Protein AF-0000000077883200 (afdb_homodimer)

Organism: Lupinus albus (NCBI:txid3870)

Secondary structure (DSSP, 8-state):
------TT---TTS-SS--S--SS-HHHHHHHHHHHHH-----TTPSSEEEEEEEETTEEEEEEEEETTTEEEEEE--EEHHHHHHHHHHTT-PPP-GGGEEEEEEETTTTEEEEEEE-TT-TTHHHHHHHTT-EE--HHHHHHHS-TT-HHHHHHHHHHHHHHHHHHHHHH-SB-TTT--BEEEEGGGTEEEES-TTT--EE----EEEEEEEEEETTTTEEEEEE-TTSPTTB-B-EEEE--TT--HHHHHHHHHHHHH---EEEEEEEEEEEETTS-TTSS-EEEEEEEEEES-------TTT-SEEEEEEHHHHHHHHHHS-GGGGGHHHHHHHHHHTT-------TT-----SS---S-B---TTSHHHHHHHHHH-SSS-TTS---------------/------TT---TTS-SS--S--SS-HHHHHHHHHHHHH-----TTPSSEEEEEEEETTEEEEEEEEETTTEEEEEE--EEHHHHHHHHHHTT-PPP-GGGEEEEEEETTTTEEEEEEE-TT-TTHHHHHHHTT-EE--HHHHHHHS-TT-HHHHHHHHHHHHHHHHHHHHHH-SB-TTT-PBEEEEGGGTEEEES-TTT--EE----EEEEEEEEEETTTTEEEEEE-TTSPTTB-B-EEEE--TT--HHHHHHHHHHHHH---EEEEEEEEEEEETTS-TTSS-EEEEEEEEEES-------TTT-SEEEEEEHHHHHHHHHHT-GGGGGHHHHHHHHHHTT-------TT-----SS---S-B---TTSHHHHHHHHHH-SSS-TTS---------------

Solvent-accessible surface area (backbone atoms only — not comparable to full-atom values): 43746 Å² total; per-residue (Å²): 122,78,77,77,71,39,45,25,18,69,32,71,47,54,60,78,63,58,68,83,74,58,86,68,49,49,71,58,48,45,52,52,48,43,50,53,69,68,41,84,66,73,64,84,79,47,85,61,35,48,35,30,36,46,22,43,85,67,10,39,31,24,28,51,43,77,43,88,90,77,46,66,42,64,44,71,41,69,33,44,54,55,57,48,52,54,52,34,47,71,43,77,50,65,78,84,54,69,82,53,36,28,65,60,35,62,37,77,91,75,39,32,35,35,32,30,32,72,48,61,86,54,57,63,50,65,64,57,36,35,77,69,41,26,29,71,40,53,56,64,57,53,51,58,25,45,56,87,82,38,60,68,49,40,26,47,42,6,46,51,32,32,45,33,21,53,54,43,35,50,56,48,46,39,12,24,19,57,79,33,40,51,38,40,71,34,72,41,46,67,28,32,28,30,66,43,85,87,67,53,46,72,43,66,79,68,46,44,56,25,38,32,32,42,37,27,38,71,90,77,48,26,36,44,35,26,26,42,76,87,44,56,88,56,42,34,37,49,49,66,41,71,60,57,81,33,41,21,64,67,54,36,49,38,44,42,41,19,60,48,27,50,28,44,56,63,60,72,41,84,70,52,51,28,18,36,47,76,51,59,82,88,39,29,19,31,34,38,38,33,30,44,30,34,46,74,46,81,66,76,45,67,29,69,89,72,31,69,45,69,46,79,38,44,44,67,58,51,43,50,22,65,63,64,48,57,54,71,60,50,50,58,34,26,54,50,50,37,37,51,14,69,62,53,75,67,78,84,68,55,91,66,67,73,68,74,71,88,63,90,69,67,85,44,35,58,58,56,78,67,36,70,53,26,54,55,52,46,48,66,56,37,69,81,48,46,65,86,75,55,79,72,83,82,63,86,73,87,61,83,76,73,81,124,122,78,78,77,72,38,46,25,19,69,30,71,48,56,58,78,65,57,67,83,72,58,87,67,50,49,71,57,49,46,52,51,49,44,49,54,67,67,41,83,67,73,63,84,79,47,84,62,36,50,35,30,36,46,21,44,85,68,11,41,31,24,30,52,45,79,45,89,89,75,46,67,43,64,43,72,40,69,33,42,55,54,59,48,50,53,51,33,47,72,43,77,50,64,77,84,54,69,81,51,39,29,66,60,34,60,38,77,90,74,40,33,36,36,33,29,32,72,47,61,86,54,57,64,51,66,65,57,35,35,77,69,41,27,30,70,40,53,56,66,56,51,52,57,24,46,55,86,86,37,61,68,49,39,25,47,42,5,46,50,32,30,45,35,20,52,55,43,34,49,55,47,46,40,12,25,18,58,80,31,38,50,39,41,72,34,73,39,45,67,29,32,28,29,66,43,87,87,68,53,45,73,45,65,79,68,47,45,55,26,39,31,32,44,37,27,38,72,90,75,47,26,36,43,33,27,25,42,77,87,43,55,88,57,42,34,36,48,49,69,42,69,60,57,80,32,42,22,64,66,53,36,48,38,43,43,41,20,60,47,27,50,28,45,54,64,60,70,40,83,71,50,49,28,17,34,48,78,51,59,82,88,41,28,21,31,33,40,38,33,30,43,30,32,46,75,47,81,65,77,45,66,28,69,89,73,31,70,44,70,45,78,37,42,44,66,56,51,44,49,23,64,62,62,49,53,54,73,61,52,50,58,34,25,54,48,51,37,37,51,15,69,61,51,76,69,78,85,69,54,92,66,66,73,67,73,70,88,61,91,68,69,86,45,33,59,58,54,78,66,37,69,54,26,52,55,53,45,49,66,57,34,68,80,48,51,65,84,73,58,80,73,83,80,66,87,73,88,61,83,72,73,81,124

Foldseek 3Di:
DPPLAFFLPDQVQVDPDPPVPPVCQLVNVLVVVVVVLPDPDLPCPDFQWEKEWEAAPLFTKKAWDQDVPPGIDMAGDIDTPSRVQVLLCVQPRDRDDLQQKAWQHDDPVNRYTYIYGYCNVGPPVQVVVLVVLMHGHQLVLLLLLDDSPPVNSSNRSNSSLVRQLLNLQCVVQQADPVPGAGWGADSSSQWIFGPDPVPRDIGGRDEWEKEWEWEAAPVQQWTKWFAAPPDQPQATFTFMDTDDPPDDSVVVVQVSCCQAWVWGWDDKAWDDKHKDCNDDSVGRIYIYTYIYTYTPDDHTDGDVVGTVDMDIDHLVLLVVQLVVVPSVVSNCSSVVSSCVSNVVPDDCPDVNPPVPPDDPPRSHHYDDSSDVRSVNSCCSSCVPPPVVPDDPDPDDPPPDPDDD/DPPLQFFLPDQVQVDPDPPVPPVCQLVNVLVVVVVVLPDPDLPCPDFQWEKEWEAAPLFTKKAWDQDVPPGIDMAGDIDTPSRVQVLLCVQPRDRDDLQQKAWQHDDPVNRYTYIYGYCNVGPPNQVVVLVVLMHGHQLVLLLLLDDSVPVNSSNRSNSSLVRSLLNLQCVVQQADPVPGAGWGADSSSQWIFGPDPVPRDIGGRDEWEKEWEWEAAPVQQWTKWFAAPPDQPQATFTFMDTDDPPDDSVVVVQVRCCQAWVWGWDDKAWDDKHKDCNDDSVGRIYIYTYIYTYTPDDHTDGDVVGTVDMDIDHLVLLVVQLVVVPSVVSNCSSVVSSCVSNVVPDDCPDVNPPVPPPDPPRSHHYDDSNDVRSVNSCCSSCVPPPVVVDDPDPDDPPPPPDDD

Structure (mmCIF, N/CA/C/O backbone):
data_AF-0000000077883200-model_v1
#
loop_
_entity.id
_entity.type
_entity.pdbx_description
1 polymer 'NAD(+) diphosphatase'
#
loop_
_atom_site.group_PDB
_atom_site.id
_atom_site.type_symbol
_atom_site.label_atom_id
_atom_site.label_alt_id
_atom_site.label_comp_id
_atom_site.label_asym_id
_atom_site.label_entity_id
_atom_site.label_seq_id
_atom_site.pdbx_PDB_ins_code
_atom_site.Cartn_x
_atom_site.Cartn_y
_atom_site.Cartn_z
_atom_site.occupancy
_atom_site.B_iso_or_equiv
_atom_site.auth_seq_id
_atom_site.auth_comp_id
_atom_site.auth_asym_id
_atom_site.auth_atom_id
_atom_site.pdbx_PDB_model_num
ATOM 1 N N . MET A 1 1 ? 18.984 16.438 -5.445 1 31.3 1 MET A N 1
ATOM 2 C CA . MET A 1 1 ? 17.766 17.219 -5.242 1 31.3 1 MET A CA 1
ATOM 3 C C . MET A 1 1 ? 17.328 17.172 -3.785 1 31.3 1 MET A C 1
ATOM 5 O O . MET A 1 1 ? 17.438 16.125 -3.133 1 31.3 1 MET A O 1
ATOM 9 N N . PRO A 1 2 ? 17.328 18.156 -3.064 1 36.97 2 PRO A N 1
ATOM 10 C CA . PRO A 1 2 ? 16.641 17.96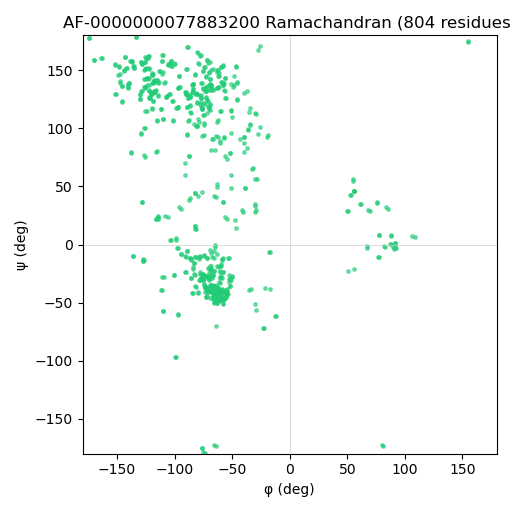9 -1.782 1 36.97 2 PRO A CA 1
ATOM 11 C C . PRO A 1 2 ? 15.422 17.062 -1.885 1 36.97 2 PRO A C 1
ATOM 13 O O . PRO A 1 2 ? 14.766 17.016 -2.93 1 36.97 2 PRO A O 1
ATOM 16 N N . ILE A 1 3 ? 15.352 16.047 -1.381 1 46.44 3 ILE A N 1
ATOM 17 C CA . ILE A 1 3 ? 14.18 15.188 -1.285 1 46.44 3 ILE A CA 1
ATOM 18 C C . ILE A 1 3 ? 12.914 16.047 -1.228 1 46.44 3 ILE A C 1
ATOM 20 O O . ILE A 1 3 ? 12.742 16.844 -0.302 1 46.44 3 ILE A O 1
ATOM 24 N N . ASN A 1 4 ? 12.539 16.828 -2.318 1 54.06 4 ASN A N 1
ATOM 25 C CA . ASN A 1 4 ? 11.281 17.547 -2.432 1 54.06 4 ASN A CA 1
ATOM 26 C C . ASN A 1 4 ? 10.227 17 -1.469 1 54.06 4 ASN A C 1
ATOM 28 O O . ASN A 1 4 ? 9.844 15.828 -1.567 1 54.06 4 ASN A O 1
ATOM 32 N N . LEU A 1 5 ? 10.172 17.625 -0.347 1 71.5 5 LEU A N 1
ATOM 33 C CA . LEU A 1 5 ? 9.289 17.141 0.709 1 71.5 5 LEU A CA 1
ATOM 34 C C . LEU A 1 5 ? 7.824 17.281 0.301 1 71.5 5 LEU A C 1
ATOM 36 O O . LEU A 1 5 ? 7.363 18.391 0.024 1 71.5 5 LEU A O 1
ATOM 40 N N . HIS A 1 6 ? 7.293 16.312 -0.279 1 91.88 6 HIS A N 1
ATOM 41 C CA . HIS A 1 6 ? 5.855 16.219 -0.518 1 91.88 6 HIS A CA 1
ATOM 42 C C . HIS A 1 6 ? 5.066 16.516 0.752 1 91.88 6 HIS A C 1
ATOM 44 O O . HIS A 1 6 ? 5.52 16.219 1.856 1 91.88 6 HIS A O 1
ATOM 50 N N . THR A 1 7 ? 4.02 17.281 0.519 1 94.06 7 THR A N 1
ATOM 51 C CA . THR A 1 7 ? 3.098 17.484 1.629 1 94.06 7 THR A CA 1
ATOM 52 C C . THR A 1 7 ? 2.783 16.172 2.33 1 94.06 7 THR A C 1
ATOM 54 O O . THR A 1 7 ? 2.625 15.141 1.678 1 94.06 7 THR A O 1
ATOM 57 N N . PHE A 1 8 ? 2.719 16.234 3.752 1 96.25 8 PHE A N 1
ATOM 58 C CA . PHE A 1 8 ? 2.402 15.133 4.656 1 96.25 8 PHE A CA 1
ATOM 59 C C . PHE A 1 8 ? 3.6 14.203 4.816 1 96.25 8 PHE A C 1
ATOM 61 O O . PHE A 1 8 ? 3.564 13.273 5.621 1 96.25 8 PHE A O 1
ATOM 68 N N . ALA A 1 9 ? 4.664 14.312 4.023 1 94.56 9 ALA A N 1
ATOM 69 C CA . ALA A 1 9 ? 5.922 13.609 4.25 1 94.56 9 ALA A CA 1
ATOM 70 C C . ALA A 1 9 ? 6.852 14.414 5.152 1 94.56 9 ALA A C 1
ATOM 72 O O . ALA A 1 9 ? 6.531 15.539 5.535 1 94.56 9 ALA A O 1
ATOM 73 N N . GLY A 1 10 ? 7.891 13.812 5.578 1 92.25 10 GLY A N 1
ATOM 74 C CA . GLY A 1 10 ? 8.891 14.523 6.363 1 92.25 10 GLY A CA 1
ATOM 75 C C . GLY A 1 10 ? 8.461 14.766 7.797 1 92.25 10 GLY A C 1
ATOM 76 O O . GLY A 1 10 ? 8.641 15.867 8.328 1 92.25 10 GLY A O 1
ATOM 77 N N . ASN A 1 11 ? 7.754 13.836 8.414 1 93.81 11 ASN A N 1
ATOM 78 C CA . ASN A 1 11 ? 7.289 13.945 9.789 1 93.81 11 ASN A CA 1
ATOM 79 C C . ASN A 1 11 ? 8.461 14.086 10.766 1 93.81 11 ASN A C 1
ATOM 81 O O . ASN A 1 11 ? 9.258 13.156 10.922 1 93.81 11 ASN A O 1
ATOM 85 N N . PRO A 1 12 ? 8.539 15.219 11.414 1 91.69 12 PRO A N 1
ATOM 86 C CA . PRO A 1 12 ? 9.695 15.461 12.273 1 91.69 12 PRO A CA 1
ATOM 87 C C . PRO A 1 12 ? 9.711 14.57 13.508 1 91.69 12 PRO A C 1
ATOM 89 O O . PRO A 1 12 ? 10.734 14.461 14.188 1 91.69 12 PRO A O 1
ATOM 92 N N . LEU A 1 13 ? 8.562 14.039 13.875 1 89.75 13 LEU A N 1
ATOM 93 C CA . LEU A 1 13 ? 8.508 13.18 15.055 1 89.75 13 LEU A CA 1
ATOM 94 C C . LEU A 1 13 ? 9.031 11.781 14.734 1 89.75 13 LEU A C 1
ATOM 96 O O . LEU A 1 13 ? 9.266 10.984 15.648 1 89.75 13 LEU A O 1
ATOM 100 N N . ARG A 1 14 ? 8.977 11.445 13.523 1 78.56 14 ARG A N 1
ATOM 101 C CA . ARG A 1 14 ? 9.414 10.109 13.133 1 78.56 14 ARG A CA 1
ATOM 102 C C . ARG A 1 14 ? 10.891 10.102 12.766 1 78.56 14 ARG A C 1
ATOM 104 O O . ARG A 1 14 ? 11.367 11 12.07 1 78.56 14 ARG A O 1
ATOM 111 N N . SER A 1 15 ? 11.695 10.281 13.906 1 55.09 15 SER A N 1
ATOM 112 C CA . SER A 1 15 ? 13.148 10.43 13.898 1 55.09 15 SER A CA 1
ATOM 113 C C . SER A 1 15 ? 13.766 9.727 12.695 1 55.09 15 SER A C 1
ATOM 115 O O . SER A 1 15 ? 13.453 8.57 12.414 1 55.09 15 SER A O 1
ATOM 117 N N . ASN A 1 16 ? 14.023 10.398 11.602 1 48.72 16 ASN A N 1
ATOM 118 C CA . ASN A 1 16 ? 15.102 9.891 10.758 1 48.72 16 ASN A CA 1
ATOM 119 C C . ASN A 1 16 ? 16.234 9.297 11.586 1 48.72 16 ASN A C 1
ATOM 121 O O . ASN A 1 16 ? 17.188 8.734 11.031 1 48.72 16 ASN A O 1
ATOM 125 N N . SER A 1 17 ? 16.547 9.914 12.688 1 41.44 17 SER A N 1
ATOM 126 C CA . SER A 1 17 ? 17.797 9.594 13.359 1 41.44 17 SER A CA 1
ATOM 127 C C . SER A 1 17 ? 17.656 8.359 14.25 1 41.44 17 SER A C 1
ATOM 129 O O . SER A 1 17 ? 16.719 8.266 15.031 1 41.44 17 SER A O 1
ATOM 131 N N . PRO A 1 18 ? 18.156 7.285 13.789 1 41.88 18 PRO A N 1
ATOM 132 C CA . PRO A 1 18 ? 18.359 5.98 14.422 1 41.88 18 PRO A CA 1
ATOM 133 C C . PRO A 1 18 ? 18.594 6.09 15.93 1 41.88 18 PRO A C 1
ATOM 135 O O . PRO A 1 18 ? 19.156 5.172 16.531 1 41.88 18 PRO A O 1
ATOM 138 N N . ASN A 1 19 ? 18.219 6.965 16.828 1 41.12 19 ASN A N 1
ATOM 139 C CA . ASN A 1 19 ? 18.938 6.672 18.062 1 41.12 19 ASN A CA 1
ATOM 140 C C . ASN A 1 19 ? 18.609 5.273 18.578 1 41.12 19 ASN A C 1
ATOM 142 O O . ASN A 1 19 ? 17.453 4.973 18.891 1 41.12 19 ASN A O 1
ATOM 146 N N . PRO A 1 20 ? 19.344 4.254 18.156 1 43.44 20 PRO A N 1
ATOM 147 C CA . PRO A 1 20 ? 19.281 2.908 18.734 1 43.44 20 PRO A CA 1
ATOM 148 C C . PRO A 1 20 ? 18.516 2.871 20.062 1 43.44 20 PRO A C 1
ATOM 150 O O . PRO A 1 20 ? 17.844 1.888 20.359 1 43.44 20 PRO A O 1
ATOM 153 N N . SER A 1 21 ? 18.953 3.553 21.062 1 43.69 21 SER A N 1
ATOM 154 C CA . SER A 1 21 ? 18.562 3.436 22.453 1 43.69 21 SER A CA 1
ATOM 155 C C . SER A 1 21 ? 17.281 4.199 22.734 1 43.69 21 SER A C 1
ATOM 157 O O . SER A 1 21 ? 17.312 5.402 23.016 1 43.69 21 SER A O 1
ATOM 159 N N . ASN A 1 22 ? 16.344 4.059 21.891 1 52.28 22 ASN A N 1
ATOM 160 C CA . ASN A 1 22 ? 15.109 4.738 22.297 1 52.28 22 ASN A CA 1
ATOM 161 C C . ASN A 1 22 ? 14.852 4.594 23.797 1 52.28 22 ASN A C 1
ATOM 163 O O . ASN A 1 22 ? 14.586 3.49 24.281 1 52.28 22 ASN A O 1
ATOM 167 N N . PRO A 1 23 ? 15.305 5.504 24.5 1 53.69 23 PRO A N 1
ATOM 168 C CA . PRO A 1 23 ? 15.164 5.449 25.969 1 53.69 23 PRO A CA 1
ATOM 169 C C . PRO A 1 23 ? 13.719 5.227 26.406 1 53.69 23 PRO A C 1
ATOM 171 O O . PRO A 1 23 ? 13.461 4.945 27.578 1 53.69 23 PRO A O 1
ATOM 174 N N . PHE A 1 24 ? 12.797 5.371 25.375 1 60.03 24 PHE A N 1
ATOM 175 C CA . PHE A 1 24 ? 11.406 5.23 25.781 1 60.03 24 PHE A CA 1
ATOM 176 C C . PHE A 1 24 ? 10.758 4.023 25.109 1 60.03 24 PHE A C 1
ATOM 178 O O . PHE A 1 24 ? 10.062 4.168 24.109 1 60.03 24 PHE A O 1
ATOM 185 N N . PRO A 1 25 ? 11.055 2.881 25.672 1 65.31 25 PRO A N 1
ATOM 186 C CA . PRO A 1 25 ? 10.344 1.745 25.078 1 65.31 25 PRO A CA 1
ATOM 187 C C . PRO A 1 25 ? 8.828 1.913 25.109 1 65.31 25 PRO A C 1
ATOM 189 O O . PRO A 1 25 ? 8.297 2.488 26.062 1 65.31 25 PRO A O 1
ATOM 192 N N . GLN A 1 26 ? 8.156 1.669 24.047 1 68.06 26 GLN A N 1
ATOM 193 C CA . GLN A 1 26 ? 6.727 1.889 23.875 1 68.06 26 GLN A CA 1
ATOM 194 C C . GLN A 1 26 ? 5.93 1.227 25 1 68.06 26 GLN A C 1
ATOM 196 O O . GLN A 1 26 ? 4.93 1.775 25.453 1 68.06 26 GLN A O 1
ATOM 201 N N . THR A 1 27 ? 6.398 0.135 25.406 1 68.88 27 THR A N 1
ATOM 202 C CA . THR A 1 27 ? 5.703 -0.549 26.484 1 68.88 27 THR A CA 1
ATOM 203 C C . THR A 1 27 ? 5.734 0.286 27.766 1 68.88 27 THR A C 1
ATOM 205 O O . THR A 1 27 ? 4.738 0.367 28.484 1 68.88 27 THR A O 1
ATOM 208 N N . SER A 1 28 ? 6.773 0.896 27.922 1 79.88 28 SER A N 1
ATOM 209 C CA . SER A 1 28 ? 6.914 1.724 29.109 1 79.88 28 SER A CA 1
ATOM 210 C C . SER A 1 28 ? 6.102 3.008 29 1 79.88 28 SER A C 1
ATOM 212 O O . SER A 1 28 ? 5.516 3.471 29.984 1 79.88 28 SER A O 1
ATOM 214 N N . LEU A 1 29 ? 5.922 3.371 27.781 1 83.31 29 LEU A N 1
ATOM 215 C CA . LEU A 1 29 ? 5.215 4.629 27.578 1 83.31 29 LEU A CA 1
ATOM 216 C C . LEU A 1 29 ? 3.725 4.469 27.844 1 83.31 29 LEU A C 1
ATOM 218 O O . LEU A 1 29 ? 3.098 5.359 28.422 1 83.31 29 LEU A O 1
ATOM 222 N N . ILE A 1 30 ? 3.219 3.344 27.531 1 86.38 30 ILE A N 1
ATOM 223 C CA . ILE A 1 30 ? 1.791 3.111 27.719 1 86.38 30 ILE A CA 1
ATOM 224 C C . ILE A 1 30 ? 1.48 2.969 29.203 1 86.38 30 ILE A C 1
ATOM 226 O O . ILE A 1 30 ? 0.438 3.432 29.672 1 86.38 30 ILE A O 1
ATOM 230 N N . GLU A 1 31 ? 2.361 2.365 29.891 1 88 31 GLU A N 1
ATOM 231 C CA . GLU A 1 31 ? 2.168 2.217 31.328 1 88 31 GLU A CA 1
ATOM 232 C C . GLU A 1 31 ? 2.24 3.566 32.031 1 88 31 GLU A C 1
ATOM 234 O O . GLU A 1 31 ? 1.471 3.828 32.969 1 88 31 GLU A O 1
ATOM 239 N N . THR A 1 32 ? 3.174 4.285 31.578 1 88.75 32 THR A N 1
ATOM 240 C CA . THR A 1 32 ? 3.277 5.629 32.125 1 88.75 32 THR A CA 1
ATOM 241 C C . THR A 1 32 ? 2.02 6.438 31.844 1 88.75 32 THR A C 1
ATOM 243 O O . THR A 1 32 ? 1.524 7.168 32.688 1 88.75 32 THR A O 1
ATOM 246 N N . LEU A 1 33 ? 1.529 6.305 30.641 1 91.19 33 LEU A N 1
ATOM 247 C CA . LEU A 1 33 ? 0.303 6.992 30.25 1 91.19 33 LEU A CA 1
ATOM 248 C C . LEU A 1 33 ? -0.867 6.555 31.125 1 91.19 33 LEU A C 1
ATOM 250 O O . LEU A 1 33 ? -1.619 7.395 31.625 1 91.19 33 LEU A O 1
ATOM 254 N N . LYS A 1 34 ? -1.002 5.301 31.375 1 89.31 34 LYS A N 1
ATOM 255 C CA . LYS A 1 34 ? -2.07 4.754 32.219 1 89.31 34 LYS A CA 1
ATOM 256 C C . LYS A 1 34 ? -1.992 5.301 33.625 1 89.31 34 LYS A C 1
ATOM 258 O O . LYS A 1 34 ? -3.008 5.703 34.219 1 89.31 34 LYS A O 1
ATOM 263 N N . SER A 1 35 ? -0.838 5.305 34.094 1 89.12 35 SER A N 1
ATOM 264 C CA . SER A 1 35 ? -0.622 5.797 35.438 1 89.12 35 SER A CA 1
ATOM 265 C C . SER A 1 35 ? -0.99 7.273 35.562 1 89.12 35 SER A C 1
ATOM 267 O O . SER A 1 35 ? -1.615 7.688 36.531 1 89.12 35 SER A O 1
ATOM 269 N N . ARG A 1 36 ? -0.668 7.977 34.594 1 89.19 36 ARG A N 1
ATOM 270 C CA . ARG A 1 36 ? -0.917 9.414 34.625 1 89.19 36 ARG A CA 1
ATOM 271 C C . ARG A 1 36 ? -2.4 9.719 34.438 1 89.19 36 ARG A C 1
ATOM 273 O O . ARG A 1 36 ? -2.91 10.695 35 1 89.19 36 ARG A O 1
ATOM 280 N N . ILE A 1 37 ? -2.998 8.953 33.625 1 88.38 37 ILE A N 1
ATOM 281 C CA . ILE A 1 37 ? -4.434 9.125 33.438 1 88.38 37 ILE A CA 1
ATOM 282 C C . ILE A 1 37 ? -5.172 8.844 34.75 1 88.38 37 ILE A C 1
ATOM 284 O O . ILE A 1 37 ? -6.125 9.547 35.094 1 88.38 37 ILE A O 1
ATOM 288 N N . SER A 1 38 ? -4.691 7.836 35.469 1 85.56 38 SER A N 1
ATOM 289 C CA . SER A 1 38 ? -5.352 7.418 36.688 1 85.56 38 SER A CA 1
ATOM 290 C C . SER A 1 38 ? -5.008 8.359 37.844 1 85.56 38 SER A C 1
ATOM 292 O O . SER A 1 38 ? -5.754 8.453 38.812 1 85.56 38 SER A O 1
ATOM 294 N N . ASP A 1 39 ? -3.824 8.883 37.719 1 78.75 39 ASP A N 1
ATOM 295 C CA . ASP A 1 39 ? -3.359 9.75 38.812 1 78.75 39 ASP A CA 1
ATOM 296 C C . ASP A 1 39 ? -4.141 11.062 38.844 1 78.75 39 ASP A C 1
ATOM 298 O O . ASP A 1 39 ? -4.363 11.68 37.781 1 78.75 39 ASP A O 1
ATOM 302 N N . ASN A 1 40 ? -4.801 11.273 39.812 1 63.66 40 ASN A N 1
ATOM 303 C CA . ASN A 1 40 ? -5.613 12.469 40.031 1 63.66 40 ASN A CA 1
ATOM 304 C C . ASN A 1 40 ? -4.746 13.703 40.219 1 63.66 40 ASN A C 1
ATOM 306 O O . ASN A 1 40 ? -5.262 14.82 40.344 1 63.66 40 ASN A O 1
ATOM 310 N N . THR A 1 41 ? -3.393 13.484 40.312 1 58.62 41 THR A N 1
ATOM 311 C CA . THR A 1 41 ? -2.572 14.656 40.594 1 58.62 41 THR A CA 1
ATOM 312 C C . THR A 1 41 ? -2.186 15.375 39.312 1 58.62 41 THR A C 1
ATOM 314 O O . THR A 1 41 ? -1.759 14.75 38.344 1 58.62 41 THR A O 1
ATOM 317 N N . THR A 1 42 ? -2.734 16.469 39.031 1 55.5 42 THR A N 1
ATOM 318 C CA . THR A 1 42 ? -2.436 17.359 37.906 1 55.5 42 THR A CA 1
ATOM 319 C C . THR A 1 42 ? -0.975 17.797 37.938 1 55.5 42 THR A C 1
ATOM 321 O O . THR A 1 42 ? -0.66 18.891 38.406 1 55.5 42 THR A O 1
ATOM 324 N N . ASN A 1 43 ? -0.068 16.875 38.344 1 55.41 43 ASN A N 1
ATOM 325 C CA . ASN A 1 43 ? 1.303 17.375 38.406 1 55.41 43 ASN A CA 1
ATOM 326 C C . ASN A 1 43 ? 1.902 17.516 37 1 55.41 43 ASN A C 1
ATOM 328 O O . ASN A 1 43 ? 2.033 16.516 36.281 1 55.41 43 ASN A O 1
ATOM 332 N N . HIS A 1 44 ? 2.018 18.734 36.469 1 59.25 44 HIS A N 1
ATOM 333 C CA . HIS A 1 44 ? 2.525 19.172 35.156 1 59.25 44 HIS A CA 1
ATOM 334 C C . HIS A 1 44 ? 4.012 18.875 35.031 1 59.25 44 HIS A C 1
ATOM 336 O O . HIS A 1 44 ? 4.57 18.969 33.938 1 59.25 44 HIS A O 1
ATOM 342 N N . SER A 1 45 ? 4.633 18.391 36.125 1 62.59 45 SER A N 1
ATOM 343 C CA . SER A 1 45 ? 6.09 18.391 36.062 1 62.59 45 SER A CA 1
ATOM 344 C C . SER A 1 45 ? 6.637 16.984 35.906 1 62.59 45 SER A C 1
ATOM 346 O O . SER A 1 45 ? 7.809 16.719 36.188 1 62.59 45 SER A O 1
ATOM 348 N N . LEU A 1 46 ? 5.762 16.234 35.375 1 72.06 46 LEU A N 1
ATOM 349 C CA . LEU A 1 46 ? 6.242 14.852 35.281 1 72.06 46 LEU A CA 1
ATOM 350 C C . LEU A 1 46 ? 7.043 14.633 34 1 72.06 46 LEU A C 1
ATOM 352 O O . LEU A 1 46 ? 6.723 15.211 32.969 1 72.06 46 LEU A O 1
ATOM 356 N N . SER A 1 47 ? 8.242 14.109 34.188 1 81.56 47 SER A N 1
ATOM 357 C CA . SER A 1 47 ? 9.07 13.672 33.062 1 81.56 47 SER A CA 1
ATOM 358 C C . SER A 1 47 ? 8.719 12.242 32.625 1 81.56 47 SER A C 1
ATOM 360 O O . SER A 1 47 ? 8.547 11.367 33.5 1 81.56 47 SER A O 1
ATOM 362 N N . PRO A 1 48 ? 8.508 12.016 31.312 1 87.75 48 PRO A N 1
ATOM 363 C CA . PRO A 1 48 ? 8.508 12.969 30.203 1 87.75 48 PRO A CA 1
ATOM 364 C C . PRO A 1 48 ? 7.199 13.75 30.094 1 87.75 48 PRO A C 1
ATOM 366 O O . PRO A 1 48 ? 6.176 13.32 30.641 1 87.75 48 PRO A O 1
ATOM 369 N N . ASN A 1 49 ? 7.293 14.922 29.469 1 91.19 49 ASN A N 1
ATOM 370 C CA . ASN A 1 49 ? 6.105 15.727 29.219 1 91.19 49 ASN A CA 1
ATOM 371 C C . ASN A 1 49 ? 5.242 15.125 28.109 1 91.19 49 ASN A C 1
ATOM 373 O O . ASN A 1 49 ? 5.746 14.797 27.031 1 91.19 49 ASN A O 1
ATOM 377 N N . PHE A 1 50 ? 4.027 14.953 28.422 1 93.62 50 PHE A N 1
ATOM 378 C CA . PHE A 1 50 ? 3.117 14.375 27.453 1 93.62 50 PHE A CA 1
ATOM 379 C C . PHE A 1 50 ? 2.336 15.469 26.734 1 93.62 50 PHE A C 1
ATOM 381 O O . PHE A 1 50 ? 1.636 16.266 27.359 1 93.62 50 PHE A O 1
ATOM 388 N N . LYS A 1 51 ? 2.512 15.555 25.453 1 95.88 51 LYS A N 1
ATOM 389 C CA . LYS A 1 51 ? 1.762 16.453 24.578 1 95.88 51 LYS A CA 1
ATOM 390 C C . LYS A 1 51 ? 0.719 15.68 23.781 1 95.88 51 LYS A C 1
ATOM 392 O O . LYS A 1 51 ? 1.036 14.664 23.141 1 95.88 51 LYS A O 1
ATOM 397 N N . VAL A 1 52 ? -0.5 16.172 23.828 1 97.44 52 VAL A N 1
ATOM 398 C CA . VAL A 1 52 ? -1.6 15.43 23.203 1 97.44 52 VAL A CA 1
ATOM 399 C C . VAL A 1 52 ? -2.254 16.281 22.125 1 97.44 52 VAL A C 1
ATOM 401 O O . VAL A 1 52 ? -2.561 17.453 22.359 1 97.44 52 VAL A O 1
ATOM 404 N N . LEU A 1 53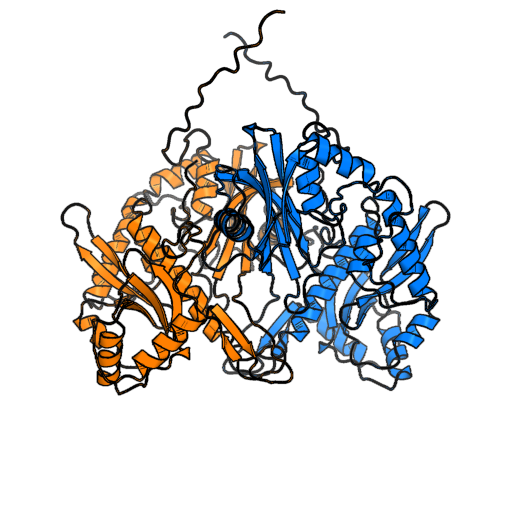 ? -2.406 15.727 20.969 1 98.5 53 LEU A N 1
ATOM 405 C CA . LEU A 1 53 ? -3.133 16.375 19.875 1 98.5 53 LEU A CA 1
ATOM 406 C C . LEU A 1 53 ? -4.543 15.805 19.75 1 98.5 53 LEU A C 1
ATOM 408 O O . LEU A 1 53 ? -4.727 14.68 19.266 1 98.5 53 LEU A O 1
ATOM 412 N N . PRO A 1 54 ? -5.543 16.547 20.141 1 97.75 54 PRO A N 1
ATOM 413 C CA . PRO A 1 54 ? -6.922 16.078 19.969 1 97.75 54 PRO A CA 1
ATOM 414 C C . PRO A 1 54 ? -7.395 16.188 18.516 1 97.75 54 PRO A C 1
ATOM 416 O O . PRO A 1 54 ? -7.086 17.172 17.828 1 97.75 54 PRO A O 1
ATOM 419 N N . LEU A 1 55 ? -7.988 15.195 18.062 1 97.19 55 LEU A N 1
ATOM 420 C CA . LEU A 1 55 ? -8.703 15.227 16.781 1 97.19 55 LEU A CA 1
ATOM 421 C C . LEU A 1 55 ? -10.188 14.945 16.984 1 97.19 55 LEU A C 1
ATOM 423 O O . LEU A 1 55 ? -10.562 14.117 17.828 1 97.19 55 LEU A O 1
ATOM 427 N N . ARG A 1 56 ? -11.016 15.656 16.25 1 95.56 56 ARG A N 1
ATOM 428 C CA . ARG A 1 56 ? -12.461 15.445 16.234 1 95.56 56 ARG A CA 1
ATOM 429 C C . ARG A 1 56 ? -12.977 15.188 14.828 1 95.56 56 ARG A C 1
ATOM 431 O O . ARG A 1 56 ? -12.883 16.062 13.961 1 95.56 56 ARG A O 1
ATOM 438 N N . ASN A 1 57 ? -13.5 13.984 14.57 1 93.12 57 ASN A N 1
ATOM 439 C CA . ASN A 1 57 ? -13.961 13.578 13.25 1 93.12 57 ASN A CA 1
ATOM 440 C C . ASN A 1 57 ? -12.891 13.797 12.188 1 93.12 57 ASN A C 1
ATOM 442 O O . ASN A 1 57 ? -13.156 14.391 11.141 1 93.12 57 ASN A O 1
ATOM 446 N N . GLY A 1 58 ? -11.688 13.422 12.594 1 94.12 58 GLY A N 1
ATOM 447 C CA . GLY A 1 58 ? -10.578 13.477 11.656 1 94.12 58 GLY A CA 1
ATOM 448 C C . GLY A 1 58 ? -9.961 14.859 11.547 1 94.12 58 GLY A C 1
ATOM 449 O O . GLY A 1 58 ? -8.992 15.047 10.805 1 94.12 58 GLY A O 1
ATOM 450 N N . LYS A 1 59 ? -10.492 15.891 12.266 1 96.31 59 LYS A N 1
ATOM 451 C CA . LYS A 1 59 ? -9.992 17.266 12.211 1 96.31 59 LYS A CA 1
ATOM 452 C C . LYS A 1 59 ? -9.062 17.547 13.383 1 96.31 59 LYS A C 1
ATOM 454 O O . LYS A 1 59 ? -9.477 17.5 14.539 1 96.31 59 LYS A O 1
ATOM 459 N N . PRO A 1 60 ? -7.848 17.844 13.117 1 97.94 60 PRO A N 1
ATOM 460 C CA . PRO A 1 60 ? -6.922 18.156 14.211 1 97.94 60 PRO A CA 1
ATOM 461 C C . PRO A 1 60 ? -7.172 19.516 14.836 1 97.94 60 PRO A C 1
ATOM 463 O O . PRO A 1 60 ? -7.668 20.422 14.164 1 97.94 60 PRO A O 1
ATOM 466 N N . LEU A 1 61 ? -6.812 19.609 16.078 1 97.5 61 LEU A N 1
ATOM 467 C CA . LEU A 1 61 ? -6.848 20.891 16.781 1 97.5 61 LEU A CA 1
ATOM 468 C C . LEU A 1 61 ? -5.715 21.797 16.297 1 97.5 61 LEU A C 1
ATOM 470 O O . LEU A 1 61 ? -4.578 21.344 16.141 1 97.5 61 LEU A O 1
ATOM 474 N N . ALA A 1 62 ? -6.051 23.047 15.992 1 96 62 ALA A N 1
ATOM 475 C CA . ALA A 1 62 ? -5.07 23.984 15.461 1 96 62 ALA A CA 1
ATOM 476 C C . ALA A 1 62 ? -5.309 25.391 16.016 1 96 62 ALA A C 1
ATOM 478 O O . ALA A 1 62 ? -6.348 25.656 16.625 1 96 62 ALA A O 1
ATOM 479 N N . SER A 1 63 ? -4.312 26.188 15.914 1 92.38 63 SER A N 1
ATOM 480 C CA . SER A 1 63 ? -4.383 27.609 16.25 1 92.38 63 SER A CA 1
ATOM 481 C C . SER A 1 63 ? -3.668 28.453 15.203 1 92.38 63 SER A C 1
ATOM 483 O O . SER A 1 63 ? -2.943 27.922 14.359 1 92.38 63 SER A O 1
ATOM 485 N N . SER A 1 64 ? -4.039 29.672 15.141 1 87.06 64 SER A N 1
ATOM 486 C CA . SER A 1 64 ? -3.385 30.609 14.234 1 87.06 64 SER A CA 1
ATOM 487 C C . SER A 1 64 ? -2.715 31.75 14.992 1 87.06 64 SER A C 1
ATOM 489 O O . SER A 1 64 ? -3.238 32.219 16 1 87.06 64 SER A O 1
ATOM 491 N N . THR A 1 65 ? -1.49 32.031 14.664 1 77.75 65 THR A N 1
ATOM 492 C CA . THR A 1 65 ? -0.779 33.125 15.266 1 77.75 65 THR A CA 1
ATOM 493 C C . THR A 1 65 ? -0.34 34.125 14.195 1 77.75 65 THR A C 1
ATOM 495 O O . THR A 1 65 ? -0.07 33.75 13.055 1 77.75 65 THR A O 1
ATOM 498 N N . MET A 1 66 ? -0.599 35.344 14.422 1 71.06 66 MET A N 1
ATOM 499 C CA . MET A 1 66 ? -0.075 36.375 13.547 1 71.06 66 MET A CA 1
ATOM 500 C C . MET A 1 66 ? 1.412 36.625 13.805 1 71.06 66 MET A C 1
ATOM 502 O O . MET A 1 66 ? 1.82 36.875 14.938 1 71.06 66 MET A O 1
ATOM 506 N N . ASP A 1 67 ? 2.209 35.938 13.031 1 58.75 67 ASP A N 1
ATOM 507 C CA . ASP A 1 67 ? 3.617 36.312 13.18 1 58.75 67 ASP A CA 1
ATOM 508 C C . ASP A 1 67 ? 3.926 37.625 12.484 1 58.75 67 ASP A C 1
ATOM 510 O O . ASP A 1 67 ? 3.318 37.969 11.469 1 58.75 67 ASP A O 1
ATOM 514 N N . GLY A 1 68 ? 4.332 38.656 13.234 1 51.47 68 GLY A N 1
ATOM 515 C CA . GLY A 1 68 ? 4.656 40 12.789 1 51.47 68 GLY A CA 1
ATOM 516 C C . GLY A 1 68 ? 5.012 40.062 11.32 1 51.47 68 GLY A C 1
ATOM 517 O O . GLY A 1 68 ? 4.398 40.844 10.562 1 51.47 68 GLY A O 1
ATOM 518 N N . ASN A 1 69 ? 6.117 39.594 10.867 1 50.88 69 ASN A N 1
ATOM 519 C CA . ASN A 1 69 ? 6.719 39.906 9.57 1 50.88 69 ASN A CA 1
ATOM 520 C C . ASN A 1 69 ? 6.25 38.906 8.5 1 50.88 69 ASN A C 1
ATOM 522 O O . ASN A 1 69 ? 6.453 39.125 7.309 1 50.88 69 ASN A O 1
ATOM 526 N N . SER A 1 70 ? 5.848 37.75 8.969 1 55.09 70 SER A N 1
ATOM 527 C CA . SER A 1 70 ? 5.75 36.719 7.93 1 55.09 70 SER A CA 1
ATOM 528 C C . SER A 1 70 ? 4.309 36.25 7.75 1 55.09 70 SER A C 1
ATOM 530 O O . SER A 1 70 ? 4.055 35.25 7.098 1 55.09 70 SER A O 1
ATOM 532 N N . GLY A 1 71 ? 3.287 37.031 8.141 1 63.94 71 GLY A N 1
ATOM 533 C CA . GLY A 1 71 ? 1.899 36.719 7.848 1 63.94 71 GLY A CA 1
ATOM 534 C C . GLY A 1 71 ? 1.308 35.688 8.797 1 63.94 71 GLY A C 1
ATOM 535 O O . GLY A 1 71 ? 1.895 35.375 9.836 1 63.94 71 GLY A O 1
ATOM 536 N N . LEU A 1 72 ? 0.078 35.219 8.5 1 71.62 72 LEU A N 1
ATOM 537 C CA . LEU A 1 72 ? -0.693 34.281 9.312 1 71.62 72 LEU A CA 1
ATOM 538 C C . LEU A 1 72 ? -0.166 32.875 9.164 1 71.62 72 LEU A C 1
ATOM 540 O O . LEU A 1 72 ? 0.097 32.406 8.055 1 71.62 72 LEU A O 1
ATOM 544 N N . SER A 1 73 ? 0.349 32.312 10.367 1 82 73 SER A N 1
ATOM 545 C CA . SER A 1 73 ? 0.772 30.906 10.375 1 82 73 SER A CA 1
ATOM 546 C C . SER A 1 73 ? -0.065 30.078 11.352 1 82 73 SER A C 1
ATOM 548 O O . SER A 1 73 ? -0.542 30.594 12.359 1 82 73 SER A O 1
ATOM 550 N N . TRP A 1 74 ? -0.361 28.891 10.898 1 89 74 TRP A N 1
ATOM 551 C CA . TRP A 1 74 ? -1.094 28.016 11.805 1 89 74 TRP A CA 1
ATOM 552 C C . TRP A 1 74 ? -0.156 27.016 12.477 1 89 74 TRP A C 1
ATOM 554 O O . TRP A 1 74 ? 0.946 26.766 11.984 1 89 74 TRP A O 1
ATOM 564 N N . HIS A 1 75 ? -0.593 26.531 13.664 1 92.31 75 HIS A N 1
ATOM 565 C CA . HIS A 1 75 ? 0.137 25.531 14.414 1 92.31 75 HIS A CA 1
ATOM 566 C C . HIS A 1 75 ? -0.812 24.484 15.008 1 92.31 75 HIS A C 1
ATOM 568 O O . HIS A 1 75 ? -2.014 24.734 15.125 1 92.31 75 HIS A O 1
ATOM 574 N N . LEU A 1 76 ? -0.211 23.391 15.273 1 96.75 76 LEU A N 1
ATOM 575 C CA . LEU A 1 76 ? -1.008 22.344 15.922 1 96.75 76 LEU A CA 1
ATOM 576 C C . LEU A 1 76 ? -1.354 22.734 17.344 1 96.75 76 LEU A C 1
ATOM 578 O O . LEU A 1 76 ? -0.53 23.328 18.047 1 96.75 76 LEU A O 1
ATOM 582 N N . GLY A 1 77 ? -2.578 22.375 17.719 1 96.62 77 GLY A N 1
ATOM 583 C CA . GLY A 1 77 ? -3.039 22.672 19.062 1 96.62 77 GLY A CA 1
ATOM 584 C C . GLY A 1 77 ? -2.668 21.594 20.062 1 96.62 77 GLY A C 1
ATOM 585 O O . GLY A 1 77 ? -3.541 20.891 20.578 1 96.62 77 GLY A O 1
ATOM 586 N N . TRP A 1 78 ? -1.419 21.562 20.469 1 97.06 78 TRP A N 1
ATOM 587 C CA . TRP A 1 78 ? -0.954 20.609 21.484 1 97.06 78 TRP A CA 1
ATOM 588 C C . TRP A 1 78 ? -1.483 20.984 22.859 1 97.06 78 TRP A C 1
ATOM 590 O O . TRP A 1 78 ? -1.444 22.141 23.2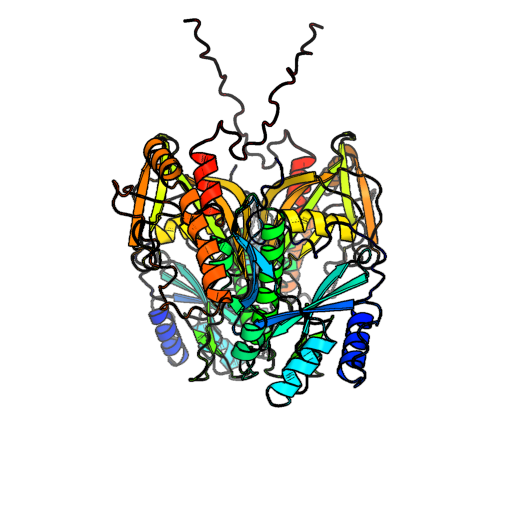5 1 97.06 78 TRP A O 1
ATOM 600 N N . ILE A 1 79 ? -1.945 19.922 23.562 1 95.94 79 ILE A N 1
ATOM 601 C CA . ILE A 1 79 ? -2.447 20.125 24.922 1 95.94 79 ILE A CA 1
ATOM 602 C C . ILE A 1 79 ? -1.717 19.188 25.875 1 95.94 79 ILE A C 1
ATOM 604 O O . ILE A 1 79 ? -1.514 18.016 25.578 1 95.94 79 ILE A O 1
ATOM 608 N N . GLY A 1 80 ? -1.321 19.719 26.984 1 94.06 80 GLY A N 1
ATOM 609 C CA . GLY A 1 80 ? -0.784 18.844 28 1 94.06 80 GLY A CA 1
ATOM 610 C C . GLY A 1 80 ? -1.799 17.828 28.516 1 94.06 80 GLY A C 1
ATOM 611 O O . GLY A 1 80 ? -2.994 18.125 28.578 1 94.06 80 GLY A O 1
ATOM 612 N N . LEU A 1 81 ? -1.288 16.703 28.922 1 93.31 81 LEU A N 1
ATOM 613 C CA . LEU A 1 81 ? -2.186 15.641 29.375 1 93.31 81 LEU A CA 1
ATOM 614 C C . LEU A 1 81 ? -3.018 16.109 30.562 1 93.31 81 LEU A C 1
ATOM 616 O O . LEU A 1 81 ? -4.223 15.852 30.625 1 93.31 81 LEU A O 1
ATOM 620 N N . GLY A 1 82 ? -2.4 16.766 31.531 1 89.44 82 GLY A N 1
ATOM 621 C CA . GLY A 1 82 ? -3.125 17.297 32.656 1 89.44 82 GLY A CA 1
ATOM 622 C C . GLY A 1 82 ? -4.211 18.281 32.281 1 89.44 82 GLY A C 1
ATOM 623 O O . GLY A 1 82 ? -5.328 18.219 32.812 1 89.44 82 GLY A O 1
ATOM 624 N N . ASP A 1 83 ? -3.889 19.172 31.391 1 90.88 83 ASP A N 1
ATOM 625 C CA . ASP A 1 83 ? -4.852 20.156 30.922 1 90.88 83 ASP A CA 1
ATOM 626 C C . ASP A 1 83 ? -6.023 19.484 30.203 1 90.88 83 ASP A C 1
ATOM 628 O O . ASP A 1 83 ? -7.176 19.906 30.359 1 90.88 83 ASP A O 1
ATOM 632 N N . LEU A 1 84 ? -5.688 18.5 29.438 1 92.38 84 LEU A N 1
ATOM 633 C CA . LEU A 1 84 ? -6.738 17.781 28.719 1 92.38 84 LEU A CA 1
ATOM 634 C C . LEU A 1 84 ? -7.699 17.109 29.703 1 92.38 84 LEU A C 1
ATOM 636 O O . LEU A 1 84 ? -8.914 17.156 29.516 1 92.38 84 LEU A O 1
ATOM 640 N N . LYS A 1 85 ? -7.164 16.562 30.719 1 89.62 85 LYS A N 1
ATOM 641 C CA . LYS A 1 85 ? -7.988 15.945 31.75 1 89.62 85 LYS A CA 1
ATOM 642 C C . LYS A 1 85 ? -8.938 16.969 32.375 1 89.62 85 LYS A C 1
ATOM 644 O O . LYS A 1 85 ? -10.125 16.688 32.562 1 89.62 85 LYS A O 1
ATOM 649 N N . GLY A 1 86 ? -8.375 18.062 32.688 1 87.19 86 GLY A N 1
ATOM 650 C CA . GLY A 1 86 ? -9.188 19.125 33.281 1 87.19 86 GLY A CA 1
ATOM 651 C C . GLY A 1 86 ? -10.305 19.578 32.344 1 87.19 86 GLY A C 1
ATOM 652 O O . GLY A 1 86 ? -11.438 19.766 32.781 1 87.19 86 GLY A O 1
ATOM 653 N N . ILE A 1 87 ? -10.016 19.703 31.109 1 89.69 87 ILE A N 1
ATOM 654 C CA . ILE A 1 87 ? -10.984 20.156 30.125 1 89.69 87 ILE A CA 1
ATOM 655 C C . ILE A 1 87 ? -12.102 19.125 29.984 1 89.69 87 ILE A C 1
ATOM 657 O O . ILE A 1 87 ? -13.281 19.5 29.906 1 89.69 87 ILE A O 1
ATOM 661 N N . LEU A 1 88 ? -11.734 17.891 29.969 1 87.44 88 LEU A N 1
ATOM 662 C CA . LEU A 1 88 ? -12.727 16.828 29.797 1 87.44 88 LEU A CA 1
ATOM 663 C C . LEU A 1 88 ? -13.648 16.75 31.016 1 87.44 88 LEU A C 1
ATOM 665 O O . LEU A 1 88 ? -14.844 16.484 30.875 1 87.44 88 LEU A O 1
ATOM 669 N N . VAL A 1 89 ? -13.117 16.969 32.188 1 83.56 89 VAL A N 1
ATOM 670 C CA . VAL A 1 89 ? -13.93 16.984 33.375 1 83.56 89 VAL A CA 1
ATOM 671 C C . VAL A 1 89 ? -14.953 18.109 33.312 1 83.56 89 VAL A C 1
ATOM 673 O O . VAL A 1 89 ? -16.125 17.922 33.656 1 83.56 89 VAL A O 1
ATOM 676 N N . ASN A 1 90 ? -14.484 19.125 32.781 1 84.38 90 ASN A N 1
ATOM 677 C CA . ASN A 1 90 ? -15.359 20.297 32.688 1 84.38 90 ASN A CA 1
ATOM 678 C C . ASN A 1 90 ? -16.469 20.047 31.672 1 84.38 90 ASN A C 1
ATOM 680 O O . ASN A 1 90 ? -17.547 20.656 31.766 1 84.38 90 ASN A O 1
ATOM 684 N N . CYS A 1 91 ? -16.234 19.219 30.688 1 83.62 91 CYS A N 1
ATOM 685 C CA . CYS A 1 91 ? -17.203 18.984 29.609 1 83.62 91 CYS A CA 1
ATOM 686 C C . CYS A 1 91 ? -18.031 17.734 29.906 1 83.62 91 CYS A C 1
ATOM 688 O O . CYS A 1 91 ? -18.484 17.062 28.984 1 83.62 91 CYS A O 1
ATOM 690 N N . GLY A 1 92 ? -18.344 17.344 31.062 1 74 92 GLY A N 1
ATOM 691 C CA . GLY A 1 92 ? -19.312 16.312 31.375 1 74 92 GLY A CA 1
ATOM 692 C C . GLY A 1 92 ? -18.656 15.031 31.891 1 74 92 GLY A C 1
ATOM 693 O O . GLY A 1 92 ? -19.344 14.055 32.188 1 74 92 GLY A O 1
ATOM 694 N N . GLY A 1 93 ? -17.344 15.023 32.125 1 64.88 93 GLY A N 1
ATOM 695 C CA . GLY A 1 93 ? -16.719 14.008 32.938 1 64.88 93 GLY A CA 1
ATOM 696 C C . GLY A 1 93 ? -16.359 12.75 32.188 1 64.88 93 GLY A C 1
ATOM 697 O O . GLY A 1 93 ? -16.547 11.641 32.688 1 64.88 93 GLY A O 1
ATOM 698 N N . ALA A 1 94 ? -16.047 12.891 30.922 1 67.06 94 ALA A N 1
ATOM 699 C CA . ALA A 1 94 ? -15.641 11.641 30.281 1 67.06 94 ALA A CA 1
ATOM 700 C C . ALA A 1 94 ? -14.297 11.156 30.812 1 67.06 94 ALA A C 1
ATOM 702 O O . ALA A 1 94 ? -13.383 11.961 31.031 1 67.06 94 ALA A O 1
ATOM 703 N N . GLN A 1 95 ? -14.289 9.945 31.391 1 78 95 GLN A N 1
ATOM 704 C CA . GLN A 1 95 ? -13.039 9.344 31.859 1 78 95 GLN A CA 1
ATOM 705 C C . GLN A 1 95 ? -12.156 8.938 30.672 1 78 95 GLN A C 1
ATOM 707 O O . GLN A 1 95 ? -12.609 8.219 29.781 1 78 95 GLN A O 1
ATOM 712 N N . LEU A 1 96 ? -11.008 9.578 30.672 1 85.88 96 LEU A N 1
ATOM 713 C CA . LEU A 1 96 ? -10.039 9.242 29.641 1 85.88 96 LEU A CA 1
ATOM 714 C C . LEU A 1 96 ? -9.609 7.785 29.75 1 85.88 96 LEU A C 1
ATOM 716 O O . LEU A 1 96 ? -9.422 7.27 30.859 1 85.88 96 LEU A O 1
ATOM 720 N N . ARG A 1 97 ? -9.562 7.188 28.656 1 87 97 ARG A N 1
ATOM 721 C CA . ARG A 1 97 ? -9.023 5.836 28.578 1 87 97 ARG A CA 1
ATOM 722 C C . ARG A 1 97 ? -7.742 5.805 27.75 1 87 97 ARG A C 1
ATOM 724 O O . ARG A 1 97 ? -7.633 6.488 26.734 1 87 97 ARG A O 1
ATOM 731 N N . SER A 1 98 ? -6.777 5.012 28.25 1 89.31 98 SER A N 1
ATOM 732 C CA . SER A 1 98 ? -5.488 4.934 27.562 1 89.31 98 SER A CA 1
ATOM 733 C C . SER A 1 98 ? -5.645 4.406 26.141 1 89.31 98 SER A C 1
ATOM 735 O O . SER A 1 98 ? -4.863 4.758 25.25 1 89.31 98 SER A O 1
ATOM 737 N N . GLU A 1 99 ? -6.73 3.689 25.875 1 88.5 99 GLU A N 1
ATOM 738 C CA . GLU A 1 99 ? -6.945 3.033 24.594 1 88.5 99 GLU A CA 1
ATOM 739 C C . GLU A 1 99 ? -7.328 4.043 23.516 1 88.5 99 GLU A C 1
ATOM 741 O O . GLU A 1 99 ? -7.293 3.732 22.312 1 88.5 99 GLU A O 1
ATOM 746 N N . TRP A 1 100 ? -7.582 5.223 23.969 1 90.69 100 TRP A N 1
ATOM 747 C CA . TRP A 1 100 ? -7.98 6.258 23.016 1 90.69 100 TRP A CA 1
ATOM 748 C C . TRP A 1 100 ? -6.762 6.934 22.406 1 90.69 100 TRP A C 1
ATOM 750 O O . TRP A 1 100 ? -6.879 7.648 21.406 1 90.69 100 TRP A O 1
ATOM 760 N N . PHE A 1 101 ? -5.637 6.672 23 1 94.25 101 PHE A N 1
ATOM 761 C CA . PHE A 1 101 ? -4.434 7.395 22.625 1 94.25 101 PHE A CA 1
ATOM 762 C C . PHE A 1 101 ? -3.617 6.59 21.609 1 94.25 101 PHE A C 1
ATOM 764 O O . PHE A 1 101 ? -3.586 5.359 21.672 1 94.25 101 PHE A O 1
ATOM 771 N N . VAL A 1 102 ? -2.992 7.262 20.719 1 95.81 102 VAL A N 1
ATOM 772 C CA . VAL A 1 102 ? -2.025 6.645 19.828 1 95.81 102 VAL A CA 1
ATOM 773 C C . VAL A 1 102 ? -0.698 7.395 19.891 1 95.81 102 VAL A C 1
ATOM 775 O O . VAL A 1 102 ? -0.675 8.625 19.922 1 95.81 102 VAL A O 1
ATOM 778 N N . TYR A 1 103 ? 0.344 6.703 19.969 1 95.31 103 TYR A N 1
ATOM 779 C CA . TYR A 1 103 ? 1.688 7.266 20.047 1 95.31 103 TYR A CA 1
ATOM 780 C C . TYR A 1 103 ? 2.119 7.848 18.703 1 95.31 103 TYR A C 1
ATOM 782 O O . TYR A 1 103 ? 2.014 7.184 17.672 1 95.31 103 TYR A O 1
ATOM 790 N N . LEU A 1 104 ? 2.678 9.062 18.703 1 95.19 104 LEU A N 1
ATOM 791 C CA . LEU A 1 104 ? 3.102 9.711 17.469 1 95.19 104 LEU A CA 1
ATOM 792 C C . LEU A 1 104 ? 4.625 9.805 17.406 1 95.19 104 LEU A C 1
ATOM 794 O O . LEU A 1 104 ? 5.191 9.961 16.312 1 95.19 104 LEU A O 1
ATOM 798 N N . GLY A 1 105 ? 5.242 9.867 18.5 1 91.56 105 GLY A N 1
ATOM 799 C CA . GLY A 1 105 ? 6.688 10.016 18.547 1 91.56 105 GLY A CA 1
ATOM 800 C C . GLY A 1 105 ? 7.172 10.664 19.844 1 91.56 105 GLY A C 1
ATOM 801 O O . GLY A 1 105 ? 6.367 10.992 20.719 1 91.56 105 GLY A O 1
ATOM 802 N N . SER A 1 106 ? 8.5 10.727 19.984 1 90.25 106 SER A N 1
ATOM 803 C CA . SER A 1 106 ? 9.094 11.336 21.172 1 90.25 106 SER A CA 1
ATOM 804 C C . SER A 1 106 ? 10.352 12.117 20.812 1 90.25 106 SER A C 1
ATOM 806 O O . SER A 1 106 ? 10.938 11.914 19.75 1 90.25 106 SER A O 1
ATOM 808 N N . SER A 1 107 ? 10.578 13.078 21.594 1 86.12 107 SER A N 1
ATOM 809 C CA . SER A 1 107 ? 11.82 13.844 21.516 1 86.12 107 SER A CA 1
ATOM 810 C C . SER A 1 107 ? 12.609 13.75 22.828 1 86.12 107 SER A C 1
ATOM 812 O O . SER A 1 107 ? 12.164 14.234 23.859 1 86.12 107 SER A O 1
ATOM 814 N N . VAL A 1 108 ? 13.727 13.219 22.719 1 80.31 108 VAL A N 1
ATOM 815 C CA . VAL A 1 108 ? 14.578 13.078 23.891 1 80.31 108 VAL A CA 1
ATOM 816 C C . VAL A 1 108 ? 15.117 14.445 24.312 1 80.31 108 VAL A C 1
ATOM 818 O O . VAL A 1 108 ? 15.172 14.766 25.5 1 80.31 108 VAL A O 1
ATOM 821 N N . VAL A 1 109 ? 15.461 15.188 23.359 1 83.81 109 VAL A N 1
ATOM 822 C CA . VAL A 1 109 ? 16.047 16.5 23.609 1 83.81 109 VAL A CA 1
ATOM 823 C C . VAL A 1 109 ? 15.055 17.391 24.344 1 83.81 109 VAL A C 1
ATOM 825 O O . VAL A 1 109 ? 15.422 18.078 25.297 1 83.81 109 VAL A O 1
ATOM 828 N N . GLU A 1 110 ? 13.836 17.266 23.984 1 85.62 110 GLU A N 1
ATOM 829 C CA . GLU A 1 110 ? 12.812 18.109 24.594 1 85.62 110 GLU A CA 1
ATOM 830 C C . GLU A 1 110 ? 12.148 17.406 25.766 1 85.62 110 GLU A C 1
ATOM 832 O O . GLU A 1 110 ? 11.359 18 26.5 1 85.62 110 GLU A O 1
ATOM 837 N N . ASP A 1 111 ? 12.453 16.109 25.969 1 88.56 111 ASP A N 1
ATOM 838 C CA . ASP A 1 111 ? 11.828 15.281 27 1 88.56 111 ASP A CA 1
ATOM 839 C C . ASP A 1 111 ? 10.312 15.281 26.859 1 88.56 111 ASP A C 1
ATOM 841 O O . ASP A 1 111 ? 9.586 15.547 27.812 1 88.56 111 ASP A O 1
ATOM 845 N N . GLU A 1 112 ? 9.891 15.102 25.656 1 92 112 GLU A N 1
ATOM 846 C CA . GLU A 1 112 ? 8.461 15.141 25.344 1 92 112 GLU A CA 1
ATOM 847 C C . GLU A 1 112 ? 8.031 13.875 24.609 1 92 112 GLU A C 1
ATOM 849 O O . GLU A 1 112 ? 8.797 13.312 23.828 1 92 112 GLU A O 1
ATOM 854 N N . VAL A 1 113 ? 6.855 13.414 24.922 1 92.88 113 VAL A N 1
ATOM 855 C CA . VAL A 1 113 ? 6.184 12.336 24.203 1 92.88 113 VAL A CA 1
ATOM 856 C C . VAL A 1 113 ? 4.891 12.859 23.578 1 92.88 113 VAL A C 1
ATOM 858 O O . VAL A 1 113 ? 4.109 13.547 24.234 1 92.88 113 VAL A O 1
ATOM 861 N N . TYR A 1 114 ? 4.719 12.562 22.344 1 96 114 TYR A N 1
ATOM 862 C CA . TYR A 1 114 ? 3.602 13.1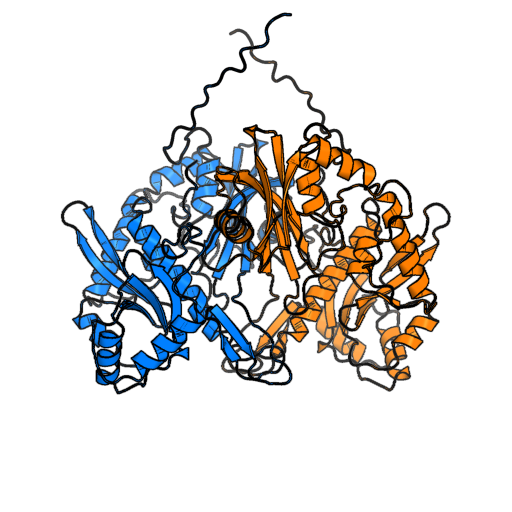09 21.578 1 96 114 TYR A CA 1
ATOM 863 C C . TYR A 1 114 ? 2.541 12.047 21.328 1 96 114 TYR A C 1
ATOM 865 O O . TYR A 1 114 ? 2.852 10.945 20.859 1 96 114 TYR A O 1
ATOM 873 N N . TRP A 1 115 ? 1.284 12.367 21.672 1 96.44 115 TRP A N 1
ATOM 874 C CA . TRP A 1 115 ? 0.141 11.477 21.516 1 96.44 115 TRP A CA 1
ATOM 875 C C . TRP A 1 115 ? -0.961 12.141 20.703 1 96.44 115 TRP A C 1
ATOM 877 O O . TRP A 1 115 ? -1.051 13.367 20.656 1 96.44 115 TRP A O 1
ATOM 887 N N . ALA A 1 116 ? -1.74 11.359 20.016 1 98.06 116 ALA A N 1
ATOM 888 C CA . ALA A 1 116 ? -3.006 11.805 19.438 1 98.06 116 ALA A CA 1
ATOM 889 C C . ALA A 1 116 ? -4.188 11.117 20.109 1 98.06 116 ALA A C 1
ATOM 891 O O . ALA A 1 116 ? -4.066 9.992 20.594 1 98.06 116 ALA A O 1
ATOM 892 N N . ILE A 1 117 ? -5.277 11.797 20.156 1 96.75 117 ILE A N 1
ATOM 893 C CA . ILE A 1 117 ? -6.484 11.242 20.766 1 96.75 117 ILE A CA 1
ATOM 894 C C . ILE A 1 117 ? -7.703 11.648 19.938 1 96.75 117 ILE A C 1
ATOM 896 O O . ILE A 1 117 ? -7.773 12.773 19.438 1 96.75 117 ILE A O 1
ATOM 900 N N . ASP A 1 118 ? -8.602 10.742 19.734 1 95.5 118 ASP A N 1
ATOM 901 C CA . ASP A 1 118 ? -9.883 11.039 19.094 1 95.5 118 ASP A CA 1
ATOM 902 C C . ASP A 1 118 ? -10.93 11.453 20.141 1 95.5 118 ASP A C 1
ATOM 904 O O . ASP A 1 118 ? -11.336 10.648 20.969 1 95.5 118 ASP A O 1
ATOM 908 N N . VAL A 1 119 ? -11.445 12.68 20.031 1 93.56 119 VAL A N 1
ATOM 909 C CA . VAL A 1 119 ? -12.383 13.195 21.031 1 93.56 119 VAL A CA 1
ATOM 910 C C . VAL A 1 119 ? -13.75 13.398 20.391 1 93.56 119 VAL A C 1
ATOM 912 O O . VAL A 1 119 ? -14.531 14.25 20.828 1 93.56 119 VAL A O 1
ATOM 915 N N . SER A 1 120 ? -14.031 12.695 19.312 1 91.81 120 SER A N 1
ATOM 916 C CA . SER A 1 120 ? -15.266 12.859 18.547 1 91.81 120 SER A CA 1
ATOM 917 C C . SER A 1 120 ? -16.484 12.602 19.406 1 91.81 120 SER A C 1
ATOM 919 O O . SER A 1 120 ? -17.547 13.195 19.203 1 91.81 120 SER A O 1
ATOM 921 N N . VAL A 1 121 ? -16.391 11.789 20.406 1 87.25 121 VAL A N 1
ATOM 922 C CA . VAL A 1 121 ? -17.547 11.359 21.172 1 87.25 121 VAL A CA 1
ATOM 923 C C . VAL A 1 121 ? -17.766 12.32 22.344 1 87.25 121 VAL A C 1
ATOM 925 O O . VAL A 1 121 ? -18.797 12.258 23.016 1 87.25 121 VAL A O 1
ATOM 928 N N . VAL A 1 122 ? -16.828 13.195 22.578 1 87.12 122 VAL A N 1
ATOM 929 C CA . VAL A 1 122 ? -16.938 14.109 23.703 1 87.12 122 VAL A CA 1
ATOM 930 C C . VAL A 1 122 ? -17.688 15.367 23.281 1 87.12 122 VAL A C 1
ATOM 932 O O . VAL A 1 122 ? -17.281 16.047 22.328 1 87.12 122 VAL A O 1
ATOM 935 N N . ASN A 1 123 ? -18.641 15.625 23.984 1 86.12 123 ASN A N 1
ATOM 936 C CA . ASN A 1 123 ? -19.438 16.812 23.688 1 86.12 123 ASN A CA 1
ATOM 937 C C . ASN A 1 123 ? -18.906 18.047 24.422 1 86.12 123 ASN A C 1
ATOM 939 O O . ASN A 1 123 ? -18.234 17.922 25.453 1 86.12 123 ASN A O 1
ATOM 943 N N . GLY A 1 124 ? -19.078 19.188 23.906 1 86.81 124 GLY A N 1
ATOM 944 C CA . GLY A 1 124 ? -18.781 20.438 24.578 1 86.81 124 GLY A CA 1
ATOM 945 C C . GLY A 1 124 ? -17.344 20.891 24.406 1 86.81 124 GLY A C 1
ATOM 946 O O . GLY A 1 124 ? -16.953 21.953 24.906 1 86.81 124 GLY A O 1
ATOM 947 N N . LEU A 1 125 ? -16.594 20.172 23.719 1 88.81 125 LEU A N 1
ATOM 948 C CA . LEU A 1 125 ? -15.164 20.484 23.594 1 88.81 125 LEU A CA 1
ATOM 949 C C . LEU A 1 125 ? -14.945 21.641 22.625 1 88.81 125 LEU A C 1
ATOM 951 O O . LEU A 1 125 ? -13.984 22.406 22.781 1 88.81 125 LEU A O 1
ATOM 955 N N . VAL A 1 126 ? -15.797 21.812 21.672 1 89.94 126 VAL A N 1
ATOM 956 C CA . VAL A 1 126 ? -15.625 22.812 20.625 1 89.94 126 VAL A CA 1
ATOM 957 C C . VAL A 1 126 ? -15.672 24.219 21.234 1 89.94 126 VAL A C 1
ATOM 959 O O . VAL A 1 126 ? -14.742 25 21.062 1 89.94 126 VAL A O 1
ATOM 962 N N . PRO A 1 127 ? -16.672 24.469 22.062 1 89.25 127 PRO A N 1
ATOM 963 C CA . PRO A 1 127 ? -16.688 25.781 22.688 1 89.25 127 PRO A CA 1
ATOM 964 C C . PRO A 1 127 ? -15.539 25.984 23.672 1 89.25 127 PRO A C 1
ATOM 966 O O . PRO A 1 127 ? -15.016 27.094 23.797 1 89.25 127 PRO A O 1
ATOM 969 N N . GLU A 1 128 ? -15.188 24.953 24.359 1 90 128 GLU A N 1
ATOM 970 C CA . GLU A 1 128 ? -14.109 25.047 25.344 1 90 128 GLU A CA 1
ATOM 971 C C . GLU A 1 128 ? -12.781 25.406 24.672 1 90 128 GLU A C 1
ATOM 973 O O . GLU A 1 128 ? -12.086 26.312 25.109 1 90 128 GLU A O 1
ATOM 978 N N . PHE A 1 129 ? -12.477 24.734 23.641 1 91.5 129 PHE A N 1
ATOM 979 C CA . PHE A 1 129 ? -11.242 25.016 22.906 1 91.5 129 PHE A CA 1
ATOM 980 C C . PHE A 1 129 ? -11.328 26.359 22.203 1 91.5 129 PHE A C 1
ATOM 982 O O . PHE A 1 129 ? -10.32 27.047 22.047 1 91.5 129 PHE A O 1
ATOM 989 N N . GLY A 1 130 ? -12.461 26.703 21.75 1 89.31 130 GLY A N 1
ATOM 990 C CA . GLY A 1 130 ? -12.672 28 21.141 1 89.31 130 GLY A CA 1
ATOM 991 C C . GLY A 1 130 ? -12.273 29.156 22.047 1 89.31 130 GLY A C 1
ATOM 992 O O . GLY A 1 130 ? -11.664 30.125 21.594 1 89.31 130 GLY A O 1
ATOM 993 N N . SER A 1 131 ? -12.633 29.031 23.281 1 88.19 131 SER A N 1
ATOM 994 C CA . SER A 1 131 ? -12.297 30.062 24.266 1 88.19 131 SER A CA 1
ATOM 995 C C . SER A 1 131 ? -10.789 30.203 24.422 1 88.19 131 SER A C 1
ATOM 997 O O . SER A 1 131 ? -10.297 31.234 24.875 1 88.19 131 SER A O 1
ATOM 999 N N . MET A 1 132 ? -10.109 29.188 24 1 89 132 MET A N 1
ATOM 1000 C CA . MET A 1 132 ? -8.648 29.188 24.062 1 89 132 MET A CA 1
ATOM 1001 C C . MET A 1 132 ? -8.047 29.562 22.719 1 89 132 MET A C 1
ATOM 1003 O O . MET A 1 132 ? -6.84 29.406 22.516 1 89 132 MET A O 1
ATOM 1007 N N . LYS A 1 133 ? -8.867 29.938 21.719 1 89.5 133 LYS A N 1
ATOM 1008 C CA . LYS A 1 133 ? -8.469 30.312 20.375 1 89.5 133 LYS A CA 1
ATOM 1009 C C . LYS A 1 133 ? -7.922 29.109 19.609 1 89.5 133 LYS A C 1
ATOM 1011 O O . LYS A 1 133 ? -6.965 29.25 18.844 1 89.5 133 LYS A O 1
ATOM 1016 N N . LEU A 1 134 ? -8.469 28 20.016 1 93.56 134 LEU A N 1
ATOM 1017 C CA . LEU A 1 134 ? -8.18 26.75 19.312 1 93.56 134 LEU A CA 1
ATOM 1018 C C . LEU A 1 134 ? -9.406 26.25 18.562 1 93.56 134 LEU A C 1
ATOM 1020 O O . LEU A 1 134 ? -10.539 26.469 19 1 93.56 134 LEU A O 1
ATOM 1024 N N . CYS A 1 135 ? -9.18 25.625 17.438 1 93.31 135 CYS A N 1
ATOM 1025 C CA . CYS A 1 135 ? -10.297 25.109 16.656 1 93.31 135 CYS A CA 1
ATOM 1026 C C . CYS A 1 135 ? -9.906 23.828 15.922 1 93.31 135 CYS A C 1
ATOM 1028 O O . CYS A 1 135 ? -8.75 23.656 15.539 1 93.31 135 CYS A O 1
ATOM 1030 N N . PHE A 1 136 ? -10.891 22.969 15.797 1 95.88 136 PHE A N 1
ATOM 1031 C CA . PHE A 1 136 ? -10.711 21.781 14.961 1 95.88 136 PHE A CA 1
ATOM 1032 C C . PHE A 1 136 ? -10.844 22.141 13.484 1 95.88 136 PHE A C 1
ATOM 1034 O O . PHE A 1 136 ? -11.883 22.641 13.047 1 95.88 136 PHE A O 1
ATOM 1041 N N . VAL A 1 137 ? -9.789 21.875 12.703 1 94.69 137 VAL A N 1
ATOM 1042 C CA . VAL A 1 137 ? -9.758 22.312 11.305 1 94.69 137 VAL A CA 1
ATOM 1043 C C . VAL A 1 137 ? -9.562 21.094 10.398 1 94.69 137 VAL A C 1
ATOM 1045 O O . VAL A 1 137 ? -8.758 20.219 10.695 1 94.69 137 VAL A O 1
ATOM 1048 N N . ASP A 1 138 ? -10.312 21.094 9.328 1 94.25 138 ASP A N 1
ATOM 1049 C CA . ASP A 1 138 ? -10.164 20.031 8.336 1 94.25 138 ASP A CA 1
ATOM 1050 C C . ASP A 1 138 ? -8.742 19.969 7.801 1 94.25 138 ASP A C 1
ATOM 1052 O O . ASP A 1 138 ? -8.133 21.016 7.516 1 94.25 138 ASP A O 1
ATOM 1056 N N . LEU A 1 139 ? -8.234 18.797 7.668 1 94.5 139 LEU A N 1
ATOM 1057 C CA . LEU A 1 139 ? -6.855 18.609 7.242 1 94.5 139 LEU A CA 1
ATOM 1058 C C . LEU A 1 139 ? -6.637 19.156 5.84 1 94.5 139 LEU A C 1
ATOM 1060 O O . LEU A 1 139 ? -5.566 19.688 5.535 1 94.5 139 LEU A O 1
ATOM 1064 N N . ARG A 1 140 ? -7.59 19.016 4.961 1 91.25 140 ARG A N 1
ATOM 1065 C CA . ARG A 1 140 ? -7.484 19.562 3.615 1 91.25 140 ARG A CA 1
ATOM 1066 C C . ARG A 1 140 ? -7.348 21.094 3.66 1 91.25 140 ARG A C 1
ATOM 1068 O O . ARG A 1 140 ? -6.609 21.672 2.865 1 91.25 140 ARG A O 1
ATOM 1075 N N . THR A 1 141 ? -8.102 21.672 4.555 1 90.19 141 THR A N 1
ATOM 1076 C CA . THR A 1 141 ? -8.016 23.125 4.727 1 90.19 141 THR A CA 1
ATOM 1077 C C . THR A 1 141 ? -6.613 23.531 5.172 1 90.19 141 THR A C 1
ATOM 1079 O O . THR A 1 141 ? -6.035 24.484 4.633 1 90.19 141 THR A O 1
ATOM 1082 N N . LEU A 1 142 ? -6.074 22.812 6.121 1 92.06 142 LEU A N 1
ATOM 1083 C CA . LEU A 1 142 ? -4.719 23.094 6.586 1 92.06 142 LEU A CA 1
ATOM 1084 C C . LEU A 1 142 ? -3.705 22.891 5.465 1 92.06 142 LEU A C 1
ATOM 1086 O O . LEU A 1 142 ? -2.752 23.656 5.34 1 92.06 142 LEU A O 1
ATOM 1090 N N . MET A 1 143 ? -3.908 21.891 4.68 1 91.81 143 MET A N 1
ATOM 1091 C CA . MET A 1 143 ? -3.031 21.562 3.557 1 91.81 143 MET A CA 1
ATOM 1092 C C . MET A 1 143 ? -2.967 22.734 2.566 1 91.81 143 MET A C 1
ATOM 1094 O O . MET A 1 143 ? -1.878 23.156 2.174 1 91.81 143 MET A O 1
ATOM 1098 N N . VAL A 1 144 ? -4.121 23.234 2.234 1 85.56 144 VAL A N 1
ATOM 1099 C CA . VAL A 1 144 ? -4.203 24.312 1.249 1 85.56 144 VAL A CA 1
ATOM 1100 C C . VAL A 1 144 ? -3.682 25.609 1.858 1 85.56 144 VAL A C 1
ATOM 1102 O O . VAL A 1 144 ? -3.08 26.422 1.163 1 85.56 144 VAL A O 1
ATOM 1105 N N . ALA A 1 145 ? -3.771 25.75 3.162 1 84 145 ALA A N 1
ATOM 1106 C CA . ALA A 1 145 ? -3.389 26.969 3.861 1 84 145 ALA A CA 1
ATOM 1107 C C . ALA A 1 145 ? -1.884 27.016 4.113 1 84 145 ALA A C 1
ATOM 1109 O O . ALA A 1 145 ? -1.341 28.047 4.512 1 84 145 ALA A O 1
ATOM 1110 N N . THR A 1 146 ? -1.229 25.969 3.906 1 86.69 146 THR A N 1
ATOM 1111 C CA . THR A 1 146 ? 0.188 25.859 4.234 1 86.69 146 THR A CA 1
ATOM 1112 C C . THR A 1 146 ? 1.049 26.359 3.078 1 86.69 146 THR A C 1
ATOM 1114 O O . THR A 1 146 ? 0.835 25.969 1.928 1 86.69 146 THR A O 1
ATOM 1117 N N . TYR A 1 147 ? 1.929 27.234 3.473 1 80.62 147 TYR A N 1
ATOM 1118 C CA . TYR A 1 147 ? 2.953 27.641 2.514 1 80.62 147 TYR A CA 1
ATOM 1119 C C . TYR A 1 147 ? 4.031 26.562 2.393 1 80.62 147 TYR A C 1
ATOM 1121 O O . TYR A 1 147 ? 4.641 26.172 3.391 1 80.62 147 TYR A O 1
ATOM 1129 N N . TRP A 1 148 ? 4.289 26.141 1.243 1 79.56 148 TRP A N 1
ATOM 1130 C CA . TRP A 1 148 ? 5.082 24.938 1.014 1 79.56 148 TRP A CA 1
ATOM 1131 C C . TRP A 1 148 ? 6.547 25.172 1.369 1 79.56 148 TRP A C 1
ATOM 1133 O O . TRP A 1 148 ? 7.305 24.219 1.576 1 79.56 148 TRP A O 1
ATOM 1143 N N . GLU A 1 149 ? 6.957 26.391 1.405 1 80 149 GLU A N 1
ATOM 1144 C CA . GLU A 1 149 ? 8.344 26.688 1.752 1 80 149 GLU A CA 1
ATOM 1145 C C . GLU A 1 149 ? 8.523 26.797 3.264 1 80 149 GLU A C 1
ATOM 1147 O O . GLU A 1 149 ? 9.648 26.844 3.758 1 80 149 GLU A O 1
ATOM 1152 N N . ASP A 1 150 ? 7.41 26.844 3.928 1 85.69 150 ASP A N 1
ATOM 1153 C CA . ASP A 1 150 ? 7.469 26.875 5.387 1 85.69 150 ASP A CA 1
ATOM 1154 C C . ASP A 1 150 ? 7.688 25.484 5.957 1 85.69 150 ASP A C 1
ATOM 1156 O O . ASP A 1 150 ? 6.73 24.719 6.16 1 85.69 150 ASP A O 1
ATOM 1160 N N . LEU A 1 151 ? 8.852 25.156 6.359 1 87.06 151 LEU A N 1
ATOM 1161 C CA . LEU A 1 151 ? 9.219 23.812 6.789 1 87.06 151 LEU A CA 1
ATOM 1162 C C . LEU A 1 151 ? 8.516 23.453 8.094 1 87.06 151 LEU A C 1
ATOM 1164 O O . LEU A 1 151 ? 8.172 22.281 8.305 1 87.06 151 LEU A O 1
ATOM 1168 N N . LYS A 1 152 ? 8.375 24.422 8.898 1 89.19 152 LYS A N 1
ATOM 1169 C CA . LYS A 1 152 ? 7.703 24.172 10.164 1 89.19 152 LYS A CA 1
ATOM 1170 C C . LYS A 1 152 ? 6.238 23.797 9.945 1 89.19 152 LYS A C 1
ATOM 1172 O O . LYS A 1 152 ? 5.75 22.828 10.531 1 89.19 152 LYS A O 1
ATOM 1177 N N . ALA A 1 153 ? 5.57 24.547 9.117 1 90.12 153 ALA A N 1
ATOM 1178 C CA . ALA A 1 153 ? 4.172 24.266 8.805 1 90.12 153 ALA A CA 1
ATOM 1179 C C . ALA A 1 153 ? 4.035 22.922 8.094 1 90.12 153 ALA A C 1
ATOM 1181 O O . ALA A 1 153 ? 3.086 22.172 8.336 1 90.12 153 ALA A O 1
ATOM 1182 N N . MET A 1 154 ? 4.992 22.656 7.254 1 92.31 154 MET A N 1
ATOM 1183 C CA . MET A 1 154 ? 4.996 21.375 6.559 1 92.31 154 MET A CA 1
ATOM 1184 C C . MET A 1 154 ? 5.168 20.219 7.539 1 92.31 154 MET A C 1
ATOM 1186 O O . MET A 1 154 ? 4.535 19.172 7.391 1 92.31 154 MET A O 1
ATOM 1190 N N . GLY A 1 155 ? 6.023 20.406 8.484 1 93.69 155 GLY A N 1
ATOM 1191 C CA . GLY A 1 155 ? 6.18 19.406 9.531 1 93.69 155 GLY A CA 1
ATOM 1192 C C . GLY A 1 155 ? 4.91 19.172 10.328 1 93.69 155 GLY A C 1
ATOM 1193 O O . GLY A 1 155 ? 4.555 18.031 10.609 1 93.69 155 GLY A O 1
ATOM 1194 N N . ASN A 1 156 ? 4.219 20.281 10.664 1 95 156 ASN A N 1
ATOM 1195 C CA . ASN A 1 156 ? 2.943 20.172 11.367 1 95 156 ASN A CA 1
ATOM 1196 C C . ASN A 1 156 ? 1.916 19.391 10.555 1 95 156 ASN A C 1
ATOM 1198 O O . ASN A 1 156 ? 1.173 18.578 11.109 1 95 156 ASN A O 1
ATOM 1202 N N . LEU A 1 157 ? 1.94 19.641 9.305 1 95.25 157 LEU A N 1
ATOM 1203 C CA . LEU A 1 157 ? 1.02 18.938 8.422 1 95.25 157 LEU A CA 1
ATOM 1204 C C . LEU A 1 157 ? 1.315 17.438 8.422 1 95.25 157 LEU A C 1
ATOM 1206 O O . LEU A 1 157 ? 0.394 16.625 8.445 1 95.25 157 LEU A O 1
ATOM 1210 N N . ALA A 1 158 ? 2.562 17.125 8.367 1 96.19 158 ALA A N 1
ATOM 1211 C CA . ALA A 1 158 ? 2.967 15.719 8.367 1 96.19 158 ALA A CA 1
ATOM 1212 C C . ALA A 1 158 ? 2.518 15.023 9.648 1 96.19 158 ALA A C 1
ATOM 1214 O O . ALA A 1 158 ? 2.012 13.898 9.609 1 96.19 158 ALA A O 1
ATOM 1215 N N . ILE A 1 159 ? 2.658 15.695 10.742 1 96.81 159 ILE A N 1
ATOM 1216 C CA . ILE A 1 159 ? 2.254 15.141 12.031 1 96.81 159 ILE A CA 1
ATOM 1217 C C . ILE A 1 159 ? 0.739 14.938 12.047 1 96.81 159 ILE A C 1
ATOM 1219 O O . ILE A 1 159 ? 0.253 13.875 12.438 1 96.81 159 ILE A O 1
ATOM 1223 N N . ALA A 1 160 ? 0.03 15.969 11.633 1 97.75 160 ALA A N 1
ATOM 1224 C CA . ALA A 1 160 ? -1.43 15.914 11.625 1 97.75 160 ALA A CA 1
ATOM 1225 C C . ALA A 1 160 ? -1.932 14.789 10.719 1 97.75 160 ALA A C 1
ATOM 1227 O O . ALA A 1 160 ? -2.873 14.078 11.07 1 97.75 160 ALA A O 1
ATOM 1228 N N . GLY A 1 161 ? -1.271 14.711 9.57 1 97.19 161 GLY A N 1
ATOM 1229 C CA . GLY A 1 161 ? -1.648 13.648 8.648 1 97.19 161 GLY A CA 1
ATOM 1230 C C . GLY A 1 161 ? -1.423 12.266 9.219 1 97.19 161 GLY A C 1
ATOM 1231 O O . GLY A 1 161 ? -2.268 11.375 9.07 1 97.19 161 GLY A O 1
ATOM 1232 N N . TYR A 1 162 ? -0.309 12.078 9.875 1 97.19 162 TYR A N 1
ATOM 1233 C CA . TYR A 1 162 ? 0.01 10.812 10.523 1 97.19 162 TYR A CA 1
ATOM 1234 C C . TYR A 1 162 ? -0.992 10.492 11.625 1 97.19 162 TYR A C 1
ATOM 1236 O O . TYR A 1 162 ? -1.502 9.375 11.703 1 97.19 162 TYR A O 1
ATOM 1244 N N . ALA A 1 163 ? -1.338 11.422 12.422 1 97.69 163 ALA A N 1
ATOM 1245 C CA . ALA A 1 163 ? -2.305 11.258 13.508 1 97.69 163 ALA A CA 1
ATOM 1246 C C . ALA A 1 163 ? -3.674 10.859 12.969 1 97.69 163 ALA A C 1
ATOM 1248 O O . ALA A 1 163 ? -4.297 9.922 13.469 1 97.69 163 ALA A O 1
ATOM 1249 N N . ARG A 1 164 ? -4.09 11.586 11.977 1 97 164 ARG A N 1
ATOM 1250 C CA . ARG A 1 164 ? -5.395 11.289 11.391 1 97 164 ARG A CA 1
ATOM 1251 C C . ARG A 1 164 ? -5.43 9.875 10.82 1 97 164 ARG A C 1
ATOM 1253 O O . ARG A 1 164 ? -6.406 9.148 11.023 1 97 164 ARG A O 1
ATOM 1260 N N . ALA A 1 165 ? -4.387 9.547 10.117 1 96.94 165 ALA A N 1
ATOM 1261 C CA . ALA A 1 165 ? -4.324 8.227 9.508 1 96.94 165 ALA A CA 1
ATOM 1262 C C . ALA A 1 165 ? -4.461 7.129 10.562 1 96.94 165 ALA A C 1
ATOM 1264 O O . ALA A 1 165 ? -5.238 6.188 10.391 1 96.94 165 ALA A O 1
ATOM 1265 N N . LEU A 1 166 ? -3.75 7.234 11.641 1 96.44 166 LEU A N 1
ATOM 1266 C CA . LEU A 1 166 ? -3.777 6.223 12.695 1 96.44 166 LEU A CA 1
ATOM 1267 C C . LEU A 1 166 ? -5.141 6.176 13.367 1 96.44 166 LEU A C 1
ATOM 1269 O O . LEU A 1 166 ? -5.699 5.098 13.578 1 96.44 166 LEU A O 1
ATOM 1273 N N . LEU A 1 167 ? -5.672 7.312 13.688 1 96.38 167 LEU A N 1
ATOM 1274 C CA . LEU A 1 167 ? -6.93 7.359 14.422 1 96.38 167 LEU A CA 1
ATOM 1275 C C . LEU A 1 167 ? -8.086 6.879 13.547 1 96.38 167 LEU A C 1
ATOM 1277 O O . LEU A 1 167 ? -9 6.203 14.031 1 96.38 167 LEU A O 1
ATOM 1281 N N . GLU A 1 168 ? -8.039 7.285 12.266 1 95.12 168 GLU A N 1
ATOM 1282 C CA . GLU A 1 168 ? -9.07 6.789 11.367 1 95.12 168 GLU A CA 1
ATOM 1283 C C . GLU A 1 168 ? -8.977 5.273 11.195 1 95.12 168 GLU A C 1
ATOM 1285 O O . GLU A 1 168 ? -9.992 4.59 11.094 1 95.12 168 GLU A O 1
ATOM 1290 N N . TRP A 1 169 ? -7.781 4.766 11.141 1 95.94 169 TRP A N 1
ATOM 1291 C CA . TRP A 1 169 ? -7.59 3.322 11.094 1 95.94 169 TRP A CA 1
ATOM 1292 C C . TRP A 1 169 ? -8.156 2.656 12.344 1 95.94 169 TRP A C 1
ATOM 1294 O O . TRP A 1 169 ? -8.766 1.588 12.258 1 95.94 169 TRP A O 1
ATOM 1304 N N . HIS A 1 170 ? -7.938 3.227 13.5 1 96.25 170 HIS A N 1
ATOM 1305 C CA . HIS A 1 170 ? -8.5 2.695 14.734 1 96.25 170 HIS A CA 1
ATOM 1306 C C . HIS A 1 170 ? -10.016 2.545 14.633 1 96.25 170 HIS A C 1
ATOM 1308 O O . HIS A 1 170 ? -10.578 1.539 15.07 1 96.25 170 HIS A O 1
ATOM 1314 N N . LYS A 1 171 ? -10.672 3.492 13.992 1 94.19 171 LYS A N 1
ATOM 1315 C CA . LYS A 1 171 ? -12.125 3.486 13.859 1 94.19 171 LYS A CA 1
ATOM 1316 C C . LYS A 1 171 ? -12.586 2.369 12.93 1 94.19 171 LYS A C 1
ATOM 1318 O O . LYS A 1 171 ? -13.695 1.855 13.062 1 94.19 171 LYS A O 1
ATOM 1323 N N . LYS A 1 172 ? -11.688 1.988 12.078 1 94.69 172 LYS A N 1
ATOM 1324 C CA . LYS A 1 172 ? -12.031 0.982 11.078 1 94.69 172 LYS A CA 1
ATOM 1325 C C . LYS A 1 172 ? -11.586 -0.408 11.523 1 94.69 172 LYS A C 1
ATOM 1327 O O . LYS A 1 172 ? -11.836 -1.396 10.828 1 94.69 172 LYS A O 1
ATOM 1332 N N . SER A 1 173 ? -10.945 -0.526 12.641 1 95.88 173 SER A N 1
ATOM 1333 C CA . SER A 1 173 ? -10.391 -1.792 13.117 1 95.88 173 SER A CA 1
ATOM 1334 C C . SER A 1 173 ? -10.844 -2.084 14.547 1 95.88 173 SER A C 1
ATOM 1336 O O . SER A 1 173 ? -10.062 -2.59 15.359 1 95.88 173 SER A O 1
ATOM 1338 N N . ARG A 1 174 ? -12.008 -1.732 14.812 1 96.94 174 ARG A N 1
ATOM 1339 C CA . ARG A 1 174 ? -12.555 -1.968 16.141 1 96.94 174 ARG A CA 1
ATOM 1340 C C . ARG A 1 174 ? -12.836 -3.451 16.359 1 96.94 174 ARG A C 1
ATOM 1342 O O . ARG A 1 174 ? -12.805 -3.93 17.5 1 96.94 174 ARG A O 1
ATOM 1349 N N . PHE A 1 175 ? -13.102 -4.098 15.273 1 98.06 175 PHE A N 1
ATOM 1350 C CA . PHE A 1 175 ? -13.391 -5.523 15.336 1 98.06 175 PHE A CA 1
ATOM 1351 C C . PHE A 1 175 ? -12.484 -6.309 14.391 1 98.06 175 PHE A C 1
ATOM 1353 O O . PHE A 1 175 ? -12.062 -5.789 13.359 1 98.06 175 PHE A O 1
ATOM 1360 N N . CYS A 1 176 ? -12.242 -7.539 14.805 1 97.75 176 CYS A N 1
ATOM 1361 C CA . CYS A 1 176 ? -11.414 -8.43 14.008 1 97.75 176 CYS A CA 1
ATOM 1362 C C . CYS A 1 176 ? -12.148 -8.875 12.75 1 97.75 176 CYS A C 1
ATOM 1364 O O . CYS A 1 176 ? -13.234 -9.445 12.828 1 97.75 176 CYS A O 1
ATOM 1366 N N . GLY A 1 177 ? -11.594 -8.664 11.656 1 96.75 177 GLY A N 1
ATOM 1367 C CA . GLY A 1 177 ? -12.211 -9.047 10.398 1 96.75 177 GLY A CA 1
ATOM 1368 C C . GLY A 1 177 ? -12.344 -10.547 10.227 1 96.75 177 GLY A C 1
ATOM 1369 O O . GLY A 1 177 ? -13.188 -11.016 9.469 1 96.75 177 GLY A O 1
ATOM 1370 N N . HIS A 1 178 ? -11.562 -11.258 10.898 1 96 178 HIS A N 1
ATOM 1371 C CA . HIS A 1 178 ? -11.523 -12.711 10.773 1 96 178 HIS A CA 1
ATOM 1372 C C . HIS A 1 178 ? -12.586 -13.367 11.641 1 96 178 HIS A C 1
ATOM 1374 O O . HIS A 1 178 ? -13.352 -14.211 11.164 1 96 178 HIS A O 1
ATOM 1380 N N . CYS A 1 179 ? -12.789 -12.891 12.898 1 97.12 179 CYS A N 1
ATOM 1381 C CA . CYS A 1 179 ? -13.672 -13.633 13.789 1 97.12 179 CYS A CA 1
ATOM 1382 C C . CYS A 1 179 ? -14.75 -12.727 14.367 1 97.12 179 CYS A C 1
ATOM 1384 O O . CYS A 1 179 ? -15.648 -13.195 15.07 1 97.12 179 CYS A O 1
ATOM 1386 N N . GLY A 1 180 ? -14.594 -11.445 14.211 1 97.69 180 GLY A N 1
ATOM 1387 C CA . GLY A 1 180 ? -15.664 -10.531 14.602 1 97.69 180 GLY A CA 1
ATOM 1388 C C . GLY A 1 180 ? -15.531 -10.039 16.031 1 97.69 180 GLY A C 1
ATOM 1389 O O . GLY A 1 180 ? -16.328 -9.211 16.484 1 97.69 180 GLY A O 1
ATOM 1390 N N . GLU A 1 181 ? -14.523 -10.523 16.719 1 98.12 181 GLU A N 1
ATOM 1391 C CA . GLU A 1 181 ? -14.328 -10.094 18.094 1 98.12 181 GLU A CA 1
ATOM 1392 C C . GLU A 1 181 ? -13.688 -8.711 18.156 1 98.12 181 GLU A C 1
ATOM 1394 O O . GLU A 1 181 ? -13.086 -8.258 17.188 1 98.12 181 GLU A O 1
ATOM 1399 N N . LYS A 1 182 ? -13.797 -8.102 19.297 1 98.06 182 LYS A N 1
ATOM 1400 C CA . LYS A 1 182 ? -13.219 -6.773 19.469 1 98.06 182 LYS A CA 1
ATOM 1401 C C . LYS A 1 182 ? -11.695 -6.816 19.406 1 98.06 182 LYS A C 1
ATOM 1403 O O . LYS A 1 182 ? -11.086 -7.82 19.781 1 98.06 182 LYS A O 1
ATOM 1408 N N . THR A 1 183 ? -11.117 -5.715 18.969 1 97.88 183 THR A N 1
ATOM 1409 C CA . THR A 1 183 ? -9.664 -5.609 18.953 1 97.88 183 THR A CA 1
ATOM 1410 C C . THR A 1 183 ? -9.172 -4.691 20.062 1 97.88 183 THR A C 1
ATOM 1412 O O . THR A 1 183 ? -9.93 -3.855 20.562 1 97.88 183 THR A O 1
ATOM 1415 N N . VAL A 1 184 ? -7.922 -4.898 20.469 1 96.5 184 VAL A N 1
ATOM 1416 C CA . VAL A 1 184 ? -7.32 -4.07 21.5 1 96.5 184 VAL A CA 1
ATOM 1417 C C . VAL A 1 184 ? -6.027 -3.445 20.984 1 96.5 184 VAL A C 1
ATOM 1419 O O . VAL A 1 184 ? -5.285 -4.074 20.234 1 96.5 184 VAL A O 1
ATOM 1422 N N . PRO A 1 185 ? -5.797 -2.205 21.406 1 95 185 PRO A N 1
ATOM 1423 C CA . PRO A 1 185 ? -4.559 -1.562 20.953 1 95 185 PRO A CA 1
ATOM 1424 C C . PRO A 1 185 ? -3.311 -2.201 21.562 1 95 185 PRO A C 1
ATOM 1426 O O . PRO A 1 185 ? -3.33 -2.617 22.719 1 95 185 PRO A O 1
ATOM 1429 N N . LYS A 1 186 ? -2.34 -2.373 20.766 1 92.62 186 LYS A N 1
ATOM 1430 C CA . LYS A 1 186 ? -1.004 -2.818 21.156 1 92.62 186 LYS A CA 1
ATOM 1431 C C . LYS A 1 186 ? 0.064 -1.846 20.656 1 92.62 186 LYS A C 1
ATOM 1433 O O . LYS A 1 186 ? -0.198 -1.023 19.781 1 92.62 186 LYS A O 1
ATOM 1438 N N . GLU A 1 187 ? 1.223 -1.863 21.328 1 90.62 187 GLU A N 1
ATOM 1439 C CA . GLU A 1 187 ? 2.346 -1.02 20.938 1 90.62 187 GLU A CA 1
ATOM 1440 C C . GLU A 1 187 ? 1.943 0.452 20.891 1 90.62 187 GLU A C 1
ATOM 1442 O O . GLU A 1 187 ? 2.156 1.132 19.891 1 90.62 187 GLU A O 1
ATOM 1447 N N . ALA A 1 188 ? 1.283 0.854 21.859 1 92.25 188 ALA A N 1
ATOM 1448 C CA . ALA A 1 188 ? 0.875 2.242 22.062 1 92.25 188 ALA A CA 1
ATOM 1449 C C . ALA A 1 188 ? -0.029 2.717 20.922 1 92.25 188 ALA A C 1
ATOM 1451 O O . ALA A 1 188 ? 0.09 3.854 20.469 1 92.25 188 ALA A O 1
ATOM 1452 N N . GLY A 1 189 ? -0.853 1.836 20.406 1 93.12 189 GLY A N 1
ATOM 1453 C CA . GLY A 1 189 ? -1.86 2.189 19.422 1 93.12 189 GLY A CA 1
ATOM 1454 C C . GLY A 1 189 ? -1.37 2.055 17.984 1 93.12 189 GLY A C 1
ATOM 1455 O O . GLY A 1 189 ? -2.105 2.346 17.047 1 93.12 189 GLY A O 1
ATOM 1456 N N . ARG A 1 190 ? -0.178 1.637 17.781 1 92.69 190 ARG A N 1
ATOM 1457 C CA . ARG A 1 190 ? 0.377 1.521 16.438 1 92.69 190 ARG A CA 1
ATOM 1458 C C . ARG A 1 190 ? 0.082 0.15 15.844 1 92.69 190 ARG A C 1
ATOM 1460 O O . ARG A 1 190 ? 0.425 -0.116 14.688 1 92.69 190 ARG A O 1
ATOM 1467 N N . ARG A 1 191 ? -0.472 -0.698 16.578 1 94 191 ARG A N 1
ATOM 1468 C CA . ARG A 1 191 ? -0.961 -2.018 16.188 1 94 191 ARG A CA 1
ATOM 1469 C C . ARG A 1 191 ? -2.182 -2.412 17.016 1 94 191 ARG A C 1
ATOM 1471 O O . ARG A 1 191 ? -2.375 -1.91 18.125 1 94 191 ARG A O 1
ATOM 1478 N N . LYS A 1 192 ? -3 -3.246 16.453 1 96.19 192 LYS A N 1
ATOM 1479 C CA . LYS A 1 192 ? -4.109 -3.828 17.203 1 96.19 192 LYS A CA 1
ATOM 1480 C C . LYS A 1 192 ? -4.055 -5.352 17.156 1 96.19 192 LYS A C 1
ATOM 1482 O O . LYS A 1 192 ? -3.314 -5.934 16.359 1 96.19 192 LYS A O 1
ATOM 1487 N N . GLN A 1 193 ? -4.746 -5.914 18.109 1 96.88 193 GLN A N 1
ATOM 1488 C CA . GLN A 1 193 ? -4.793 -7.371 18.203 1 96.88 193 GLN A CA 1
ATOM 1489 C C . GLN A 1 193 ? -6.195 -7.855 18.562 1 96.88 193 GLN A C 1
ATOM 1491 O O . GLN A 1 193 ? -6.879 -7.238 19.375 1 96.88 193 GLN A O 1
ATOM 1496 N N . CYS A 1 194 ? -6.586 -8.914 17.906 1 97.62 194 CYS A N 1
ATOM 1497 C CA . CYS A 1 194 ? -7.867 -9.523 18.25 1 97.62 194 CYS A CA 1
ATOM 1498 C C . CYS A 1 194 ? -7.887 -9.961 19.719 1 97.62 194 CYS A C 1
ATOM 1500 O O . CYS A 1 194 ? -6.914 -10.531 20.203 1 97.62 194 CYS A O 1
ATOM 1502 N N . SER A 1 195 ? -8.961 -9.781 20.406 1 97.38 195 SER A N 1
ATOM 1503 C CA . SER A 1 195 ? -9.078 -10.094 21.812 1 97.38 195 SER A CA 1
ATOM 1504 C C . SER A 1 195 ? -9.391 -11.57 22.031 1 97.38 195 SER A C 1
ATOM 1506 O O . SER A 1 195 ? -9.281 -12.07 23.156 1 97.38 195 SER A O 1
ATOM 1508 N N . SER A 1 196 ? -9.812 -12.18 20.953 1 96.44 196 SER A N 1
ATOM 1509 C CA . SER A 1 196 ? -10.102 -13.609 21.062 1 96.44 196 SER A CA 1
ATOM 1510 C C . SER A 1 196 ? -8.836 -14.406 21.328 1 96.44 196 SER A C 1
ATOM 1512 O O . SER A 1 196 ? -7.852 -14.289 20.594 1 96.44 196 SER A O 1
ATOM 1514 N N . GLU A 1 197 ? -8.789 -15.312 22.219 1 95.38 197 GLU A N 1
ATOM 1515 C CA . GLU A 1 197 ? -7.633 -16.125 22.594 1 95.38 197 GLU A CA 1
ATOM 1516 C C . GLU A 1 197 ? -7.281 -17.125 21.5 1 95.38 197 GLU A C 1
ATOM 1518 O O . GLU A 1 197 ? -6.113 -17.469 21.328 1 95.38 197 GLU A O 1
ATOM 1523 N N . SER A 1 198 ? -8.289 -17.531 20.797 1 94.81 198 SER A N 1
ATOM 1524 C CA . SER A 1 198 ? -8.055 -18.516 19.75 1 94.81 198 SER A CA 1
ATOM 1525 C C . SER A 1 198 ? -7.57 -17.859 18.469 1 94.81 198 SER A C 1
ATOM 1527 O O . SER A 1 198 ? -6.859 -18.484 17.672 1 94.81 198 SER A O 1
ATOM 1529 N N . CYS A 1 199 ? -7.848 -16.641 18.188 1 94.25 199 CYS A N 1
ATOM 1530 C CA . CYS A 1 199 ? -7.52 -15.93 16.953 1 94.25 199 CYS A CA 1
ATOM 1531 C C . CYS A 1 199 ? -6.242 -15.109 17.109 1 94.25 199 CYS A C 1
ATOM 1533 O O . CYS A 1 199 ? -5.25 -15.359 16.422 1 94.25 199 CYS A O 1
ATOM 1535 N N . LYS A 1 200 ? -6.133 -14.195 17.969 1 93.44 200 LYS A N 1
ATOM 1536 C CA . LYS A 1 200 ? -5.004 -13.352 18.359 1 93.44 200 LYS A CA 1
ATOM 1537 C C . LYS A 1 200 ? -4.344 -12.719 17.141 1 93.44 200 LYS A C 1
ATOM 1539 O O . LYS A 1 200 ? -3.141 -12.453 17.156 1 93.44 200 LYS A O 1
ATOM 1544 N N . GLN A 1 201 ? -5.117 -12.523 16.172 1 93.12 201 GLN A N 1
ATOM 1545 C CA . GLN A 1 201 ? -4.59 -11.922 14.961 1 93.12 201 GLN A CA 1
ATOM 1546 C C . GLN A 1 201 ? -4.086 -10.508 15.219 1 93.12 201 GLN A C 1
ATOM 1548 O O . GLN A 1 201 ? -4.719 -9.742 15.945 1 93.12 201 GLN A O 1
ATOM 1553 N N . SER A 1 202 ? -2.889 -10.242 14.672 1 94.19 202 SER A N 1
ATOM 1554 C CA . SER A 1 202 ? -2.355 -8.883 14.688 1 94.19 202 SER A CA 1
ATOM 1555 C C . SER A 1 202 ? -2.9 -8.055 13.531 1 94.19 202 SER A C 1
ATOM 1557 O O . SER A 1 202 ? -2.963 -8.539 12.391 1 94.19 202 SER A O 1
ATOM 1559 N N . ILE A 1 203 ? -3.307 -6.879 13.828 1 94.38 203 ILE A N 1
ATOM 1560 C CA . ILE A 1 203 ? -3.863 -5.969 12.836 1 94.38 203 ILE A CA 1
ATOM 1561 C C . ILE A 1 203 ? -3.004 -4.711 12.75 1 94.38 203 ILE A C 1
ATOM 1563 O O . ILE A 1 203 ? -2.777 -4.039 13.766 1 94.38 203 ILE A O 1
ATOM 1567 N N . TYR A 1 204 ? -2.537 -4.418 11.586 1 93.62 204 TYR A N 1
ATOM 1568 C CA . TYR A 1 204 ? -1.646 -3.285 11.367 1 93.62 204 TYR A CA 1
ATOM 1569 C C . TYR A 1 204 ? -2.34 -2.197 10.555 1 93.62 204 TYR A C 1
ATOM 1571 O O . TYR A 1 204 ? -3.309 -2.467 9.844 1 93.62 204 TYR A O 1
ATOM 1579 N N . PRO A 1 205 ? -1.823 -0.964 10.688 1 94.56 205 PRO A N 1
ATOM 1580 C CA . PRO A 1 205 ? -2.418 0.117 9.898 1 94.56 205 PRO A CA 1
ATOM 1581 C C . PRO A 1 205 ? -2.422 -0.179 8.398 1 94.56 205 PRO A C 1
ATOM 1583 O O . PRO A 1 205 ? -1.476 -0.776 7.883 1 94.56 205 PRO A O 1
ATOM 1586 N N . ARG A 1 206 ? -3.453 0.245 7.77 1 90.88 206 ARG A N 1
ATOM 1587 C CA . ARG A 1 206 ? -3.633 -0.006 6.344 1 90.88 206 ARG A CA 1
ATOM 1588 C C . ARG A 1 206 ? -3.182 1.191 5.516 1 90.88 206 ARG A C 1
ATOM 1590 O O . ARG A 1 206 ? -3.428 2.34 5.891 1 90.88 206 ARG A O 1
ATOM 1597 N N . LEU A 1 207 ? -2.471 0.938 4.492 1 93.06 207 LEU A N 1
ATOM 1598 C CA . LEU A 1 207 ? -2.098 1.893 3.453 1 93.06 207 LEU A CA 1
ATOM 1599 C C . LEU A 1 207 ? -2.568 1.418 2.084 1 93.06 207 LEU A C 1
ATOM 1601 O O . LEU A 1 207 ? -2.406 0.245 1.739 1 93.06 207 LEU A O 1
ATOM 1605 N N . ASP A 1 208 ? -3.168 2.285 1.381 1 94.69 208 ASP A N 1
ATOM 1606 C CA . ASP A 1 208 ? -3.658 1.926 0.053 1 94.69 208 ASP A CA 1
ATOM 1607 C C . ASP A 1 208 ? -2.846 2.621 -1.038 1 94.69 208 ASP A C 1
ATOM 1609 O O . ASP A 1 208 ? -2.969 3.832 -1.234 1 94.69 208 ASP A O 1
ATOM 1613 N N . PRO A 1 209 ? -2.051 1.909 -1.726 1 96.62 209 PRO A N 1
ATOM 1614 C CA . PRO A 1 209 ? -1.287 2.527 -2.812 1 96.62 209 PRO A CA 1
ATOM 1615 C C . PRO A 1 209 ? -2.166 2.936 -3.992 1 96.62 209 PRO A C 1
ATOM 1617 O O . PRO A 1 209 ? -3.096 2.213 -4.355 1 96.62 209 PRO A O 1
ATOM 1620 N N . VAL A 1 210 ? -1.91 4.09 -4.527 1 97.25 210 VAL A N 1
ATOM 1621 C CA . VAL A 1 210 ? -2.584 4.664 -5.688 1 97.25 210 VAL A CA 1
ATOM 1622 C C . VAL A 1 210 ? -1.547 5.145 -6.699 1 97.25 210 VAL A C 1
ATOM 1624 O O . VAL A 1 210 ? -0.642 5.91 -6.355 1 97.25 210 VAL A O 1
ATOM 1627 N N . VAL A 1 211 ? -1.671 4.66 -7.91 1 98.38 211 VAL A N 1
ATOM 1628 C CA . VAL A 1 211 ? -0.787 5.199 -8.938 1 98.38 211 VAL A CA 1
ATOM 1629 C C . VAL A 1 211 ? -1.376 6.488 -9.5 1 98.38 211 VAL A C 1
ATOM 1631 O O . VAL A 1 211 ? -2.592 6.605 -9.672 1 98.38 211 VAL A O 1
ATOM 1634 N N . ILE A 1 212 ? -0.614 7.418 -9.703 1 98.5 212 ILE A N 1
ATOM 1635 C CA . ILE A 1 212 ? -0.954 8.672 -10.367 1 98.5 212 ILE A CA 1
ATOM 1636 C C . ILE A 1 212 ? 0.056 8.953 -11.477 1 98.5 212 ILE A C 1
ATOM 1638 O O . ILE A 1 212 ? 1.265 8.82 -11.273 1 98.5 212 ILE A O 1
ATOM 1642 N N . MET A 1 213 ? -0.427 9.297 -12.695 1 98.69 213 MET A N 1
ATOM 1643 C CA . MET A 1 213 ? 0.526 9.375 -13.805 1 98.69 213 MET A CA 1
ATOM 1644 C C . MET A 1 213 ? 0.217 10.562 -14.711 1 98.69 213 MET A C 1
ATOM 1646 O O . MET A 1 213 ? -0.949 10.898 -14.922 1 98.69 213 MET A O 1
ATOM 1650 N N . LEU A 1 214 ? 1.173 11.25 -15.055 1 98.69 214 LEU A N 1
ATOM 1651 C CA . LEU A 1 214 ? 1.111 12.18 -16.172 1 98.69 214 LEU A CA 1
ATOM 1652 C C . LEU A 1 214 ? 1.42 11.469 -17.484 1 98.69 214 LEU A C 1
ATOM 1654 O O . LEU A 1 214 ? 2.531 10.969 -17.688 1 98.69 214 LEU A O 1
ATOM 1658 N N . VAL A 1 215 ? 0.473 11.359 -18.359 1 98.81 215 VAL A N 1
ATOM 1659 C CA . VAL A 1 215 ? 0.64 10.68 -19.641 1 98.81 215 VAL A CA 1
ATOM 1660 C C . VAL A 1 215 ? 1.111 11.672 -20.703 1 98.81 215 VAL A C 1
ATOM 1662 O O . VAL A 1 215 ? 0.506 12.734 -20.875 1 98.81 215 VAL A O 1
ATOM 1665 N N . ILE A 1 216 ? 2.164 11.305 -21.391 1 98.62 216 ILE A N 1
ATOM 1666 C CA . ILE A 1 216 ? 2.834 12.234 -22.281 1 98.62 216 ILE A CA 1
ATOM 1667 C C . ILE A 1 216 ? 2.734 11.727 -23.719 1 98.62 216 ILE A C 1
ATOM 1669 O O . ILE A 1 216 ? 2.938 10.539 -23.984 1 98.62 216 ILE A O 1
ATOM 1673 N N . ASP A 1 217 ? 2.375 12.555 -24.609 1 98.38 217 ASP A N 1
ATOM 1674 C CA . ASP A 1 217 ? 2.605 12.406 -26.047 1 98.38 217 ASP A CA 1
ATOM 1675 C C . ASP A 1 217 ? 3.943 13.016 -26.453 1 98.38 217 ASP A C 1
ATOM 1677 O O . ASP A 1 217 ? 4.02 14.203 -26.781 1 98.38 217 ASP A O 1
ATOM 1681 N N . GLN A 1 218 ? 4.871 12.211 -26.484 1 96.25 218 GLN A N 1
ATOM 1682 C CA . GLN A 1 218 ? 6.238 12.68 -26.688 1 96.25 218 GLN A CA 1
ATOM 1683 C C . GLN A 1 218 ? 6.406 13.297 -28.078 1 96.25 218 GLN A C 1
ATOM 1685 O O . GLN A 1 218 ? 7.066 14.328 -28.234 1 96.25 218 GLN A O 1
ATOM 1690 N N . GLU A 1 219 ? 5.891 12.727 -29.016 1 96.12 219 GLU A N 1
ATOM 1691 C CA . GLU A 1 219 ? 6.055 13.156 -30.406 1 96.12 219 GLU A CA 1
ATOM 1692 C C . GLU A 1 219 ? 5.5 14.562 -30.609 1 96.12 219 GLU A C 1
ATOM 1694 O O . GLU A 1 219 ? 6.082 15.359 -31.359 1 96.12 219 GLU A O 1
ATOM 1699 N N . ASN A 1 220 ? 4.379 14.852 -30.016 1 97.38 220 ASN A N 1
ATOM 1700 C CA . ASN A 1 220 ? 3.73 16.141 -30.234 1 97.38 220 ASN A CA 1
ATOM 1701 C C . ASN A 1 220 ? 3.941 17.078 -29.047 1 97.38 220 ASN A C 1
ATOM 1703 O O . ASN A 1 220 ? 3.344 18.156 -28.984 1 97.38 220 ASN A O 1
ATOM 1707 N N . ASP A 1 221 ? 4.703 16.672 -28.078 1 97.25 221 ASP A N 1
ATOM 1708 C CA . ASP A 1 221 ? 5.047 17.453 -26.891 1 97.25 221 ASP A CA 1
ATOM 1709 C C . ASP A 1 221 ? 3.791 17.938 -26.172 1 97.25 221 ASP A C 1
ATOM 1711 O O . ASP A 1 221 ? 3.631 19.141 -25.938 1 97.25 221 ASP A O 1
ATOM 1715 N N . ARG A 1 222 ? 2.938 17 -25.844 1 98 222 ARG A N 1
ATOM 1716 C CA . ARG A 1 222 ? 1.686 17.25 -25.141 1 98 222 ARG A CA 1
ATOM 1717 C C . ARG A 1 222 ? 1.552 16.328 -23.922 1 98 222 ARG A C 1
ATOM 1719 O O . ARG A 1 222 ? 2.221 15.305 -23.844 1 98 222 ARG A O 1
ATOM 1726 N N . ALA A 1 223 ? 0.762 16.781 -23.016 1 98.25 223 ALA A N 1
ATOM 1727 C CA . ALA A 1 223 ? 0.427 15.969 -21.844 1 98.25 223 ALA A CA 1
ATOM 1728 C C . ALA A 1 223 ? -1.081 15.766 -21.734 1 98.25 223 ALA A C 1
ATOM 1730 O O . ALA A 1 223 ? -1.86 16.672 -22.047 1 98.25 223 ALA A O 1
ATOM 1731 N N . LEU A 1 224 ? -1.449 14.57 -21.297 1 98.38 224 LEU A N 1
ATOM 1732 C CA . LEU A 1 224 ? -2.854 14.242 -21.078 1 98.38 224 LEU A CA 1
ATOM 1733 C C . LEU A 1 224 ? -3.299 14.664 -19.672 1 98.38 224 LEU A C 1
ATOM 1735 O O . LEU A 1 224 ? -2.705 14.242 -18.688 1 98.38 224 LEU A O 1
ATOM 1739 N N . LEU A 1 225 ? -4.266 15.531 -19.547 1 96.69 225 LEU A N 1
ATOM 1740 C CA . LEU A 1 225 ? -4.859 15.938 -18.281 1 96.69 225 LEU A CA 1
ATOM 1741 C C . LEU A 1 225 ? -6.348 15.609 -18.25 1 96.69 225 LEU A C 1
ATOM 1743 O O . LEU A 1 225 ? -7 15.562 -19.297 1 96.69 225 LEU A O 1
ATOM 1747 N N . SER A 1 226 ? -6.742 15.281 -17.062 1 94.81 226 SER A N 1
ATOM 1748 C CA . SER A 1 226 ? -8.133 14.852 -16.938 1 94.81 226 SER A CA 1
ATOM 1749 C C . SER A 1 226 ? -8.859 15.672 -15.875 1 94.81 226 SER A C 1
ATOM 1751 O O . SER A 1 226 ? -8.219 16.328 -15.047 1 94.81 226 SER A O 1
ATOM 1753 N N . ARG A 1 227 ? -10.195 15.617 -15.992 1 90.75 227 ARG A N 1
ATOM 1754 C CA . ARG A 1 227 ? -11.078 16.297 -15.055 1 90.75 227 ARG A CA 1
ATOM 1755 C C . ARG A 1 227 ? -12.156 15.359 -14.531 1 90.75 227 ARG A C 1
ATOM 1757 O O . ARG A 1 227 ? -12.734 14.594 -15.305 1 90.75 227 ARG A O 1
ATOM 1764 N N . GLN A 1 228 ? -12.227 15.375 -13.242 1 82.19 228 GLN A N 1
ATOM 1765 C CA . GLN A 1 228 ? -13.289 14.594 -12.609 1 82.19 228 GLN A CA 1
ATOM 1766 C C . GLN A 1 228 ? -14.43 15.492 -12.133 1 82.19 228 GLN A C 1
ATOM 1768 O O . GLN A 1 228 ? -14.227 16.688 -11.922 1 82.19 228 GLN A O 1
ATOM 1773 N N . LEU A 1 229 ? -15.594 14.875 -11.984 1 69.94 229 LEU A N 1
ATOM 1774 C CA . LEU A 1 229 ? -16.781 15.633 -11.586 1 69.94 229 LEU A CA 1
ATOM 1775 C C . LEU A 1 229 ? -16.578 16.266 -10.219 1 69.94 229 LEU A C 1
ATOM 1777 O O . LEU A 1 229 ? -17.047 17.391 -9.977 1 69.94 229 LEU A O 1
ATOM 1781 N N . ARG A 1 230 ? -15.828 15.602 -9.359 1 68.56 230 ARG A N 1
ATOM 1782 C CA . ARG A 1 230 ? -15.672 16.062 -7.98 1 68.56 230 ARG A CA 1
ATOM 1783 C C . ARG A 1 230 ? -14.664 17.203 -7.895 1 68.56 230 ARG A C 1
ATOM 1785 O O . ARG A 1 230 ? -14.562 17.875 -6.867 1 68.56 230 ARG A O 1
ATOM 1792 N N . PHE A 1 231 ? -13.945 17.406 -8.961 1 69 231 PHE A N 1
ATOM 1793 C CA . PHE A 1 231 ? -12.938 18.469 -8.945 1 69 231 PHE A CA 1
ATOM 1794 C C . PHE A 1 231 ? -13.594 19.844 -9 1 69 231 PHE A C 1
ATOM 1796 O O . PHE A 1 231 ? -14.688 19.984 -9.555 1 69 231 PHE A O 1
ATOM 1803 N N . PRO A 1 232 ? -12.914 20.828 -8.242 1 65.56 232 PRO A N 1
ATOM 1804 C CA . PRO A 1 232 ? -13.352 22.188 -8.523 1 65.56 232 PRO A CA 1
ATOM 1805 C C . PRO A 1 232 ? -13.453 22.484 -10.016 1 65.56 232 PRO A C 1
ATOM 1807 O O . PRO A 1 232 ? -12.773 21.844 -10.82 1 65.56 232 PRO A O 1
ATOM 1810 N N . ARG A 1 233 ? -14.297 23.406 -10.297 1 67.62 233 ARG A N 1
ATOM 1811 C CA . ARG A 1 233 ? -14.508 23.766 -11.695 1 67.62 233 ARG A CA 1
ATOM 1812 C C . ARG A 1 233 ? -13.203 24.172 -12.367 1 67.62 233 ARG A C 1
ATOM 1814 O O . ARG A 1 233 ? -12.375 24.859 -11.773 1 67.62 233 ARG A O 1
ATOM 1821 N N . ARG A 1 234 ? -12.766 23.625 -13.477 1 74.69 234 ARG A N 1
ATOM 1822 C CA . ARG A 1 234 ? -11.688 23.984 -14.391 1 74.69 234 ARG A CA 1
ATOM 1823 C C . ARG A 1 234 ? -10.375 23.312 -13.969 1 74.69 234 ARG A C 1
ATOM 1825 O O . ARG A 1 234 ? -9.32 23.594 -14.539 1 74.69 234 ARG A O 1
ATOM 1832 N N . MET A 1 235 ? -10.445 22.578 -12.836 1 83.25 235 MET A N 1
ATOM 1833 C CA . MET A 1 235 ? -9.195 21.922 -12.445 1 83.25 235 MET A CA 1
ATOM 1834 C C . MET A 1 235 ? -8.945 20.672 -13.297 1 83.25 235 MET A C 1
ATOM 1836 O O . MET A 1 235 ? -9.859 19.875 -13.516 1 83.25 235 MET A O 1
ATOM 1840 N N . TRP A 1 236 ? -7.789 20.641 -13.852 1 90.88 236 TRP A N 1
ATOM 1841 C CA . TRP A 1 236 ? -7.312 19.5 -14.617 1 90.88 236 TRP A CA 1
ATOM 1842 C C . TRP A 1 236 ? -6.117 18.844 -13.93 1 90.88 236 TRP A C 1
ATOM 1844 O O . TRP A 1 236 ? -5.188 19.531 -13.508 1 90.88 236 TRP A O 1
ATOM 1854 N N . SER A 1 237 ? -6.18 17.625 -13.75 1 94.38 237 SER A N 1
ATOM 1855 C CA . SER A 1 237 ? -5.145 16.906 -13.008 1 94.38 237 SER A CA 1
ATOM 1856 C C . SER A 1 237 ? -4.723 15.641 -13.742 1 94.38 237 SER A C 1
ATOM 1858 O O . SER A 1 237 ? -5.172 15.383 -14.859 1 94.38 237 SER A O 1
ATOM 1860 N N . CYS A 1 238 ? -3.762 14.945 -13.156 1 97.31 238 CYS A N 1
ATOM 1861 C CA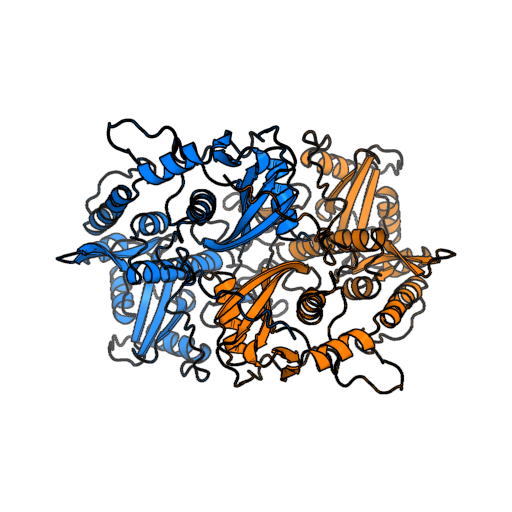 . CYS A 1 238 ? -3.268 13.68 -13.695 1 97.31 238 CYS A CA 1
ATOM 1862 C C . CYS A 1 238 ? -4.293 12.57 -13.516 1 97.31 238 CYS A C 1
ATOM 1864 O O . CYS A 1 238 ? -5.227 12.703 -12.719 1 97.31 238 CYS A O 1
ATOM 1866 N N . LEU A 1 239 ? -4.168 11.523 -14.312 1 97 239 LEU A N 1
ATOM 1867 C CA . LEU A 1 239 ? -4.953 10.312 -14.086 1 97 239 LEU A CA 1
ATOM 1868 C C . LEU A 1 239 ? -4.48 9.586 -12.836 1 97 239 LEU A C 1
ATOM 1870 O O . LEU A 1 239 ? -3.311 9.68 -12.461 1 97 239 LEU A O 1
ATOM 1874 N N . ALA A 1 240 ? -5.359 8.945 -12.18 1 96.25 240 ALA A N 1
ATOM 1875 C CA . ALA A 1 240 ? -4.996 8.18 -10.992 1 96.25 240 ALA A CA 1
ATOM 1876 C C . ALA A 1 240 ? -5.949 7.008 -10.789 1 96.25 240 ALA A C 1
ATOM 1878 O O . ALA A 1 240 ? -7.098 7.043 -11.242 1 96.25 240 ALA A O 1
ATOM 1879 N N . GLY A 1 241 ? -5.461 5.977 -10.102 1 95 241 GLY A N 1
ATOM 1880 C CA . GLY A 1 241 ? -6.289 4.824 -9.781 1 95 241 GLY A CA 1
ATOM 1881 C C . GLY A 1 241 ? -5.637 3.873 -8.797 1 95 241 GLY A C 1
ATOM 1882 O O . GLY A 1 241 ? -4.41 3.834 -8.688 1 95 241 GLY A O 1
ATOM 1883 N N . PHE A 1 242 ? -6.441 3.105 -8.18 1 94.31 242 PHE A N 1
ATOM 1884 C CA . PHE A 1 242 ? -5.961 2.17 -7.168 1 94.31 242 PHE A CA 1
ATOM 1885 C C . PHE A 1 242 ? -5.27 0.978 -7.82 1 94.31 242 PHE A C 1
ATOM 1887 O O . PHE A 1 242 ? -5.629 0.575 -8.93 1 94.31 242 PHE A O 1
ATOM 1894 N N . ILE A 1 243 ? -4.305 0.468 -7.07 1 95.25 243 ILE A N 1
ATOM 1895 C CA . ILE A 1 243 ? -3.65 -0.771 -7.477 1 95.25 243 ILE A CA 1
ATOM 1896 C C . ILE A 1 243 ? -4.488 -1.968 -7.039 1 95.25 243 ILE A C 1
ATOM 1898 O O . ILE A 1 243 ? -5.16 -1.918 -6.004 1 95.25 243 ILE A O 1
ATOM 1902 N N . GLU A 1 244 ? -4.5 -2.998 -7.797 1 93.31 244 GLU A N 1
ATOM 1903 C CA . GLU A 1 244 ? -5.176 -4.246 -7.449 1 93.31 244 GLU A CA 1
ATOM 1904 C C . GLU A 1 244 ? -4.176 -5.32 -7.039 1 93.31 244 GLU A C 1
ATOM 1906 O O . GLU A 1 244 ? -3.014 -5.281 -7.445 1 93.31 244 GLU A O 1
ATOM 1911 N N . PRO A 1 245 ? -4.629 -6.27 -6.258 1 94.38 245 PRO A N 1
ATOM 1912 C CA . PRO A 1 245 ? -3.717 -7.363 -5.902 1 94.38 245 PRO A CA 1
ATOM 1913 C C . PRO A 1 245 ? -3.172 -8.094 -7.125 1 94.38 245 PRO A C 1
ATOM 1915 O O . PRO A 1 245 ? -3.9 -8.312 -8.102 1 94.38 245 PRO A O 1
ATOM 1918 N N . GLY A 1 246 ? -1.898 -8.414 -7.051 1 93.56 246 GLY A N 1
ATOM 1919 C CA . GLY A 1 246 ? -1.313 -9.234 -8.102 1 93.56 246 GLY A CA 1
ATOM 1920 C C . GLY A 1 246 ? -0.791 -8.422 -9.273 1 93.56 246 GLY A C 1
ATOM 1921 O O . GLY A 1 246 ? -0.415 -8.977 -10.305 1 93.56 246 GLY A O 1
ATOM 1922 N N . GLU A 1 247 ? -0.781 -7.191 -9.141 1 94 247 GLU A N 1
ATOM 1923 C CA . GLU A 1 247 ? -0.227 -6.387 -10.219 1 94 247 GLU A CA 1
ATOM 1924 C C . GLU A 1 247 ? 0.917 -5.508 -9.727 1 94 247 GLU A C 1
ATOM 1926 O O . GLU A 1 247 ? 0.975 -5.164 -8.547 1 94 247 GLU A O 1
ATOM 1931 N N . SER A 1 248 ? 1.849 -5.207 -10.609 1 96.06 248 SER A N 1
ATOM 1932 C CA . SER A 1 248 ? 2.908 -4.246 -10.32 1 96.06 248 SER A CA 1
ATOM 1933 C C . SER A 1 248 ? 2.414 -2.812 -10.469 1 96.06 248 SER A C 1
ATOM 1935 O O . SER A 1 248 ? 1.332 -2.576 -11.008 1 96.06 248 SER A O 1
ATOM 1937 N N . LEU A 1 249 ? 3.152 -1.87 -9.961 1 97.81 249 LEU A N 1
ATOM 1938 C CA . LEU A 1 249 ? 2.807 -0.463 -10.117 1 97.81 249 LEU A CA 1
ATOM 1939 C C . LEU A 1 249 ? 2.742 -0.084 -11.594 1 97.81 249 LEU A C 1
ATOM 1941 O O . LEU A 1 249 ? 1.838 0.641 -12.016 1 97.81 249 LEU A O 1
ATOM 1945 N N . GLU A 1 250 ? 3.676 -0.584 -12.367 1 97.06 250 GLU A N 1
ATOM 1946 C CA . GLU A 1 250 ? 3.742 -0.295 -13.797 1 97.06 250 GLU A CA 1
ATOM 1947 C C . GLU A 1 250 ? 2.506 -0.815 -14.523 1 97.06 250 GLU A C 1
ATOM 1949 O O . GLU A 1 250 ? 1.942 -0.122 -15.375 1 97.06 250 GLU A O 1
ATOM 1954 N N . GLU A 1 251 ? 2.137 -2.01 -14.148 1 95.44 251 GLU A N 1
ATOM 1955 C CA . GLU A 1 251 ? 0.932 -2.586 -14.734 1 95.44 251 GLU A CA 1
ATOM 1956 C C . GLU A 1 251 ? -0.303 -1.766 -14.375 1 95.44 251 GLU A C 1
ATOM 1958 O O . GLU A 1 251 ? -1.197 -1.584 -15.203 1 95.44 251 GLU A O 1
ATOM 1963 N N . ALA A 1 252 ? -0.374 -1.342 -13.148 1 96.69 252 ALA A N 1
ATOM 1964 C CA . ALA A 1 252 ? -1.504 -0.526 -12.711 1 96.69 252 ALA A CA 1
ATOM 1965 C C . ALA A 1 252 ? -1.584 0.772 -13.508 1 96.69 252 ALA A C 1
ATOM 1967 O O . ALA A 1 252 ? -2.674 1.216 -13.883 1 96.69 252 ALA A O 1
ATOM 1968 N N . VAL A 1 253 ? -0.434 1.436 -13.781 1 97.81 253 VAL A N 1
ATOM 1969 C CA . VAL A 1 253 ? -0.388 2.654 -14.586 1 97.81 253 VAL A CA 1
ATOM 1970 C C . VAL A 1 253 ? -0.993 2.393 -15.961 1 97.81 253 VAL A C 1
ATOM 1972 O O . VAL A 1 253 ? -1.838 3.158 -16.438 1 97.81 253 VAL A O 1
ATOM 1975 N N . ARG A 1 254 ? -0.573 1.329 -16.516 1 96.44 254 ARG A N 1
ATOM 1976 C CA . ARG A 1 254 ? -1.057 0.988 -17.859 1 96.44 254 ARG A CA 1
ATOM 1977 C C . ARG A 1 254 ? -2.547 0.668 -17.828 1 96.44 254 ARG A C 1
ATOM 1979 O O . ARG A 1 254 ? -3.303 1.143 -18.688 1 96.44 254 ARG A O 1
ATOM 1986 N N . ARG A 1 255 ? -2.979 -0.125 -16.859 1 93.75 255 ARG A N 1
ATOM 1987 C CA . ARG A 1 255 ? -4.379 -0.526 -16.766 1 93.75 255 ARG A CA 1
ATOM 1988 C C . ARG A 1 255 ? -5.277 0.683 -16.531 1 93.75 255 ARG A C 1
ATOM 1990 O O . ARG A 1 255 ? -6.27 0.872 -17.234 1 93.75 255 ARG A O 1
ATOM 1997 N N . GLU A 1 256 ? -4.945 1.509 -15.555 1 95.12 256 GLU A N 1
ATOM 1998 C CA . GLU A 1 256 ? -5.773 2.654 -15.195 1 95.12 256 GLU A CA 1
ATOM 1999 C C . GLU A 1 256 ? -5.844 3.666 -16.344 1 95.12 256 GLU A C 1
ATOM 2001 O O . GLU A 1 256 ? -6.891 4.277 -16.562 1 95.12 256 GLU A O 1
ATOM 2006 N N . THR A 1 257 ? -4.727 3.906 -17.031 1 96.56 257 THR A N 1
ATOM 2007 C CA . THR A 1 257 ? -4.738 4.82 -18.172 1 96.56 257 THR A CA 1
ATOM 2008 C C . THR A 1 257 ? -5.68 4.312 -19.266 1 96.56 257 THR A C 1
ATOM 2010 O O . THR A 1 257 ? -6.473 5.082 -19.812 1 96.56 257 THR A O 1
ATOM 2013 N N . TRP A 1 258 ? -5.574 3.072 -19.469 1 94.25 258 TRP A N 1
ATOM 2014 C CA . TRP A 1 258 ? -6.43 2.467 -20.484 1 94.25 258 TRP A CA 1
ATOM 2015 C C . TRP A 1 258 ? -7.898 2.541 -20.062 1 94.25 258 TRP A C 1
ATOM 2017 O O . TRP A 1 258 ? -8.758 2.918 -20.859 1 94.25 258 TRP A O 1
ATOM 2027 N N . GLU A 1 259 ? -8.219 2.117 -18.844 1 90.94 259 GLU A N 1
ATOM 2028 C CA . GLU A 1 259 ? -9.594 2.09 -18.359 1 90.94 259 GLU A CA 1
ATOM 2029 C C . GLU A 1 259 ? -10.219 3.482 -18.391 1 90.94 259 GLU A C 1
ATOM 2031 O O . GLU A 1 259 ? -11.383 3.641 -18.766 1 90.94 259 GLU A O 1
ATOM 2036 N N . GLU A 1 260 ? -9.469 4.484 -18.031 1 93.38 260 GLU A N 1
ATOM 2037 C CA . GLU A 1 260 ? -10.023 5.824 -17.844 1 93.38 260 GLU A CA 1
ATOM 2038 C C . GLU A 1 260 ? -10.062 6.586 -19.172 1 93.38 260 GLU A C 1
ATOM 2040 O O . GLU A 1 260 ? -10.938 7.438 -19.375 1 93.38 260 GLU A O 1
ATOM 2045 N N . THR A 1 261 ? -9.117 6.281 -20.141 1 95.5 261 THR A N 1
ATOM 2046 C CA . THR A 1 261 ? -9.008 7.18 -21.297 1 95.5 261 THR A CA 1
ATOM 2047 C C . THR A 1 261 ? -8.891 6.387 -22.594 1 95.5 261 THR A C 1
ATOM 2049 O O . THR A 1 261 ? -8.938 6.961 -23.672 1 95.5 261 THR A O 1
ATOM 2052 N N . GLY A 1 262 ? -8.695 5.062 -22.516 1 93.88 262 GLY A N 1
ATOM 2053 C CA . GLY A 1 262 ? -8.516 4.238 -23.688 1 93.88 262 GLY A CA 1
ATOM 2054 C C . GLY A 1 262 ? -7.125 4.348 -24.281 1 93.88 262 GLY A C 1
ATOM 2055 O O . GLY A 1 262 ? -6.844 3.77 -25.344 1 93.88 262 GLY A O 1
ATOM 2056 N N . ILE A 1 263 ? -6.227 5 -23.641 1 96.5 263 ILE A N 1
ATOM 2057 C CA . ILE A 1 263 ? -4.891 5.246 -24.172 1 96.5 263 ILE A CA 1
ATOM 2058 C C . ILE A 1 263 ? -3.959 4.105 -23.766 1 96.5 263 ILE A C 1
ATOM 2060 O O . ILE A 1 263 ? -3.912 3.719 -22.594 1 96.5 263 ILE A O 1
ATOM 2064 N N . GLU A 1 264 ? -3.244 3.594 -24.75 1 96.06 264 GLU A N 1
ATOM 2065 C CA . GLU A 1 264 ? -2.195 2.613 -24.484 1 96.06 264 GLU A CA 1
ATOM 2066 C C . GLU A 1 264 ? -0.884 3.297 -24.109 1 96.06 264 GLU A C 1
ATOM 2068 O O . GLU A 1 264 ? -0.487 4.281 -24.734 1 96.06 264 GLU A O 1
ATOM 2073 N N . VAL A 1 265 ? -0.218 2.729 -23.078 1 95.94 265 VAL A N 1
ATOM 2074 C CA . VAL A 1 265 ? 1.014 3.312 -22.562 1 95.94 265 VAL A CA 1
ATOM 2075 C C . VAL A 1 265 ? 2.168 2.33 -22.734 1 95.94 265 VAL A C 1
ATOM 2077 O O . VAL A 1 265 ? 1.996 1.122 -22.562 1 95.94 265 VAL A O 1
ATOM 2080 N N . GLY A 1 266 ? 3.303 2.82 -23.109 1 94.44 266 GLY A N 1
ATOM 2081 C CA . GLY A 1 266 ? 4.527 2.041 -23.203 1 94.44 266 GLY A CA 1
ATOM 2082 C C . GLY A 1 266 ? 5.434 2.227 -22 1 94.44 266 GLY A C 1
ATOM 2083 O O . GLY A 1 266 ? 5.164 1.69 -20.922 1 94.44 266 GLY A O 1
ATOM 2084 N N . LYS A 1 267 ? 6.395 3.127 -22.172 1 95.62 267 LYS A N 1
ATOM 2085 C CA . LYS A 1 267 ? 7.379 3.387 -21.125 1 95.62 267 LYS A CA 1
ATOM 2086 C C . LYS A 1 267 ? 6.734 4.074 -19.922 1 95.62 267 LYS A C 1
ATOM 2088 O O . LYS A 1 267 ? 5.914 4.98 -20.078 1 95.62 267 LYS A O 1
ATOM 2093 N N . VAL A 1 268 ? 7.027 3.574 -18.766 1 97.12 268 VAL A N 1
ATOM 2094 C CA . VAL A 1 268 ? 6.574 4.125 -17.484 1 97.12 268 VAL A CA 1
ATOM 2095 C C . VAL A 1 268 ? 7.777 4.48 -16.625 1 97.12 268 VAL A C 1
ATOM 2097 O O . VAL A 1 268 ? 8.648 3.639 -16.375 1 97.12 268 VAL A O 1
ATOM 2100 N N . VAL A 1 269 ? 7.844 5.711 -16.156 1 97.44 269 VAL A N 1
ATOM 2101 C CA . VAL A 1 269 ? 8.984 6.191 -15.391 1 97.44 269 VAL A CA 1
ATOM 2102 C C . VAL A 1 269 ? 8.516 6.684 -14.023 1 97.44 269 VAL A C 1
ATOM 2104 O O . VAL A 1 269 ? 7.645 7.555 -13.938 1 97.44 269 VAL A O 1
ATOM 2107 N N . TYR A 1 270 ? 9.125 6.145 -13 1 98 270 TYR A N 1
ATOM 2108 C CA . TYR A 1 270 ? 8.828 6.555 -11.633 1 98 270 TYR A CA 1
ATOM 2109 C C . TYR A 1 270 ? 9.305 7.977 -11.367 1 98 270 TYR A C 1
ATOM 2111 O O . TYR A 1 270 ? 10.398 8.359 -11.789 1 98 270 TYR A O 1
ATOM 2119 N N . HIS A 1 271 ? 8.445 8.797 -10.68 1 97.12 271 HIS A N 1
ATOM 2120 C CA . HIS A 1 271 ? 8.797 10.172 -10.359 1 97.12 271 HIS A CA 1
ATOM 2121 C C . HIS A 1 271 ? 9.031 10.344 -8.859 1 97.12 271 HIS A C 1
ATOM 2123 O O . HIS A 1 271 ? 10.109 10.773 -8.438 1 97.12 271 HIS A O 1
ATOM 2129 N N . SER A 1 272 ? 8.094 10.023 -8.086 1 97.19 272 SER A N 1
ATOM 2130 C CA . SER A 1 272 ? 8.133 10.203 -6.641 1 97.19 272 SER A CA 1
ATOM 2131 C C . SER A 1 272 ? 6.91 9.594 -5.969 1 97.19 272 SER A C 1
ATOM 2133 O O . SER A 1 272 ? 6.062 9 -6.637 1 97.19 272 SER A O 1
ATOM 2135 N N . SER A 1 273 ? 6.879 9.664 -4.621 1 98.06 273 SER A N 1
ATOM 2136 C CA . SER A 1 273 ? 5.727 9.18 -3.869 1 98.06 273 SER A CA 1
ATOM 2137 C C . SER A 1 273 ? 5.332 10.164 -2.771 1 98.06 273 SER A C 1
ATOM 2139 O O . SER A 1 273 ? 6.156 10.953 -2.309 1 98.06 273 SER A O 1
ATOM 2141 N N . GLN A 1 274 ? 4.07 10.125 -2.412 1 97.38 274 GLN A N 1
ATOM 2142 C CA . GLN A 1 274 ? 3.518 11.07 -1.45 1 97.38 274 GLN A CA 1
ATOM 2143 C C . GLN A 1 274 ? 2.443 10.414 -0.588 1 97.38 274 GLN A C 1
ATOM 2145 O O . GLN A 1 274 ? 1.478 9.852 -1.111 1 97.38 274 GLN A O 1
ATOM 2150 N N . PRO A 1 275 ? 2.641 10.445 0.774 1 97 275 PRO A N 1
ATOM 2151 C CA . PRO A 1 275 ? 1.501 10.039 1.599 1 97 275 PRO A CA 1
ATOM 2152 C C . PRO A 1 275 ? 0.284 10.945 1.408 1 97 275 PRO A C 1
ATOM 2154 O O . PRO A 1 275 ? 0.432 12.156 1.206 1 97 275 PRO A O 1
ATOM 2157 N N . TRP A 1 276 ? -0.893 10.391 1.477 1 96.94 276 TRP A N 1
ATOM 2158 C CA . TRP A 1 276 ? -2.125 11.125 1.226 1 96.94 276 TRP A CA 1
ATOM 2159 C C . TRP A 1 276 ? -3.203 10.75 2.234 1 96.94 276 TRP A C 1
ATOM 2161 O O . TRP A 1 276 ? -4.121 9.992 1.917 1 96.94 276 TRP A O 1
ATOM 2171 N N . PRO A 1 277 ? -3.16 11.289 3.449 1 96.62 277 PRO A N 1
ATOM 2172 C CA . PRO A 1 277 ? -4.102 10.969 4.523 1 96.62 277 PRO A CA 1
ATOM 2173 C C . PRO A 1 277 ? -5.414 11.742 4.41 1 96.62 277 PRO A C 1
ATOM 2175 O O . PRO A 1 277 ? -6.172 11.82 5.383 1 96.62 277 PRO A O 1
ATOM 2178 N N . VAL A 1 278 ? -5.738 12.359 3.238 1 93.25 278 VAL A N 1
ATOM 2179 C CA . VAL A 1 278 ? -6.926 13.188 3.098 1 93.25 278 VAL A CA 1
ATOM 2180 C C . VAL A 1 278 ? -7.902 12.531 2.125 1 93.25 278 VAL A C 1
ATOM 2182 O O . VAL A 1 278 ? -8.727 13.219 1.505 1 93.25 278 VAL A O 1
ATOM 2185 N N . GLY A 1 279 ? -7.723 11.258 2.004 1 83.56 279 GLY A N 1
ATOM 2186 C CA . GLY A 1 279 ? -8.695 10.516 1.206 1 83.56 279 GLY A CA 1
ATOM 2187 C C . GLY A 1 279 ? -10.008 10.289 1.925 1 83.56 279 GLY A C 1
ATOM 2188 O O . GLY A 1 279 ? -10.25 10.867 2.99 1 83.56 279 GLY A O 1
ATOM 2189 N N . PRO A 1 280 ? -10.867 9.516 1.227 1 77.31 280 PRO A N 1
ATOM 2190 C CA . PRO A 1 280 ? -12.148 9.219 1.873 1 77.31 280 PRO A CA 1
ATOM 2191 C C . PRO A 1 280 ? -11.977 8.484 3.203 1 77.31 280 PRO A C 1
ATOM 2193 O O . PRO A 1 280 ? -10.961 7.824 3.422 1 77.31 280 PRO A O 1
ATOM 2196 N N . PRO A 1 281 ? -12.953 8.664 4.082 1 70.38 281 PRO A N 1
ATOM 2197 C CA . PRO A 1 281 ? -12.844 8.062 5.414 1 70.38 281 PRO A CA 1
ATOM 2198 C C . PRO A 1 281 ? -12.68 6.543 5.359 1 70.38 281 PRO A C 1
ATOM 2200 O O . PRO A 1 281 ? -12.148 5.941 6.297 1 70.38 281 PRO A O 1
ATOM 2203 N N . SER A 1 282 ? -13.133 5.984 4.281 1 76.62 282 SER A N 1
ATOM 2204 C CA . SER A 1 282 ? -13.023 4.531 4.164 1 76.62 282 SER A CA 1
ATOM 2205 C C . SER A 1 282 ? -11.57 4.105 3.934 1 76.62 282 SER A C 1
ATOM 2207 O O . SER A 1 282 ? -11.234 2.934 4.102 1 76.62 282 SER A O 1
ATOM 2209 N N . MET A 1 283 ? -10.758 5.031 3.648 1 81.62 283 MET A N 1
ATOM 2210 C CA . MET A 1 283 ? -9.344 4.773 3.414 1 81.62 283 MET A CA 1
ATOM 2211 C C . MET A 1 283 ? -8.477 5.707 4.25 1 81.62 283 MET A C 1
ATOM 2213 O O . MET A 1 283 ? -8.164 6.816 3.82 1 81.62 283 MET A O 1
ATOM 2217 N N . PRO A 1 284 ? -8.078 5.246 5.34 1 82.06 284 PRO A N 1
ATOM 2218 C CA . PRO A 1 284 ? -7.402 6.094 6.328 1 82.06 284 PRO A CA 1
ATOM 2219 C C . PRO A 1 284 ? -6.191 6.824 5.754 1 82.06 284 PRO A C 1
ATOM 2221 O O . PRO A 1 284 ? -5.934 7.977 6.113 1 82.06 284 PRO A O 1
ATOM 2224 N N . CYS A 1 285 ? -5.453 6.113 4.969 1 88.44 285 CYS A N 1
ATOM 2225 C CA . CYS A 1 285 ? -4.297 6.762 4.359 1 88.44 285 CYS A CA 1
ATOM 2226 C C . CYS A 1 285 ? -3.965 6.133 3.012 1 88.44 285 CYS A C 1
ATOM 2228 O O . CYS A 1 285 ? -3.85 4.91 2.906 1 88.44 285 CYS A O 1
ATOM 2230 N N . GLN A 1 286 ? -3.826 6.957 2.051 1 95.88 286 GLN A N 1
ATOM 2231 C CA . GLN A 1 286 ? -3.391 6.512 0.73 1 95.88 286 GLN A CA 1
ATOM 2232 C C . GLN A 1 286 ? -1.918 6.84 0.498 1 95.88 286 GLN A C 1
ATOM 2234 O O . GLN A 1 286 ? -1.344 7.672 1.203 1 95.88 286 GLN A O 1
ATOM 2239 N N . LEU A 1 287 ? -1.297 6.133 -0.293 1 97.38 287 LEU A N 1
ATOM 2240 C CA . LEU A 1 287 ? 0.053 6.383 -0.785 1 97.38 287 LEU A CA 1
ATOM 2241 C C . LEU A 1 287 ? 0.045 6.641 -2.289 1 97.38 287 LEU A C 1
ATOM 2243 O O . LEU A 1 287 ? -0.159 5.719 -3.078 1 97.38 287 LEU A O 1
ATOM 2247 N N . MET A 1 288 ? 0.244 7.906 -2.656 1 97.75 288 MET A N 1
ATOM 2248 C CA . MET A 1 288 ? 0.302 8.266 -4.07 1 97.75 288 MET A CA 1
ATOM 2249 C C . MET A 1 288 ? 1.676 7.957 -4.656 1 97.75 288 MET A C 1
ATOM 2251 O O . MET A 1 288 ? 2.695 8.406 -4.129 1 97.75 288 MET A O 1
ATOM 2255 N N . VAL A 1 289 ? 1.691 7.184 -5.641 1 98.5 289 VAL A N 1
ATOM 2256 C CA . VAL A 1 289 ? 2.938 6.875 -6.336 1 98.5 289 VAL A CA 1
ATOM 2257 C C . VAL A 1 289 ? 2.908 7.48 -7.738 1 98.5 289 VAL A C 1
ATOM 2259 O O . VAL A 1 289 ? 2.113 7.066 -8.586 1 98.5 289 VAL A O 1
ATOM 2262 N N . GLY A 1 290 ? 3.818 8.406 -7.98 1 98.62 290 GLY A N 1
ATOM 2263 C CA . GLY A 1 290 ? 3.793 9.219 -9.188 1 98.62 290 GLY A CA 1
ATOM 2264 C C . GLY A 1 290 ? 4.672 8.672 -10.289 1 98.62 290 GLY A C 1
ATOM 2265 O O . GLY A 1 290 ? 5.82 8.289 -10.047 1 98.62 290 GLY A O 1
ATOM 2266 N N . PHE A 1 291 ? 4.074 8.68 -11.516 1 98.62 291 PHE A N 1
ATOM 2267 C CA . PHE A 1 291 ? 4.789 8.195 -12.695 1 98.62 291 PHE A CA 1
ATOM 2268 C C . PHE A 1 291 ? 4.598 9.148 -13.867 1 98.62 291 PHE A C 1
ATOM 2270 O O . PHE A 1 291 ? 3.594 9.859 -13.945 1 98.62 291 PHE A O 1
ATOM 2277 N N . VAL A 1 292 ? 5.551 9.18 -14.719 1 98.44 292 VAL A N 1
ATOM 2278 C CA . VAL A 1 292 ? 5.387 9.695 -16.078 1 98.44 292 VAL A CA 1
ATOM 2279 C C . VAL A 1 292 ? 5.242 8.539 -17.047 1 98.44 292 VAL A C 1
ATOM 2281 O O . VAL A 1 292 ? 6.074 7.625 -17.078 1 98.44 292 VAL A O 1
ATOM 2284 N N . ALA A 1 293 ? 4.188 8.539 -17.766 1 98.56 293 ALA A N 1
ATOM 2285 C CA . ALA A 1 293 ? 3.904 7.465 -18.719 1 98.56 293 ALA A CA 1
ATOM 2286 C C . ALA A 1 293 ? 3.895 7.988 -20.141 1 98.56 293 ALA A C 1
ATOM 2288 O O . ALA A 1 293 ? 3.385 9.078 -20.406 1 98.56 293 ALA A O 1
ATOM 2289 N N . TYR A 1 294 ? 4.414 7.227 -21.047 1 98.44 294 TYR A N 1
ATOM 2290 C CA . TYR A 1 294 ? 4.5 7.672 -22.438 1 98.44 294 TYR A CA 1
ATOM 2291 C C . TYR A 1 294 ? 3.492 6.93 -23.312 1 98.44 294 TYR A C 1
ATOM 2293 O O . TYR A 1 294 ? 3.525 5.699 -23.406 1 98.44 294 TYR A O 1
ATOM 2301 N N . ALA A 1 295 ? 2.709 7.691 -24.016 1 98.31 295 ALA A N 1
ATOM 2302 C CA . ALA A 1 295 ? 1.585 7.156 -24.781 1 98.31 295 ALA A CA 1
ATOM 2303 C C . ALA A 1 295 ? 2.064 6.484 -26.062 1 98.31 295 ALA A C 1
ATOM 2305 O O . ALA A 1 295 ? 2.961 6.996 -26.734 1 98.31 295 ALA A O 1
ATOM 2306 N N . LYS A 1 296 ? 1.453 5.371 -26.359 1 97.25 296 LYS A N 1
ATOM 2307 C CA . LYS A 1 296 ? 1.65 4.691 -27.641 1 97.25 296 LYS A CA 1
ATOM 2308 C C . LYS A 1 296 ? 0.497 4.977 -28.594 1 97.25 296 LYS A C 1
ATOM 2310 O O . LYS A 1 296 ? 0.644 4.832 -29.812 1 97.25 296 LYS A O 1
ATOM 2315 N N . SER A 1 297 ? -0.631 5.262 -28.031 1 96.75 297 SER A N 1
ATOM 2316 C CA . SER A 1 297 ? -1.807 5.684 -28.797 1 96.75 297 SER A CA 1
ATOM 2317 C C . SER A 1 297 ? -2.307 7.047 -28.328 1 96.75 297 SER A C 1
ATOM 2319 O O . SER A 1 297 ? -1.96 7.5 -27.234 1 96.75 297 SER A O 1
ATOM 2321 N N . LEU A 1 298 ? -3.139 7.703 -29.188 1 96.38 298 LEU A N 1
ATOM 2322 C CA . LEU A 1 298 ? -3.443 9.094 -28.859 1 96.38 298 LEU A CA 1
ATOM 2323 C C . LEU A 1 298 ? -4.949 9.32 -28.828 1 96.38 298 LEU A C 1
ATOM 2325 O O . LEU A 1 298 ? -5.414 10.352 -28.328 1 96.38 298 LEU A O 1
ATOM 2329 N N . GLU A 1 299 ? -5.703 8.43 -29.328 1 95.75 299 GLU A N 1
ATOM 2330 C CA . GLU A 1 299 ? -7.152 8.609 -29.359 1 95.75 299 GLU A CA 1
ATOM 2331 C C . GLU A 1 299 ? -7.754 8.414 -27.969 1 95.75 299 GLU A C 1
ATOM 2333 O O . GLU A 1 299 ? -7.656 7.328 -27.391 1 95.75 299 GLU A O 1
ATOM 2338 N N . ILE A 1 300 ? -8.406 9.414 -27.516 1 95.62 300 ILE A N 1
ATOM 2339 C CA . ILE A 1 300 ? -8.953 9.391 -26.156 1 95.62 300 ILE A CA 1
ATOM 2340 C C . ILE A 1 300 ? -10.367 8.812 -26.188 1 95.62 300 ILE A C 1
ATOM 2342 O O . ILE A 1 300 ? -11.203 9.242 -26.984 1 95.62 300 ILE A O 1
ATOM 2346 N N . ASN A 1 301 ? -10.672 7.906 -25.391 1 93.06 301 ASN A N 1
ATOM 2347 C CA . ASN A 1 301 ? -12 7.387 -25.078 1 93.06 301 ASN A CA 1
ATOM 2348 C C . ASN A 1 301 ? -12.266 7.406 -23.578 1 93.06 301 ASN A C 1
ATOM 2350 O O . ASN A 1 301 ? -11.93 6.461 -22.875 1 93.06 301 ASN A O 1
ATOM 2354 N N . VAL A 1 302 ? -12.992 8.406 -23.141 1 89.69 302 VAL A N 1
ATOM 2355 C CA . VAL A 1 302 ? -13.141 8.672 -21.719 1 89.69 302 VAL A CA 1
ATOM 2356 C C . VAL A 1 302 ? -14.203 7.75 -21.125 1 89.69 302 VAL A C 1
ATOM 2358 O O . VAL A 1 302 ? -15.289 7.598 -21.688 1 89.69 302 VAL A O 1
ATOM 2361 N N . ASP A 1 303 ? -13.812 7.152 -20.078 1 84.44 303 ASP A N 1
ATOM 2362 C CA . ASP A 1 303 ? -14.82 6.473 -19.281 1 84.44 303 ASP A CA 1
ATOM 2363 C C . ASP A 1 303 ? -15.656 7.48 -18.484 1 84.44 303 ASP A C 1
ATOM 2365 O O . ASP A 1 303 ? -15.211 8.016 -17.469 1 84.44 303 ASP A O 1
ATOM 2369 N N . LYS A 1 304 ? -16.812 7.625 -18.797 1 78.5 304 LYS A N 1
ATOM 2370 C CA . LYS A 1 304 ? -17.656 8.688 -18.25 1 78.5 304 LYS A CA 1
ATOM 2371 C C . LYS A 1 304 ? -18.141 8.352 -16.844 1 78.5 304 LYS A C 1
ATOM 2373 O O . LYS A 1 304 ? -18.656 9.219 -16.141 1 78.5 304 LYS A O 1
ATOM 2378 N N . GLU A 1 305 ? -17.922 7.152 -16.453 1 75.62 305 GLU A N 1
ATOM 2379 C CA . GLU A 1 305 ? -18.266 6.801 -15.086 1 75.62 305 GLU A CA 1
ATOM 2380 C C . GLU A 1 305 ? -17.25 7.379 -14.102 1 75.62 305 GLU A C 1
ATOM 2382 O O . GLU A 1 305 ? -17.609 7.711 -12.969 1 75.62 305 GLU A O 1
ATOM 2387 N N . GLU A 1 306 ? -16.094 7.59 -14.539 1 75.62 306 GLU A N 1
ATOM 2388 C CA . GLU A 1 306 ? -15.016 7.98 -13.633 1 75.62 306 GLU A CA 1
ATOM 2389 C C . GLU A 1 306 ? -14.586 9.422 -13.883 1 75.62 306 GLU A C 1
ATOM 2391 O O . GLU A 1 306 ? -14.273 10.148 -12.938 1 75.62 306 GLU A O 1
ATOM 2396 N N . LEU A 1 307 ? -14.57 9.727 -15.219 1 82.81 307 LEU A N 1
ATOM 2397 C CA . LEU A 1 307 ? -14.039 11.031 -15.594 1 82.81 307 LEU A CA 1
ATOM 2398 C C . LEU A 1 307 ? -15.102 11.867 -16.297 1 82.81 307 LEU A C 1
ATOM 2400 O O . LEU A 1 307 ? -15.953 11.328 -17 1 82.81 307 LEU A O 1
ATOM 2404 N N . GLU A 1 308 ? -14.992 13.141 -16.062 1 86.69 308 GLU A N 1
ATOM 2405 C CA . GLU A 1 308 ? -15.805 14.062 -16.859 1 86.69 308 GLU A CA 1
ATOM 2406 C C . GLU A 1 308 ? -15.195 14.305 -18.234 1 86.69 308 GLU A C 1
ATOM 2408 O O . GLU A 1 308 ? -15.914 14.336 -19.234 1 86.69 308 GLU A O 1
ATOM 2413 N N . ASP A 1 309 ? -13.922 14.438 -18.188 1 90.94 309 ASP A N 1
ATOM 2414 C CA . ASP A 1 309 ? -13.258 14.711 -19.453 1 90.94 309 ASP A CA 1
ATOM 2415 C C . ASP A 1 309 ? -11.75 14.461 -19.344 1 90.94 309 ASP A C 1
ATOM 2417 O O . ASP A 1 309 ? -11.219 14.328 -18.25 1 90.94 309 ASP A O 1
ATOM 2421 N N . ALA A 1 310 ? -11.125 14.289 -20.5 1 95.19 310 ALA A N 1
ATOM 2422 C CA . ALA A 1 310 ? -9.68 14.188 -20.656 1 95.19 310 ALA A CA 1
ATOM 2423 C C . ALA A 1 310 ? -9.227 14.82 -21.969 1 95.19 310 ALA A C 1
ATOM 2425 O O . ALA A 1 310 ? -9.867 14.648 -23.016 1 95.19 310 ALA A O 1
ATOM 2426 N N . LYS A 1 311 ? -8.125 15.602 -21.906 1 95.25 311 LYS A N 1
ATOM 2427 C CA . LYS A 1 311 ? -7.664 16.328 -23.094 1 95.25 311 LYS A CA 1
ATOM 2428 C C . LYS A 1 311 ? -6.137 16.375 -23.141 1 95.25 311 LYS A C 1
ATOM 2430 O O . LYS A 1 311 ? -5.477 16.359 -22.109 1 95.25 311 LYS A O 1
ATOM 2435 N N . TRP A 1 312 ? -5.719 16.406 -24.406 1 97.62 312 TRP A N 1
ATOM 2436 C CA . TRP A 1 312 ? -4.305 16.688 -24.625 1 97.62 312 TRP A CA 1
ATOM 2437 C C . TRP A 1 312 ? -4.031 18.188 -24.531 1 97.62 312 TRP A C 1
ATOM 2439 O O . TRP A 1 312 ? -4.703 18.984 -25.188 1 97.62 312 TRP A O 1
ATOM 2449 N N . TYR A 1 313 ? -3.064 18.594 -23.75 1 96.69 313 TYR A N 1
ATOM 2450 C CA . TYR A 1 313 ? -2.641 19.984 -23.656 1 96.69 313 TYR A CA 1
ATOM 2451 C C . TYR A 1 313 ? -1.185 20.141 -24.078 1 96.69 313 TYR A C 1
ATOM 2453 O O . TYR A 1 313 ? -0.337 19.312 -23.734 1 96.69 313 TYR A O 1
ATOM 2461 N N . SER A 1 314 ? -0.932 21.188 -24.797 1 96.94 314 SER A N 1
ATOM 2462 C CA . SER A 1 314 ? 0.445 21.469 -25.188 1 96.94 314 SER A CA 1
ATOM 2463 C C . SER A 1 314 ? 1.283 21.922 -24 1 96.94 314 SER A C 1
ATOM 2465 O O . SER A 1 314 ? 0.745 22.406 -23 1 96.94 314 SER A O 1
ATOM 2467 N N . ARG A 1 315 ? 2.594 21.734 -24.125 1 96.25 315 ARG A N 1
ATOM 2468 C CA . ARG A 1 315 ? 3.506 22.188 -23.078 1 96.25 315 ARG A CA 1
ATOM 2469 C C . ARG A 1 315 ? 3.316 23.672 -22.797 1 96.25 315 ARG A C 1
ATOM 2471 O O . ARG A 1 315 ? 3.367 24.094 -21.641 1 96.25 315 ARG A O 1
ATOM 2478 N N . GLU A 1 316 ? 3.105 24.438 -23.844 1 93.94 316 GLU A N 1
ATOM 2479 C CA . GLU A 1 316 ? 2.9 25.891 -23.703 1 93.94 316 GLU A CA 1
ATOM 2480 C C . GLU A 1 316 ? 1.641 26.188 -22.891 1 93.94 316 GLU A C 1
ATOM 2482 O O . GLU A 1 316 ? 1.648 27.047 -22.016 1 93.94 316 GLU A O 1
ATOM 2487 N N . ASP A 1 317 ? 0.609 25.469 -23.203 1 92.44 317 ASP A N 1
ATOM 2488 C CA . ASP A 1 317 ? -0.641 25.656 -22.469 1 92.44 317 ASP A CA 1
ATOM 2489 C C . ASP A 1 317 ? -0.469 25.312 -20.984 1 92.44 317 ASP A C 1
ATOM 2491 O O . ASP A 1 317 ? -0.983 26.031 -20.125 1 92.44 317 ASP A O 1
ATOM 2495 N N . VAL A 1 318 ? 0.188 24.266 -20.75 1 93.31 318 VAL A N 1
ATOM 2496 C CA . VAL A 1 318 ? 0.41 23.828 -19.375 1 93.31 318 VAL A CA 1
ATOM 2497 C C . VAL A 1 318 ? 1.291 24.828 -18.641 1 93.31 318 VAL A C 1
ATOM 2499 O O . VAL A 1 318 ? 1.037 25.172 -17.484 1 93.31 318 VAL A O 1
ATOM 2502 N N . ARG A 1 319 ? 2.322 25.359 -19.344 1 91.5 319 ARG A N 1
ATOM 2503 C CA . ARG A 1 319 ? 3.184 26.375 -18.75 1 91.5 319 ARG A CA 1
ATOM 2504 C C . ARG A 1 319 ? 2.383 27.609 -18.359 1 91.5 319 ARG A C 1
ATOM 2506 O O . ARG A 1 319 ? 2.582 28.172 -17.281 1 91.5 319 ARG A O 1
ATOM 2513 N N . LYS A 1 320 ? 1.481 28 -19.172 1 88.12 320 LYS A N 1
ATOM 2514 C CA . LYS A 1 320 ? 0.63 29.156 -18.906 1 88.12 320 LYS A CA 1
ATOM 2515 C C . LYS A 1 320 ? -0.246 28.906 -17.672 1 88.12 320 LYS A C 1
ATOM 2517 O O . LYS A 1 320 ? -0.424 29.797 -16.844 1 88.12 320 LYS A O 1
ATOM 2522 N N . ALA A 1 321 ? -0.756 27.75 -17.625 1 86.88 321 ALA A N 1
ATOM 2523 C CA . ALA A 1 321 ? -1.606 27.391 -16.484 1 86.88 321 ALA A CA 1
ATOM 2524 C C . ALA A 1 321 ? -0.821 27.438 -15.18 1 86.88 321 ALA A C 1
ATOM 2526 O O . ALA A 1 321 ? -1.347 27.844 -14.148 1 86.88 321 ALA A O 1
ATOM 2527 N N . LEU A 1 322 ? 0.397 27.016 -15.273 1 86.25 322 LEU A N 1
ATOM 2528 C CA . LEU A 1 322 ? 1.241 26.922 -14.086 1 86.25 322 LEU A CA 1
ATOM 2529 C C . LEU A 1 322 ? 1.705 28.312 -13.648 1 86.25 322 LEU A C 1
ATOM 2531 O O . LEU A 1 322 ? 2.027 28.516 -12.477 1 86.25 322 LEU A O 1
ATOM 2535 N N . THR A 1 323 ? 1.859 29.203 -14.547 1 78.31 323 THR A N 1
ATOM 2536 C CA . THR A 1 323 ? 2.32 30.562 -14.234 1 78.31 323 THR A CA 1
ATOM 2537 C C . THR A 1 323 ? 1.163 31.422 -13.75 1 78.31 323 THR A C 1
ATOM 2539 O O . THR A 1 323 ? 1.367 32.375 -12.977 1 78.31 323 THR A O 1
ATOM 2542 N N . PHE A 1 324 ? 0.021 31.188 -14.32 1 62.66 324 PHE A N 1
ATOM 2543 C CA . PHE A 1 324 ? -1.153 31.938 -13.898 1 62.66 324 PHE A CA 1
ATOM 2544 C C . PHE A 1 324 ? -1.636 31.469 -12.531 1 62.66 324 PHE A C 1
ATOM 2546 O O . PHE A 1 324 ? -2.199 32.25 -11.766 1 62.66 324 PHE A O 1
ATOM 2553 N N . ALA A 1 325 ? -1.575 30.266 -12.445 1 56.53 325 ALA A N 1
ATOM 2554 C CA . ALA A 1 325 ? -2.074 29.656 -11.219 1 56.53 325 ALA A CA 1
ATOM 2555 C C . ALA A 1 325 ? -1.375 30.234 -9.992 1 56.53 325 ALA A C 1
ATOM 2557 O O . ALA A 1 325 ? -1.58 29.75 -8.875 1 56.53 325 ALA A O 1
ATOM 2558 N N . GLU A 1 326 ? -0.879 31.422 -10.203 1 51.44 326 GLU A N 1
ATOM 2559 C CA . GLU A 1 326 ? -0.179 32.062 -9.094 1 51.44 326 GLU A CA 1
ATOM 2560 C C . GLU A 1 326 ? -0.886 31.812 -7.77 1 51.44 326 GLU A C 1
ATOM 2562 O O . GLU A 1 326 ? -2.068 32.125 -7.617 1 51.44 326 GLU A O 1
ATOM 2567 N N . TYR A 1 327 ? -0.617 30.625 -7.27 1 50.09 327 TYR A N 1
ATOM 2568 C CA . TYR A 1 327 ? -0.674 29.969 -5.961 1 50.09 327 TYR A CA 1
ATOM 2569 C C . TYR A 1 327 ? -0.67 31 -4.84 1 50.09 327 TYR A C 1
ATOM 2571 O O . TYR A 1 327 ? -1.241 30.766 -3.773 1 50.09 327 TYR A O 1
ATOM 2579 N N . LYS A 1 328 ? 0.112 32.031 -5.117 1 49.41 328 LYS A N 1
ATOM 2580 C CA . LYS A 1 328 ? 0.207 33 -4.012 1 49.41 328 LYS A CA 1
ATOM 2581 C C . LYS A 1 328 ? -1.178 33.406 -3.506 1 49.41 328 LYS A C 1
ATOM 2583 O O . LYS A 1 328 ? -1.359 33.656 -2.312 1 49.41 328 LYS A O 1
ATOM 2588 N N . LYS A 1 329 ? -1.98 33.375 -4.375 1 47.66 329 LYS A N 1
ATOM 2589 C CA . LYS A 1 329 ? -3.287 33.812 -3.902 1 47.66 329 LYS A CA 1
ATOM 2590 C C . LYS A 1 329 ? -3.98 32.719 -3.088 1 47.66 329 LYS A C 1
ATOM 2592 O O . LYS A 1 329 ? -4.836 33.031 -2.252 1 47.66 329 LYS A O 1
ATOM 2597 N N . ALA A 1 330 ? -3.742 31.484 -3.316 1 47.69 330 ALA A N 1
ATOM 2598 C CA . ALA A 1 330 ? -4.297 30.438 -2.463 1 47.69 330 ALA A CA 1
ATOM 2599 C C . ALA A 1 330 ? -3.826 30.594 -1.021 1 47.69 330 ALA A C 1
ATOM 2601 O O . ALA A 1 330 ? -4.426 30.031 -0.1 1 47.69 330 ALA A O 1
ATOM 2602 N N . GLN A 1 331 ? -2.723 31.359 -0.737 1 47.34 331 GLN A N 1
ATOM 2603 C CA . GLN A 1 331 ? -2.275 31.703 0.61 1 47.34 331 GLN A CA 1
ATOM 2604 C C . GLN A 1 331 ? -3.367 32.438 1.384 1 47.34 331 GLN A C 1
ATOM 2606 O O . GLN A 1 331 ? -3.297 32.562 2.609 1 47.34 331 GLN A O 1
ATOM 2611 N N . THR A 1 332 ? -4.398 32.844 0.649 1 48.62 332 THR A N 1
ATOM 2612 C CA . THR A 1 332 ? -5.52 33.469 1.351 1 48.62 332 THR A CA 1
ATOM 2613 C C . THR A 1 332 ? -6.195 32.438 2.277 1 48.62 332 THR A C 1
ATOM 2615 O O . THR A 1 332 ? -6.93 32.812 3.188 1 48.62 332 THR A O 1
ATOM 2618 N N . SER A 1 333 ? -5.676 31.188 2.275 1 55.28 333 SER A N 1
ATOM 2619 C CA . SER A 1 333 ? -6.297 30.141 3.08 1 55.28 333 SER A CA 1
ATOM 2620 C C . SER A 1 333 ? -5.812 30.188 4.523 1 55.28 333 SER A C 1
ATOM 2622 O O . SER A 1 333 ? -6.547 29.844 5.445 1 55.28 333 SER A O 1
ATOM 2624 N N . SER A 1 334 ? -4.652 30.812 4.742 1 59.22 334 SER A N 1
ATOM 2625 C CA . SER A 1 334 ? -4.266 30.984 6.141 1 59.22 334 SER A CA 1
ATOM 2626 C C . SER A 1 334 ? -5.219 31.938 6.859 1 59.22 334 SER A C 1
ATOM 2628 O O . SER A 1 334 ? -5.445 31.797 8.062 1 59.22 334 SER A O 1
ATOM 2630 N N . ALA A 1 335 ? -5.762 32.75 6.055 1 61.91 335 ALA A N 1
ATOM 2631 C CA . ALA A 1 335 ? -6.766 33.625 6.613 1 61.91 335 ALA A CA 1
ATOM 2632 C C . ALA A 1 335 ? -8.016 32.875 7.043 1 61.91 335 ALA A C 1
ATOM 2634 O O . ALA A 1 335 ? -8.625 33.188 8.062 1 61.91 335 ALA A O 1
ATOM 2635 N N . LYS A 1 336 ? -8.164 31.812 6.352 1 65.25 336 LYS A N 1
ATOM 2636 C CA . LYS A 1 336 ? -9.336 31.016 6.68 1 65.25 336 LYS A CA 1
ATOM 2637 C C . LYS A 1 336 ? -9.148 30.281 8 1 65.25 336 LYS A C 1
ATOM 2639 O O . LYS A 1 336 ? -10.062 30.203 8.82 1 65.25 336 LYS A O 1
ATOM 2644 N N . VAL A 1 337 ? -7.98 29.844 8.203 1 69.88 337 VAL A N 1
ATOM 2645 C CA . VAL A 1 337 ? -7.699 29.156 9.453 1 69.88 337 VAL A CA 1
ATOM 2646 C C . VAL A 1 337 ? -7.816 30.125 10.625 1 69.88 337 VAL A C 1
ATOM 2648 O O . VAL A 1 337 ? -8.367 29.781 11.672 1 69.88 337 VAL A O 1
ATOM 2651 N N . GLU A 1 338 ? -7.348 31.297 10.375 1 69.94 338 GLU A N 1
ATOM 2652 C CA . GLU A 1 338 ? -7.438 32.344 11.398 1 69.94 338 GLU A CA 1
ATOM 2653 C C . GLU A 1 338 ? -8.891 32.656 11.727 1 69.94 338 GLU A C 1
ATOM 2655 O O . GLU A 1 338 ? -9.258 32.812 12.891 1 69.94 338 GLU A O 1
ATOM 2660 N N . GLN A 1 339 ? -9.633 32.75 10.695 1 69.88 339 GLN A N 1
ATOM 2661 C CA . GLN A 1 339 ? -11.039 33.062 10.898 1 69.88 339 GLN A CA 1
ATOM 2662 C C . GLN A 1 339 ? -11.758 31.938 11.648 1 69.88 339 GLN A C 1
ATOM 2664 O O . GLN A 1 339 ? -12.586 32.219 12.523 1 69.88 339 GLN A O 1
ATOM 2669 N N . MET A 1 340 ? -11.367 30.781 11.336 1 69.31 340 MET A N 1
ATOM 2670 C CA . MET A 1 340 ? -11.961 29.641 12.008 1 69.31 340 MET A CA 1
ATOM 2671 C C . MET A 1 340 ? -11.57 29.609 13.484 1 69.31 340 MET A C 1
ATOM 2673 O O . MET A 1 340 ? -12.406 29.344 14.344 1 69.31 340 MET A O 1
ATOM 2677 N N . CYS A 1 341 ? -10.367 29.938 13.703 1 71.38 341 CYS A N 1
ATOM 2678 C CA . CYS A 1 341 ? -9.859 29.859 15.062 1 71.38 341 CYS A CA 1
ATOM 2679 C C . CYS A 1 341 ? -10.398 31.016 15.914 1 71.38 341 CYS A C 1
ATOM 2681 O O . CYS A 1 341 ? -10.492 30.891 17.141 1 71.38 341 CYS A O 1
ATOM 2683 N N . LYS A 1 342 ? -10.695 32.156 15.25 1 66.56 342 LYS A N 1
ATOM 2684 C CA . LYS A 1 342 ? -11.242 33.312 15.961 1 66.56 342 LYS A CA 1
ATOM 2685 C C . LYS A 1 342 ? -12.75 33.188 16.156 1 66.56 342 LYS A C 1
ATOM 2687 O O . LYS A 1 342 ? -13.375 34 16.812 1 66.56 342 LYS A O 1
ATOM 2692 N N . GLY A 1 343 ? -13.273 31.891 15.898 1 60.72 343 GLY A N 1
ATOM 2693 C CA . GLY A 1 343 ? -14.68 31.625 16.141 1 60.72 343 GLY A CA 1
ATOM 2694 C C . GLY A 1 343 ? -15.609 32.375 15.211 1 60.72 343 GLY A C 1
ATOM 2695 O O . GLY A 1 343 ? -16.797 32.5 15.484 1 60.72 343 GLY A O 1
ATOM 2696 N N . VAL A 1 344 ? -15.055 33.188 14.328 1 51.38 344 VAL A N 1
ATOM 2697 C CA . VAL A 1 344 ? -15.914 33.969 13.43 1 51.38 344 VAL A CA 1
ATOM 2698 C C . VAL A 1 344 ? -16.688 33 12.523 1 51.38 344 VAL A C 1
ATOM 2700 O O . VAL A 1 344 ? -16.094 32.156 11.836 1 51.38 344 VAL A O 1
ATOM 2703 N N . LYS A 1 345 ? -17.844 32.656 12.938 1 47.03 345 LYS A N 1
ATOM 2704 C CA . LYS A 1 345 ? -18.797 31.812 12.242 1 47.03 345 LYS A CA 1
ATOM 2705 C C . LYS A 1 345 ? -18.844 32.156 10.75 1 47.03 345 LYS A C 1
ATOM 2707 O O . LYS A 1 345 ? -19.703 32.906 10.305 1 47.03 345 LYS A O 1
ATOM 2712 N N . LYS A 1 346 ? -17.938 32.594 10.047 1 44.53 346 LYS A N 1
ATOM 2713 C CA . LYS A 1 346 ? -18.484 32.781 8.703 1 44.53 346 LYS A CA 1
ATOM 2714 C C . LYS A 1 346 ? -18.922 31.438 8.117 1 44.53 346 LYS A C 1
ATOM 2716 O O . LYS A 1 346 ? -18.406 30.391 8.5 1 44.53 346 LYS A O 1
ATOM 2721 N N . THR A 1 347 ? -19.984 31.406 7.258 1 35.25 347 THR A N 1
ATOM 2722 C CA . THR A 1 347 ? -20.703 30.438 6.43 1 35.25 347 THR A CA 1
ATOM 2723 C C . THR A 1 347 ? -19.719 29.469 5.762 1 35.25 347 THR A C 1
ATOM 2725 O O . THR A 1 347 ? -18.594 29.859 5.422 1 35.25 347 THR A O 1
ATOM 2728 N N . HIS A 1 348 ? -20 28.156 5.879 1 35.28 348 HIS A N 1
ATOM 2729 C CA . HIS A 1 348 ? -19.469 26.922 5.293 1 35.28 348 HIS A CA 1
ATOM 2730 C C . HIS A 1 348 ? -18.922 27.172 3.891 1 35.28 348 HIS A C 1
ATOM 2732 O O . HIS A 1 348 ? -19.641 27.016 2.902 1 35.28 348 HIS A O 1
ATOM 2738 N N . SER A 1 349 ? -18.344 28.281 3.582 1 32.75 349 SER A N 1
ATOM 2739 C CA . SER A 1 349 ? -17.969 28.266 2.172 1 32.75 349 SER A CA 1
ATOM 2740 C C . SER A 1 349 ? -17.062 27.078 1.847 1 32.75 349 SER A C 1
ATOM 2742 O O . SER A 1 349 ? -16.062 26.844 2.525 1 32.75 349 SER A O 1
ATOM 2744 N N . SER A 1 350 ? -17.625 26.062 1.469 1 36.12 350 SER A N 1
ATOM 2745 C CA . SER A 1 350 ? -16.984 24.859 0.924 1 36.12 350 SER A CA 1
ATOM 2746 C C . SER A 1 350 ? -15.688 25.203 0.207 1 36.12 350 SER A C 1
ATOM 2748 O O . SER A 1 350 ? -15.594 26.234 -0.468 1 36.12 350 SER A O 1
ATOM 2750 N N . ALA A 1 351 ? -14.531 24.797 0.721 1 37.5 351 ALA A N 1
ATOM 2751 C CA . ALA A 1 351 ? -13.258 24.812 0.007 1 37.5 351 ALA A CA 1
ATOM 2752 C C . ALA A 1 351 ? -13.477 24.938 -1.498 1 37.5 351 ALA A C 1
ATOM 2754 O O . ALA A 1 351 ? -12.516 24.953 -2.271 1 37.5 351 ALA A O 1
ATOM 2755 N N . ARG A 1 352 ? -14.766 24.875 -1.924 1 37.16 352 ARG A N 1
ATOM 2756 C CA . ARG A 1 352 ? -15.062 24.891 -3.354 1 37.16 352 ARG A CA 1
ATOM 2757 C C . ARG A 1 352 ? -14.867 26.297 -3.934 1 37.16 352 ARG A C 1
ATOM 2759 O O . ARG A 1 352 ? -14.922 26.469 -5.152 1 37.16 352 ARG A O 1
ATOM 2766 N N . ASN A 1 353 ? -15.023 27.344 -3.107 1 35.09 353 ASN A N 1
ATOM 2767 C CA . ASN A 1 353 ? -15.078 28.625 -3.812 1 35.09 353 ASN A CA 1
ATOM 2768 C C . ASN A 1 353 ? -13.688 29.203 -4.035 1 35.09 353 ASN A C 1
ATOM 2770 O O . ASN A 1 353 ? -13.219 30.047 -3.258 1 35.09 353 ASN A O 1
ATOM 2774 N N . PHE A 1 354 ? -12.766 28.453 -4.344 1 37.59 354 PHE A N 1
ATOM 2775 C CA . PHE A 1 354 ? -11.633 29.094 -4.996 1 37.59 354 PHE A CA 1
ATOM 2776 C C . PHE A 1 354 ? -12.102 30.172 -5.973 1 37.59 354 PHE A C 1
ATOM 2778 O O . PHE A 1 354 ? -12.367 29.875 -7.141 1 37.59 354 PHE A O 1
ATOM 2785 N N . ASN A 1 355 ? -12.977 31.031 -5.574 1 34.56 355 ASN A N 1
ATOM 2786 C CA . ASN A 1 355 ? -13.32 32.156 -6.453 1 34.56 355 ASN A CA 1
ATOM 2787 C C . ASN A 1 355 ? -12.086 32.938 -6.871 1 34.56 355 ASN A C 1
ATOM 2789 O O . ASN A 1 355 ? -11.484 33.625 -6.051 1 34.56 355 ASN A O 1
ATOM 2793 N N . VAL A 1 356 ? -11.211 32.469 -7.754 1 37.78 356 VAL A N 1
ATOM 2794 C CA . VAL A 1 356 ? -10.336 33.375 -8.492 1 37.78 356 VAL A CA 1
ATOM 2795 C C . VAL A 1 356 ? -11.086 34.656 -8.82 1 37.78 356 VAL A C 1
ATOM 2797 O O . VAL A 1 356 ? -12.133 34.625 -9.477 1 37.78 356 VAL A O 1
ATOM 2800 N N . LYS A 1 357 ? -10.945 35.719 -8.086 1 36.19 357 LYS A N 1
ATOM 2801 C CA . LYS A 1 357 ? -11.453 37.031 -8.523 1 36.19 357 LYS A CA 1
ATOM 2802 C C . LYS A 1 357 ? -11.547 37.125 -10.039 1 36.19 357 LYS A C 1
ATOM 2804 O O . LYS A 1 357 ? -10.906 36.312 -10.75 1 36.19 357 LYS A O 1
ATOM 2809 N N . SER A 1 358 ? -12.195 38.25 -10.656 1 35.94 358 SER A N 1
ATOM 2810 C CA . SER A 1 358 ? -12.75 38.781 -11.898 1 35.94 358 SER A CA 1
ATOM 2811 C C . SER A 1 358 ? -11.734 38.688 -13.039 1 35.94 358 SER A C 1
ATOM 2813 O O . SER A 1 358 ? -12.039 39.031 -14.18 1 35.94 358 SER A O 1
ATOM 2815 N N . GLY A 1 359 ? -10.336 38.75 -12.82 1 37.78 359 GLY A N 1
ATOM 2816 C CA . GLY A 1 359 ? -9.688 38.938 -14.102 1 37.78 359 GLY A CA 1
ATOM 2817 C C . GLY A 1 359 ? -9.844 37.781 -15.047 1 37.78 359 GLY A C 1
ATOM 2818 O O . GLY A 1 359 ? -10.453 36.75 -14.68 1 37.78 359 GLY A O 1
ATOM 2819 N N . GLU A 1 360 ? -9.18 37.688 -16.281 1 44.03 360 GLU A N 1
ATOM 2820 C CA . GLU A 1 360 ? -9.219 36.719 -17.344 1 44.03 360 GLU A CA 1
ATOM 2821 C C . GLU A 1 360 ? -8.984 35.312 -16.812 1 44.03 360 GLU A C 1
ATOM 2823 O O . GLU A 1 360 ? -7.918 35 -16.266 1 44.03 360 GLU A O 1
ATOM 2828 N N . LEU A 1 361 ? -9.969 34.656 -16.219 1 49.28 361 LEU A N 1
ATOM 2829 C CA . LEU A 1 361 ? -9.969 33.312 -15.711 1 49.28 361 LEU A CA 1
ATOM 2830 C C . LEU A 1 361 ? -9.109 32.375 -16.578 1 49.28 361 LEU A C 1
ATOM 2832 O O . LEU A 1 361 ? -9.273 32.344 -17.797 1 49.28 361 LEU A O 1
ATOM 2836 N N . ALA A 1 362 ? -8.016 32.094 -16.109 1 57.81 362 ALA A N 1
ATOM 2837 C CA . ALA A 1 362 ? -7.238 31.109 -16.859 1 57.81 362 ALA A CA 1
ATOM 2838 C C . ALA A 1 362 ? -8.102 29.906 -17.266 1 57.81 362 ALA A C 1
ATOM 2840 O O . ALA A 1 362 ? -8.945 29.453 -16.5 1 57.81 362 ALA A O 1
ATOM 2841 N N . PRO A 1 363 ? -8.141 29.609 -18.531 1 64.81 363 PRO A N 1
ATOM 2842 C CA . PRO A 1 363 ? -8.945 28.531 -19.094 1 64.81 363 PRO A CA 1
ATOM 2843 C C . PRO A 1 363 ? -8.75 27.203 -18.359 1 64.81 363 PRO A C 1
ATOM 2845 O O . PRO A 1 363 ? -9.672 26.391 -18.281 1 64.81 363 PRO A O 1
ATOM 2848 N N . MET A 1 364 ? -7.5 27 -17.734 1 77.06 364 MET A N 1
ATOM 2849 C CA . MET A 1 364 ? -7.262 25.75 -17.031 1 77.06 364 MET A CA 1
ATOM 2850 C C . MET A 1 364 ? -6.336 25.953 -15.844 1 77.06 364 MET A C 1
ATOM 2852 O O . MET A 1 364 ? -5.496 26.859 -15.859 1 77.06 364 MET A O 1
ATOM 2856 N N . PHE A 1 365 ? -6.672 25.297 -14.758 1 83.69 365 PHE A N 1
ATOM 2857 C CA . PHE A 1 365 ? -5.668 25.297 -13.703 1 83.69 365 PHE A CA 1
ATOM 2858 C C . PHE A 1 365 ? -5.375 23.891 -13.227 1 83.69 365 PHE A C 1
ATOM 2860 O O . PHE A 1 365 ? -6.152 22.969 -13.492 1 83.69 365 PHE A O 1
ATOM 2867 N N . VAL A 1 366 ? -4.191 23.719 -12.68 1 89 366 VAL A N 1
ATOM 2868 C CA . VAL A 1 366 ? -3.738 22.422 -12.164 1 89 366 VAL A CA 1
ATOM 2869 C C . VAL A 1 366 ? -3.666 22.469 -10.641 1 89 366 VAL A C 1
ATOM 2871 O O . VAL A 1 366 ? -3.676 23.547 -10.047 1 89 366 VAL A O 1
ATOM 2874 N N . PRO A 1 367 ? -3.613 21.312 -9.977 1 88.88 367 PRO A N 1
ATOM 2875 C CA . PRO A 1 367 ? -3.506 21.312 -8.516 1 88.88 367 PRO A CA 1
ATOM 2876 C C . PRO A 1 367 ? -2.268 22.062 -8.016 1 88.88 367 PRO A C 1
ATOM 2878 O O . PRO A 1 367 ? -1.248 22.109 -8.711 1 88.88 367 PRO A O 1
ATOM 2881 N N . GLY A 1 368 ? -2.375 22.578 -6.777 1 86.69 368 GLY A N 1
ATOM 2882 C CA . GLY A 1 368 ? -1.251 23.266 -6.172 1 86.69 368 GLY A CA 1
ATOM 2883 C C . GLY A 1 368 ? -0.146 22.328 -5.719 1 86.69 368 GLY A C 1
ATOM 2884 O O . GLY A 1 368 ? -0.244 21.109 -5.895 1 86.69 368 GLY A O 1
ATOM 2885 N N . PRO A 1 369 ? 0.905 22.906 -5.137 1 89.44 369 PRO A N 1
ATOM 2886 C CA . PRO A 1 369 ? 2.1 22.141 -4.777 1 89.44 369 PRO A CA 1
ATOM 2887 C C . PRO A 1 369 ? 1.833 21.109 -3.674 1 89.44 369 PRO A C 1
ATOM 2889 O O . PRO A 1 369 ? 2.682 20.266 -3.396 1 89.44 369 PRO A O 1
ATOM 2892 N N . TYR A 1 370 ? 0.672 21.219 -3.061 1 90.56 370 TYR A N 1
ATOM 2893 C CA . TYR A 1 370 ? 0.332 20.266 -2.025 1 90.56 370 TYR A CA 1
ATOM 2894 C C . TYR A 1 370 ? 0.106 18.875 -2.623 1 90.56 370 TYR A C 1
ATOM 2896 O O . TYR A 1 370 ? 0.097 17.875 -1.902 1 90.56 370 TYR A O 1
ATOM 2904 N N . ALA A 1 371 ? -0.134 18.812 -3.932 1 92.94 371 ALA A N 1
ATOM 2905 C CA . ALA A 1 371 ? -0.468 17.547 -4.598 1 92.94 371 ALA A CA 1
ATOM 2906 C C . ALA A 1 371 ? 0.685 17.062 -5.473 1 92.94 371 ALA A C 1
ATOM 2908 O O . ALA A 1 371 ? 1.293 17.859 -6.199 1 92.94 371 ALA A O 1
ATOM 2909 N N . ILE A 1 372 ? 0.945 15.812 -5.473 1 96.06 372 ILE A N 1
ATOM 2910 C CA . ILE A 1 372 ? 2.018 15.227 -6.27 1 96.06 372 ILE A CA 1
ATOM 2911 C C . ILE A 1 372 ? 1.763 15.492 -7.754 1 96.06 372 ILE A C 1
ATOM 2913 O O . ILE A 1 372 ? 2.705 15.594 -8.539 1 96.06 372 ILE A O 1
ATOM 2917 N N . ALA A 1 373 ? 0.501 15.633 -8.164 1 96.19 373 ALA A N 1
ATOM 2918 C CA . ALA A 1 373 ? 0.17 15.961 -9.547 1 96.19 373 ALA A CA 1
ATOM 2919 C C . ALA A 1 373 ? 0.867 17.25 -9.992 1 96.19 373 ALA A C 1
ATOM 2921 O O . ALA A 1 373 ? 1.345 17.344 -11.125 1 96.19 373 ALA A O 1
ATOM 2922 N N . HIS A 1 374 ? 0.879 18.203 -9.078 1 93 374 HIS A N 1
ATOM 2923 C CA . HIS A 1 374 ? 1.56 19.469 -9.375 1 93 374 HIS A CA 1
ATOM 2924 C C . HIS A 1 374 ? 3.018 19.219 -9.75 1 93 374 HIS A C 1
ATOM 2926 O O . HIS A 1 374 ? 3.516 19.797 -10.719 1 93 374 HIS A O 1
ATOM 2932 N N . HIS A 1 375 ? 3.643 18.422 -9.031 1 93.81 375 HIS A N 1
ATOM 2933 C CA . HIS A 1 375 ? 5.066 18.188 -9.227 1 93.81 375 HIS A CA 1
ATOM 2934 C C . HIS A 1 375 ? 5.324 17.391 -10.5 1 93.81 375 HIS A C 1
ATOM 2936 O O . HIS A 1 375 ? 6.32 17.625 -11.188 1 93.81 375 HIS A O 1
ATOM 2942 N N . LEU A 1 376 ? 4.496 16.438 -10.773 1 96.5 376 LEU A N 1
ATOM 2943 C CA . LEU A 1 376 ? 4.586 15.711 -12.031 1 96.5 376 LEU A CA 1
ATOM 2944 C C . LEU A 1 376 ? 4.461 16.656 -13.219 1 96.5 376 LEU A C 1
ATOM 2946 O O . LEU A 1 376 ? 5.297 16.641 -14.125 1 96.5 376 LEU A O 1
ATOM 2950 N N . ILE A 1 377 ? 3.426 17.484 -13.195 1 95.38 377 ILE A N 1
ATOM 2951 C CA . ILE A 1 377 ? 3.117 18.391 -14.297 1 95.38 377 ILE A CA 1
ATOM 2952 C C . ILE A 1 377 ? 4.234 19.422 -14.438 1 95.38 377 ILE A C 1
ATOM 2954 O O . ILE A 1 377 ? 4.707 19.672 -15.547 1 95.38 377 ILE A O 1
ATOM 2958 N N . THR A 1 378 ? 4.645 19.938 -13.328 1 93.5 378 THR A N 1
ATOM 2959 C CA . THR A 1 378 ? 5.672 20.984 -13.344 1 93.5 378 THR A CA 1
ATOM 2960 C C . THR A 1 378 ? 6.992 20.422 -13.859 1 93.5 378 THR A C 1
ATOM 2962 O O . THR A 1 378 ? 7.688 21.078 -14.641 1 93.5 378 THR A O 1
ATOM 2965 N N . SER A 1 379 ? 7.379 19.266 -13.398 1 94.25 379 SER A N 1
ATOM 2966 C CA . SER A 1 379 ? 8.633 18.656 -13.836 1 94.25 379 SER A CA 1
ATOM 2967 C C . SER A 1 379 ? 8.648 18.453 -15.344 1 94.25 379 SER A C 1
ATOM 2969 O O . SER A 1 379 ? 9.695 18.594 -15.984 1 94.25 379 SER A O 1
ATOM 2971 N N . TRP A 1 380 ? 7.562 18.078 -15.93 1 95.94 380 TRP A N 1
ATOM 2972 C CA . TRP A 1 380 ? 7.465 17.906 -17.375 1 95.94 380 TRP A CA 1
ATOM 2973 C C . TRP A 1 380 ? 7.453 19.25 -18.094 1 95.94 380 TRP A C 1
ATOM 2975 O O . TRP A 1 380 ? 8.125 19.422 -19.109 1 95.94 380 TRP A O 1
ATOM 2985 N N . ALA A 1 381 ? 6.695 20.188 -17.625 1 94.88 381 ALA A N 1
ATOM 2986 C CA . ALA A 1 381 ? 6.516 21.484 -18.266 1 94.88 381 ALA A CA 1
ATOM 2987 C C . ALA A 1 381 ? 7.816 22.281 -18.25 1 94.88 381 ALA A C 1
ATOM 2989 O O . ALA A 1 381 ? 8.102 23.031 -19.203 1 94.88 381 ALA A O 1
ATOM 2990 N N . PHE A 1 382 ? 8.547 22.141 -17.203 1 92.44 382 PHE A N 1
ATOM 2991 C CA . PHE A 1 382 ? 9.789 22.891 -17.047 1 92.44 382 PHE A CA 1
ATOM 2992 C C . PHE A 1 382 ? 10.953 21.938 -16.75 1 92.44 382 PHE A C 1
ATOM 2994 O O . PHE A 1 382 ? 11.492 21.938 -15.648 1 92.44 382 PHE A O 1
ATOM 3001 N N . PRO A 1 383 ? 11.461 21.219 -17.828 1 85.75 383 PRO A N 1
ATOM 3002 C CA . PRO A 1 383 ? 12.516 20.234 -17.562 1 85.75 383 PRO A CA 1
ATOM 3003 C C . PRO A 1 383 ? 13.82 20.891 -17.109 1 85.75 383 PRO A C 1
ATOM 3005 O O . PRO A 1 383 ? 14.625 20.25 -16.422 1 85.75 383 PRO A O 1
ATOM 3008 N N . ASP A 1 384 ? 14.273 22.078 -17.719 1 73.31 384 ASP A N 1
ATOM 3009 C CA . ASP A 1 384 ? 15.523 22.766 -17.406 1 73.31 384 ASP A CA 1
ATOM 3010 C C . ASP A 1 384 ? 15.453 23.453 -16.047 1 73.31 384 ASP A C 1
ATOM 3012 O O . ASP A 1 384 ? 16.484 23.75 -15.445 1 73.31 384 ASP A O 1
ATOM 3016 N N . LYS A 1 385 ? 14.398 23.984 -15.789 1 58.69 385 LYS A N 1
ATOM 3017 C CA . LYS A 1 385 ? 14.266 24.656 -14.5 1 58.69 385 LYS A CA 1
ATOM 3018 C C . LYS A 1 385 ? 14.367 23.672 -13.344 1 58.69 385 LYS A C 1
ATOM 3020 O O . LYS A 1 385 ? 13.734 22.625 -13.367 1 58.69 385 LYS A O 1
ATOM 3025 N N . ASN A 1 386 ? 15.672 23.391 -13.062 1 47.56 386 ASN A N 1
ATOM 3026 C CA . ASN A 1 386 ? 15.711 22.734 -11.75 1 47.56 386 ASN A CA 1
ATOM 3027 C C . ASN A 1 386 ? 14.57 23.219 -10.859 1 47.56 386 ASN A C 1
ATOM 3029 O O . ASN A 1 386 ? 14.633 24.312 -10.297 1 47.56 386 ASN A O 1
ATOM 3033 N N . ILE A 1 387 ? 13.531 23.078 -11.32 1 40.91 387 ILE A N 1
ATOM 3034 C CA . ILE A 1 387 ? 12.344 23.734 -10.773 1 40.91 387 ILE A CA 1
ATOM 3035 C C . ILE A 1 387 ? 12.516 23.953 -9.273 1 40.91 387 ILE A C 1
ATOM 3037 O O . ILE A 1 387 ? 11.828 24.781 -8.672 1 40.91 387 ILE A O 1
ATOM 3041 N N . ASN A 1 388 ? 12.766 22.844 -8.594 1 38.16 388 ASN A N 1
ATOM 3042 C CA . ASN A 1 388 ? 12.75 23.219 -7.184 1 38.16 388 ASN A CA 1
ATOM 3043 C C . ASN A 1 388 ? 13.898 24.156 -6.844 1 38.16 388 ASN A C 1
ATOM 3045 O O . ASN A 1 388 ? 14.438 24.125 -5.734 1 38.16 388 ASN A O 1
ATOM 3049 N N . GLY A 1 389 ? 14.297 25.281 -7.742 1 33.97 389 GLY A N 1
ATOM 3050 C CA . GLY A 1 389 ? 15.25 26.312 -7.398 1 33.97 389 GLY A CA 1
ATOM 3051 C C . GLY A 1 389 ? 16.609 25.766 -6.988 1 33.97 389 GLY A C 1
ATOM 3052 O O . GLY A 1 389 ? 17.484 26.531 -6.559 1 33.97 389 GLY A O 1
ATOM 3053 N N . VAL A 1 390 ? 16.891 24.625 -6.57 1 30.34 390 VAL A N 1
ATOM 3054 C CA . VAL A 1 390 ? 18.25 24.156 -6.289 1 30.34 390 VAL A CA 1
ATOM 3055 C C . VAL A 1 390 ? 18.938 23.75 -7.594 1 30.34 390 VAL A C 1
ATOM 3057 O O . VAL A 1 390 ? 18.406 22.953 -8.359 1 30.34 390 VAL A O 1
ATOM 3060 N N . GLU A 1 391 ? 19.922 24.5 -8.117 1 29.86 391 GLU A N 1
ATOM 3061 C CA . GLU A 1 391 ? 20.875 24.312 -9.203 1 29.86 391 GLU A CA 1
ATOM 3062 C C . GLU A 1 391 ? 21.469 22.922 -9.18 1 29.86 391 GLU A C 1
ATOM 3064 O O . GLU A 1 391 ? 22.062 22.5 -8.18 1 29.86 391 GLU A O 1
ATOM 3069 N N . TYR A 1 392 ? 21.078 21.922 -9.734 1 29.69 392 TYR A N 1
ATOM 3070 C CA . TYR A 1 392 ? 21.969 20.781 -9.961 1 29.69 392 TYR A CA 1
ATOM 3071 C C . TYR A 1 392 ? 23.109 21.172 -10.891 1 29.69 392 TYR A C 1
ATOM 3073 O O . TYR A 1 392 ? 22.891 21.766 -11.945 1 29.69 392 TYR A O 1
ATOM 3081 N N . PRO A 1 393 ? 24.406 21.375 -10.398 1 27.97 393 PRO A N 1
ATOM 3082 C CA . PRO A 1 393 ? 25.531 21.641 -11.305 1 27.97 393 PRO A CA 1
ATOM 3083 C C . PRO A 1 393 ? 25.625 20.625 -12.438 1 27.97 393 PRO A C 1
ATOM 3085 O O . PRO A 1 393 ? 25.484 19.422 -12.211 1 27.97 393 PRO A O 1
ATOM 3088 N N . SER A 1 394 ? 25.453 20.953 -13.602 1 28.41 394 SER A N 1
ATOM 3089 C CA . SER A 1 394 ? 25.672 20.25 -14.859 1 28.41 394 SER A CA 1
ATOM 3090 C C . SER A 1 394 ? 27.125 19.844 -15.023 1 28.41 394 SER A C 1
ATOM 3092 O O . SER A 1 394 ? 27.516 19.297 -16.062 1 28.41 394 SER A O 1
ATOM 3094 N N . LYS A 1 395 ? 28.219 20.406 -14.234 1 26.33 395 LYS A N 1
ATOM 3095 C CA . LYS A 1 395 ? 29.484 20.609 -14.93 1 26.33 395 LYS A CA 1
ATOM 3096 C C . LYS A 1 395 ? 30.156 19.281 -15.273 1 26.33 395 LYS A C 1
ATOM 3098 O O . LYS A 1 395 ? 31.125 19.25 -16.031 1 26.33 395 LYS A O 1
ATOM 3103 N N . GLN A 1 396 ? 30.375 18.172 -14.555 1 25.17 396 GLN A N 1
ATOM 3104 C CA . GLN A 1 396 ? 31.75 17.75 -14.773 1 25.17 396 GLN A CA 1
ATOM 3105 C C . GLN A 1 396 ? 31.938 17.188 -16.172 1 25.17 396 GLN A C 1
ATOM 3107 O O . GLN A 1 396 ? 31.172 16.328 -16.609 1 25.17 396 GLN A O 1
ATOM 3112 N N . PRO A 1 397 ? 32.75 17.891 -17.062 1 25.72 397 PRO A N 1
ATOM 3113 C CA . PRO A 1 397 ? 33.25 17.484 -18.375 1 25.72 397 PRO A CA 1
ATOM 3114 C C . PRO A 1 397 ? 33.906 16.109 -18.359 1 25.72 397 PRO A C 1
ATOM 3116 O O . PRO A 1 397 ? 34.562 15.742 -17.375 1 25.72 397 PRO A O 1
ATOM 3119 N N . CYS A 1 398 ? 33.375 15.125 -18.906 1 23.7 398 CYS A N 1
ATOM 3120 C CA . CYS A 1 398 ? 34.062 13.883 -19.219 1 23.7 398 CYS A CA 1
ATOM 3121 C C . CYS A 1 398 ? 35.344 14.164 -19.984 1 23.7 398 CYS A C 1
ATOM 3123 O O . CYS A 1 398 ? 35.312 14.352 -21.203 1 23.7 398 CYS A O 1
ATOM 3125 N N . GLY A 1 399 ? 36.219 15.125 -19.5 1 22.83 399 GLY A N 1
ATOM 3126 C CA . GLY A 1 399 ? 37.469 15.336 -20.219 1 22.83 399 GLY A CA 1
ATOM 3127 C C . GLY A 1 399 ? 38.281 14.07 -20.375 1 22.83 399 GLY A C 1
ATOM 3128 O O . GLY A 1 399 ? 39.125 13.977 -21.266 1 22.83 399 GLY A O 1
ATOM 3129 N N . PHE A 1 400 ? 38.562 13.141 -19.469 1 21.72 400 PHE A N 1
ATOM 3130 C CA . PHE A 1 400 ? 39.906 12.586 -19.625 1 21.72 400 PHE A CA 1
ATOM 3131 C C . PHE A 1 400 ? 39.938 11.547 -20.734 1 21.72 400 PHE A C 1
ATOM 3133 O O . PHE A 1 400 ? 39.594 10.383 -20.516 1 21.72 400 PHE A O 1
ATOM 3140 N N . ILE A 1 401 ? 39.312 11.664 -21.938 1 23.06 401 ILE A N 1
ATOM 3141 C CA . ILE A 1 401 ? 39.75 10.711 -22.953 1 23.06 401 ILE A CA 1
ATOM 3142 C C . ILE A 1 401 ? 41.219 10.938 -23.281 1 23.06 401 ILE A C 1
ATOM 3144 O O . ILE A 1 401 ? 41.594 11.945 -23.891 1 23.06 401 ILE A O 1
ATOM 3148 N N . SER A 1 402 ? 42.219 10.984 -22.266 1 19.55 402 SER A N 1
ATOM 3149 C CA . SER A 1 402 ? 43.562 10.938 -22.781 1 19.55 402 SER A CA 1
ATOM 3150 C C . SER A 1 402 ? 43.75 9.797 -23.781 1 19.55 402 SER A C 1
ATOM 3152 O O . SER A 1 402 ? 43.062 8.781 -23.688 1 19.55 402 SER A O 1
ATOM 3154 N N . ASN A 1 403 ? 44.438 10.102 -24.938 1 23.31 403 ASN A N 1
ATOM 3155 C CA . ASN A 1 403 ? 45.094 9.562 -26.125 1 23.31 403 ASN A CA 1
ATOM 3156 C C . ASN A 1 403 ? 46.031 8.422 -25.766 1 23.31 403 ASN A C 1
ATOM 3158 O O . ASN A 1 403 ? 46.75 7.895 -26.625 1 23.31 403 ASN A O 1
ATOM 3162 N N . LEU A 1 404 ? 46 7.672 -24.656 1 19.94 404 LEU A N 1
ATOM 3163 C CA . LEU A 1 404 ? 47.094 6.746 -24.953 1 19.94 404 LEU A CA 1
ATOM 3164 C C . LEU A 1 404 ? 46.688 5.77 -26.047 1 19.94 404 LEU A C 1
ATOM 3166 O O . LEU A 1 404 ? 45.531 5.344 -26.109 1 19.94 404 LEU A O 1
ATOM 3170 N N . MET B 1 1 ? 12.852 -1.675 -22.609 1 31.5 1 MET B N 1
ATOM 3171 C CA . MET B 1 1 ? 13.086 -2.922 -21.891 1 31.5 1 MET B CA 1
ATOM 3172 C C . MET B 1 1 ? 11.805 -3.758 -21.828 1 31.5 1 MET B C 1
ATOM 3174 O O . MET B 1 1 ? 10.711 -3.217 -21.688 1 31.5 1 MET B O 1
ATOM 3178 N N . PRO B 1 2 ? 11.695 -4.844 -22.406 1 37.03 2 PRO B N 1
ATOM 3179 C CA . PRO B 1 2 ? 10.508 -5.629 -22.062 1 37.03 2 PRO B CA 1
ATOM 3180 C C . PRO B 1 2 ? 10.102 -5.469 -20.594 1 37.03 2 PRO B C 1
ATOM 3182 O O . PRO B 1 2 ? 10.945 -5.234 -19.734 1 37.03 2 PRO B O 1
ATOM 3185 N N . ILE B 1 3 ? 9.086 -5.008 -20.297 1 46.72 3 ILE B N 1
ATOM 3186 C CA . ILE B 1 3 ? 8.516 -4.961 -18.953 1 46.72 3 ILE B CA 1
ATOM 3187 C C . ILE B 1 3 ? 8.93 -6.203 -18.172 1 46.72 3 ILE B C 1
ATOM 3189 O O . ILE B 1 3 ? 8.602 -7.328 -18.562 1 46.72 3 ILE B O 1
ATOM 3193 N N . ASN B 1 4 ? 10.266 -6.43 -17.844 1 54.28 4 ASN B N 1
ATOM 3194 C CA . ASN B 1 4 ? 10.711 -7.508 -16.969 1 54.28 4 ASN B CA 1
ATOM 3195 C C . ASN B 1 4 ? 9.57 -8.031 -16.094 1 54.28 4 ASN B C 1
ATOM 3197 O O . ASN B 1 4 ? 9.016 -7.289 -15.289 1 54.28 4 ASN B O 1
ATOM 3201 N N . LEU B 1 5 ? 8.938 -9.039 -16.609 1 71.62 5 LEU B N 1
ATOM 3202 C CA . LEU B 1 5 ? 7.762 -9.57 -15.922 1 71.62 5 LEU B CA 1
ATOM 3203 C C . LEU B 1 5 ? 8.148 -10.219 -14.594 1 71.62 5 LEU B C 1
ATOM 3205 O O . LEU B 1 5 ? 8.938 -11.164 -14.57 1 71.62 5 LEU B O 1
ATOM 3209 N N . HIS B 1 6 ? 8.133 -9.5 -13.578 1 91.94 6 HIS B N 1
ATOM 3210 C CA . HIS B 1 6 ? 8.266 -10.031 -12.219 1 91.94 6 HIS B CA 1
ATOM 3211 C C . HIS B 1 6 ? 7.277 -11.164 -11.977 1 91.94 6 HIS B C 1
ATOM 3213 O O . HIS B 1 6 ? 6.176 -11.172 -12.523 1 91.94 6 HIS B O 1
ATOM 3219 N N . THR B 1 7 ? 7.828 -12.164 -11.305 1 94.19 7 THR B N 1
ATOM 3220 C CA . THR B 1 7 ? 6.941 -13.234 -10.859 1 94.19 7 THR B CA 1
ATOM 3221 C C . THR B 1 7 ? 5.68 -12.656 -10.219 1 94.19 7 THR B C 1
ATOM 3223 O O . THR B 1 7 ? 5.75 -11.664 -9.492 1 94.19 7 THR B O 1
ATOM 3226 N N . PHE B 1 8 ? 4.465 -13.328 -10.539 1 96.25 8 PHE B N 1
ATOM 3227 C CA . PHE B 1 8 ? 3.135 -13 -10.031 1 96.25 8 PHE B CA 1
ATOM 3228 C C . PHE B 1 8 ? 2.572 -11.773 -10.734 1 96.25 8 PHE B C 1
ATOM 3230 O O . PHE B 1 8 ? 1.419 -11.398 -10.516 1 96.25 8 PHE B O 1
ATOM 3237 N N . ALA B 1 9 ? 3.35 -11.016 -11.523 1 94.62 9 ALA B N 1
ATOM 3238 C CA . ALA B 1 9 ? 2.838 -9.945 -12.383 1 94.62 9 ALA B CA 1
ATOM 3239 C C . ALA B 1 9 ? 2.457 -10.492 -13.758 1 94.62 9 ALA B C 1
ATOM 3241 O O . ALA B 1 9 ? 2.654 -11.672 -14.039 1 94.62 9 ALA B O 1
ATOM 3242 N N . GLY B 1 10 ? 1.82 -9.703 -14.531 1 92.19 10 GLY B N 1
ATOM 3243 C CA . GLY B 1 10 ? 1.502 -10.094 -15.898 1 92.19 10 GLY B CA 1
ATOM 3244 C C . GLY B 1 10 ? 0.355 -11.078 -15.984 1 92.19 10 GLY B C 1
ATOM 3245 O O . GLY B 1 10 ? 0.428 -12.062 -16.734 1 92.19 10 GLY B O 1
ATOM 3246 N N . ASN B 1 11 ? -0.652 -10.969 -15.133 1 93.88 11 ASN B N 1
ATOM 3247 C CA . ASN B 1 11 ? -1.817 -11.844 -15.125 1 93.88 11 ASN B CA 1
ATOM 3248 C C . ASN B 1 11 ? -2.574 -11.789 -16.453 1 93.88 11 ASN B C 1
ATOM 3250 O O . ASN B 1 11 ? -3.141 -10.758 -16.797 1 93.88 11 ASN B O 1
ATOM 3254 N N . PRO B 1 12 ? -2.586 -12.898 -17.141 1 91.69 12 PRO B N 1
ATOM 3255 C CA . PRO B 1 12 ? -3.195 -12.883 -18.484 1 91.69 12 PRO B CA 1
ATOM 3256 C C . PRO B 1 12 ? -4.711 -12.695 -18.438 1 91.69 12 PRO B C 1
ATOM 3258 O O . PRO B 1 12 ? -5.328 -12.391 -19.453 1 91.69 12 PRO B O 1
ATOM 3261 N N . LEU B 1 13 ? -5.305 -13 -17.297 1 89.81 13 LEU B N 1
ATOM 3262 C CA . LEU B 1 13 ? -6.75 -12.852 -17.188 1 89.81 13 LEU B CA 1
ATOM 3263 C C . LEU B 1 13 ? -7.133 -11.383 -17 1 89.81 13 LEU B C 1
ATOM 3265 O O . LEU B 1 13 ? -8.305 -11.023 -17.109 1 89.81 13 LEU B O 1
ATOM 3269 N N . ARG B 1 14 ? -6.227 -10.641 -16.484 1 78.12 14 ARG B N 1
ATOM 3270 C CA . ARG B 1 14 ? -6.52 -9.242 -16.219 1 78.12 14 ARG B CA 1
ATOM 3271 C C . ARG B 1 14 ? -6.141 -8.367 -17.406 1 78.12 14 ARG B C 1
ATOM 3273 O O . ARG B 1 14 ? -5.027 -8.461 -17.938 1 78.12 14 ARG B O 1
ATOM 3280 N N . SER B 1 15 ? -6.844 -8.75 -18.547 1 54.94 15 SER B N 1
ATOM 3281 C CA . SER B 1 15 ? -6.637 -8.188 -19.875 1 54.94 15 SER B CA 1
ATOM 3282 C C . SER B 1 15 ? -6.078 -6.77 -19.797 1 54.94 15 SER B C 1
ATOM 3284 O O . SER B 1 15 ? -6.566 -5.949 -19.016 1 54.94 15 SER B O 1
ATOM 3286 N N . ASN B 1 16 ? -4.836 -6.551 -19.984 1 48.66 16 ASN B N 1
ATOM 3287 C CA . ASN B 1 16 ? -4.367 -5.262 -20.469 1 48.66 16 ASN B CA 1
ATOM 3288 C C . ASN B 1 16 ? -5.371 -4.637 -21.438 1 48.66 16 ASN B C 1
ATOM 3290 O O . ASN B 1 16 ? -5.18 -3.504 -21.891 1 48.66 16 ASN B O 1
ATOM 3294 N N . SER B 1 17 ? -5.973 -5.453 -22.266 1 41.25 17 SER B N 1
ATOM 3295 C CA . SER B 1 17 ? -6.688 -4.887 -23.406 1 41.25 17 SER B CA 1
ATOM 3296 C C . SER B 1 17 ? -8.07 -4.391 -23 1 41.25 17 SER B C 1
ATOM 3298 O O . SER B 1 17 ? -8.828 -5.117 -22.344 1 41.25 17 SER B O 1
ATOM 3300 N N . PRO B 1 18 ? -8.188 -3.143 -22.844 1 41.91 18 PRO B N 1
ATOM 3301 C CA . PRO B 1 18 ? -9.391 -2.342 -22.641 1 41.91 18 PRO B CA 1
ATOM 3302 C C . PRO B 1 18 ? -10.625 -2.947 -23.297 1 41.91 18 PRO B C 1
ATOM 3304 O O . PRO B 1 18 ? -11.586 -2.23 -23.609 1 41.91 18 PRO B O 1
ATOM 3307 N N . ASN B 1 19 ? -10.961 -4.176 -23.547 1 41.28 19 ASN B N 1
ATOM 3308 C CA . ASN B 1 19 ? -12.172 -4.125 -24.375 1 41.28 19 ASN B CA 1
ATOM 3309 C C . ASN B 1 19 ? -13.312 -3.418 -23.641 1 41.28 19 ASN B C 1
ATOM 3311 O O . ASN B 1 19 ? -13.758 -3.873 -22.578 1 41.28 19 ASN B O 1
ATOM 3315 N N . PRO B 1 20 ? -13.406 -2.086 -23.75 1 43.62 20 PRO B N 1
ATOM 3316 C CA . PRO B 1 20 ? -14.562 -1.311 -23.281 1 43.62 20 PRO B CA 1
ATOM 3317 C C . PRO B 1 20 ? -15.758 -2.188 -22.922 1 43.62 20 PRO B C 1
ATOM 3319 O O . PRO B 1 20 ? -16.5 -1.876 -22 1 43.62 20 PRO B O 1
ATOM 3322 N N . SER B 1 21 ? -16.297 -2.92 -23.844 1 43.66 21 SER B N 1
ATOM 3323 C CA . SER B 1 21 ? -17.594 -3.582 -23.812 1 43.66 21 SER B CA 1
ATOM 3324 C C . SER B 1 21 ? -17.516 -4.91 -23.062 1 43.66 21 SER B C 1
ATOM 3326 O O . SER B 1 21 ? -17.203 -5.945 -23.656 1 43.66 21 SER B O 1
ATOM 3328 N N . ASN B 1 22 ? -16.859 -4.902 -21.969 1 52.06 22 ASN B N 1
ATOM 3329 C CA . ASN B 1 22 ? -16.938 -6.184 -21.281 1 52.06 22 ASN B CA 1
ATOM 3330 C C . ASN B 1 22 ? -18.344 -6.781 -21.375 1 52.06 22 ASN B C 1
ATOM 3332 O O . ASN B 1 22 ? -19.297 -6.242 -20.797 1 52.06 22 ASN B O 1
ATOM 3336 N N . PRO B 1 23 ? -18.547 -7.547 -22.312 1 53.66 23 PRO B N 1
ATOM 3337 C CA . PRO B 1 23 ? -19.875 -8.141 -22.531 1 53.66 23 PRO B CA 1
ATOM 3338 C C . PRO B 1 23 ? -20.406 -8.844 -21.297 1 53.66 23 PRO B C 1
ATOM 3340 O O . PRO B 1 23 ? -21.594 -9.211 -21.25 1 53.66 23 PRO B O 1
ATOM 3343 N N . PHE B 1 24 ? -19.453 -9.008 -20.297 1 59.94 24 PHE B N 1
ATOM 3344 C CA . PHE B 1 24 ? -19.938 -9.734 -19.125 1 59.94 24 PHE B CA 1
ATOM 3345 C C . PHE B 1 24 ? -19.938 -8.844 -17.891 1 59.94 24 PHE B C 1
ATOM 3347 O O . PHE B 1 24 ? -19 -8.875 -17.094 1 59.94 24 PHE B O 1
ATOM 3354 N N . PRO B 1 25 ? -20.969 -8.047 -17.812 1 65.25 25 PRO B N 1
ATOM 3355 C CA . PRO B 1 25 ? -21.016 -7.273 -16.578 1 65.25 25 PRO B CA 1
ATOM 3356 C C . PRO B 1 25 ? -21 -8.156 -15.328 1 65.25 25 PRO B C 1
ATOM 3358 O O . PRO B 1 25 ? -21.562 -9.258 -15.344 1 65.25 25 PRO B O 1
ATOM 3361 N N . GLN B 1 26 ? -20.188 -7.863 -14.367 1 67.88 26 GLN B N 1
ATOM 3362 C CA . GLN B 1 26 ? -19.953 -8.656 -13.164 1 67.88 26 GLN B CA 1
ATOM 3363 C C . GLN B 1 26 ? -21.281 -8.992 -12.477 1 67.88 26 GLN B C 1
ATOM 3365 O O . GLN B 1 26 ? -21.438 -10.094 -11.938 1 67.88 26 GLN B O 1
ATOM 3370 N N . THR B 1 27 ? -22.156 -8.102 -12.539 1 68.62 27 THR B N 1
ATOM 3371 C CA . THR B 1 27 ? -23.453 -8.359 -11.914 1 68.62 27 THR B CA 1
ATOM 3372 C C . THR B 1 27 ? -24.172 -9.516 -12.609 1 68.62 27 THR B C 1
ATOM 3374 O O . THR B 1 27 ? -24.781 -10.359 -11.945 1 68.62 27 THR B O 1
ATOM 3377 N N . SER B 1 28 ? -23.969 -9.547 -13.805 1 79.75 28 SER B N 1
ATOM 3378 C CA . SER B 1 28 ? -24.625 -10.609 -14.57 1 79.75 28 SER B CA 1
ATOM 3379 C C . SER B 1 28 ? -23.922 -11.945 -14.367 1 79.75 28 SER B C 1
ATOM 3381 O O . SER B 1 28 ? -24.562 -12.992 -14.297 1 79.75 28 SER B O 1
ATOM 3383 N N . LEU B 1 29 ? -22.688 -11.805 -14.047 1 83.19 29 LEU B N 1
ATOM 3384 C CA . LEU B 1 29 ? -21.906 -13.031 -13.898 1 83.19 29 LEU B CA 1
ATOM 3385 C C . LEU B 1 29 ? -22.25 -13.75 -12.602 1 83.19 29 LEU B C 1
ATOM 3387 O O . LEU B 1 29 ? -22.344 -14.977 -12.57 1 83.19 29 LEU B O 1
ATOM 3391 N N . ILE B 1 30 ? -22.531 -13 -11.609 1 86.12 30 ILE B N 1
ATOM 3392 C CA . ILE B 1 30 ? -22.844 -13.594 -10.312 1 86.12 30 ILE B CA 1
ATOM 3393 C C . ILE B 1 30 ? -24.219 -14.25 -10.359 1 86.12 30 ILE B C 1
ATOM 3395 O O . ILE B 1 30 ? -24.422 -15.305 -9.758 1 86.12 30 ILE B O 1
ATOM 3399 N N . GLU B 1 31 ? -25.078 -13.633 -11.047 1 87.88 31 GLU B N 1
ATOM 3400 C CA . GLU B 1 31 ? -26.422 -14.211 -11.18 1 87.88 31 GLU B CA 1
ATOM 3401 C C . GLU B 1 31 ? -26.391 -15.508 -11.977 1 87.88 31 GLU B C 1
ATOM 3403 O O . GLU B 1 31 ? -27.094 -16.469 -11.648 1 87.88 31 GLU B O 1
ATOM 3408 N N . THR B 1 32 ? -25.625 -15.43 -12.984 1 88.69 32 THR B N 1
ATOM 3409 C CA . THR B 1 32 ? -25.453 -16.641 -13.781 1 88.69 32 THR B CA 1
ATOM 3410 C C . THR B 1 32 ? -24.828 -17.75 -12.938 1 88.69 32 THR B C 1
ATOM 3412 O O . THR B 1 32 ? -25.25 -18.906 -13.023 1 88.69 32 THR B O 1
ATOM 3415 N N . LEU B 1 33 ? -23.859 -17.391 -12.156 1 91.12 33 LEU B N 1
ATOM 3416 C CA . LEU B 1 33 ? -23.219 -18.359 -11.273 1 91.12 33 LEU B CA 1
ATOM 3417 C C . LEU B 1 33 ? -24.219 -18.953 -10.289 1 91.12 33 LEU B C 1
ATOM 3419 O O . LEU B 1 33 ? -24.266 -20.172 -10.109 1 91.12 33 LEU B O 1
ATOM 3423 N N . LYS B 1 34 ? -25.047 -18.141 -9.703 1 89.19 34 LYS B N 1
ATOM 3424 C CA . LYS B 1 34 ? -26.062 -18.594 -8.758 1 89.19 34 LYS B CA 1
ATOM 3425 C C . LYS B 1 34 ? -27.047 -19.562 -9.406 1 89.19 34 LYS B C 1
ATOM 3427 O O . LYS B 1 34 ? -27.375 -20.594 -8.828 1 89.19 34 LYS B O 1
ATOM 3432 N N . SER B 1 35 ? -27.406 -19.188 -10.523 1 89 35 SER B N 1
ATOM 3433 C CA . SER B 1 35 ? -28.344 -20.031 -11.266 1 89 35 SER B CA 1
ATOM 3434 C C . SER B 1 35 ? -27.75 -21.391 -11.586 1 89 35 SER B C 1
ATOM 3436 O O . SER B 1 35 ? -28.406 -22.422 -11.453 1 89 35 SER B O 1
ATOM 3438 N N . ARG B 1 36 ? -26.547 -21.375 -11.922 1 89.19 36 ARG B N 1
ATOM 3439 C CA . ARG B 1 36 ? -25.891 -22.609 -12.312 1 89.19 36 ARG B CA 1
ATOM 3440 C C . ARG B 1 36 ? -25.625 -23.5 -11.094 1 89.19 36 ARG B C 1
ATOM 3442 O O . ARG B 1 36 ? -25.641 -24.719 -11.195 1 89.19 36 ARG B O 1
ATOM 3449 N N . ILE B 1 37 ? -25.312 -22.859 -10.055 1 88.31 37 ILE B N 1
ATOM 3450 C CA . ILE B 1 37 ? -25.078 -23.609 -8.82 1 88.31 37 ILE B CA 1
ATOM 3451 C C . ILE B 1 37 ? -26.375 -24.297 -8.391 1 88.31 37 ILE B C 1
ATOM 3453 O O . ILE B 1 37 ? -26.344 -25.453 -7.934 1 88.31 37 ILE B O 1
ATOM 3457 N N . SER B 1 38 ? -27.469 -23.594 -8.555 1 85.44 38 SER B N 1
ATOM 3458 C CA . SER B 1 38 ? -28.766 -24.109 -8.117 1 85.44 38 SER B CA 1
ATOM 3459 C C . SER B 1 38 ? -29.312 -25.125 -9.102 1 85.44 38 SER B C 1
ATOM 3461 O O . SER B 1 38 ? -30.141 -25.969 -8.734 1 85.44 38 SER B O 1
ATOM 3463 N N . ASP B 1 39 ? -28.938 -24.891 -10.336 1 78.62 39 ASP B N 1
ATOM 3464 C CA . ASP B 1 39 ? -29.453 -25.781 -11.367 1 78.62 39 ASP B CA 1
ATOM 3465 C C . ASP B 1 39 ? -28.859 -27.188 -11.25 1 78.62 39 ASP B C 1
ATOM 3467 O O . ASP B 1 39 ? -27.656 -27.328 -11.031 1 78.62 39 ASP B O 1
ATOM 3471 N N . ASN B 1 40 ? -29.641 -28.078 -10.992 1 63.44 40 ASN B N 1
ATOM 3472 C CA . ASN B 1 40 ? -29.25 -29.469 -10.836 1 63.44 40 ASN B CA 1
ATOM 3473 C C . ASN B 1 40 ? -28.812 -30.094 -12.164 1 63.44 40 ASN B C 1
ATOM 3475 O O . ASN B 1 40 ? -28.391 -31.25 -12.211 1 63.44 40 ASN B O 1
ATOM 3479 N N . THR B 1 41 ? -28.953 -29.281 -13.266 1 58.19 41 THR B N 1
ATOM 3480 C CA . THR B 1 41 ? -28.625 -29.906 -14.547 1 58.19 41 THR B CA 1
ATOM 3481 C C . THR B 1 41 ? -27.141 -29.75 -14.859 1 58.19 41 THR B C 1
ATOM 3483 O O . THR B 1 41 ? -26.578 -28.656 -14.719 1 58.19 41 THR B O 1
ATOM 3486 N N . THR B 1 42 ? -26.375 -30.734 -14.758 1 55.31 42 THR B N 1
ATOM 3487 C CA . THR B 1 42 ? -24.953 -30.812 -15.094 1 55.31 42 THR B CA 1
ATOM 3488 C C . THR B 1 42 ? -24.734 -30.453 -16.562 1 55.31 42 THR B C 1
ATOM 3490 O O . THR B 1 42 ? -24.578 -31.344 -17.406 1 55.31 42 THR B O 1
ATOM 3493 N N . ASN B 1 43 ? -25.516 -29.484 -17.078 1 55.16 43 ASN B N 1
ATOM 3494 C CA . ASN B 1 43 ? -25.297 -29.219 -18.5 1 55.16 43 ASN B CA 1
ATOM 3495 C C . ASN B 1 43 ? -24 -28.453 -18.734 1 55.16 43 ASN B C 1
ATOM 3497 O O . ASN B 1 43 ? -23.844 -27.328 -18.266 1 55.16 43 ASN B O 1
ATOM 3501 N N . HIS B 1 44 ? -22.938 -29.109 -19.188 1 58.97 44 HIS B N 1
ATOM 3502 C CA . HIS B 1 44 ? -21.578 -28.672 -19.5 1 58.97 44 HIS B CA 1
ATOM 3503 C C . HIS B 1 44 ? -21.562 -27.656 -20.641 1 58.97 44 HIS B C 1
ATOM 3505 O O . HIS B 1 44 ? -20.547 -27.016 -20.906 1 58.97 44 HIS B O 1
ATOM 3511 N N . SER B 1 45 ? -22.734 -27.469 -21.266 1 62.5 45 SER B N 1
ATOM 3512 C CA . SER B 1 45 ? -22.656 -26.734 -22.531 1 62.5 45 SER B CA 1
ATOM 3513 C C . SER B 1 45 ? -23.188 -25.312 -22.375 1 62.5 45 SER B C 1
ATOM 3515 O O . SER B 1 45 ? -23.531 -24.672 -23.375 1 62.5 45 SER B O 1
ATOM 3517 N N . LEU B 1 46 ? -23.109 -24.938 -21.172 1 72 46 LEU B N 1
ATOM 3518 C CA . LEU B 1 46 ? -23.688 -23.609 -21 1 72 46 LEU B CA 1
ATOM 3519 C C . LEU B 1 46 ? -22.656 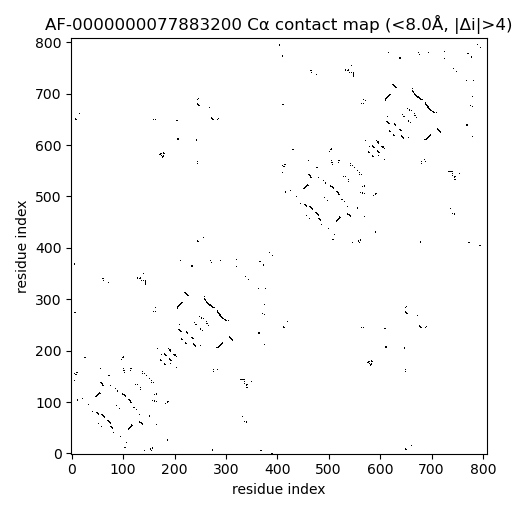-22.531 -21.281 1 72 46 LEU B C 1
ATOM 3521 O O . LEU B 1 46 ? -21.469 -22.688 -20.969 1 72 46 LEU B O 1
ATOM 3525 N N . SER B 1 47 ? -23.031 -21.609 -22.172 1 81.5 47 SER B N 1
ATOM 3526 C CA . SER B 1 47 ? -22.25 -20.406 -22.422 1 81.5 47 SER B CA 1
ATOM 3527 C C . SER B 1 47 ? -22.578 -19.312 -21.422 1 81.5 47 SER B C 1
ATOM 3529 O O . SER B 1 47 ? -23.75 -19.062 -21.125 1 81.5 47 SER B O 1
ATOM 3531 N N . PRO B 1 48 ? -21.531 -18.703 -20.828 1 87.5 48 PRO B N 1
ATOM 3532 C CA . PRO B 1 48 ? -20.109 -18.969 -20.922 1 87.5 48 PRO B CA 1
ATOM 3533 C C . PRO B 1 48 ? -19.656 -20.156 -20.078 1 87.5 48 PRO B C 1
ATOM 3535 O O . PRO B 1 48 ? -20.359 -20.547 -19.141 1 87.5 48 PRO B O 1
ATOM 3538 N N . ASN B 1 49 ? -18.547 -20.75 -20.484 1 91.06 49 ASN B N 1
ATOM 3539 C CA . ASN B 1 49 ? -17.953 -21.844 -19.719 1 91.06 49 ASN B CA 1
ATOM 3540 C C . ASN B 1 49 ? -17.297 -21.344 -18.438 1 91.06 49 ASN B C 1
ATOM 3542 O O . ASN B 1 49 ? -16.5 -20.406 -18.469 1 91.06 49 ASN B O 1
ATOM 3546 N N . PHE B 1 50 ? -17.688 -21.922 -17.391 1 93.5 50 PHE B N 1
ATOM 3547 C CA . PHE B 1 50 ? -17.125 -21.516 -16.109 1 93.5 50 PHE B CA 1
ATOM 3548 C C . PHE B 1 50 ? -15.984 -22.438 -15.695 1 93.5 50 PHE B C 1
ATOM 3550 O O . PHE B 1 50 ? -16.172 -23.656 -15.578 1 93.5 50 PHE B O 1
ATOM 3557 N N . LYS B 1 51 ? -14.836 -21.891 -15.562 1 95.88 51 LYS B N 1
ATOM 3558 C CA . LYS B 1 51 ? -13.656 -22.578 -15.055 1 95.88 51 LYS B CA 1
ATOM 3559 C C . LYS B 1 51 ? -13.344 -22.156 -13.617 1 95.88 51 LYS B C 1
ATOM 3561 O O . LYS B 1 51 ? -13.266 -20.969 -13.32 1 95.88 51 LYS B O 1
ATOM 3566 N N . VAL B 1 52 ? -13.172 -23.156 -12.773 1 97.44 52 VAL B N 1
ATOM 3567 C CA . VAL B 1 52 ? -13.016 -22.859 -11.352 1 97.44 52 VAL B CA 1
ATOM 3568 C C . VAL B 1 52 ? -11.672 -23.391 -10.859 1 97.44 52 VAL B C 1
ATOM 3570 O O . VAL B 1 52 ? -11.305 -24.531 -11.133 1 97.44 52 VAL B O 1
ATOM 3573 N N . LEU B 1 53 ? -10.93 -22.547 -10.188 1 98.5 53 LEU B N 1
ATOM 3574 C CA . LEU B 1 53 ? -9.688 -22.938 -9.547 1 98.5 53 LEU B CA 1
ATOM 3575 C C . LEU B 1 53 ? -9.883 -23.141 -8.047 1 98.5 53 LEU B C 1
ATOM 3577 O O . LEU B 1 53 ? -10.016 -22.156 -7.301 1 98.5 53 LEU B O 1
ATOM 3581 N N . PRO B 1 54 ? -9.898 -24.359 -7.582 1 97.69 54 PRO B N 1
ATOM 3582 C CA . PRO B 1 54 ? -9.992 -24.594 -6.141 1 97.69 54 PRO B CA 1
ATOM 3583 C C . PRO B 1 54 ? -8.688 -24.312 -5.406 1 97.69 54 PRO B C 1
ATOM 3585 O O . PRO B 1 54 ? -7.609 -24.625 -5.906 1 97.69 54 PRO B O 1
ATOM 3588 N N . LEU B 1 55 ? -8.781 -23.641 -4.355 1 97.19 55 LEU B N 1
ATOM 3589 C CA . LEU B 1 55 ? -7.676 -23.484 -3.424 1 97.19 55 LEU B CA 1
ATOM 3590 C C . LEU B 1 55 ? -8.023 -24.078 -2.061 1 97.19 55 LEU B C 1
ATOM 3592 O O . LEU B 1 55 ? -9.156 -23.953 -1.602 1 97.19 55 LEU B O 1
ATOM 3596 N N . ARG B 1 56 ? -7.047 -24.703 -1.439 1 95.56 56 ARG B N 1
ATOM 3597 C CA . ARG B 1 56 ? -7.176 -25.234 -0.089 1 95.56 56 ARG B CA 1
ATOM 3598 C C . ARG B 1 56 ? -6.074 -24.703 0.82 1 95.56 56 ARG B C 1
ATOM 3600 O O . ARG B 1 56 ? -4.895 -24.969 0.595 1 95.56 56 ARG B O 1
ATOM 3607 N N . ASN B 1 57 ? -6.438 -23.922 1.841 1 93.06 57 ASN B N 1
ATOM 3608 C CA . ASN B 1 57 ? -5.484 -23.297 2.746 1 93.06 57 ASN B CA 1
ATOM 3609 C C . ASN B 1 57 ? -4.43 -22.5 1.983 1 93.06 57 ASN B C 1
ATOM 3611 O O . ASN B 1 57 ? -3.232 -22.641 2.236 1 93.06 57 ASN B O 1
ATOM 3615 N N . GLY B 1 58 ? -4.941 -21.797 0.998 1 94.12 58 GLY B N 1
ATOM 3616 C CA . GLY B 1 58 ? -4.078 -20.906 0.234 1 94.12 58 GLY B CA 1
ATOM 3617 C C . GLY B 1 58 ? -3.295 -21.625 -0.849 1 94.12 58 GLY B C 1
ATOM 3618 O O . GLY B 1 58 ? -2.535 -21 -1.59 1 94.12 58 GLY B O 1
ATOM 3619 N N . LYS B 1 59 ? -3.439 -22.969 -0.993 1 96.31 59 LYS B N 1
ATOM 3620 C CA . LYS B 1 59 ? -2.717 -23.766 -1.984 1 96.31 59 LYS B CA 1
ATOM 3621 C C . LYS B 1 59 ? -3.58 -24.031 -3.217 1 96.31 59 LYS B C 1
ATOM 3623 O O . LYS B 1 59 ? -4.625 -24.672 -3.123 1 96.31 59 LYS B O 1
ATOM 3628 N N . PRO B 1 60 ? -3.166 -23.562 -4.336 1 97.94 60 PRO B N 1
ATOM 3629 C CA . PRO B 1 60 ? -3.959 -23.797 -5.547 1 97.94 60 PRO B CA 1
ATOM 3630 C C . PRO B 1 60 ? -3.844 -25.234 -6.051 1 97.94 60 PRO B C 1
ATOM 3632 O O . PRO B 1 60 ? -2.826 -25.891 -5.824 1 97.94 60 PRO B O 1
ATOM 3635 N N . LEU B 1 61 ? -4.879 -25.656 -6.715 1 97.5 61 LEU B N 1
ATOM 3636 C CA . LEU B 1 61 ? -4.867 -26.938 -7.395 1 97.5 61 LEU B CA 1
ATOM 3637 C C . LEU B 1 61 ? -3.986 -26.891 -8.633 1 97.5 61 LEU B C 1
ATOM 3639 O O . LEU B 1 61 ? -4.039 -25.938 -9.406 1 97.5 61 LEU B O 1
ATOM 3643 N N . ALA B 1 62 ? -3.129 -27.891 -8.781 1 96 62 ALA B N 1
ATOM 3644 C CA . ALA B 1 62 ? -2.188 -27.922 -9.898 1 96 62 ALA B CA 1
ATOM 3645 C C . ALA B 1 62 ? -1.995 -29.344 -10.414 1 96 62 ALA B C 1
ATOM 3647 O O . ALA B 1 62 ? -2.416 -30.312 -9.766 1 96 62 ALA B O 1
ATOM 3648 N N . SER B 1 63 ? -1.498 -29.438 -11.586 1 92.5 63 SER B N 1
ATOM 3649 C CA . SER B 1 63 ? -1.104 -30.703 -12.195 1 92.5 63 SER B CA 1
ATOM 3650 C C . SER B 1 63 ? 0.236 -30.578 -12.906 1 92.5 63 SER B C 1
ATOM 3652 O O . SER B 1 63 ? 0.744 -29.469 -13.102 1 92.5 63 SER B O 1
ATOM 3654 N N . SER B 1 64 ? 0.872 -31.672 -13.078 1 87.06 64 SER B N 1
ATOM 3655 C CA . SER B 1 64 ? 2.137 -31.703 -13.805 1 87.06 64 SER B CA 1
ATOM 3656 C C . SER B 1 64 ? 2.041 -32.562 -15.055 1 87.06 64 SER B C 1
ATOM 3658 O O . SER B 1 64 ? 1.372 -33.594 -15.047 1 87.06 64 SER B O 1
ATOM 3660 N N . THR B 1 65 ? 2.482 -32.062 -16.156 1 77.88 65 THR B N 1
ATOM 3661 C CA . THR B 1 65 ? 2.521 -32.812 -17.406 1 77.88 65 THR B CA 1
ATOM 3662 C C . THR B 1 65 ? 3.951 -32.938 -17.922 1 77.88 65 THR B C 1
ATOM 3664 O O . THR B 1 65 ? 4.77 -32.031 -17.703 1 77.88 65 THR B O 1
ATOM 3667 N N . MET B 1 66 ? 4.332 -34.094 -18.234 1 71 66 MET B N 1
ATOM 3668 C CA . MET B 1 66 ? 5.617 -34.281 -18.906 1 71 66 MET B CA 1
ATOM 3669 C C . MET B 1 66 ? 5.547 -33.844 -20.359 1 71 66 MET B C 1
ATOM 3671 O O . MET B 1 66 ? 4.699 -34.344 -21.109 1 71 66 MET B O 1
ATOM 3675 N N . ASP B 1 67 ? 5.914 -32.625 -20.609 1 58.81 67 ASP B N 1
ATOM 3676 C CA . ASP B 1 67 ? 5.992 -32.281 -22.016 1 58.81 67 ASP B CA 1
ATOM 3677 C C . ASP B 1 67 ? 7.246 -32.875 -22.656 1 58.81 67 ASP B C 1
ATOM 3679 O O . ASP B 1 67 ? 8.281 -33.031 -22 1 58.81 67 ASP B O 1
ATOM 3683 N N . GLY B 1 68 ? 7.102 -33.781 -23.656 1 51.25 68 GLY B N 1
ATOM 3684 C CA . GLY B 1 68 ? 8.148 -34.469 -24.375 1 51.25 68 GLY B CA 1
ATOM 3685 C C . GLY B 1 68 ? 9.484 -33.75 -24.344 1 51.25 68 GLY B C 1
ATOM 3686 O O . GLY B 1 68 ? 10.492 -34.344 -23.938 1 51.25 68 GLY B O 1
ATOM 3687 N N . ASN B 1 69 ? 9.688 -32.688 -25 1 50.69 69 ASN B N 1
ATOM 3688 C CA . ASN B 1 69 ? 10.984 -32.094 -25.312 1 50.69 69 ASN B CA 1
ATOM 3689 C C . ASN B 1 69 ? 11.422 -31.109 -24.234 1 50.69 69 ASN B C 1
ATOM 3691 O O . ASN B 1 69 ? 12.578 -30.688 -24.203 1 50.69 69 ASN B O 1
ATOM 3695 N N . SER B 1 70 ? 10.43 -30.594 -23.516 1 54.91 70 SER B N 1
ATOM 3696 C CA . SER B 1 70 ? 10.836 -29.406 -22.766 1 54.91 70 SER B CA 1
ATOM 3697 C C . SER B 1 70 ? 10.734 -29.656 -21.25 1 54.91 70 SER B C 1
ATOM 3699 O O . SER B 1 70 ? 10.797 -28.719 -20.469 1 54.91 70 SER B O 1
ATOM 3701 N N . GLY B 1 71 ? 10.75 -30.906 -20.766 1 64.12 71 GLY B N 1
ATOM 3702 C CA . GLY B 1 71 ? 10.82 -31.188 -19.344 1 64.12 71 GLY B CA 1
ATOM 3703 C C . GLY B 1 71 ? 9.484 -31.078 -18.641 1 64.12 71 GLY B C 1
ATOM 3704 O O . GLY B 1 71 ? 8.438 -31 -19.281 1 64.12 71 GLY B O 1
ATOM 3705 N N . LEU B 1 72 ? 9.469 -31.188 -17.281 1 71.69 72 LEU B N 1
ATOM 3706 C CA . LEU B 1 72 ? 8.281 -31.188 -16.438 1 71.69 72 LEU B CA 1
ATOM 3707 C C . LEU B 1 72 ? 7.734 -29.781 -16.281 1 71.69 72 LEU B C 1
ATOM 3709 O O . LEU B 1 72 ? 8.492 -28.828 -16.047 1 71.69 72 LEU B O 1
ATOM 3713 N N . SER B 1 73 ? 6.422 -29.594 -16.797 1 82 73 SER B N 1
ATOM 3714 C CA . SER B 1 73 ? 5.742 -28.312 -16.594 1 82 73 SER B CA 1
ATOM 3715 C C . SER B 1 73 ? 4.473 -28.484 -15.773 1 82 73 SER B C 1
ATOM 3717 O O . SER B 1 73 ? 3.83 -29.531 -15.82 1 82 73 SER B O 1
ATOM 3719 N N . TRP B 1 74 ? 4.293 -27.531 -14.914 1 89 74 TRP B N 1
ATOM 3720 C CA . TRP B 1 74 ? 3.059 -27.594 -14.141 1 89 74 TRP B CA 1
ATOM 3721 C C . TRP B 1 74 ? 2.01 -26.641 -14.711 1 89 74 TRP B C 1
ATOM 3723 O O . TRP B 1 74 ? 2.342 -25.703 -15.453 1 89 74 TRP B O 1
ATOM 3733 N N . HIS B 1 75 ? 0.725 -26.969 -14.422 1 92.31 75 HIS B N 1
ATOM 3734 C CA . HIS B 1 75 ? -0.41 -26.156 -14.836 1 92.31 75 HIS B CA 1
ATOM 3735 C C . HIS B 1 75 ? -1.447 -26.047 -13.719 1 92.31 75 HIS B C 1
ATOM 3737 O O . HIS B 1 75 ? -1.452 -26.859 -12.797 1 92.31 75 HIS B O 1
ATOM 3743 N N . LEU B 1 76 ? -2.207 -25.031 -13.852 1 96.75 76 LEU B N 1
ATOM 3744 C CA . LEU B 1 76 ? -3.293 -24.875 -12.891 1 96.75 76 LEU B CA 1
ATOM 3745 C C . LEU B 1 76 ? -4.363 -25.953 -13.109 1 96.75 76 LEU B C 1
ATOM 3747 O O . LEU B 1 76 ? -4.676 -26.297 -14.25 1 96.75 76 LEU B O 1
ATOM 3751 N N . GLY B 1 77 ? -4.883 -26.406 -11.984 1 96.62 77 GLY B N 1
ATOM 3752 C CA . GLY B 1 77 ? -5.926 -27.422 -12.039 1 96.62 77 GLY B CA 1
ATOM 3753 C C . GLY B 1 77 ? -7.32 -26.828 -12.172 1 96.62 77 GLY B C 1
ATOM 3754 O O . GLY B 1 77 ? -8.125 -26.922 -11.242 1 96.62 77 GLY B O 1
ATOM 3755 N N . TRP B 1 78 ? -7.664 -26.375 -13.352 1 97.06 78 TRP B N 1
ATOM 3756 C CA . TRP B 1 78 ? -8.992 -25.828 -13.617 1 97.06 78 TRP B CA 1
ATOM 3757 C C . TRP B 1 78 ? -10.039 -26.938 -13.656 1 97.06 78 TRP B C 1
ATOM 3759 O O . TRP B 1 78 ? -9.812 -27.984 -14.266 1 97.06 78 TRP B O 1
ATOM 3769 N N . ILE B 1 79 ? -11.164 -26.641 -12.992 1 95.94 79 ILE B N 1
ATOM 3770 C CA . ILE B 1 79 ? -12.266 -27.594 -12.969 1 95.94 79 ILE B CA 1
ATOM 3771 C C . ILE B 1 79 ? -13.547 -26.922 -13.461 1 95.94 79 ILE B C 1
ATOM 3773 O O . ILE B 1 79 ? -13.844 -25.781 -13.078 1 95.94 79 ILE B O 1
ATOM 3777 N N . GLY B 1 80 ? -14.242 -27.594 -14.297 1 94 80 GLY B N 1
ATOM 3778 C CA . GLY B 1 80 ? -15.555 -27.078 -14.656 1 94 80 GLY B CA 1
ATOM 3779 C C . GLY B 1 80 ? -16.516 -27.016 -13.484 1 94 80 GLY B C 1
ATOM 3780 O O . GLY B 1 80 ? -16.453 -27.844 -12.578 1 94 80 GLY B O 1
ATOM 3781 N N . LEU B 1 81 ? -17.406 -26.062 -13.562 1 93.25 81 LEU B N 1
ATOM 3782 C CA . LEU B 1 81 ? -18.328 -25.859 -12.453 1 93.25 81 LEU B CA 1
ATOM 3783 C C . LEU B 1 81 ? -19.156 -27.125 -12.211 1 93.25 81 LEU B C 1
ATOM 3785 O O . LEU B 1 81 ? -19.359 -27.531 -11.07 1 93.25 81 LEU B O 1
ATOM 3789 N N . GLY B 1 82 ? -19.656 -27.734 -13.266 1 89.31 82 GLY B N 1
ATOM 3790 C CA . GLY B 1 82 ? -20.422 -28.969 -13.133 1 89.31 82 GLY B CA 1
ATOM 3791 C C . GLY B 1 82 ? -19.641 -30.094 -12.5 1 89.31 82 GLY B C 1
ATOM 3792 O O . GLY B 1 82 ? -20.141 -30.797 -11.625 1 89.31 82 GLY B O 1
ATOM 3793 N N . ASP B 1 83 ? -18.422 -30.25 -12.93 1 90.81 83 ASP B N 1
ATOM 3794 C CA . ASP B 1 83 ? -17.547 -31.281 -12.383 1 90.81 83 ASP B CA 1
ATOM 3795 C C . ASP B 1 83 ? -17.281 -31.031 -10.898 1 90.81 83 ASP B C 1
ATOM 3797 O O . ASP B 1 83 ? -17.234 -31.969 -10.102 1 90.81 83 ASP B O 1
ATOM 3801 N N . LEU B 1 84 ? -17.078 -29.797 -10.586 1 92.38 84 LEU B N 1
ATOM 3802 C CA . LEU B 1 84 ? -16.828 -29.453 -9.195 1 92.38 84 LEU B CA 1
ATOM 3803 C C . LEU B 1 84 ? -18.031 -29.812 -8.32 1 92.38 84 LEU B C 1
ATOM 3805 O O . LEU B 1 84 ? -17.859 -30.359 -7.227 1 92.38 84 LEU B O 1
ATOM 3809 N N . LYS B 1 85 ? -19.172 -29.547 -8.82 1 89.56 85 LYS B N 1
ATOM 3810 C CA . LYS B 1 85 ? -20.391 -29.906 -8.102 1 89.56 85 LYS B CA 1
ATOM 3811 C C . LYS B 1 85 ? -20.469 -31.406 -7.852 1 89.56 85 LYS B C 1
ATOM 3813 O O . LYS B 1 85 ? -20.766 -31.844 -6.742 1 89.56 85 LYS B O 1
ATOM 3818 N N . GLY B 1 86 ? -20.188 -32.094 -8.875 1 87.12 86 GLY B N 1
ATOM 3819 C CA . GLY B 1 86 ? -20.188 -33.562 -8.75 1 87.12 86 GLY B CA 1
ATOM 3820 C C . GLY B 1 86 ? -19.188 -34.062 -7.73 1 87.12 86 GLY B C 1
ATOM 3821 O O . GLY B 1 86 ? -19.516 -34.938 -6.934 1 87.12 86 GLY B O 1
ATOM 3822 N N . ILE B 1 87 ? -18.047 -33.5 -7.727 1 89.69 87 ILE B N 1
ATOM 3823 C CA . ILE B 1 87 ? -16.984 -33.906 -6.82 1 89.69 87 ILE B CA 1
ATOM 3824 C C . ILE B 1 87 ? -17.391 -33.594 -5.379 1 89.69 87 ILE B C 1
ATOM 3826 O O . ILE B 1 87 ? -17.172 -34.438 -4.48 1 89.69 87 ILE B O 1
ATOM 3830 N N . LEU B 1 88 ? -17.969 -32.469 -5.18 1 87.38 88 LEU B N 1
ATOM 3831 C CA . LEU B 1 88 ? -18.359 -32.062 -3.836 1 87.38 88 LEU B CA 1
ATOM 3832 C C . LEU B 1 88 ? -19.469 -32.938 -3.301 1 87.38 88 LEU B C 1
ATOM 3834 O O . LEU B 1 88 ? -19.5 -33.25 -2.107 1 87.38 88 LEU B O 1
ATOM 3838 N N . VAL B 1 89 ? -20.359 -33.344 -4.156 1 83.56 89 VAL B N 1
ATOM 3839 C CA . VAL B 1 89 ? -21.438 -34.281 -3.764 1 83.56 89 VAL B CA 1
ATOM 3840 C C . VAL B 1 89 ? -20.844 -35.594 -3.311 1 83.56 89 VAL B C 1
ATOM 3842 O O . VAL B 1 89 ? -21.266 -36.156 -2.301 1 83.56 89 VAL B O 1
ATOM 3845 N N . ASN B 1 90 ? -19.875 -35.938 -4.008 1 84.44 90 ASN B N 1
ATOM 3846 C CA . ASN B 1 90 ? -19.234 -37.188 -3.691 1 84.44 90 ASN B CA 1
ATOM 3847 C C . ASN B 1 90 ? -18.484 -37.125 -2.359 1 84.44 90 ASN B C 1
ATOM 3849 O O . ASN B 1 90 ? -18.312 -38.156 -1.692 1 84.44 90 ASN B O 1
ATOM 3853 N N . CYS B 1 91 ? -18.031 -35.969 -1.98 1 83.75 91 CYS B N 1
ATOM 3854 C CA . CYS B 1 91 ? -17.25 -35.781 -0.769 1 83.75 91 CYS B CA 1
ATOM 3855 C C . CYS B 1 91 ? -18.125 -35.375 0.401 1 83.75 91 CYS B C 1
ATOM 3857 O O . CYS B 1 91 ? -17.656 -34.688 1.312 1 83.75 91 CYS B O 1
ATOM 3859 N N . GLY B 1 92 ? -19.312 -35.719 0.552 1 74.06 92 GLY B N 1
ATOM 3860 C CA . GLY B 1 92 ? -20.125 -35.5 1.743 1 74.06 92 GLY B CA 1
ATOM 3861 C C . GLY B 1 92 ? -21.172 -34.406 1.568 1 74.06 92 GLY B C 1
ATOM 3862 O O . GLY B 1 92 ? -21.906 -34.125 2.504 1 74.06 92 GLY B O 1
ATOM 3863 N N . GLY B 1 93 ? -21.359 -33.875 0.358 1 64.88 93 GLY B N 1
ATOM 3864 C CA . GLY B 1 93 ? -22.562 -33.125 0.014 1 64.88 93 GLY B CA 1
ATOM 3865 C C . GLY B 1 93 ? -22.5 -31.672 0.424 1 64.88 93 GLY B C 1
ATOM 3866 O O . GLY B 1 93 ? -23.469 -31.109 0.921 1 64.88 93 GLY B O 1
ATOM 3867 N N . ALA B 1 94 ? -21.328 -31.094 0.399 1 67.38 94 ALA B N 1
ATOM 3868 C CA . ALA B 1 94 ? -21.344 -29.672 0.731 1 67.38 94 ALA B CA 1
ATOM 3869 C C . ALA B 1 94 ? -22.016 -28.875 -0.377 1 67.38 94 ALA B C 1
ATOM 3871 O O . ALA B 1 94 ? -21.797 -29.141 -1.562 1 67.38 94 ALA B O 1
ATOM 3872 N N . GLN B 1 95 ? -23.109 -28.156 -0.008 1 78.19 95 GLN B N 1
ATOM 3873 C CA . GLN B 1 95 ? -23.766 -27.281 -0.968 1 78.19 95 GLN B CA 1
ATOM 3874 C C . GLN B 1 95 ? -22.922 -26.062 -1.276 1 78.19 95 GLN B C 1
ATOM 3876 O O . GLN B 1 95 ? -22.484 -25.344 -0.364 1 78.19 95 GLN B O 1
ATOM 3881 N N . LEU B 1 96 ? -22.578 -26 -2.557 1 85.88 96 LEU B N 1
ATOM 3882 C CA . LEU B 1 96 ? -21.812 -24.844 -3.01 1 85.88 96 LEU B CA 1
ATOM 3883 C C . LEU B 1 96 ? -22.609 -23.562 -2.811 1 85.88 96 LEU B C 1
ATOM 3885 O O . LEU B 1 96 ? -23.828 -23.531 -3.033 1 85.88 96 LEU B O 1
ATOM 3889 N N . ARG B 1 97 ? -21.938 -22.625 -2.316 1 87.06 97 ARG B N 1
ATOM 3890 C CA . ARG B 1 97 ? -22.516 -21.281 -2.205 1 87.06 97 ARG B CA 1
ATOM 3891 C C . ARG B 1 97 ? -21.781 -20.297 -3.109 1 87.06 97 ARG B C 1
ATOM 3893 O O . ARG B 1 97 ? -20.562 -20.359 -3.24 1 87.06 97 ARG B O 1
ATOM 3900 N N . SER B 1 98 ? -22.562 -19.422 -3.744 1 89.19 98 SER B N 1
ATOM 3901 C CA . SER B 1 98 ? -21.984 -18.453 -4.668 1 89.19 98 SER B CA 1
ATOM 3902 C C . SER B 1 98 ? -21 -17.547 -3.957 1 89.19 98 SER B C 1
ATOM 3904 O O . SER B 1 98 ? -20.031 -17.062 -4.562 1 89.19 98 SER B O 1
ATOM 3906 N N . GLU B 1 99 ? -21.141 -17.406 -2.641 1 88.5 99 GLU B N 1
ATOM 3907 C CA . GLU B 1 99 ? -20.328 -16.469 -1.858 1 88.5 99 GLU B CA 1
ATOM 3908 C C . GLU B 1 99 ? -18.906 -16.984 -1.673 1 88.5 99 GLU B C 1
ATOM 3910 O O . GLU B 1 99 ? -18.016 -16.234 -1.278 1 88.5 99 GLU B O 1
ATOM 3915 N N . TRP B 1 100 ? -18.75 -18.203 -2.066 1 90.69 100 TRP B N 1
ATOM 3916 C CA . TRP B 1 100 ? -17.422 -18.797 -1.908 1 90.69 100 TRP B CA 1
ATOM 3917 C C . TRP B 1 100 ? -16.531 -18.469 -3.102 1 90.69 100 TRP B C 1
ATOM 3919 O O . TRP B 1 100 ? -15.312 -18.672 -3.047 1 90.69 100 TRP B O 1
ATOM 3929 N N . PHE B 1 101 ? -17.172 -17.984 -4.125 1 94.25 101 PHE B N 1
ATOM 3930 C CA . PHE B 1 101 ? -16.453 -17.797 -5.383 1 94.25 101 PHE B CA 1
ATOM 3931 C C . PHE B 1 101 ? -15.953 -16.359 -5.512 1 94.25 101 PHE B C 1
ATOM 3933 O O . PHE B 1 101 ? -16.609 -15.422 -5.043 1 94.25 101 PHE B O 1
ATOM 3940 N N . VAL B 1 102 ? -14.836 -16.203 -6.102 1 95.81 102 VAL B N 1
ATOM 3941 C CA . VAL B 1 102 ? -14.328 -14.883 -6.465 1 95.81 102 VAL B CA 1
ATOM 3942 C C . VAL B 1 102 ? -14 -14.852 -7.957 1 95.81 102 VAL B C 1
ATOM 3944 O O . VAL B 1 102 ? -13.406 -15.797 -8.492 1 95.81 102 VAL B O 1
ATOM 3947 N N . TYR B 1 103 ? -14.375 -13.828 -8.617 1 95.19 103 TYR B N 1
ATOM 3948 C CA . TYR B 1 103 ? -14.148 -13.648 -10.039 1 95.19 103 TYR B CA 1
ATOM 3949 C C . TYR B 1 103 ? -12.68 -13.328 -10.328 1 95.19 103 TYR B C 1
ATOM 3951 O O . TYR B 1 103 ? -12.109 -12.438 -9.703 1 95.19 103 TYR B O 1
ATOM 3959 N N . LEU B 1 104 ? -12.07 -14.023 -11.305 1 95.25 104 LEU B N 1
ATOM 3960 C CA . LEU B 1 104 ? -10.664 -13.805 -11.633 1 95.25 104 LEU B CA 1
ATOM 3961 C C . LEU B 1 104 ? -10.523 -13.109 -12.984 1 95.25 104 LEU B C 1
ATOM 3963 O O . LEU B 1 104 ? -9.492 -12.492 -13.266 1 95.25 104 LEU B O 1
ATOM 3967 N N . GLY B 1 105 ? -11.438 -13.305 -13.836 1 91.5 105 GLY B N 1
ATOM 3968 C CA . GLY B 1 105 ? -11.383 -12.742 -15.18 1 91.5 105 GLY B CA 1
ATOM 3969 C C . GLY B 1 105 ? -12.18 -13.539 -16.188 1 91.5 105 GLY B C 1
ATOM 3970 O O . GLY B 1 105 ? -12.805 -14.547 -15.844 1 91.5 105 GLY B O 1
ATOM 3971 N N . SER B 1 106 ? -12.258 -13 -17.406 1 90.25 106 SER B N 1
ATOM 3972 C CA . SER B 1 106 ? -12.977 -13.68 -18.484 1 90.25 106 SER B CA 1
ATOM 3973 C C . SER B 1 106 ? -12.258 -13.523 -19.812 1 90.25 106 SER B C 1
ATOM 3975 O O . SER B 1 106 ? -11.422 -12.633 -19.969 1 90.25 106 SER B O 1
ATOM 3977 N N . SER B 1 107 ? -12.477 -14.492 -20.609 1 86.12 107 SER B N 1
ATOM 3978 C CA . SER B 1 107 ? -12.008 -14.453 -21.984 1 86.12 107 SER B CA 1
ATOM 3979 C C . SER B 1 107 ? -13.172 -14.539 -22.969 1 86.12 107 SER B C 1
ATOM 3981 O O . SER B 1 107 ? -13.852 -15.562 -23.031 1 86.12 107 SER B O 1
ATOM 3983 N N . VAL B 1 108 ? -13.32 -13.539 -23.688 1 80.12 108 VAL B N 1
ATOM 3984 C CA . VAL B 1 108 ? -14.398 -13.516 -24.672 1 80.12 108 VAL B CA 1
ATOM 3985 C C . VAL B 1 108 ? -14.086 -14.477 -25.812 1 80.12 108 VAL B C 1
ATOM 3987 O O . VAL B 1 108 ? -14.969 -15.188 -26.297 1 80.12 108 VAL B O 1
ATOM 3990 N N . VAL B 1 109 ? -12.891 -14.484 -26.188 1 83.81 109 VAL B N 1
ATOM 3991 C CA . VAL B 1 109 ? -12.453 -15.305 -27.312 1 83.81 109 VAL B CA 1
ATOM 3992 C C . VAL B 1 109 ? -12.688 -16.781 -27 1 83.81 109 VAL B C 1
ATOM 3994 O O . VAL B 1 109 ? -13.18 -17.531 -27.844 1 83.81 109 VAL B O 1
ATOM 3997 N N . GLU B 1 110 ? -12.461 -17.109 -25.797 1 85.62 110 GLU B N 1
ATOM 3998 C CA . GLU B 1 110 ? -12.609 -18.516 -25.406 1 85.62 110 GLU B CA 1
ATOM 3999 C C . GLU B 1 110 ? -14 -18.781 -24.828 1 85.62 110 GLU B C 1
ATOM 4001 O O . GLU B 1 110 ? -14.359 -19.922 -24.562 1 85.62 110 GLU B O 1
ATOM 4006 N N . ASP B 1 111 ? -14.789 -17.719 -24.609 1 88.44 111 ASP B N 1
ATOM 4007 C CA . ASP B 1 111 ? -16.109 -17.812 -23.969 1 88.44 111 ASP B CA 1
ATOM 4008 C C . ASP B 1 111 ? -16.016 -18.484 -22.609 1 88.44 111 ASP B C 1
ATOM 4010 O O . ASP B 1 111 ? -16.734 -19.438 -22.328 1 88.44 111 ASP B O 1
ATOM 4014 N N . GLU B 1 112 ? -15.062 -18.062 -21.859 1 91.88 112 GLU B N 1
ATOM 4015 C CA . GLU B 1 112 ? -14.805 -18.641 -20.547 1 91.88 112 GLU B CA 1
ATOM 4016 C C . GLU B 1 112 ? -14.781 -17.578 -19.469 1 91.88 112 GLU B C 1
ATOM 4018 O O . GLU B 1 112 ? -14.352 -16.453 -19.703 1 91.88 112 GLU B O 1
ATOM 4023 N N . VAL B 1 113 ? -15.297 -17.922 -18.328 1 92.75 113 VAL B N 1
ATOM 4024 C CA . VAL B 1 113 ? -15.211 -17.125 -17.125 1 92.75 113 VAL B CA 1
ATOM 4025 C C . VAL B 1 113 ? -14.438 -17.891 -16.047 1 92.75 113 VAL B C 1
ATOM 4027 O O . VAL B 1 113 ? -14.703 -19.078 -15.812 1 92.75 113 VAL B O 1
ATOM 4030 N N . TYR B 1 114 ? -13.508 -17.234 -15.453 1 95.94 114 TYR B N 1
ATOM 4031 C CA . TYR B 1 114 ? -12.602 -17.875 -14.508 1 95.94 114 TYR B CA 1
ATOM 4032 C C . TYR B 1 114 ? -12.922 -17.469 -13.078 1 95.94 114 TYR B C 1
ATOM 4034 O O . TYR B 1 114 ? -13.031 -16.281 -12.773 1 95.94 114 TYR B O 1
ATOM 4042 N N . TRP B 1 115 ? -13.094 -18.469 -12.203 1 96.44 115 TRP B N 1
ATOM 4043 C CA . TRP B 1 115 ? -13.414 -18.266 -10.789 1 96.44 115 TRP B CA 1
ATOM 4044 C C . TRP B 1 115 ? -12.406 -18.984 -9.898 1 96.44 115 TRP B C 1
ATOM 4046 O O . TRP B 1 115 ? -11.766 -19.953 -10.312 1 96.44 115 TRP B O 1
ATOM 4056 N N . ALA B 1 116 ? -12.203 -18.453 -8.711 1 98 116 ALA B N 1
ATOM 4057 C CA . ALA B 1 116 ? -11.508 -19.172 -7.648 1 98 116 ALA B CA 1
ATOM 4058 C C . ALA B 1 116 ? -12.453 -19.5 -6.496 1 98 116 ALA B C 1
ATOM 4060 O O . ALA B 1 116 ? -13.422 -18.766 -6.258 1 98 116 ALA B O 1
ATOM 4061 N N . ILE B 1 117 ? -12.195 -20.562 -5.848 1 96.75 117 ILE B N 1
ATOM 4062 C CA . ILE B 1 117 ? -13.023 -20.984 -4.719 1 96.75 117 ILE B CA 1
ATOM 4063 C C . ILE B 1 117 ? -12.133 -21.547 -3.609 1 96.75 117 ILE B C 1
ATOM 4065 O O . ILE B 1 117 ? -11.148 -22.219 -3.883 1 96.75 117 ILE B O 1
ATOM 4069 N N . ASP B 1 118 ? -12.422 -21.188 -2.393 1 95.5 118 ASP B N 1
ATOM 4070 C CA . ASP B 1 118 ? -11.75 -21.781 -1.236 1 95.5 118 ASP B CA 1
ATOM 4071 C C . ASP B 1 118 ? -12.477 -23.031 -0.756 1 95.5 118 ASP B C 1
ATOM 4073 O O . ASP B 1 118 ? -13.609 -22.953 -0.28 1 95.5 118 ASP B O 1
ATOM 4077 N N . VAL B 1 119 ? -11.805 -24.188 -0.788 1 93.56 119 VAL B N 1
ATOM 4078 C CA . VAL B 1 119 ? -12.445 -25.453 -0.429 1 93.56 119 VAL B CA 1
ATOM 4079 C C . VAL B 1 119 ? -11.805 -26 0.844 1 93.56 119 VAL B C 1
ATOM 4081 O O . VAL B 1 119 ? -11.797 -27.219 1.06 1 93.56 119 VAL B O 1
ATOM 4084 N N . SER B 1 120 ? -11.219 -25.141 1.654 1 91.88 120 SER B N 1
ATOM 4085 C CA . SER B 1 120 ? -10.492 -25.547 2.852 1 91.88 120 SER B CA 1
ATOM 4086 C C . SER B 1 120 ? -11.406 -26.297 3.822 1 91.88 120 SER B C 1
ATOM 4088 O O . SER B 1 120 ? -10.945 -27.188 4.555 1 91.88 120 SER B O 1
ATOM 4090 N N . VAL B 1 121 ? -12.664 -26.047 3.812 1 87.19 121 VAL B N 1
ATOM 4091 C CA . VAL B 1 121 ? -13.578 -26.594 4.809 1 87.19 121 VAL B CA 1
ATOM 4092 C C . VAL B 1 121 ? -14.125 -27.938 4.312 1 87.19 121 VAL B C 1
ATOM 4094 O O . VAL B 1 121 ? -14.766 -28.672 5.07 1 87.19 121 VAL B O 1
ATOM 4097 N N . VAL B 1 122 ? -13.883 -28.25 3.08 1 87 122 VAL B N 1
ATOM 4098 C CA . VAL B 1 122 ? -14.43 -29.484 2.51 1 87 122 VAL B CA 1
ATOM 4099 C C . VAL B 1 122 ? -13.461 -30.641 2.75 1 87 122 VAL B C 1
ATOM 4101 O O . VAL B 1 122 ? -12.297 -30.578 2.354 1 87 122 VAL B O 1
ATOM 4104 N N . ASN B 1 123 ? -13.984 -31.594 3.301 1 86 123 ASN B N 1
ATOM 4105 C CA . ASN B 1 123 ? -13.164 -32.781 3.578 1 86 123 ASN B CA 1
ATOM 4106 C C . ASN B 1 123 ? -13.195 -33.75 2.414 1 86 123 ASN B C 1
ATOM 4108 O O . ASN B 1 123 ? -14.141 -33.781 1.628 1 86 123 ASN B O 1
ATOM 4112 N N . GLY B 1 124 ? -12.203 -34.5 2.213 1 86.56 124 GLY B N 1
ATOM 4113 C CA . GLY B 1 124 ? -12.18 -35.625 1.265 1 86.56 124 GLY B CA 1
ATOM 4114 C C . GLY B 1 124 ? -11.773 -35.188 -0.134 1 86.56 124 GLY B C 1
ATOM 4115 O O . GLY B 1 124 ? -11.688 -36.031 -1.039 1 86.56 124 GLY B O 1
ATOM 4116 N N . LEU B 1 125 ? -11.508 -33.969 -0.317 1 88.75 125 LEU B N 1
ATOM 4117 C CA . LEU B 1 125 ? -11.211 -33.469 -1.653 1 88.75 125 LEU B CA 1
ATOM 4118 C C . LEU B 1 125 ? -9.797 -33.875 -2.084 1 88.75 125 LEU B C 1
ATOM 4120 O O . LEU B 1 125 ? -9.539 -34.062 -3.275 1 88.75 125 LEU B O 1
ATOM 4124 N N . VAL B 1 126 ? -8.906 -34.031 -1.172 1 89.81 126 VAL B N 1
ATOM 4125 C CA . VAL B 1 126 ? -7.5 -34.281 -1.475 1 89.81 126 VAL B CA 1
ATOM 4126 C C . VAL B 1 126 ? -7.352 -35.625 -2.164 1 89.81 126 VAL B C 1
ATOM 4128 O O . VAL B 1 126 ? -6.801 -35.719 -3.262 1 89.81 126 VAL B O 1
ATOM 4131 N N . PRO B 1 127 ? -7.996 -36.656 -1.598 1 89.12 127 PRO B N 1
ATOM 4132 C CA . PRO B 1 127 ? -7.906 -37.938 -2.293 1 89.12 127 PRO B CA 1
ATOM 4133 C C . PRO B 1 127 ? -8.641 -37.938 -3.629 1 89.12 127 PRO B C 1
ATOM 4135 O O . PRO B 1 127 ? -8.203 -38.594 -4.582 1 89.12 127 PRO B O 1
ATOM 4138 N N . GLU B 1 128 ? -9.719 -37.25 -3.693 1 89.81 128 GLU B N 1
ATOM 4139 C CA . GLU B 1 128 ? -10.508 -37.219 -4.922 1 89.81 128 GLU B CA 1
ATOM 4140 C C . GLU B 1 128 ? -9.719 -36.562 -6.059 1 89.81 128 GLU B C 1
ATOM 4142 O O . GLU B 1 128 ? -9.641 -37.125 -7.156 1 89.81 128 GLU B O 1
ATOM 4147 N N . PHE B 1 129 ? -9.133 -35.469 -5.781 1 91.38 129 PHE B N 1
ATOM 4148 C CA . PHE B 1 129 ? -8.328 -34.812 -6.793 1 91.38 129 PHE B CA 1
ATOM 4149 C C . PHE B 1 129 ? -7.062 -35.594 -7.098 1 91.38 129 PHE B C 1
ATOM 4151 O O . PHE B 1 129 ? -6.57 -35.562 -8.227 1 91.38 129 PHE B O 1
ATOM 4158 N N . GLY B 1 130 ? -6.527 -36.188 -6.129 1 89.31 130 GLY B N 1
ATOM 4159 C CA . GLY B 1 130 ? -5.371 -37.062 -6.336 1 89.31 130 GLY B CA 1
ATOM 4160 C C . GLY B 1 130 ? -5.602 -38.125 -7.387 1 89.31 130 GLY B C 1
ATOM 4161 O O . GLY B 1 130 ? -4.723 -38.406 -8.211 1 89.31 130 GLY B O 1
ATOM 4162 N N . SER B 1 131 ? -6.754 -38.719 -7.344 1 88.12 131 SER B N 1
ATOM 4163 C CA . SER B 1 131 ? -7.105 -39.75 -8.312 1 88.12 131 SER B CA 1
ATOM 4164 C C . SER B 1 131 ? -7.152 -39.188 -9.727 1 88.12 131 SER B C 1
ATOM 4166 O O . SER B 1 131 ? -7.035 -39.938 -10.703 1 88.12 131 SER B O 1
ATOM 4168 N N . MET B 1 132 ? -7.25 -37.938 -9.789 1 88.94 132 MET B N 1
ATOM 4169 C CA . MET B 1 132 ? -7.277 -37.25 -11.086 1 88.94 132 MET B CA 1
ATOM 4170 C C . MET B 1 132 ? -5.902 -36.688 -11.43 1 88.94 132 MET B C 1
ATOM 4172 O O . MET B 1 132 ? -5.77 -35.875 -12.367 1 88.94 132 MET B O 1
ATOM 4176 N N . LYS B 1 133 ? -4.871 -36.938 -10.609 1 89.38 133 LYS B N 1
ATOM 4177 C CA . LYS B 1 133 ? -3.498 -36.469 -10.781 1 89.38 133 LYS B CA 1
ATOM 4178 C C . LYS B 1 133 ? -3.393 -34.969 -10.562 1 89.38 133 LYS B C 1
ATOM 4180 O O . LYS B 1 133 ? -2.637 -34.281 -11.258 1 89.38 133 LYS B O 1
ATOM 4185 N N . LEU B 1 134 ? -4.312 -34.562 -9.727 1 93.5 134 LEU B N 1
ATOM 4186 C CA . LEU B 1 134 ? -4.289 -33.156 -9.289 1 93.5 134 LEU B CA 1
ATOM 4187 C C . LEU B 1 134 ? -3.896 -33.062 -7.82 1 93.5 134 LEU B C 1
ATOM 4189 O O . LEU B 1 134 ? -4.195 -33.969 -7.027 1 93.5 134 LEU B O 1
ATOM 4193 N N . CYS B 1 135 ? -3.229 -31.984 -7.469 1 93.25 135 CYS B N 1
ATOM 4194 C CA . CYS B 1 135 ? -2.811 -31.812 -6.082 1 93.25 135 CYS B CA 1
ATOM 4195 C C . CYS B 1 135 ? -2.777 -30.344 -5.707 1 93.25 135 CYS B C 1
ATOM 4197 O O . CYS B 1 135 ? -2.496 -29.484 -6.551 1 93.25 135 CYS B O 1
ATOM 4199 N N . PHE B 1 136 ? -3.105 -30.094 -4.461 1 95.81 136 PHE B N 1
ATOM 4200 C CA . PHE B 1 136 ? -2.939 -28.75 -3.922 1 95.81 136 PHE B CA 1
ATOM 4201 C C . PHE B 1 136 ? -1.479 -28.469 -3.588 1 95.81 136 PHE B C 1
ATOM 4203 O O . PHE B 1 136 ? -0.878 -29.188 -2.777 1 95.81 136 PHE B O 1
ATOM 4210 N N . VAL B 1 137 ? -0.908 -27.422 -4.184 1 94.69 137 VAL B N 1
ATOM 4211 C CA . VAL B 1 137 ? 0.521 -27.172 -4.047 1 94.69 137 VAL B CA 1
ATOM 4212 C C . VAL B 1 137 ? 0.737 -25.766 -3.484 1 94.69 137 VAL B C 1
ATOM 4214 O O . VAL B 1 137 ? 0.068 -24.812 -3.896 1 94.69 137 VAL B O 1
ATOM 4217 N N . ASP B 1 138 ? 1.654 -25.688 -2.562 1 94.38 138 ASP B N 1
ATOM 4218 C CA . ASP B 1 138 ? 2.01 -24.391 -1.998 1 94.38 138 ASP B CA 1
ATOM 4219 C C . ASP B 1 138 ? 2.484 -23.422 -3.086 1 94.38 138 ASP B C 1
ATOM 4221 O O . ASP B 1 138 ? 3.248 -23.812 -3.973 1 94.38 138 ASP B O 1
ATOM 4225 N N . LEU B 1 139 ? 2.045 -22.219 -3.016 1 94.5 139 LEU B N 1
ATOM 4226 C CA . LEU B 1 139 ? 2.359 -21.234 -4.039 1 94.5 139 LEU B CA 1
ATOM 4227 C C . LEU B 1 139 ? 3.861 -20.984 -4.105 1 94.5 139 LEU B C 1
ATOM 4229 O O . LEU B 1 139 ? 4.41 -20.734 -5.184 1 94.5 139 LEU B O 1
ATOM 4233 N N . ARG B 1 140 ? 4.535 -20.953 -2.98 1 91.31 140 ARG B N 1
ATOM 4234 C CA . ARG B 1 140 ? 5.984 -20.781 -2.965 1 91.31 140 ARG B CA 1
ATOM 4235 C C . ARG B 1 140 ? 6.684 -21.906 -3.725 1 91.31 140 ARG B C 1
ATOM 4237 O O . ARG B 1 140 ? 7.68 -21.672 -4.41 1 91.31 140 ARG B O 1
ATOM 4244 N N . THR B 1 141 ? 6.164 -23.094 -3.541 1 90.25 141 THR B N 1
ATOM 4245 C CA . THR B 1 141 ? 6.715 -24.234 -4.262 1 90.25 141 THR B CA 1
ATOM 4246 C C . THR B 1 141 ? 6.555 -24.047 -5.77 1 90.25 141 THR B C 1
ATOM 4248 O O . THR B 1 141 ? 7.5 -24.281 -6.527 1 90.25 141 THR B O 1
ATOM 4251 N N . LEU B 1 142 ? 5.387 -23.625 -6.176 1 92.06 142 LEU B N 1
ATOM 4252 C CA . LEU B 1 142 ? 5.148 -23.375 -7.594 1 92.06 142 LEU B CA 1
ATOM 4253 C C . LEU B 1 142 ? 6.059 -22.281 -8.109 1 92.06 142 LEU B C 1
ATOM 4255 O O . LEU B 1 142 ? 6.559 -22.359 -9.234 1 92.06 142 LEU B O 1
ATOM 4259 N N . MET B 1 143 ? 6.258 -21.266 -7.332 1 91.94 143 MET B N 1
ATOM 4260 C CA . MET B 1 143 ? 7.102 -20.125 -7.68 1 91.94 143 MET B CA 1
ATOM 4261 C C . MET B 1 143 ? 8.531 -20.578 -7.969 1 91.94 143 MET B C 1
ATOM 4263 O O . MET B 1 143 ? 9.102 -20.219 -9 1 91.94 143 MET B O 1
ATOM 4267 N N . VAL B 1 144 ? 9.031 -21.406 -7.082 1 85.56 144 VAL B N 1
ATOM 4268 C CA . VAL B 1 144 ? 10.414 -21.859 -7.207 1 85.56 144 VAL B CA 1
ATOM 4269 C C . VAL B 1 144 ? 10.523 -22.859 -8.359 1 85.56 144 VAL B C 1
ATOM 4271 O O . VAL B 1 144 ? 11.539 -22.906 -9.047 1 85.56 144 VAL B O 1
ATOM 4274 N N . ALA B 1 145 ? 9.453 -23.547 -8.656 1 84 145 ALA B N 1
ATOM 4275 C CA . ALA B 1 145 ? 9.438 -24.594 -9.68 1 84 145 ALA B CA 1
ATOM 4276 C C . ALA B 1 145 ? 9.273 -24 -11.078 1 84 145 ALA B C 1
ATOM 4278 O O . ALA B 1 145 ? 9.438 -24.688 -12.078 1 84 145 ALA B O 1
ATOM 4279 N N . THR B 1 146 ? 8.961 -22.781 -11.172 1 86.75 146 THR B N 1
ATOM 4280 C CA . THR B 1 146 ? 8.648 -22.156 -12.453 1 86.75 146 THR B CA 1
ATOM 4281 C C . THR B 1 146 ? 9.922 -21.641 -13.117 1 86.75 146 THR B C 1
ATOM 4283 O O . THR B 1 146 ? 10.734 -20.969 -12.484 1 86.75 146 THR B O 1
ATOM 4286 N N . TYR B 1 147 ? 10.016 -22.062 -14.352 1 80.88 147 TYR B N 1
ATOM 4287 C CA . TYR B 1 147 ? 11.062 -21.469 -15.172 1 80.88 147 TYR B CA 1
ATOM 4288 C C . TYR B 1 147 ? 10.672 -20.078 -15.648 1 80.88 147 TYR B C 1
ATOM 4290 O O . TYR B 1 147 ? 9.633 -19.891 -16.281 1 80.88 147 TYR B O 1
ATOM 4298 N N . TRP B 1 148 ? 11.477 -19.156 -15.398 1 79.75 148 TRP B N 1
ATOM 4299 C CA . TRP B 1 148 ? 11.117 -17.75 -15.539 1 79.75 148 TRP B CA 1
ATOM 4300 C C . TRP B 1 148 ? 10.953 -17.375 -17 1 79.75 148 TRP B C 1
ATOM 4302 O O . TRP B 1 148 ? 10.328 -16.359 -17.328 1 79.75 148 TRP B O 1
ATOM 4312 N N . GLU B 1 149 ? 11.523 -18.125 -17.875 1 80.19 149 GLU B N 1
ATOM 4313 C CA . GLU B 1 149 ? 11.398 -17.828 -19.297 1 80.19 149 GLU B CA 1
ATOM 4314 C C . GLU B 1 149 ? 10.133 -18.453 -19.891 1 80.19 149 GLU B C 1
ATOM 4316 O O . GLU B 1 149 ? 9.75 -18.141 -21.016 1 80.19 149 GLU B O 1
ATOM 4321 N N . ASP B 1 150 ? 9.547 -19.297 -19.109 1 85.81 150 ASP B N 1
ATOM 4322 C CA . ASP B 1 150 ? 8.289 -19.906 -19.531 1 85.81 150 ASP B CA 1
ATOM 4323 C C . ASP B 1 150 ? 7.117 -18.953 -19.281 1 85.81 150 ASP B C 1
ATOM 4325 O O . ASP B 1 150 ? 6.555 -18.922 -18.188 1 85.81 150 ASP B O 1
ATOM 4329 N N . LEU B 1 151 ? 6.637 -18.312 -20.281 1 87.12 151 LEU B N 1
ATOM 4330 C CA . LEU B 1 151 ? 5.617 -17.281 -20.156 1 87.12 151 LEU B CA 1
ATOM 4331 C C . LEU B 1 151 ? 4.285 -17.875 -19.719 1 87.12 151 LEU B C 1
ATOM 4333 O O . LEU B 1 151 ? 3.52 -17.234 -18.984 1 87.12 151 LEU B O 1
ATOM 4337 N N . LYS B 1 152 ? 4.059 -19.031 -20.188 1 89.31 152 LYS B N 1
ATOM 4338 C CA . LYS B 1 152 ? 2.811 -19.688 -19.812 1 89.31 152 LYS B CA 1
ATOM 4339 C C . LYS B 1 152 ? 2.789 -20.016 -18.328 1 89.31 152 LYS B C 1
ATOM 4341 O O . LYS B 1 152 ? 1.8 -19.734 -17.641 1 89.31 152 LYS B O 1
ATOM 4346 N N . ALA B 1 153 ? 3.863 -20.578 -17.844 1 90.19 153 ALA B N 1
ATOM 4347 C CA . ALA B 1 153 ? 3.967 -20.906 -16.422 1 90.19 153 ALA B CA 1
ATOM 4348 C C . ALA B 1 153 ? 3.934 -19.641 -15.57 1 90.19 153 ALA B C 1
ATOM 4350 O O . ALA B 1 153 ? 3.332 -19.625 -14.5 1 90.19 153 ALA B O 1
ATOM 4351 N N . MET B 1 154 ? 4.566 -18.625 -16.094 1 92.44 154 MET B N 1
ATOM 4352 C CA . MET B 1 154 ? 4.559 -17.344 -15.383 1 92.44 154 MET B CA 1
ATOM 4353 C C . MET B 1 154 ? 3.145 -16.781 -15.305 1 92.44 154 MET B C 1
ATOM 4355 O O . MET B 1 154 ? 2.752 -16.219 -14.281 1 92.44 154 MET B O 1
ATOM 4359 N N . GLY B 1 155 ? 2.428 -16.906 -16.375 1 93.75 155 GLY B N 1
ATOM 4360 C CA . GLY B 1 155 ? 1.032 -16.484 -16.359 1 93.75 155 GLY B CA 1
ATOM 4361 C C . GLY B 1 155 ? 0.193 -17.25 -15.352 1 93.75 155 GLY B C 1
ATOM 4362 O O . GLY B 1 155 ? -0.619 -16.656 -14.641 1 93.75 155 GLY B O 1
ATOM 4363 N N . ASN B 1 156 ? 0.422 -18.578 -15.281 1 95.06 156 ASN B N 1
ATOM 4364 C CA . ASN B 1 156 ? -0.273 -19.406 -14.305 1 95.06 156 ASN B CA 1
ATOM 4365 C C . ASN B 1 156 ? 0.033 -18.953 -12.875 1 95.06 156 ASN B C 1
ATOM 4367 O O . ASN B 1 156 ? -0.861 -18.922 -12.023 1 95.06 156 ASN B O 1
ATOM 4371 N N . LEU B 1 157 ? 1.248 -18.625 -12.688 1 95.25 157 LEU B N 1
ATOM 4372 C CA . LEU B 1 157 ? 1.654 -18.156 -11.367 1 95.25 157 LEU B CA 1
ATOM 4373 C C . LEU B 1 157 ? 0.939 -16.859 -11 1 95.25 157 LEU B C 1
ATOM 4375 O O . LEU B 1 157 ? 0.503 -16.688 -9.859 1 95.25 157 LEU B O 1
ATOM 4379 N N . ALA B 1 158 ? 0.862 -15.992 -11.953 1 96.19 158 ALA B N 1
ATOM 4380 C CA . ALA B 1 158 ? 0.189 -14.719 -11.719 1 96.19 158 ALA B CA 1
ATOM 4381 C C . ALA B 1 158 ? -1.278 -14.93 -11.359 1 96.19 158 ALA B C 1
ATOM 4383 O O . ALA B 1 158 ? -1.797 -14.289 -10.438 1 96.19 158 ALA B O 1
ATOM 4384 N N . ILE B 1 159 ? -1.904 -15.828 -12.039 1 96.88 159 ILE B N 1
ATOM 4385 C CA . ILE B 1 159 ? -3.309 -16.125 -11.781 1 96.88 159 ILE B CA 1
ATOM 4386 C C . ILE B 1 159 ? -3.457 -16.719 -10.375 1 96.88 159 ILE B C 1
ATOM 4388 O O . ILE B 1 159 ? -4.324 -16.297 -9.609 1 96.88 159 ILE B O 1
ATOM 4392 N N . ALA B 1 160 ? -2.615 -17.688 -10.078 1 97.75 160 ALA B N 1
ATOM 4393 C CA . ALA B 1 160 ? -2.668 -18.344 -8.773 1 97.75 160 ALA B CA 1
ATOM 4394 C C . ALA B 1 160 ? -2.434 -17.359 -7.641 1 97.75 160 ALA B C 1
ATOM 4396 O O . ALA B 1 160 ? -3.109 -17.406 -6.613 1 97.75 160 ALA B O 1
ATOM 4397 N N . GLY B 1 161 ? -1.44 -16.5 -7.898 1 97.25 161 GLY B N 1
ATOM 4398 C CA . GLY B 1 161 ? -1.161 -15.484 -6.898 1 97.25 161 GLY B CA 1
ATOM 4399 C C . GLY B 1 161 ? -2.326 -14.539 -6.664 1 97.25 161 GLY B C 1
ATOM 4400 O O . GLY B 1 161 ? -2.641 -14.203 -5.52 1 97.25 161 GLY B O 1
ATOM 4401 N N . TYR B 1 162 ? -2.955 -14.133 -7.719 1 97.19 162 TYR B N 1
ATOM 4402 C CA . TYR B 1 162 ? -4.129 -13.273 -7.637 1 97.19 162 TYR B CA 1
ATOM 4403 C C . TYR B 1 162 ? -5.27 -13.969 -6.906 1 97.19 162 TYR B C 1
ATOM 4405 O O . TYR B 1 162 ? -5.895 -13.383 -6.016 1 97.19 162 TYR B O 1
ATOM 4413 N N . ALA B 1 163 ? -5.531 -15.172 -7.184 1 97.69 163 ALA B N 1
ATOM 4414 C CA . ALA B 1 163 ? -6.578 -15.961 -6.547 1 97.69 163 ALA B CA 1
ATOM 4415 C C . ALA B 1 163 ? -6.332 -16.094 -5.047 1 97.69 163 ALA B C 1
ATOM 4417 O O . ALA B 1 163 ? -7.238 -15.875 -4.242 1 97.69 163 ALA B O 1
ATOM 4418 N N . ARG B 1 164 ? -5.129 -16.438 -4.738 1 97 164 ARG B N 1
ATOM 4419 C CA . ARG B 1 164 ? -4.793 -16.609 -3.326 1 97 164 ARG B CA 1
ATOM 4420 C C . ARG B 1 164 ? -4.977 -15.297 -2.566 1 97 164 ARG B C 1
ATOM 4422 O O . ARG B 1 164 ? -5.523 -15.289 -1.461 1 97 164 ARG B O 1
ATOM 4429 N N . ALA B 1 165 ? -4.492 -14.242 -3.17 1 97 165 ALA B N 1
ATOM 4430 C CA . ALA B 1 165 ? -4.602 -12.938 -2.525 1 97 165 ALA B CA 1
ATOM 4431 C C . ALA B 1 165 ? -6.055 -12.602 -2.217 1 97 165 ALA B C 1
ATOM 4433 O O . ALA B 1 165 ? -6.379 -12.172 -1.104 1 97 165 ALA B O 1
ATOM 4434 N N . LEU B 1 166 ? -6.938 -12.781 -3.15 1 96.5 166 LEU B N 1
ATOM 4435 C CA . LEU B 1 166 ? -8.344 -12.453 -2.973 1 96.5 166 LEU B CA 1
ATOM 4436 C C . LEU B 1 166 ? -8.992 -13.359 -1.932 1 96.5 166 LEU B C 1
ATOM 4438 O O . LEU B 1 166 ? -9.711 -12.883 -1.05 1 96.5 166 LEU B O 1
ATOM 4442 N N . LEU B 1 167 ? -8.727 -14.617 -2.018 1 96.38 167 LEU B N 1
ATOM 4443 C CA . LEU B 1 167 ? -9.375 -15.57 -1.119 1 96.38 167 LEU B CA 1
ATOM 4444 C C . LEU B 1 167 ? -8.867 -15.398 0.309 1 96.38 167 LEU B C 1
ATOM 4446 O O . LEU B 1 167 ? -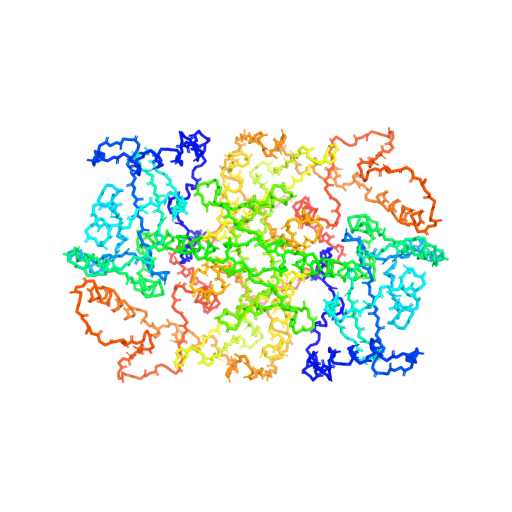9.641 -15.516 1.264 1 96.38 167 LEU B O 1
ATOM 4450 N N . GLU B 1 168 ? -7.559 -15.156 0.424 1 95.19 168 GLU B N 1
ATOM 4451 C CA . GLU B 1 168 ? -7.035 -14.898 1.762 1 95.19 168 GLU B CA 1
ATOM 4452 C C . GLU B 1 168 ? -7.617 -13.617 2.346 1 95.19 168 GLU B C 1
ATOM 4454 O O . GLU B 1 168 ? -7.879 -13.531 3.547 1 95.19 168 GLU B O 1
ATOM 4459 N N . TRP B 1 169 ? -7.773 -12.625 1.528 1 96 169 TRP B N 1
ATOM 4460 C CA . TRP B 1 169 ? -8.422 -11.391 1.972 1 96 169 TRP B CA 1
ATOM 4461 C C . TRP B 1 169 ? -9.852 -11.672 2.43 1 96 169 TRP B C 1
ATOM 4463 O O . TRP B 1 169 ? -10.312 -11.109 3.43 1 96 169 TRP B O 1
ATOM 4473 N N . HIS B 1 170 ? -10.578 -12.484 1.705 1 96.25 170 HIS B N 1
ATOM 4474 C CA . HIS B 1 170 ? -11.93 -12.859 2.105 1 96.25 170 HIS B CA 1
ATOM 4475 C C . HIS B 1 170 ? -11.945 -13.43 3.52 1 96.25 170 HIS B C 1
ATOM 4477 O O . HIS B 1 170 ? -12.828 -13.109 4.316 1 96.25 170 HIS B O 1
ATOM 4483 N N . LYS B 1 171 ? -10.953 -14.219 3.857 1 94.19 171 LYS B N 1
ATOM 4484 C CA . LYS B 1 171 ? -10.867 -14.867 5.164 1 94.19 171 LYS B CA 1
ATOM 4485 C C . LYS B 1 171 ? -10.609 -13.844 6.266 1 94.19 171 LYS B C 1
ATOM 4487 O O . LYS B 1 171 ? -11 -14.047 7.418 1 94.19 171 LYS B O 1
ATOM 4492 N N . LYS B 1 172 ? -10.031 -12.766 5.859 1 94.69 172 LYS B N 1
ATOM 4493 C CA . LYS B 1 172 ? -9.648 -11.742 6.828 1 94.69 172 LYS B CA 1
ATOM 4494 C C . LYS B 1 172 ? -10.695 -10.633 6.902 1 94.69 172 LYS B C 1
ATOM 4496 O O . LYS B 1 172 ? -10.57 -9.703 7.703 1 94.69 172 LYS B O 1
ATOM 4501 N N . SER B 1 173 ? -11.719 -10.695 6.102 1 95.88 173 SER B N 1
ATOM 4502 C CA . SER B 1 173 ? -12.734 -9.656 6.031 1 95.88 173 SER B CA 1
ATOM 4503 C C . SER B 1 173 ? -14.141 -10.234 6.18 1 95.88 173 SER B C 1
ATOM 4505 O O . SER B 1 173 ? -15.07 -9.805 5.5 1 95.88 173 SER B O 1
ATOM 4507 N N . ARG B 1 174 ? -14.219 -11.18 6.98 1 96.94 174 ARG B N 1
ATOM 4508 C CA . ARG B 1 174 ? -15.508 -11.82 7.223 1 96.94 174 ARG B CA 1
ATOM 4509 C C . ARG B 1 174 ? -16.438 -10.906 8.023 1 96.94 174 ARG B C 1
ATOM 4511 O O . ARG B 1 174 ? -17.656 -10.992 7.906 1 96.94 174 ARG B O 1
ATOM 4518 N N . PHE B 1 175 ? -15.805 -10.07 8.797 1 98.06 175 PHE B N 1
ATOM 4519 C CA . PHE B 1 175 ? -16.562 -9.141 9.633 1 98.06 175 PHE B CA 1
ATOM 4520 C C . PHE B 1 175 ? -16.094 -7.707 9.398 1 98.06 175 PHE B C 1
ATOM 4522 O O . PHE B 1 175 ? -14.922 -7.473 9.078 1 98.06 175 PHE B O 1
ATOM 4529 N N . CYS B 1 176 ? -17.047 -6.816 9.586 1 97.75 176 CYS B N 1
ATOM 4530 C CA . CYS B 1 176 ? -16.766 -5.395 9.43 1 97.75 176 CYS B CA 1
ATOM 4531 C C . CYS B 1 176 ? -15.891 -4.883 10.57 1 97.75 176 CYS B C 1
ATOM 4533 O O . CYS B 1 176 ? -16.266 -5.008 11.742 1 97.75 176 CYS B O 1
ATOM 4535 N N . GLY B 1 177 ? -14.82 -4.332 10.281 1 96.81 177 GLY B N 1
ATOM 4536 C CA . GLY B 1 177 ? -13.922 -3.812 11.297 1 96.81 177 GLY B CA 1
ATOM 4537 C C . GLY B 1 177 ? -14.5 -2.65 12.078 1 96.81 177 GLY B C 1
ATOM 4538 O O . GLY B 1 177 ? -14.086 -2.381 13.203 1 96.81 177 GLY B O 1
ATOM 4539 N N . HIS B 1 178 ? -15.414 -1.996 11.516 1 96.06 178 HIS B N 1
ATOM 4540 C CA . HIS B 1 178 ? -16 -0.805 12.117 1 96.06 178 HIS B CA 1
ATOM 4541 C C . HIS B 1 178 ? -17.109 -1.173 13.094 1 96.06 178 HIS B C 1
ATOM 4543 O O . HIS B 1 178 ? -17.125 -0.692 14.234 1 96.06 178 HIS B O 1
ATOM 4549 N N . CYS B 1 179 ? -17.984 -2.158 12.758 1 97.12 179 CYS B N 1
ATOM 4550 C CA . CYS B 1 179 ? -19.141 -2.385 13.602 1 97.12 179 CYS B CA 1
ATOM 4551 C C . CYS B 1 179 ? -19.234 -3.846 14.031 1 97.12 179 CYS B C 1
ATOM 4553 O O . CYS B 1 179 ? -20.094 -4.211 14.836 1 97.12 179 CYS B O 1
ATOM 4555 N N . GLY B 1 180 ? -18.484 -4.691 13.398 1 97.62 180 GLY B N 1
ATOM 4556 C CA . GLY B 1 180 ? -18.406 -6.07 13.859 1 97.62 180 GLY B CA 1
ATOM 4557 C C . GLY B 1 180 ? -19.406 -6.984 13.18 1 97.62 180 GLY B C 1
ATOM 4558 O O . GLY B 1 180 ? -19.422 -8.195 13.414 1 97.62 180 GLY B O 1
ATOM 4559 N N . GLU B 1 181 ? -20.234 -6.406 12.328 1 98.12 181 GLU B N 1
ATOM 4560 C CA . GLU B 1 181 ? -21.219 -7.219 11.633 1 98.12 181 GLU B CA 1
ATOM 4561 C C . GLU B 1 181 ? -20.578 -8 10.484 1 98.12 181 GLU B C 1
ATOM 4563 O O . GLU B 1 181 ? -19.5 -7.648 10.016 1 98.12 181 GLU B O 1
ATOM 4568 N N . LYS B 1 182 ? -21.281 -8.992 10.039 1 98.06 182 LYS B N 1
ATOM 4569 C CA . LYS B 1 182 ? -20.766 -9.82 8.953 1 98.06 182 LYS B CA 1
ATOM 4570 C C . LYS B 1 182 ? -20.703 -9.031 7.648 1 98.06 182 LYS B C 1
ATOM 4572 O O . LYS B 1 182 ? -21.5 -8.117 7.426 1 98.06 182 LYS B O 1
ATOM 4577 N N . THR B 1 183 ? -19.75 -9.406 6.809 1 97.88 183 THR B N 1
ATOM 4578 C CA . THR B 1 183 ? -19.656 -8.781 5.492 1 97.88 183 THR B CA 1
ATOM 4579 C C . THR B 1 183 ? -20.188 -9.711 4.406 1 97.88 183 THR B C 1
ATOM 4581 O O . THR B 1 183 ? -20.234 -10.93 4.598 1 97.88 183 THR B O 1
ATOM 4584 N N . VAL B 1 184 ? -20.609 -9.109 3.295 1 96.5 184 VAL B N 1
ATOM 4585 C CA . VAL B 1 184 ? -21.109 -9.883 2.164 1 96.5 184 VAL B CA 1
ATOM 4586 C C . VAL B 1 184 ? -20.312 -9.523 0.905 1 96.5 184 VAL B C 1
ATOM 4588 O O . VAL B 1 184 ? -19.938 -8.367 0.706 1 96.5 184 VAL B O 1
ATOM 4591 N N . PRO B 1 185 ? -20.078 -10.547 0.09 1 95 185 PRO B N 1
ATOM 4592 C CA . PRO B 1 185 ? -19.359 -10.266 -1.148 1 95 185 PRO B CA 1
ATOM 4593 C C . PRO B 1 185 ? -20.172 -9.422 -2.129 1 95 185 PRO B C 1
ATOM 4595 O O . PRO B 1 185 ? -21.391 -9.594 -2.232 1 95 185 PRO B O 1
ATOM 4598 N N . LYS B 1 186 ? -19.531 -8.484 -2.709 1 92.56 186 LYS B N 1
ATOM 4599 C CA . LYS B 1 186 ? -20.062 -7.656 -3.793 1 92.56 186 LYS B CA 1
ATOM 4600 C C . LYS B 1 186 ? -19.141 -7.688 -5.004 1 92.56 186 LYS B C 1
ATOM 4602 O O . LYS B 1 186 ? -17.969 -8.078 -4.895 1 92.56 186 LYS B O 1
ATOM 4607 N N . GLU B 1 187 ? -19.688 -7.395 -6.176 1 90.56 187 GLU B N 1
ATOM 4608 C CA . GLU B 1 187 ? -18.922 -7.336 -7.406 1 90.56 187 GLU B CA 1
ATOM 4609 C C . GLU B 1 187 ? -18.172 -8.648 -7.656 1 90.56 187 GLU B C 1
ATOM 4611 O O . GLU B 1 187 ? -16.969 -8.648 -7.871 1 90.56 187 GLU B O 1
ATOM 4616 N N . ALA B 1 188 ? -18.844 -9.672 -7.492 1 92.19 188 ALA B N 1
ATOM 4617 C CA . ALA B 1 188 ? -18.359 -11.023 -7.762 1 92.19 188 ALA B CA 1
ATOM 4618 C C . ALA B 1 188 ? -17.156 -11.359 -6.883 1 92.19 188 ALA B C 1
ATOM 4620 O O . ALA B 1 188 ? -16.203 -11.984 -7.34 1 92.19 188 ALA B O 1
ATOM 4621 N N . GLY B 1 189 ? -17.156 -10.859 -5.664 1 93.12 189 GLY B N 1
ATOM 4622 C CA . GLY B 1 189 ? -16.141 -11.211 -4.684 1 93.12 189 GLY B CA 1
ATOM 4623 C C . GLY B 1 189 ? -14.945 -10.273 -4.695 1 93.12 189 GLY B C 1
ATOM 4624 O O . GLY B 1 189 ? -14 -10.461 -3.934 1 93.12 189 GLY B O 1
ATOM 4625 N N . ARG B 1 190 ? -14.93 -9.281 -5.508 1 92.69 190 ARG B N 1
ATOM 4626 C CA . ARG B 1 190 ? -13.797 -8.367 -5.609 1 92.69 190 ARG B CA 1
ATOM 4627 C C . ARG B 1 190 ? -13.945 -7.211 -4.629 1 92.69 190 ARG B C 1
ATOM 4629 O O . ARG B 1 190 ? -13.055 -6.363 -4.527 1 92.69 190 ARG B O 1
ATOM 4636 N N . ARG B 1 191 ? -15.008 -7.129 -3.977 1 94 191 ARG B N 1
ATOM 4637 C CA . ARG B 1 191 ? -15.32 -6.188 -2.904 1 94 191 ARG B CA 1
ATOM 4638 C C . ARG B 1 191 ? -16.266 -6.816 -1.88 1 94 191 ARG B C 1
ATOM 4640 O O . ARG B 1 191 ? -16.984 -7.762 -2.195 1 94 191 ARG B O 1
ATOM 4647 N N . LYS B 1 192 ? -16.188 -6.34 -0.681 1 96.12 192 LYS B N 1
ATOM 4648 C CA . LYS B 1 192 ? -17.141 -6.738 0.34 1 96.12 192 LYS B CA 1
ATOM 4649 C C . LYS B 1 192 ? -17.859 -5.523 0.935 1 96.12 192 LYS B C 1
ATOM 4651 O O . LYS B 1 192 ? -17.422 -4.387 0.725 1 96.12 192 LYS B O 1
ATOM 4656 N N . GLN B 1 193 ? -18.969 -5.816 1.527 1 96.88 193 GLN B N 1
ATOM 4657 C CA . GLN B 1 193 ? -19.75 -4.754 2.148 1 96.88 193 GLN B CA 1
ATOM 4658 C C . GLN B 1 193 ? -20.328 -5.207 3.484 1 96.88 193 GLN B C 1
ATOM 4660 O O . GLN B 1 193 ? -20.766 -6.352 3.621 1 96.88 193 GLN B O 1
ATOM 4665 N N . CYS B 1 194 ? -20.281 -4.301 4.438 1 97.62 194 CYS B N 1
ATOM 4666 C CA . CYS B 1 194 ? -20.906 -4.594 5.723 1 97.62 194 CYS B CA 1
ATOM 4667 C C . CYS B 1 194 ? -22.406 -4.871 5.551 1 97.62 194 CYS B C 1
ATOM 4669 O O . CYS B 1 194 ? -23.094 -4.168 4.805 1 97.62 194 CYS B O 1
ATOM 4671 N N . SER B 1 195 ? -22.938 -5.816 6.234 1 97.38 195 SER B N 1
ATOM 4672 C CA . SER B 1 195 ? -24.344 -6.219 6.105 1 97.38 195 SER B CA 1
ATOM 4673 C C . SER B 1 195 ? -25.25 -5.324 6.934 1 97.38 195 SER B C 1
ATOM 4675 O O . SER B 1 195 ? -26.469 -5.344 6.762 1 97.38 195 SER B O 1
ATOM 4677 N N . SER B 1 196 ? -24.609 -4.609 7.828 1 96.38 196 SER B N 1
ATOM 4678 C CA . SER B 1 196 ? -25.406 -3.695 8.641 1 96.38 196 SER B CA 1
ATOM 4679 C C . SER B 1 196 ? -26 -2.57 7.797 1 96.38 196 SER B C 1
ATOM 4681 O O . SER B 1 196 ? -25.266 -1.884 7.074 1 96.38 196 SER B O 1
ATOM 4683 N N . GLU B 1 197 ? -27.219 -2.232 7.898 1 95.31 197 GLU B N 1
ATOM 4684 C CA . GLU B 1 197 ? -27.906 -1.203 7.125 1 95.31 197 GLU B CA 1
ATOM 4685 C C . GLU B 1 197 ? -27.438 0.192 7.512 1 95.31 197 GLU B C 1
ATOM 4687 O O . GLU B 1 197 ? -27.422 1.102 6.68 1 95.31 197 GLU B O 1
ATOM 4692 N N . SER B 1 198 ? -27.047 0.312 8.742 1 94.88 198 SER B N 1
ATOM 4693 C CA . SER B 1 198 ? -26.594 1.618 9.219 1 94.88 198 SER B CA 1
ATOM 4694 C C . SER B 1 198 ? -25.141 1.877 8.844 1 94.88 198 SER B C 1
ATOM 4696 O O . SER B 1 198 ? -24.734 3.029 8.672 1 94.88 198 SER B O 1
ATOM 4698 N N . CYS B 1 199 ? -24.297 0.926 8.648 1 94.25 199 CYS B N 1
ATOM 4699 C CA . CYS B 1 199 ? -22.875 1.05 8.383 1 94.25 199 CYS B CA 1
ATOM 4700 C C . CYS B 1 199 ? -22.594 0.972 6.887 1 94.25 199 CYS B C 1
ATOM 4702 O O . CYS B 1 199 ? -22.094 1.928 6.297 1 94.25 199 CYS B O 1
ATOM 4704 N N . LYS B 1 200 ? -22.891 -0.041 6.195 1 93.38 200 LYS B N 1
ATOM 4705 C CA . LYS B 1 200 ? -22.797 -0.304 4.766 1 93.38 200 LYS B CA 1
ATOM 4706 C C . LYS B 1 200 ? -21.406 0.032 4.23 1 93.38 200 LYS B C 1
ATOM 4708 O O . LYS B 1 200 ? -21.25 0.399 3.064 1 93.38 200 LYS B O 1
ATOM 4713 N N . GLN B 1 201 ? -20.484 -0.087 5.082 1 93.12 201 GLN B N 1
ATOM 4714 C CA . GLN B 1 201 ? -19.125 0.205 4.676 1 93.12 201 GLN B CA 1
ATOM 4715 C C . GLN B 1 201 ? -18.656 -0.752 3.586 1 93.12 201 GLN B C 1
ATOM 4717 O O . GLN B 1 201 ? -18.938 -1.951 3.643 1 93.12 201 GLN B O 1
ATOM 4722 N N . SER B 1 202 ? -18.016 -0.154 2.562 1 94.19 202 SER B N 1
ATOM 4723 C CA . SER B 1 202 ? -17.359 -0.954 1.53 1 94.19 202 SER B CA 1
ATOM 4724 C C . SER B 1 202 ? -15.961 -1.371 1.959 1 94.19 202 SER B C 1
ATOM 4726 O O . SER B 1 202 ? -15.203 -0.561 2.498 1 94.19 202 SER B O 1
ATOM 4728 N N . ILE B 1 203 ? -15.664 -2.607 1.75 1 94.38 203 ILE B N 1
ATOM 4729 C CA . ILE B 1 203 ? -14.367 -3.164 2.107 1 94.38 203 ILE B CA 1
ATOM 4730 C C . ILE B 1 203 ? -13.664 -3.684 0.854 1 94.38 203 ILE B C 1
ATOM 4732 O O . ILE B 1 203 ? -14.219 -4.508 0.123 1 94.38 203 ILE B O 1
ATOM 4736 N N . TYR B 1 204 ? -12.5 -3.193 0.617 1 93.69 204 TYR B N 1
ATOM 4737 C CA . TYR B 1 204 ? -11.734 -3.545 -0.575 1 93.69 204 TYR B CA 1
ATOM 4738 C C . TYR B 1 204 ? -10.516 -4.383 -0.215 1 93.69 204 TYR B C 1
ATOM 4740 O O . TYR B 1 204 ? -10.047 -4.352 0.926 1 93.69 204 TYR B O 1
ATOM 4748 N N . PRO B 1 205 ? -10.016 -5.141 -1.21 1 94.62 205 PRO B N 1
ATOM 4749 C CA . PRO B 1 205 ? -8.82 -5.934 -0.938 1 94.62 205 PRO B CA 1
ATOM 4750 C C . PRO B 1 205 ? -7.648 -5.09 -0.432 1 94.62 205 PRO B C 1
ATOM 4752 O O . PRO B 1 205 ? -7.465 -3.957 -0.881 1 94.62 205 PRO B O 1
ATOM 4755 N N . ARG B 1 206 ? -6.922 -5.648 0.458 1 91 206 ARG B N 1
ATOM 4756 C CA . ARG B 1 206 ? -5.801 -4.949 1.079 1 91 206 ARG B CA 1
ATOM 4757 C C . ARG B 1 206 ? -4.484 -5.309 0.396 1 91 206 ARG B C 1
ATOM 4759 O O . ARG B 1 206 ? -4.258 -6.469 0.044 1 91 206 ARG B O 1
ATOM 4766 N N . LEU B 1 207 ? -3.707 -4.352 0.14 1 93.12 207 LEU B N 1
ATOM 4767 C CA . LEU B 1 207 ? -2.328 -4.473 -0.324 1 93.12 207 LEU B CA 1
ATOM 4768 C C . LEU B 1 207 ? -1.371 -3.766 0.63 1 93.12 207 LEU B C 1
ATOM 4770 O O . LEU B 1 207 ? -1.638 -2.645 1.066 1 93.12 207 LEU B O 1
ATOM 4774 N N . ASP B 1 208 ? -0.341 -4.43 0.969 1 94.69 208 ASP B N 1
ATOM 4775 C CA . ASP B 1 208 ? 0.635 -3.84 1.88 1 94.69 208 ASP B CA 1
ATOM 4776 C C . ASP B 1 208 ? 1.944 -3.531 1.156 1 94.69 208 ASP B C 1
ATOM 4778 O O . ASP B 1 208 ? 2.699 -4.441 0.811 1 94.69 208 ASP B O 1
ATOM 4782 N N . PRO B 1 209 ? 2.219 -2.311 0.927 1 96.62 209 PRO B N 1
ATOM 4783 C CA . PRO B 1 209 ? 3.486 -1.969 0.277 1 96.62 209 PRO B CA 1
ATOM 4784 C C . PRO B 1 209 ? 4.695 -2.219 1.174 1 96.62 209 PRO B C 1
ATOM 4786 O O . PRO B 1 209 ? 4.641 -1.959 2.379 1 96.62 209 PRO B O 1
ATOM 4789 N N . VAL B 1 210 ? 5.734 -2.756 0.611 1 97.25 210 VAL B N 1
ATOM 4790 C CA . VAL B 1 210 ? 7.012 -3.047 1.255 1 97.25 210 VAL B CA 1
ATOM 4791 C C . VAL B 1 210 ? 8.156 -2.5 0.405 1 97.25 210 VAL B C 1
ATOM 4793 O O . VAL B 1 210 ? 8.242 -2.789 -0.791 1 97.25 210 VAL B O 1
ATOM 4796 N N . VAL B 1 211 ? 8.969 -1.692 1.022 1 98.38 211 VAL B N 1
ATOM 4797 C CA . VAL B 1 211 ? 10.148 -1.253 0.286 1 98.38 211 VAL B CA 1
ATOM 4798 C C . VAL B 1 211 ? 11.258 -2.299 0.409 1 98.38 211 VAL B C 1
ATOM 4800 O O . VAL B 1 211 ? 11.43 -2.908 1.468 1 98.38 211 VAL B O 1
ATOM 4803 N N . ILE B 1 212 ? 11.898 -2.562 -0.595 1 98.5 212 ILE B N 1
ATOM 4804 C CA . ILE B 1 212 ? 13.078 -3.414 -0.647 1 98.5 212 ILE B CA 1
ATOM 4805 C C . ILE B 1 212 ? 14.211 -2.686 -1.371 1 98.5 212 ILE B C 1
ATOM 4807 O O . ILE B 1 212 ? 13.992 -2.072 -2.418 1 98.5 212 ILE B O 1
ATOM 4811 N N . MET B 1 213 ? 15.438 -2.689 -0.786 1 98.69 213 MET B N 1
ATOM 4812 C CA . MET B 1 213 ? 16.469 -1.827 -1.374 1 98.69 213 MET B CA 1
ATOM 4813 C C . MET B 1 213 ? 17.828 -2.518 -1.37 1 98.69 213 MET B C 1
ATOM 4815 O O . MET B 1 213 ? 18.141 -3.252 -0.436 1 98.69 213 MET B O 1
ATOM 4819 N N . LEU B 1 214 ? 18.484 -2.439 -2.4 1 98.69 214 LEU B N 1
ATOM 4820 C CA . LEU B 1 214 ? 19.906 -2.721 -2.451 1 98.69 214 LEU B CA 1
ATOM 4821 C C . LEU B 1 214 ? 20.719 -1.478 -2.1 1 98.69 214 LEU B C 1
ATOM 4823 O O . LEU B 1 214 ? 20.672 -0.476 -2.816 1 98.69 214 LEU B O 1
ATOM 4827 N N . VAL B 1 215 ? 21.406 -1.496 -1.015 1 98.81 215 VAL B N 1
ATOM 4828 C CA . VAL B 1 215 ? 22.203 -0.359 -0.556 1 98.81 215 VAL B CA 1
ATOM 4829 C C . VAL B 1 215 ? 23.625 -0.458 -1.111 1 98.81 215 VAL B C 1
ATOM 4831 O O . VAL B 1 215 ? 24.281 -1.491 -0.97 1 98.81 215 VAL B O 1
ATOM 4834 N N . ILE B 1 216 ? 24.062 0.621 -1.704 1 98.62 216 ILE B N 1
ATOM 4835 C CA . ILE B 1 216 ? 25.312 0.6 -2.449 1 98.62 216 ILE B CA 1
ATOM 4836 C C . ILE B 1 216 ? 26.328 1.537 -1.787 1 98.62 216 ILE B C 1
ATOM 4838 O O . ILE B 1 216 ? 25.984 2.656 -1.399 1 98.62 216 ILE B O 1
ATOM 4842 N N . ASP B 1 217 ? 27.5 1.093 -1.6 1 98.38 217 ASP B N 1
ATOM 4843 C CA . ASP B 1 217 ? 28.688 1.913 -1.376 1 98.38 217 ASP B CA 1
ATOM 4844 C C . ASP B 1 217 ? 29.359 2.26 -2.695 1 98.38 217 ASP B C 1
ATOM 4846 O O . ASP B 1 217 ? 30.219 1.512 -3.172 1 98.38 217 ASP B O 1
ATOM 4850 N N . GLN B 1 218 ? 29.031 3.346 -3.164 1 96.19 218 GLN B N 1
ATOM 4851 C CA . GLN B 1 218 ? 29.469 3.729 -4.504 1 96.19 218 GLN B CA 1
ATOM 4852 C C . GLN B 1 218 ? 30.984 3.906 -4.555 1 96.19 218 GLN B C 1
ATOM 4854 O O . GLN B 1 218 ? 31.625 3.494 -5.523 1 96.19 218 GLN B O 1
ATOM 4859 N N . GLU B 1 219 ? 31.516 4.484 -3.627 1 96.12 219 GLU B N 1
ATOM 4860 C CA . GLU B 1 219 ? 32.938 4.801 -3.602 1 96.12 219 GLU B CA 1
ATOM 4861 C C . GLU B 1 219 ? 33.781 3.535 -3.648 1 96.12 219 GLU B C 1
ATOM 4863 O O . GLU B 1 219 ? 34.844 3.504 -4.305 1 96.12 219 GLU B O 1
ATOM 4868 N N . ASN B 1 220 ? 33.375 2.521 -2.941 1 97.38 220 ASN B N 1
ATOM 4869 C CA . ASN B 1 220 ? 34.188 1.301 -2.854 1 97.38 220 ASN B CA 1
ATOM 4870 C C . ASN B 1 220 ? 33.594 0.191 -3.725 1 97.38 220 ASN B C 1
ATOM 4872 O O . ASN B 1 220 ? 34.062 -0.953 -3.666 1 97.38 220 ASN B O 1
ATOM 4876 N N . ASP B 1 221 ? 32.562 0.476 -4.453 1 97.25 221 ASP B N 1
ATOM 4877 C CA . ASP B 1 221 ? 31.906 -0.449 -5.375 1 97.25 221 ASP B CA 1
ATOM 4878 C C . ASP B 1 221 ? 31.5 -1.731 -4.66 1 97.25 221 ASP B C 1
ATOM 4880 O O . ASP B 1 221 ? 31.859 -2.83 -5.074 1 97.25 221 ASP B O 1
ATOM 4884 N N . ARG B 1 222 ? 30.734 -1.562 -3.619 1 98 222 ARG B N 1
ATOM 4885 C CA . ARG B 1 222 ? 30.203 -2.65 -2.805 1 98 222 ARG B CA 1
ATOM 4886 C C . ARG B 1 222 ? 28.703 -2.512 -2.613 1 98 222 ARG B C 1
ATOM 4888 O O . ARG B 1 222 ? 28.141 -1.424 -2.783 1 98 222 ARG B O 1
ATOM 4895 N N . ALA B 1 223 ? 28.109 -3.607 -2.328 1 98.25 223 ALA B N 1
ATOM 4896 C CA . ALA B 1 223 ? 26.688 -3.637 -1.997 1 98.25 223 ALA B CA 1
ATOM 4897 C C . ALA B 1 223 ? 26.453 -4.254 -0.621 1 98.25 223 ALA B C 1
ATOM 4899 O O . ALA B 1 223 ? 27.141 -5.195 -0.232 1 98.25 223 ALA B O 1
ATOM 4900 N N . LEU B 1 224 ? 25.484 -3.688 0.087 1 98.31 224 LEU B N 1
ATOM 4901 C CA . LEU B 1 224 ? 25.109 -4.203 1.397 1 98.31 224 LEU B CA 1
ATOM 4902 C C . LEU B 1 224 ? 24.078 -5.32 1.264 1 98.31 224 LEU B C 1
ATOM 4904 O O . LEU B 1 224 ? 23.016 -5.125 0.668 1 98.31 224 LEU B O 1
ATOM 4908 N N . LEU B 1 225 ? 24.375 -6.516 1.718 1 96.69 225 LEU B N 1
ATOM 4909 C CA . LEU B 1 225 ? 23.438 -7.641 1.75 1 96.69 225 LEU B CA 1
ATOM 4910 C C . LEU B 1 225 ? 23.219 -8.125 3.18 1 96.69 225 LEU B C 1
ATOM 4912 O O . LEU B 1 225 ? 24.094 -7.977 4.031 1 96.69 225 LEU B O 1
ATOM 4916 N N . SER B 1 226 ? 22.016 -8.539 3.363 1 94.75 226 SER B N 1
ATOM 4917 C CA . SER B 1 226 ? 21.656 -8.938 4.723 1 94.75 226 SER B CA 1
ATOM 4918 C C . SER B 1 226 ? 21.109 -10.359 4.75 1 94.75 226 SER B C 1
ATOM 4920 O O . SER B 1 226 ? 20.719 -10.898 3.717 1 94.75 226 SER B O 1
ATOM 4922 N N . ARG B 1 227 ? 21.156 -10.914 5.969 1 90.75 227 ARG B N 1
ATOM 4923 C CA . ARG B 1 227 ? 20.641 -12.258 6.223 1 90.75 227 ARG B CA 1
ATOM 4924 C C . ARG B 1 227 ? 19.703 -12.266 7.426 1 90.75 227 ARG B C 1
ATOM 4926 O O . ARG B 1 227 ? 19.984 -11.633 8.445 1 90.75 227 ARG B O 1
ATOM 4933 N N . GLN B 1 228 ? 18.578 -12.836 7.164 1 82.12 228 GLN B N 1
ATOM 4934 C CA . GLN B 1 228 ? 17.625 -13.008 8.258 1 82.12 228 GLN B CA 1
ATOM 4935 C C . GLN B 1 228 ? 17.625 -14.453 8.758 1 82.12 228 GLN B C 1
ATOM 4937 O O . GLN B 1 228 ? 18.031 -15.367 8.039 1 82.12 228 GLN B O 1
ATOM 4942 N N . LEU B 1 229 ? 17.172 -14.594 10.008 1 69.69 229 LEU B N 1
ATOM 4943 C CA . LEU B 1 229 ? 17.156 -15.914 10.625 1 69.69 229 LEU B CA 1
ATOM 4944 C C . LEU B 1 229 ? 16.281 -16.875 9.852 1 69.69 229 LEU B C 1
ATOM 4946 O O . LEU B 1 229 ? 16.594 -18.062 9.734 1 69.69 229 LEU B O 1
ATOM 4950 N N . ARG B 1 230 ? 15.211 -16.359 9.25 1 68.62 230 ARG B N 1
ATOM 4951 C CA . ARG B 1 230 ? 14.234 -17.219 8.586 1 68.62 230 ARG B CA 1
ATOM 4952 C C . ARG B 1 230 ? 14.727 -17.641 7.211 1 68.62 230 ARG B C 1
ATOM 4954 O O . ARG B 1 230 ? 14.156 -18.547 6.59 1 68.62 230 ARG B O 1
ATOM 4961 N N . PHE B 1 231 ? 15.773 -17.031 6.758 1 68.88 231 PHE B N 1
ATOM 4962 C CA . PHE B 1 231 ? 16.297 -17.359 5.438 1 68.88 231 PHE B CA 1
ATOM 4963 C C . PHE B 1 231 ? 16.984 -18.719 5.453 1 68.88 231 PHE B C 1
ATOM 4965 O O . PHE B 1 231 ? 17.516 -19.141 6.48 1 68.88 231 PHE B O 1
ATOM 4972 N N . PRO B 1 232 ? 16.812 -19.453 4.25 1 65.38 232 PRO B N 1
ATOM 4973 C CA . PRO B 1 232 ? 17.703 -20.609 4.133 1 65.38 232 PRO B CA 1
ATOM 4974 C C . PRO B 1 232 ? 19.156 -20.266 4.484 1 65.38 232 PRO B C 1
ATOM 4976 O O . PRO B 1 232 ? 19.562 -19.109 4.355 1 65.38 232 PRO B O 1
ATOM 4979 N N . ARG B 1 233 ? 19.812 -21.266 4.914 1 67.19 233 ARG B N 1
ATOM 4980 C CA . ARG B 1 233 ? 21.203 -21.078 5.309 1 67.19 233 ARG B CA 1
ATOM 4981 C C . ARG B 1 233 ? 22.016 -20.469 4.172 1 67.19 233 ARG B C 1
ATOM 4983 O O . ARG B 1 233 ? 21.859 -20.859 3.012 1 67.19 233 ARG B O 1
ATOM 4990 N N . ARG B 1 234 ? 22.734 -19.375 4.301 1 73.88 234 ARG B N 1
ATOM 4991 C CA . ARG B 1 234 ? 23.734 -18.766 3.438 1 73.88 234 ARG B CA 1
ATOM 4992 C C . ARG B 1 234 ? 23.078 -17.781 2.463 1 73.88 234 ARG B C 1
ATOM 4994 O O . ARG B 1 234 ? 23.75 -17.234 1.579 1 73.88 234 ARG B O 1
ATOM 5001 N N . MET B 1 235 ? 21.734 -17.719 2.531 1 83 235 MET B N 1
ATOM 5002 C CA . MET B 1 235 ? 21.125 -16.766 1.614 1 83 235 MET B CA 1
ATOM 5003 C C . MET B 1 235 ? 21.266 -15.344 2.123 1 83 235 MET B C 1
ATOM 5005 O O . MET B 1 235 ? 21.047 -15.07 3.307 1 83 235 MET B O 1
ATOM 5009 N N . TRP B 1 236 ? 21.766 -14.508 1.264 1 90.75 236 TRP B N 1
ATOM 5010 C CA . TRP B 1 236 ? 21.891 -13.078 1.51 1 90.75 236 TRP B CA 1
ATOM 5011 C C . TRP B 1 236 ? 21 -12.273 0.564 1 90.75 236 TRP B C 1
ATOM 5013 O O . TRP B 1 236 ? 20.984 -12.531 -0.643 1 90.75 236 TRP B O 1
ATOM 5023 N N . SER B 1 237 ? 20.25 -11.453 1.07 1 94.38 237 SER B N 1
ATOM 5024 C CA . SER B 1 237 ? 19.281 -10.711 0.276 1 94.38 237 SER B CA 1
ATOM 5025 C C . SER B 1 237 ? 19.312 -9.219 0.615 1 94.38 237 SER B C 1
ATOM 5027 O O . SER B 1 237 ? 20.172 -8.781 1.391 1 94.38 237 SER B O 1
ATOM 5029 N N . CYS B 1 238 ? 18.484 -8.453 -0.086 1 97.31 238 CYS B N 1
ATOM 5030 C CA . CYS B 1 238 ? 18.359 -7.02 0.138 1 97.31 238 CYS B CA 1
ATOM 5031 C C . CYS B 1 238 ? 17.641 -6.734 1.45 1 97.31 238 CYS B C 1
ATOM 5033 O O . CYS B 1 238 ? 17 -7.617 2.014 1 97.31 238 CYS B O 1
ATOM 5035 N N . LEU B 1 239 ? 17.844 -5.539 1.981 1 97.06 239 LEU B N 1
ATOM 5036 C CA . LEU B 1 239 ? 17.047 -5.082 3.111 1 97.06 239 LEU B CA 1
ATOM 5037 C C . LEU B 1 239 ? 15.602 -4.809 2.686 1 97.06 239 LEU B C 1
ATOM 5039 O O . LEU B 1 239 ? 15.344 -4.473 1.525 1 97.06 239 LEU B O 1
ATOM 5043 N N . ALA B 1 240 ? 14.703 -5.016 3.547 1 96.25 240 ALA B N 1
ATOM 5044 C CA . ALA B 1 240 ? 13.297 -4.738 3.252 1 96.25 240 ALA B CA 1
ATOM 5045 C C . ALA B 1 240 ? 12.531 -4.383 4.523 1 96.25 240 ALA B C 1
ATOM 5047 O O . ALA B 1 240 ? 12.914 -4.777 5.621 1 96.25 240 ALA B O 1
ATOM 5048 N N . GLY B 1 241 ? 11.445 -3.633 4.352 1 95.06 241 GLY B N 1
ATOM 5049 C CA . GLY B 1 241 ? 10.586 -3.275 5.477 1 95.06 241 GLY B CA 1
ATOM 5050 C C . GLY B 1 241 ? 9.281 -2.631 5.051 1 95.06 241 GLY B C 1
ATOM 5051 O O . GLY B 1 241 ? 9.195 -2.053 3.967 1 95.06 241 GLY B O 1
ATOM 5052 N N . PHE B 1 242 ? 8.344 -2.682 5.906 1 94.38 242 PHE B N 1
ATOM 5053 C CA . PHE B 1 242 ? 7.023 -2.146 5.617 1 94.38 242 PHE B CA 1
ATOM 5054 C C . PHE B 1 242 ? 7.031 -0.623 5.672 1 94.38 242 PHE B C 1
ATOM 5056 O O . PHE B 1 242 ? 7.793 -0.028 6.434 1 94.38 242 PHE B O 1
ATOM 5063 N N . ILE B 1 243 ? 6.16 -0.076 4.855 1 95.25 243 ILE B N 1
ATOM 5064 C CA . ILE B 1 243 ? 5.93 1.363 4.902 1 95.25 243 ILE B CA 1
ATOM 5065 C C . ILE B 1 243 ? 4.949 1.694 6.023 1 95.25 243 ILE B C 1
ATOM 5067 O O . ILE B 1 243 ? 4.062 0.896 6.336 1 95.25 243 ILE B O 1
ATOM 5071 N N . GLU B 1 244 ? 5.105 2.799 6.641 1 93.38 244 GLU B N 1
ATOM 5072 C CA . GLU B 1 244 ? 4.184 3.287 7.66 1 93.38 244 GLU B CA 1
ATOM 5073 C C . GLU B 1 244 ? 3.326 4.434 7.133 1 93.38 244 GLU B C 1
ATOM 5075 O O . GLU B 1 244 ? 3.73 5.141 6.207 1 93.38 244 GLU B O 1
ATOM 5080 N N . PRO B 1 245 ? 2.17 4.617 7.711 1 94.5 245 PRO B N 1
ATOM 5081 C CA . PRO B 1 245 ? 1.351 5.75 7.273 1 94.5 245 PRO B CA 1
ATOM 5082 C C . PRO B 1 245 ? 2.074 7.09 7.41 1 94.5 245 PRO B C 1
ATOM 5084 O O . PRO B 1 245 ? 2.803 7.305 8.383 1 94.5 245 PRO B O 1
ATOM 5087 N N . GLY B 1 246 ? 1.888 7.926 6.41 1 93.62 246 GLY B N 1
ATOM 5088 C CA . GLY B 1 246 ? 2.424 9.273 6.504 1 93.62 246 GLY B CA 1
ATOM 5089 C C . GLY B 1 246 ? 3.852 9.383 6 1 93.62 246 GLY B C 1
ATOM 5090 O O . GLY B 1 246 ? 4.492 10.43 6.16 1 93.62 246 GLY B O 1
ATOM 5091 N N . GLU B 1 247 ? 4.332 8.383 5.453 1 93.94 247 GLU B N 1
ATOM 5092 C CA . GLU B 1 247 ? 5.684 8.484 4.906 1 93.94 247 GLU B CA 1
ATOM 5093 C C . GLU B 1 247 ? 5.699 8.156 3.416 1 93.94 247 GLU B C 1
ATOM 5095 O O . GLU B 1 247 ? 4.832 7.43 2.924 1 93.94 247 GLU B O 1
ATOM 5100 N N . SER B 1 248 ? 6.641 8.734 2.707 1 96.06 248 SER B N 1
ATOM 5101 C CA . SER B 1 248 ? 6.871 8.391 1.31 1 96.06 248 SER B CA 1
ATOM 5102 C C . SER B 1 248 ? 7.688 7.105 1.188 1 96.06 248 SER B C 1
ATOM 5104 O O . SER B 1 248 ? 8.25 6.625 2.174 1 96.06 248 SER B O 1
ATOM 5106 N N . LEU B 1 249 ? 7.715 6.531 0.021 1 97.81 249 LEU B N 1
ATOM 5107 C CA . LEU B 1 249 ? 8.531 5.344 -0.219 1 97.81 249 LEU B CA 1
ATOM 5108 C C . LEU B 1 249 ? 10 5.633 0.05 1 97.81 249 LEU B C 1
ATOM 5110 O O . LEU B 1 249 ? 10.703 4.812 0.647 1 97.81 249 LEU B O 1
ATOM 5114 N N . GLU B 1 250 ? 10.453 6.789 -0.372 1 97 250 GLU B N 1
ATOM 5115 C CA . GLU B 1 250 ? 11.844 7.191 -0.192 1 97 250 GLU B CA 1
ATOM 5116 C C . GLU B 1 250 ? 12.203 7.297 1.288 1 97 250 GLU B C 1
ATOM 5118 O O . GLU B 1 250 ? 13.266 6.836 1.709 1 97 250 GLU B O 1
ATOM 5123 N N . GLU B 1 251 ? 11.281 7.883 2.014 1 95.44 251 GLU B N 1
ATOM 5124 C CA . GLU B 1 251 ? 11.492 7.988 3.455 1 95.44 251 GLU B CA 1
ATOM 5125 C C . GLU B 1 251 ? 11.547 6.609 4.105 1 95.44 251 GLU B C 1
ATOM 5127 O O . GLU B 1 251 ? 12.336 6.379 5.023 1 95.44 251 GLU B O 1
ATOM 5132 N N . ALA B 1 252 ? 10.68 5.738 3.691 1 96.69 252 ALA B N 1
ATOM 5133 C CA . ALA B 1 252 ? 10.672 4.383 4.234 1 96.69 252 ALA B CA 1
ATOM 5134 C C . ALA B 1 252 ? 11.992 3.672 3.967 1 96.69 252 ALA B C 1
ATOM 5136 O O . ALA B 1 252 ? 12.508 2.957 4.832 1 96.69 252 ALA B O 1
ATOM 5137 N N . VAL B 1 253 ? 12.578 3.834 2.75 1 97.81 253 VAL B N 1
ATOM 5138 C CA . VAL B 1 253 ? 13.867 3.244 2.406 1 97.81 253 VAL B CA 1
ATOM 5139 C C . VAL B 1 253 ? 14.93 3.725 3.389 1 97.81 253 VAL B C 1
ATOM 5141 O O . VAL B 1 253 ? 15.695 2.92 3.93 1 97.81 253 VAL B O 1
ATOM 5144 N N . ARG B 1 254 ? 14.914 4.977 3.604 1 96.44 254 ARG B N 1
ATOM 5145 C CA . ARG B 1 254 ? 15.906 5.562 4.5 1 96.44 254 ARG B CA 1
ATOM 5146 C C . ARG B 1 254 ? 15.703 5.078 5.934 1 96.44 254 ARG B C 1
ATOM 5148 O O . ARG B 1 254 ? 16.656 4.699 6.609 1 96.44 254 ARG B O 1
ATOM 5155 N N . ARG B 1 255 ? 14.461 5.074 6.395 1 93.75 255 ARG B N 1
ATOM 5156 C CA . ARG B 1 255 ? 14.148 4.668 7.762 1 93.75 255 ARG B CA 1
ATOM 5157 C C . ARG B 1 255 ? 14.508 3.203 7.992 1 93.75 255 ARG B C 1
ATOM 5159 O O . ARG B 1 255 ? 15.203 2.873 8.953 1 93.75 255 ARG B O 1
ATOM 5166 N N . GLU B 1 256 ? 14.07 2.326 7.121 1 95.19 256 GLU B N 1
ATOM 5167 C CA . GLU B 1 256 ? 14.289 0.893 7.285 1 95.19 256 GLU B CA 1
ATOM 5168 C C . GLU B 1 256 ? 15.773 0.55 7.211 1 95.19 256 GLU B C 1
ATOM 5170 O O . GLU B 1 256 ? 16.25 -0.335 7.926 1 95.19 256 GLU B O 1
ATOM 5175 N N . THR B 1 257 ? 16.516 1.189 6.297 1 96.56 257 THR B N 1
ATOM 5176 C CA . THR B 1 257 ? 17.953 0.95 6.215 1 96.56 257 THR B CA 1
ATOM 5177 C C . THR B 1 257 ? 18.641 1.337 7.52 1 96.56 257 THR B C 1
ATOM 5179 O O . THR B 1 257 ? 19.484 0.588 8.031 1 96.56 257 THR B O 1
ATOM 5182 N N . TRP B 1 258 ? 18.219 2.441 7.996 1 94.25 258 TRP B N 1
ATOM 5183 C CA . TRP B 1 258 ? 18.797 2.912 9.25 1 94.25 258 TRP B CA 1
ATOM 5184 C C . TRP B 1 258 ? 18.438 1.975 10.398 1 94.25 258 TRP B C 1
ATOM 5186 O O . TRP B 1 258 ? 19.312 1.598 11.195 1 94.25 258 TRP B O 1
ATOM 5196 N N . GLU B 1 259 ? 17.172 1.63 10.547 1 90.94 259 GLU B N 1
ATOM 5197 C CA . GLU B 1 259 ? 16.703 0.784 11.641 1 90.94 259 GLU B CA 1
ATOM 5198 C C . GLU B 1 259 ? 17.391 -0.58 11.617 1 90.94 259 GLU B C 1
ATOM 5200 O O . GLU B 1 259 ? 17.766 -1.107 12.664 1 90.94 259 GLU B O 1
ATOM 5205 N N . GLU B 1 260 ? 17.578 -1.14 10.453 1 93.44 260 GLU B N 1
ATOM 5206 C CA . GLU B 1 260 ? 18.047 -2.514 10.344 1 93.44 260 GLU B CA 1
ATOM 5207 C C . GLU B 1 260 ? 19.578 -2.576 10.398 1 93.44 260 GLU B C 1
ATOM 5209 O O . GLU B 1 260 ? 20.141 -3.566 10.859 1 93.44 260 GLU B O 1
ATOM 5214 N N . THR B 1 261 ? 20.297 -1.48 9.93 1 95.5 261 THR B N 1
ATOM 5215 C CA . THR B 1 261 ? 21.734 -1.646 9.758 1 95.5 261 THR B CA 1
ATOM 5216 C C . THR B 1 261 ? 22.484 -0.439 10.305 1 95.5 261 THR B C 1
ATOM 5218 O O . THR B 1 261 ? 23.719 -0.451 10.375 1 95.5 261 THR B O 1
ATOM 5221 N N . GLY B 1 262 ? 21.781 0.645 10.656 1 93.88 262 GLY B N 1
ATOM 5222 C CA . GLY B 1 262 ? 22.422 1.86 11.133 1 93.88 262 GLY B CA 1
ATOM 5223 C C . GLY B 1 262 ? 23.031 2.691 10.023 1 93.88 262 GLY B C 1
ATOM 5224 O O . GLY B 1 262 ? 23.688 3.703 10.281 1 93.88 262 GLY B O 1
ATOM 5225 N N . ILE B 1 263 ? 22.797 2.359 8.805 1 96.56 263 ILE B N 1
ATOM 5226 C CA . ILE B 1 263 ? 23.422 3.037 7.668 1 96.56 263 ILE B CA 1
ATOM 5227 C C . ILE B 1 263 ? 22.531 4.199 7.223 1 96.56 263 ILE B C 1
ATOM 5229 O O . ILE B 1 263 ? 21.328 4.039 7.047 1 96.56 263 ILE B O 1
ATOM 5233 N N . GLU B 1 264 ? 23.156 5.352 7.059 1 96.12 264 GLU B N 1
ATOM 5234 C CA . GLU B 1 264 ? 22.469 6.504 6.477 1 96.12 264 GLU B CA 1
ATOM 5235 C C . GLU B 1 264 ? 22.5 6.457 4.953 1 96.12 264 GLU B C 1
ATOM 5237 O O . GLU B 1 264 ? 23.531 6.145 4.355 1 96.12 264 GLU B O 1
ATOM 5242 N N . VAL B 1 265 ? 21.344 6.793 4.352 1 95.94 265 VAL B N 1
ATOM 5243 C CA . VAL B 1 265 ? 21.203 6.719 2.902 1 95.94 265 VAL B CA 1
ATOM 5244 C C . VAL B 1 265 ? 20.906 8.109 2.342 1 95.94 265 VAL B C 1
ATOM 5246 O O . VAL B 1 265 ? 20.172 8.891 2.947 1 95.94 265 VAL B O 1
ATOM 5249 N N . GLY B 1 266 ? 21.5 8.43 1.235 1 94.5 266 GLY B N 1
ATOM 5250 C CA . GLY B 1 266 ? 21.234 9.656 0.504 1 94.5 266 GLY B CA 1
ATOM 5251 C C . GLY B 1 266 ? 20.281 9.453 -0.665 1 94.5 266 GLY B C 1
ATOM 5252 O O . GLY B 1 266 ? 19.078 9.289 -0.473 1 94.5 266 GLY B O 1
ATOM 5253 N N . LYS B 1 267 ? 20.875 9.297 -1.835 1 95.62 267 LYS B N 1
ATOM 5254 C CA . LYS B 1 267 ? 20.109 9.141 -3.064 1 95.62 267 LYS B CA 1
ATOM 5255 C C . LYS B 1 267 ? 19.375 7.797 -3.084 1 95.62 267 LYS B C 1
ATOM 5257 O O . LYS B 1 267 ? 19.938 6.773 -2.699 1 95.62 267 LYS B O 1
ATOM 5262 N N . VAL B 1 268 ? 18.125 7.852 -3.426 1 97.12 268 VAL B N 1
ATOM 5263 C CA . VAL B 1 268 ? 17.266 6.68 -3.576 1 97.12 268 VAL B CA 1
ATOM 5264 C C . VAL B 1 268 ? 16.719 6.629 -4.996 1 97.12 268 VAL B C 1
ATOM 5266 O O . VAL B 1 268 ? 16.125 7.598 -5.469 1 97.12 268 VAL B O 1
ATOM 5269 N N . VAL B 1 269 ? 16.906 5.516 -5.688 1 97.38 269 VAL B N 1
ATOM 5270 C CA . VAL B 1 269 ? 16.484 5.379 -7.078 1 97.38 269 VAL B CA 1
ATOM 5271 C C . VAL B 1 269 ? 15.523 4.203 -7.211 1 97.38 269 VAL B C 1
ATOM 5273 O O . VAL B 1 269 ? 15.852 3.076 -6.832 1 97.38 269 VAL B O 1
ATOM 5276 N N . TYR B 1 270 ? 14.391 4.496 -7.789 1 98 270 TYR B N 1
ATOM 5277 C CA . TYR B 1 270 ? 13.383 3.471 -8.031 1 98 270 TYR B CA 1
ATOM 5278 C C . TYR B 1 270 ? 13.852 2.49 -9.102 1 98 270 TYR B C 1
ATOM 5280 O O . TYR B 1 270 ? 14.43 2.893 -10.109 1 98 270 TYR B O 1
ATOM 5288 N N . HIS B 1 271 ? 13.625 1.16 -8.859 1 97.12 271 HIS B N 1
ATOM 5289 C CA . HIS B 1 271 ? 14.016 0.129 -9.812 1 97.12 271 HIS B CA 1
ATOM 5290 C C . HIS B 1 271 ? 12.797 -0.509 -10.469 1 97.12 271 HIS B C 1
ATOM 5292 O O . HIS B 1 271 ? 12.664 -0.491 -11.688 1 97.12 271 HIS B O 1
ATOM 5298 N N . SER B 1 272 ? 11.945 -1.032 -9.711 1 97.12 272 SER B N 1
ATOM 5299 C CA . SER B 1 272 ? 10.766 -1.75 -10.188 1 97.12 272 SER B CA 1
ATOM 5300 C C . SER B 1 272 ? 9.859 -2.15 -9.031 1 97.12 272 SER B C 1
ATOM 5302 O O . SER B 1 272 ? 10.141 -1.826 -7.871 1 97.12 272 SER B O 1
ATOM 5304 N N . SER B 1 273 ? 8.719 -2.777 -9.359 1 98.06 273 SER B N 1
ATOM 5305 C CA . SER B 1 273 ? 7.797 -3.271 -8.344 1 98.06 273 SER B CA 1
ATOM 5306 C C . SER B 1 273 ? 7.301 -4.676 -8.68 1 98.06 273 SER B C 1
ATOM 5308 O O . SER B 1 273 ? 7.293 -5.07 -9.852 1 98.06 273 SER B O 1
ATOM 5310 N N . GLN B 1 274 ? 6.938 -5.398 -7.652 1 97.38 274 GLN B N 1
ATOM 5311 C CA . GLN B 1 274 ? 6.543 -6.793 -7.801 1 97.38 274 GLN B CA 1
ATOM 5312 C C . GLN B 1 274 ? 5.445 -7.164 -6.809 1 97.38 274 GLN B C 1
ATOM 5314 O O . GLN B 1 274 ? 5.613 -6.984 -5.598 1 97.38 274 GLN B O 1
ATOM 5319 N N . PRO B 1 275 ? 4.277 -7.668 -7.34 1 97 275 PRO B N 1
ATOM 5320 C CA . PRO B 1 275 ? 3.332 -8.25 -6.383 1 97 275 PRO B CA 1
ATOM 5321 C C . PRO B 1 275 ? 3.906 -9.453 -5.645 1 97 275 PRO B C 1
ATOM 5323 O O . PRO B 1 275 ? 4.672 -10.227 -6.223 1 97 275 PRO B O 1
ATOM 5326 N N . TRP B 1 276 ? 3.549 -9.617 -4.395 1 97 276 TRP B N 1
ATOM 5327 C CA . TRP B 1 276 ? 4.094 -10.68 -3.557 1 97 276 TRP B CA 1
ATOM 5328 C C . TRP B 1 276 ? 3.002 -11.328 -2.715 1 97 276 TRP B C 1
ATOM 5330 O O . TRP B 1 276 ? 2.887 -11.055 -1.518 1 97 276 TRP B O 1
ATOM 5340 N N . PRO B 1 277 ? 2.199 -12.234 -3.285 1 96.69 277 PRO B N 1
ATOM 5341 C CA . PRO B 1 277 ? 1.079 -12.883 -2.602 1 96.69 277 PRO B CA 1
ATOM 5342 C C . PRO B 1 277 ? 1.521 -14.062 -1.742 1 96.69 277 PRO B C 1
ATOM 5344 O O . PRO B 1 277 ? 0.694 -14.891 -1.352 1 96.69 277 PRO B O 1
ATOM 5347 N N . VAL B 1 278 ? 2.842 -14.203 -1.418 1 93.38 278 VAL B N 1
ATOM 5348 C CA . VAL B 1 278 ? 3.34 -15.367 -0.688 1 93.38 278 VAL B CA 1
ATOM 5349 C C . VAL B 1 278 ? 3.85 -14.93 0.685 1 93.38 278 VAL B C 1
ATOM 5351 O O . VAL B 1 278 ? 4.695 -15.602 1.279 1 93.38 278 VAL B O 1
ATOM 5354 N N . GLY B 1 279 ? 3.344 -13.812 1.094 1 83.56 279 GLY B N 1
ATOM 5355 C CA . GLY B 1 279 ? 3.662 -13.383 2.445 1 83.56 279 GLY B CA 1
ATOM 5356 C C . GLY B 1 279 ? 2.896 -14.141 3.512 1 83.56 279 GLY B C 1
ATOM 5357 O O . GLY B 1 279 ? 2.238 -15.141 3.215 1 83.56 279 GLY B O 1
ATOM 5358 N N . PRO B 1 280 ? 3.111 -13.664 4.758 1 77.31 280 PRO B N 1
ATOM 5359 C CA . PRO B 1 280 ? 2.375 -14.32 5.84 1 77.31 280 PRO B CA 1
ATOM 5360 C C . PRO B 1 280 ? 0.862 -14.227 5.664 1 77.31 280 PRO B C 1
ATOM 5362 O O . PRO B 1 280 ? 0.368 -13.32 4.988 1 77.31 280 PRO B O 1
ATOM 5365 N N . PRO B 1 281 ? 0.159 -15.211 6.227 1 70.5 281 PRO B N 1
ATOM 5366 C CA . PRO B 1 281 ? -1.294 -15.25 6.047 1 70.5 281 PRO B CA 1
ATOM 5367 C C . PRO B 1 281 ? -1.982 -13.977 6.543 1 70.5 281 PRO B C 1
ATOM 5369 O O . PRO B 1 281 ? -3.082 -13.648 6.09 1 70.5 281 PRO B O 1
ATOM 5372 N N . SER B 1 282 ? -1.326 -13.312 7.438 1 76.75 282 SER B N 1
ATOM 5373 C CA . SER B 1 282 ? -1.93 -12.094 7.965 1 76.75 282 SER B CA 1
ATOM 5374 C C . SER B 1 282 ? -1.901 -10.977 6.93 1 76.75 282 SER B C 1
ATOM 5376 O O . SER B 1 282 ? -2.609 -9.977 7.074 1 76.75 282 SER B O 1
ATOM 5378 N N . MET B 1 283 ? -1.182 -11.172 5.91 1 81.75 283 MET B N 1
ATOM 5379 C CA . MET B 1 283 ? -1.07 -10.188 4.836 1 81.75 283 MET B CA 1
ATOM 5380 C C . MET B 1 283 ? -1.329 -10.836 3.48 1 81.75 283 MET B C 1
ATOM 5382 O O . MET B 1 283 ? -0.41 -11.375 2.857 1 81.75 283 MET B O 1
ATOM 5386 N N . PRO B 1 284 ? -2.494 -10.734 3.043 1 82.44 284 PRO B N 1
ATOM 5387 C CA . PRO B 1 284 ? -2.932 -11.469 1.856 1 82.44 284 PRO B CA 1
ATOM 5388 C C . PRO B 1 284 ? -2.047 -11.211 0.64 1 82.44 284 PRO B C 1
ATOM 5390 O O . PRO B 1 284 ? -1.803 -12.117 -0.157 1 82.44 284 PRO B O 1
ATOM 5393 N N . CYS B 1 285 ? -1.675 -9.977 0.493 1 88.75 285 CYS B N 1
ATOM 5394 C CA . CYS B 1 285 ? -0.802 -9.664 -0.633 1 88.75 285 CYS B CA 1
ATOM 5395 C C . CYS B 1 285 ? 0.081 -8.461 -0.321 1 88.75 285 CYS B C 1
ATOM 5397 O O . CYS B 1 285 ? -0.412 -7.422 0.122 1 88.75 285 CYS B O 1
ATOM 5399 N N . GLN B 1 286 ? 1.319 -8.633 -0.549 1 95.94 286 GLN B N 1
ATOM 5400 C CA . GLN B 1 286 ? 2.273 -7.531 -0.415 1 95.94 286 GLN B CA 1
ATOM 5401 C C . GLN B 1 286 ? 2.668 -6.977 -1.78 1 95.94 286 GLN B C 1
ATOM 5403 O O . GLN B 1 286 ? 2.469 -7.633 -2.805 1 95.94 286 GLN B O 1
ATOM 5408 N N . LEU B 1 287 ? 3.033 -5.805 -1.84 1 97.38 287 LEU B N 1
ATOM 5409 C CA . LEU B 1 287 ? 3.617 -5.145 -3.002 1 97.38 287 LEU B CA 1
ATOM 5410 C C . LEU B 1 287 ? 5.055 -4.723 -2.723 1 97.38 287 LEU B C 1
ATOM 5412 O O . LEU B 1 287 ? 5.293 -3.781 -1.962 1 97.38 287 LEU B O 1
ATOM 5416 N N . MET B 1 288 ? 6 -5.441 -3.324 1 97.75 288 MET B N 1
ATOM 5417 C CA . MET B 1 288 ? 7.41 -5.105 -3.168 1 97.75 288 MET B CA 1
ATOM 5418 C C . MET B 1 288 ? 7.805 -3.961 -4.094 1 97.75 288 MET B C 1
ATOM 5420 O O . MET B 1 288 ? 7.586 -4.035 -5.305 1 97.75 288 MET B O 1
ATOM 5424 N N . VAL B 1 289 ? 8.281 -2.949 -3.535 1 98.5 289 VAL B N 1
ATOM 5425 C CA . VAL B 1 289 ? 8.773 -1.821 -4.324 1 98.5 289 VAL B CA 1
ATOM 5426 C C . VAL B 1 289 ? 10.289 -1.72 -4.195 1 98.5 289 VAL B C 1
ATOM 5428 O O . VAL B 1 289 ? 10.805 -1.43 -3.115 1 98.5 289 VAL B O 1
ATOM 5431 N N . GLY B 1 290 ? 10.969 -1.888 -5.309 1 98.62 290 GLY B N 1
ATOM 5432 C CA . GLY B 1 290 ? 12.414 -2.029 -5.316 1 98.62 290 GLY B CA 1
ATOM 5433 C C . GLY B 1 290 ? 13.141 -0.726 -5.59 1 98.62 290 GLY B C 1
ATOM 5434 O O . GLY B 1 290 ? 12.766 0.024 -6.492 1 98.62 290 GLY B O 1
ATOM 5435 N N . PHE B 1 291 ? 14.195 -0.516 -4.77 1 98.62 291 PHE B N 1
ATOM 5436 C CA . PHE B 1 291 ? 15.008 0.688 -4.906 1 98.62 291 PHE B CA 1
ATOM 5437 C C . PHE B 1 291 ? 16.5 0.348 -4.836 1 98.62 291 PHE B C 1
ATOM 5439 O O . PHE B 1 291 ? 16.875 -0.656 -4.234 1 98.62 291 PHE B O 1
ATOM 5446 N N . VAL B 1 292 ? 17.266 1.141 -5.465 1 98.44 292 VAL B N 1
ATOM 5447 C CA . VAL B 1 292 ? 18.703 1.22 -5.195 1 98.44 292 VAL B CA 1
ATOM 5448 C C . VAL B 1 292 ? 19 2.451 -4.344 1 98.44 292 VAL B C 1
ATOM 5450 O O . VAL B 1 292 ? 18.609 3.566 -4.691 1 98.44 292 VAL B O 1
ATOM 5453 N N . ALA B 1 293 ? 19.594 2.227 -3.244 1 98.56 293 ALA B N 1
ATOM 5454 C CA . ALA B 1 293 ? 19.906 3.312 -2.314 1 98.56 293 ALA B CA 1
ATOM 5455 C C . ALA B 1 293 ? 21.406 3.496 -2.164 1 98.56 293 ALA B C 1
ATOM 5457 O O . ALA B 1 293 ? 22.156 2.518 -2.111 1 98.56 293 ALA B O 1
ATOM 5458 N N . TYR B 1 294 ? 21.859 4.707 -2.07 1 98.44 294 TYR B N 1
ATOM 5459 C CA . TYR B 1 294 ? 23.297 4.984 -1.982 1 98.44 294 TYR B CA 1
ATOM 5460 C C . TYR B 1 294 ? 23.672 5.43 -0.577 1 98.44 294 TYR B C 1
ATOM 5462 O O . TYR B 1 294 ? 23.156 6.434 -0.076 1 98.44 294 TYR B O 1
ATOM 5470 N N . ALA B 1 295 ? 24.641 4.758 -0.026 1 98.31 295 ALA B N 1
ATOM 5471 C CA . ALA B 1 295 ? 25.016 4.945 1.37 1 98.31 295 ALA B CA 1
ATOM 5472 C C . ALA B 1 295 ? 25.828 6.227 1.549 1 98.31 295 ALA B C 1
ATOM 5474 O O . ALA B 1 295 ? 26.688 6.547 0.722 1 98.31 295 ALA B O 1
ATOM 5475 N N . LYS B 1 296 ? 25.531 6.918 2.621 1 97.31 296 LYS B N 1
ATOM 5476 C CA . LYS B 1 296 ? 26.328 8.062 3.051 1 97.31 296 LYS B CA 1
ATOM 5477 C C . LYS B 1 296 ? 27.281 7.684 4.184 1 97.31 296 LYS B C 1
ATOM 5479 O O . LYS B 1 296 ? 28.281 8.367 4.418 1 97.31 296 LYS B O 1
ATOM 5484 N N . SER B 1 297 ? 26.891 6.68 4.906 1 96.75 297 SER B N 1
ATOM 5485 C CA . SER B 1 297 ? 27.734 6.098 5.949 1 96.75 297 SER B CA 1
ATOM 5486 C C . SER B 1 297 ? 27.969 4.613 5.707 1 96.75 297 SER B C 1
ATOM 5488 O O . SER B 1 297 ? 27.234 3.979 4.941 1 96.75 297 SER B O 1
ATOM 5490 N N . LEU B 1 298 ? 29.016 4.051 6.379 1 96.44 298 LEU B N 1
ATOM 5491 C CA . LEU B 1 298 ? 29.391 2.695 5.988 1 96.44 298 LEU B CA 1
ATOM 5492 C C . LEU B 1 298 ? 29.453 1.777 7.207 1 96.44 298 LEU B C 1
ATOM 5494 O O . LEU B 1 298 ? 29.5 0.554 7.062 1 96.44 298 LEU B O 1
ATOM 5498 N N . GLU B 1 299 ? 29.453 2.312 8.359 1 95.75 299 GLU B N 1
ATOM 5499 C CA . GLU B 1 299 ? 29.516 1.488 9.562 1 95.75 299 GLU B CA 1
ATOM 5500 C C . GLU B 1 299 ? 28.203 0.772 9.828 1 95.75 299 GLU B C 1
ATOM 5502 O O . GLU B 1 299 ? 27.172 1.415 10.055 1 95.75 299 GLU B O 1
ATOM 5507 N N . ILE B 1 300 ? 28.266 -0.509 9.867 1 95.69 300 ILE B N 1
ATOM 5508 C CA . ILE B 1 300 ? 27.062 -1.315 10.016 1 95.69 300 ILE B CA 1
ATOM 5509 C C . ILE B 1 300 ? 26.781 -1.544 11.492 1 95.69 300 ILE B C 1
ATOM 5511 O O . ILE B 1 300 ? 27.656 -1.944 12.25 1 95.69 300 ILE B O 1
ATOM 5515 N N . ASN B 1 301 ? 25.641 -1.309 11.938 1 93.12 301 ASN B N 1
ATOM 5516 C CA . ASN B 1 301 ? 25.078 -1.677 13.234 1 93.12 301 ASN B CA 1
ATOM 5517 C C . ASN B 1 301 ? 23.781 -2.445 13.086 1 93.12 301 ASN B C 1
ATOM 5519 O O . ASN B 1 301 ? 22.703 -1.842 12.992 1 93.12 301 ASN B O 1
ATOM 5523 N N . VAL B 1 302 ? 23.859 -3.734 13.219 1 89.75 302 VAL B N 1
ATOM 5524 C CA . VAL B 1 302 ? 22.734 -4.605 12.883 1 89.75 302 VAL B CA 1
ATOM 5525 C C . VAL B 1 302 ? 21.75 -4.652 14.039 1 89.75 302 VAL B C 1
ATOM 5527 O O . VAL B 1 302 ? 22.141 -4.816 15.195 1 89.75 302 VAL B O 1
ATOM 5530 N N . ASP B 1 303 ? 20.547 -4.43 13.672 1 84.75 303 ASP B N 1
ATOM 5531 C CA . ASP B 1 303 ? 19.5 -4.73 14.633 1 84.75 303 ASP B CA 1
ATOM 5532 C C . ASP B 1 303 ? 19.266 -6.234 14.758 1 84.75 303 ASP B C 1
ATOM 5534 O O . ASP B 1 303 ? 18.656 -6.848 13.883 1 84.75 303 ASP B O 1
ATOM 5538 N N . LYS B 1 304 ? 19.578 -6.777 15.789 1 78.75 304 LYS B N 1
ATOM 5539 C CA . LYS B 1 304 ? 19.609 -8.227 15.953 1 78.75 304 LYS B CA 1
ATOM 5540 C C . LYS B 1 304 ? 18.188 -8.781 16.156 1 78.75 304 LYS B C 1
ATOM 5542 O O . LYS B 1 304 ? 17.969 -9.992 16.062 1 78.75 304 LYS B O 1
ATOM 5547 N N . GLU B 1 305 ? 17.281 -7.918 16.359 1 75.69 305 GLU B N 1
ATOM 5548 C CA . GLU B 1 305 ? 15.898 -8.383 16.469 1 75.69 305 GLU B CA 1
ATOM 5549 C C . GLU B 1 305 ? 15.344 -8.734 15.086 1 75.69 305 GLU B C 1
ATOM 5551 O O . GLU B 1 305 ? 14.492 -9.617 14.961 1 75.69 305 GLU B O 1
ATOM 5556 N N . GLU B 1 306 ? 15.867 -8.156 14.086 1 75.75 306 GLU B N 1
ATOM 5557 C CA . GLU B 1 306 ? 15.289 -8.305 12.758 1 75.75 306 GLU B CA 1
ATOM 5558 C C . GLU B 1 306 ? 16.203 -9.117 11.844 1 75.75 306 GLU B C 1
ATOM 5560 O O . GLU B 1 306 ? 15.742 -9.914 11.031 1 75.75 306 GLU B O 1
ATOM 5565 N N . LEU B 1 307 ? 17.531 -8.789 12.055 1 82.88 307 LEU B N 1
ATOM 5566 C CA . LEU B 1 307 ? 18.5 -9.391 11.141 1 82.88 307 LEU B CA 1
ATOM 5567 C C . LEU B 1 307 ? 19.5 -10.258 11.906 1 82.88 307 LEU B C 1
ATOM 5569 O O . LEU B 1 307 ? 19.844 -9.953 13.047 1 82.88 307 LEU B O 1
ATOM 5573 N N . GLU B 1 308 ? 19.922 -11.281 11.227 1 86.75 308 GLU B N 1
ATOM 5574 C CA . GLU B 1 308 ? 21.031 -12.062 11.75 1 86.75 308 GLU B CA 1
ATOM 5575 C C . GLU B 1 308 ? 22.359 -11.383 11.469 1 86.75 308 GLU B C 1
ATOM 5577 O O . GLU B 1 308 ? 23.234 -11.336 12.336 1 86.75 308 GLU B O 1
ATOM 5582 N N . ASP B 1 309 ? 22.406 -10.898 10.281 1 90.94 309 ASP B N 1
ATOM 5583 C CA . ASP B 1 309 ? 23.672 -10.266 9.898 1 90.94 309 ASP B CA 1
ATOM 5584 C C . ASP B 1 309 ? 23.484 -9.383 8.664 1 90.94 309 ASP B C 1
ATOM 5586 O O . ASP B 1 309 ? 22.469 -9.484 7.973 1 90.94 309 ASP B O 1
ATOM 5590 N N . ALA B 1 310 ? 24.438 -8.469 8.477 1 95.19 310 ALA B N 1
ATOM 5591 C CA . ALA B 1 310 ? 24.562 -7.625 7.289 1 95.19 310 ALA B CA 1
ATOM 5592 C C . ALA B 1 310 ? 26.031 -7.348 6.961 1 95.19 310 ALA B C 1
ATOM 5594 O O . ALA B 1 310 ? 26.844 -7.09 7.859 1 95.19 310 ALA B O 1
ATOM 5595 N N . LYS B 1 311 ? 26.375 -7.441 5.656 1 95.25 311 LYS B N 1
ATOM 5596 C CA . LYS B 1 311 ? 27.766 -7.285 5.25 1 95.25 311 LYS B CA 1
ATOM 5597 C C . LYS B 1 311 ? 27.859 -6.57 3.906 1 95.25 311 LYS B C 1
ATOM 5599 O O . LYS B 1 311 ? 26.969 -6.668 3.074 1 95.25 311 LYS B O 1
ATOM 5604 N N . TRP B 1 312 ? 29 -5.875 3.838 1 97.62 312 TRP B N 1
ATOM 5605 C CA . TRP B 1 312 ? 29.359 -5.324 2.533 1 97.62 312 TRP B CA 1
ATOM 5606 C C . TRP B 1 312 ? 30 -6.383 1.654 1 97.62 312 TRP B C 1
ATOM 5608 O O . TRP B 1 312 ? 30.953 -7.055 2.076 1 97.62 312 TRP B O 1
ATOM 5618 N N . TYR B 1 313 ? 29.547 -6.551 0.446 1 96.62 313 TYR B N 1
ATOM 5619 C CA . TYR B 1 313 ? 30.141 -7.461 -0.528 1 96.62 313 TYR B CA 1
ATOM 5620 C C . TYR B 1 313 ? 30.609 -6.703 -1.763 1 96.62 313 TYR B C 1
ATOM 5622 O O . TYR B 1 313 ? 29.922 -5.801 -2.248 1 96.62 313 TYR B O 1
ATOM 5630 N N . SER B 1 314 ? 31.766 -7.086 -2.24 1 96.94 314 SER B N 1
ATOM 5631 C CA . SER B 1 314 ? 32.281 -6.473 -3.463 1 96.94 314 SER B CA 1
ATOM 5632 C C . SER B 1 314 ? 31.453 -6.902 -4.68 1 96.94 314 SER B C 1
ATOM 5634 O O . SER B 1 314 ? 30.812 -7.949 -4.656 1 96.94 314 SER B O 1
ATOM 5636 N N . ARG B 1 315 ? 31.516 -6.082 -5.711 1 96.12 315 ARG B N 1
ATOM 5637 C CA . ARG B 1 315 ? 30.844 -6.422 -6.961 1 96.12 315 ARG B CA 1
ATOM 5638 C C . ARG B 1 315 ? 31.297 -7.781 -7.48 1 96.12 315 ARG B C 1
ATOM 5640 O O . ARG B 1 315 ? 30.5 -8.562 -7.984 1 96.12 315 ARG B O 1
ATOM 5647 N N . GLU B 1 316 ? 32.594 -8.047 -7.363 1 93.81 316 GLU B N 1
ATOM 5648 C CA . GLU B 1 316 ? 33.156 -9.32 -7.812 1 93.81 316 GLU B CA 1
ATOM 5649 C C . GLU B 1 316 ? 32.562 -10.492 -7.031 1 93.81 316 GLU B C 1
ATOM 5651 O O . GLU B 1 316 ? 32.219 -11.523 -7.617 1 93.81 316 GLU B O 1
ATOM 5656 N N . ASP B 1 317 ? 32.469 -10.297 -5.754 1 92.31 317 ASP B N 1
ATOM 5657 C CA . ASP B 1 317 ? 31.891 -11.344 -4.918 1 92.31 317 ASP B CA 1
ATOM 5658 C C . ASP B 1 317 ? 30.438 -11.625 -5.301 1 92.31 317 ASP B C 1
ATOM 5660 O O . ASP B 1 317 ? 30.016 -12.781 -5.359 1 92.31 317 ASP B O 1
ATOM 5664 N N . VAL B 1 318 ? 29.734 -10.594 -5.496 1 93.19 318 VAL B N 1
ATOM 5665 C CA . VAL B 1 318 ? 28.328 -10.719 -5.855 1 93.19 318 VAL B CA 1
ATOM 5666 C C . VAL B 1 318 ? 28.188 -11.375 -7.227 1 93.19 318 VAL B C 1
ATOM 5668 O O . VAL B 1 318 ? 27.328 -12.234 -7.43 1 93.19 318 VAL B O 1
ATOM 5671 N N . ARG B 1 319 ? 29.078 -11 -8.172 1 91.31 319 ARG B N 1
ATOM 5672 C CA . ARG B 1 319 ? 29.062 -11.609 -9.492 1 91.31 319 ARG B CA 1
ATOM 5673 C C . ARG B 1 319 ? 29.312 -13.117 -9.398 1 91.31 319 ARG B C 1
ATOM 5675 O O . ARG B 1 319 ? 28.656 -13.898 -10.078 1 91.31 319 ARG B O 1
ATOM 5682 N N . LYS B 1 320 ? 30.188 -13.508 -8.57 1 87.94 320 LYS B N 1
ATOM 5683 C CA . LYS B 1 320 ? 30.484 -14.922 -8.367 1 87.94 320 LYS B CA 1
ATOM 5684 C C . LYS B 1 320 ? 29.281 -15.664 -7.805 1 87.94 320 LYS B C 1
ATOM 5686 O O . LYS B 1 320 ? 28.984 -16.781 -8.227 1 87.94 320 LYS B O 1
ATOM 5691 N N . ALA B 1 321 ? 28.672 -15.031 -6.895 1 86.56 321 ALA B N 1
ATOM 5692 C CA . ALA B 1 321 ? 27.484 -15.641 -6.289 1 86.56 321 ALA B CA 1
ATOM 5693 C C . ALA B 1 321 ? 26.375 -15.828 -7.316 1 86.56 321 ALA B C 1
ATOM 5695 O O . ALA B 1 321 ? 25.656 -16.828 -7.277 1 86.56 321 ALA B O 1
ATOM 5696 N N . LEU B 1 322 ? 26.281 -14.883 -8.195 1 86.06 322 LEU B N 1
ATOM 5697 C CA . LEU B 1 322 ? 25.219 -14.898 -9.195 1 86.06 322 LEU B CA 1
ATOM 5698 C C . LEU B 1 322 ? 25.516 -15.922 -10.289 1 86.06 322 LEU B C 1
ATOM 5700 O O . LEU B 1 322 ? 24.609 -16.406 -10.953 1 86.06 322 LEU B O 1
ATOM 5704 N N . THR B 1 323 ? 26.75 -16.156 -10.578 1 77.56 323 THR B N 1
ATOM 5705 C CA . THR B 1 323 ? 27.141 -17.109 -11.617 1 77.56 323 THR B CA 1
ATOM 5706 C C . THR B 1 323 ? 27.109 -18.547 -11.086 1 77.56 323 THR B C 1
ATOM 5708 O O . THR B 1 323 ? 26.875 -19.484 -11.852 1 77.56 323 THR B O 1
ATOM 5711 N N . PHE B 1 324 ? 27.484 -18.672 -9.867 1 61.38 324 PHE B N 1
ATOM 5712 C CA . PHE B 1 324 ? 27.453 -19.984 -9.258 1 61.38 324 PHE B CA 1
ATOM 5713 C C . PHE B 1 324 ? 26.016 -20.438 -8.992 1 61.38 324 PHE B C 1
ATOM 5715 O O . PHE B 1 324 ? 25.703 -21.625 -9.039 1 61.38 324 PHE B O 1
ATOM 5722 N N . ALA B 1 325 ? 25.375 -19.516 -8.508 1 56.12 325 ALA B N 1
ATOM 5723 C CA . ALA B 1 325 ? 24 -19.797 -8.141 1 56.12 325 ALA B CA 1
ATOM 5724 C C . ALA B 1 325 ? 23.219 -20.375 -9.32 1 56.12 325 ALA B C 1
ATOM 5726 O O . ALA B 1 325 ? 22 -20.531 -9.258 1 56.12 325 ALA B O 1
ATOM 5727 N N . GLU B 1 326 ? 24 -20.922 -10.227 1 51.16 326 GLU B N 1
ATOM 5728 C CA . GLU B 1 326 ? 23.375 -21.516 -11.406 1 51.16 326 GLU B CA 1
ATOM 5729 C C . GLU B 1 326 ? 22.062 -22.203 -11.047 1 51.16 32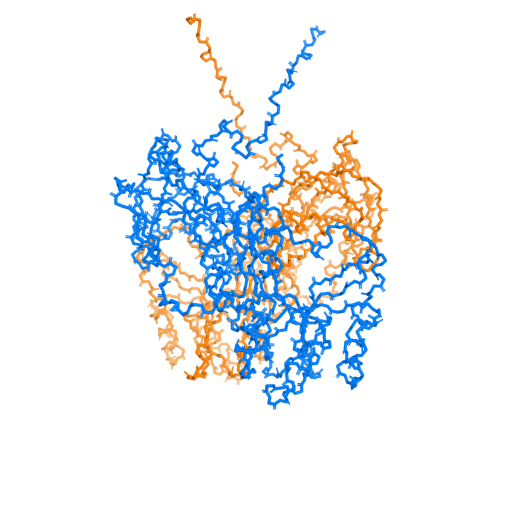6 GLU B C 1
ATOM 5731 O O . GLU B 1 326 ? 22.031 -23.078 -10.18 1 51.16 326 GLU B O 1
ATOM 5736 N N . TYR B 1 327 ? 21.031 -21.391 -10.984 1 49.62 327 TYR B N 1
ATOM 5737 C CA . TYR B 1 327 ? 19.578 -21.453 -11.062 1 49.62 327 TYR B CA 1
ATOM 5738 C C . TYR B 1 327 ? 19.125 -22.75 -11.688 1 49.62 327 TYR B C 1
ATOM 5740 O O . TYR B 1 327 ? 18.047 -23.266 -11.352 1 49.62 327 TYR B O 1
ATOM 5748 N N . LYS B 1 328 ? 19.906 -23.125 -12.672 1 49.28 328 LYS B N 1
ATOM 5749 C CA . LYS B 1 328 ? 19.422 -24.312 -13.383 1 49.28 328 LYS B CA 1
ATOM 5750 C C . LYS B 1 328 ? 19.125 -25.453 -12.406 1 49.28 328 LYS B C 1
ATOM 5752 O O . LYS B 1 328 ? 18.203 -26.234 -12.633 1 49.28 328 LYS B O 1
ATOM 5757 N N . LYS B 1 329 ? 19.828 -25.406 -11.445 1 47.44 329 LYS B N 1
ATOM 5758 C CA . LYS B 1 329 ? 19.594 -26.531 -10.555 1 47.44 329 LYS B CA 1
ATOM 5759 C C . LYS B 1 329 ? 18.312 -26.328 -9.75 1 47.44 329 LYS B C 1
ATOM 5761 O O . LYS B 1 329 ? 17.688 -27.312 -9.312 1 47.44 329 LYS B O 1
ATOM 5766 N N . ALA B 1 330 ? 17.906 -25.156 -9.453 1 47.69 330 ALA B N 1
ATOM 5767 C CA . ALA B 1 330 ? 16.625 -24.938 -8.789 1 47.69 330 ALA B CA 1
ATOM 5768 C C . ALA B 1 330 ? 15.477 -25.469 -9.641 1 47.69 330 ALA B C 1
ATOM 5770 O O . ALA B 1 330 ? 14.375 -25.703 -9.125 1 47.69 330 ALA B O 1
ATOM 5771 N N . GLN B 1 331 ? 15.641 -25.703 -10.984 1 47.47 331 GLN B N 1
ATOM 5772 C CA . GLN B 1 331 ? 14.656 -26.328 -11.852 1 47.47 331 GLN B CA 1
ATOM 5773 C C . GLN B 1 331 ? 14.305 -27.734 -11.367 1 47.47 331 GLN B C 1
ATOM 5775 O O . GLN B 1 331 ? 13.297 -28.297 -11.773 1 47.47 331 GLN B O 1
ATOM 5780 N N . THR B 1 332 ? 15.133 -28.219 -10.445 1 48.72 332 THR B N 1
ATOM 5781 C CA . THR B 1 332 ? 14.797 -29.516 -9.875 1 48.72 332 THR B CA 1
ATOM 5782 C C . THR B 1 332 ? 13.492 -29.438 -9.094 1 48.72 332 THR B C 1
ATOM 5784 O O . THR B 1 332 ? 12.875 -30.469 -8.812 1 48.72 332 THR B O 1
ATOM 5787 N N . SER B 1 333 ? 12.906 -28.234 -9.023 1 55.19 333 SER B N 1
ATOM 5788 C CA . SER B 1 333 ? 11.68 -28.078 -8.234 1 55.19 333 SER B CA 1
ATOM 5789 C C . SER B 1 333 ? 10.453 -28.469 -9.039 1 55.19 333 SER B C 1
ATOM 5791 O O . SER B 1 333 ? 9.453 -28.938 -8.477 1 55.19 333 SER B O 1
ATOM 5793 N N . SER B 1 334 ? 10.562 -28.5 -10.359 1 58.84 334 SER B N 1
ATOM 5794 C CA . SER B 1 334 ? 9.438 -29.016 -11.125 1 58.84 334 SER B CA 1
ATOM 5795 C C . SER B 1 334 ? 9.242 -30.516 -10.867 1 58.84 334 SER B C 1
ATOM 5797 O O . SER B 1 334 ? 8.117 -31.016 -10.922 1 58.84 334 SER B O 1
ATOM 5799 N N . ALA B 1 335 ? 10.32 -31.062 -10.531 1 61.25 335 ALA B N 1
ATOM 5800 C CA . ALA B 1 335 ? 10.242 -32.469 -10.172 1 61.25 335 ALA B CA 1
ATOM 5801 C C . ALA B 1 335 ? 9.461 -32.656 -8.875 1 61.25 335 ALA B C 1
ATOM 5803 O O . ALA B 1 335 ? 8.711 -33.625 -8.727 1 61.25 335 ALA B O 1
ATOM 5804 N N . LYS B 1 336 ? 9.547 -31.656 -8.117 1 64.69 336 LYS B N 1
ATOM 5805 C CA . LYS B 1 336 ? 8.844 -31.734 -6.844 1 64.69 336 LYS B CA 1
ATOM 5806 C C . LYS B 1 336 ? 7.332 -31.625 -7.043 1 64.69 336 LYS B C 1
ATOM 5808 O O . LYS B 1 336 ? 6.559 -32.344 -6.418 1 64.69 336 LYS B O 1
ATOM 5813 N N . VAL B 1 337 ? 6.969 -30.812 -7.941 1 69 337 VAL B N 1
ATOM 5814 C CA . VAL B 1 337 ? 5.543 -30.656 -8.211 1 69 337 VAL B CA 1
ATOM 5815 C C . VAL B 1 337 ? 4.984 -31.938 -8.812 1 69 337 VAL B C 1
ATOM 5817 O O . VAL B 1 337 ? 3.889 -32.375 -8.445 1 69 337 VAL B O 1
ATOM 5820 N N . GLU B 1 338 ? 5.777 -32.531 -9.648 1 69.31 338 GLU B N 1
ATOM 5821 C CA . GLU B 1 338 ? 5.383 -33.781 -10.258 1 69.31 338 GLU B CA 1
ATOM 5822 C C . GLU B 1 338 ? 5.219 -34.875 -9.203 1 69.31 338 GLU B C 1
ATOM 5824 O O . GLU B 1 338 ? 4.246 -35.625 -9.234 1 69.31 338 GLU B O 1
ATOM 5829 N N . GLN B 1 339 ? 6.141 -34.875 -8.336 1 69.12 339 GLN B N 1
ATOM 5830 C CA . GLN B 1 339 ? 6.086 -35.875 -7.281 1 69.12 339 GLN B CA 1
ATOM 5831 C C . GLN B 1 339 ? 4.871 -35.688 -6.383 1 69.12 339 GLN B C 1
ATOM 5833 O O . GLN B 1 339 ? 4.211 -36.656 -5.992 1 69.12 339 GLN B O 1
ATOM 5838 N N . MET B 1 340 ? 4.59 -34.469 -6.152 1 68.69 340 MET B N 1
ATOM 5839 C CA . MET B 1 340 ? 3.432 -34.156 -5.324 1 68.69 340 MET B CA 1
ATOM 5840 C C . MET B 1 340 ? 2.137 -34.562 -6.023 1 68.69 340 MET B C 1
ATOM 5842 O O . MET B 1 340 ? 1.234 -35.125 -5.402 1 68.69 340 MET B O 1
ATOM 5846 N N . CYS B 1 341 ? 2.131 -34.312 -7.273 1 70.69 341 CYS B N 1
ATOM 5847 C CA . CYS B 1 341 ? 0.91 -34.562 -8.031 1 70.69 341 CYS B CA 1
ATOM 5848 C C . CYS B 1 341 ? 0.712 -36.062 -8.25 1 70.69 341 CYS B C 1
ATOM 5850 O O . CYS B 1 341 ? -0.417 -36.531 -8.422 1 70.69 341 CYS B O 1
ATOM 5852 N N . LYS B 1 342 ? 1.849 -36.812 -8.312 1 65.88 342 LYS B N 1
ATOM 5853 C CA . LYS B 1 342 ? 1.771 -38.281 -8.492 1 65.88 342 LYS B CA 1
ATOM 5854 C C . LYS B 1 342 ? 1.494 -38.969 -7.168 1 65.88 342 LYS B C 1
ATOM 5856 O O . LYS B 1 342 ? 1.31 -40.188 -7.133 1 65.88 342 LYS B O 1
ATOM 5861 N N . GLY B 1 343 ? 1.071 -38.125 -6.117 1 60 343 GLY B N 1
ATOM 5862 C CA . GLY B 1 343 ? 0.692 -38.719 -4.836 1 60 343 GLY B CA 1
ATOM 5863 C C . GLY B 1 343 ? 1.855 -39.344 -4.109 1 60 343 GLY B C 1
ATOM 5864 O O . GLY B 1 343 ? 1.653 -40.156 -3.184 1 60 343 GLY B O 1
ATOM 5865 N N . VAL B 1 344 ? 3.047 -39.344 -4.715 1 50.75 344 VAL B N 1
ATOM 5866 C CA . VAL B 1 344 ? 4.184 -39.969 -4.051 1 50.75 344 VAL B CA 1
ATOM 5867 C C . VAL B 1 344 ? 4.48 -39.25 -2.742 1 50.75 344 VAL B C 1
ATOM 5869 O O . VAL B 1 344 ? 4.656 -38.031 -2.73 1 50.75 344 VAL B O 1
ATOM 5872 N N . LYS B 1 345 ? 3.928 -39.719 -1.707 1 46.78 345 LYS B N 1
ATOM 5873 C CA . LYS B 1 345 ? 4.098 -39.25 -0.334 1 46.78 345 LYS B CA 1
ATOM 5874 C C . LYS B 1 345 ? 5.559 -38.906 -0.047 1 46.78 345 LYS B C 1
ATOM 5876 O O . LYS B 1 345 ? 6.297 -39.75 0.496 1 46.78 345 LYS B O 1
ATOM 5881 N N . LYS B 1 346 ? 6.43 -38.531 -0.843 1 44.25 346 LYS B N 1
ATOM 5882 C CA . LYS B 1 346 ? 7.672 -38.375 -0.097 1 44.25 346 LYS B CA 1
ATOM 5883 C C . LYS B 1 346 ? 7.52 -37.312 1.005 1 44.25 346 LYS B C 1
ATOM 5885 O O . LYS B 1 346 ? 6.68 -36.438 0.904 1 44.25 346 LYS B O 1
ATOM 5890 N N . THR B 1 347 ? 8.25 -37.5 2.186 1 35.09 347 THR B N 1
ATOM 5891 C CA . THR B 1 347 ? 8.492 -36.75 3.426 1 35.09 347 THR B CA 1
ATOM 5892 C C . THR B 1 347 ? 8.609 -35.25 3.16 1 35.09 347 THR B C 1
ATOM 5894 O O . THR B 1 347 ? 9.086 -34.844 2.096 1 35.09 347 THR B O 1
ATOM 5897 N N . HIS B 1 348 ? 7.898 -34.438 3.947 1 35.09 348 HIS B N 1
ATOM 5898 C CA . HIS B 1 348 ? 7.824 -33 4.176 1 35.09 348 HIS B CA 1
ATOM 5899 C C . HIS B 1 348 ? 9.172 -32.344 3.928 1 35.09 348 HIS B C 1
ATOM 5901 O O . HIS B 1 348 ? 9.953 -32.156 4.859 1 35.09 348 HIS B O 1
ATOM 5907 N N . SER B 1 349 ? 9.984 -32.781 3.031 1 32.59 349 SER B N 1
ATOM 5908 C CA . SER B 1 349 ? 11.219 -32 3.055 1 32.59 349 SER B CA 1
ATOM 5909 C C . SER B 1 349 ? 10.93 -30.516 2.838 1 32.59 349 SER B C 1
ATOM 5911 O O . SER B 1 349 ? 10.25 -30.141 1.881 1 32.59 349 SER B O 1
ATOM 5913 N N . SER B 1 350 ? 10.758 -29.828 3.824 1 35.62 350 SER B N 1
ATOM 5914 C CA . SER B 1 350 ? 10.656 -28.375 3.904 1 35.62 350 SER B CA 1
ATOM 5915 C C . SER B 1 350 ? 11.469 -27.703 2.807 1 35.62 350 SER B C 1
ATOM 5917 O O . SER B 1 350 ? 12.562 -28.172 2.467 1 35.62 350 SER B O 1
ATOM 5919 N N . ALA B 1 351 ? 10.844 -27.031 1.85 1 37.19 351 ALA B N 1
ATOM 5920 C CA . ALA B 1 351 ? 11.5 -26.125 0.913 1 37.19 351 ALA B CA 1
ATOM 5921 C C . ALA B 1 351 ? 12.867 -25.703 1.43 1 37.19 351 ALA B C 1
ATOM 5923 O O . ALA B 1 351 ? 13.57 -24.922 0.782 1 37.19 351 ALA B O 1
ATOM 5924 N N . ARG B 1 352 ? 13.188 -26.109 2.695 1 37 352 ARG B N 1
ATOM 5925 C CA . ARG B 1 352 ? 14.438 -25.656 3.307 1 37 352 ARG B CA 1
ATOM 5926 C C . ARG B 1 352 ? 15.633 -26.391 2.695 1 37 352 ARG B C 1
ATOM 5928 O O . ARG B 1 352 ? 16.781 -26.047 2.971 1 37 352 ARG B O 1
ATOM 5935 N N . ASN B 1 353 ? 15.43 -27.641 2.188 1 34.97 353 ASN B N 1
ATOM 5936 C CA . ASN B 1 353 ? 16.672 -28.344 1.889 1 34.97 353 ASN B CA 1
ATOM 5937 C C . ASN B 1 353 ? 17.172 -28.031 0.482 1 34.97 353 ASN B C 1
ATOM 5939 O O . ASN B 1 353 ? 16.906 -28.781 -0.459 1 34.97 353 ASN B O 1
ATOM 5943 N N . PHE B 1 354 ? 17.062 -26.906 0.038 1 37.25 354 PHE B N 1
ATOM 5944 C CA . PHE B 1 354 ? 17.969 -26.578 -1.06 1 37.25 354 PHE B CA 1
ATOM 5945 C C . PHE B 1 354 ? 19.344 -27.188 -0.817 1 37.25 354 PHE B C 1
ATOM 5947 O O . PHE B 1 354 ? 20.203 -26.562 -0.186 1 37.25 354 PHE B O 1
ATOM 5954 N N . ASN B 1 355 ? 19.422 -28.422 -0.483 1 34.34 355 ASN B N 1
ATOM 5955 C CA . ASN B 1 355 ? 20.75 -29.047 -0.395 1 34.34 355 ASN B CA 1
ATOM 5956 C C . ASN B 1 355 ? 21.516 -28.906 -1.703 1 34.34 355 ASN B C 1
ATOM 5958 O O . ASN B 1 355 ? 21.156 -29.516 -2.711 1 34.34 355 ASN B O 1
ATOM 5962 N N . VAL B 1 356 ? 22.094 -27.75 -2.066 1 37.81 356 VAL B N 1
ATOM 5963 C CA . VAL B 1 356 ? 23.188 -27.703 -3.023 1 37.81 356 VAL B CA 1
ATOM 5964 C C . VAL B 1 356 ? 24.094 -28.922 -2.82 1 37.81 356 VAL B C 1
ATOM 5966 O O . VAL B 1 356 ? 24.625 -29.125 -1.727 1 37.81 356 VAL B O 1
ATOM 5969 N N . LYS B 1 357 ? 24 -29.969 -3.582 1 36.38 357 LYS B N 1
ATOM 5970 C CA . LYS B 1 357 ? 25.016 -31.016 -3.572 1 36.38 357 LYS B CA 1
ATOM 5971 C C . LYS B 1 357 ? 26.375 -30.469 -3.168 1 36.38 357 LYS B C 1
ATOM 5973 O O . LYS B 1 357 ? 26.625 -29.266 -3.256 1 36.38 357 LYS B O 1
ATOM 5978 N N . SER B 1 358 ? 27.438 -31.375 -2.836 1 35.88 358 SER B N 1
ATOM 5979 C CA . SER B 1 358 ? 28.766 -31.484 -2.244 1 35.88 358 SER B CA 1
ATOM 5980 C C . SER B 1 358 ? 29.75 -30.516 -2.881 1 35.88 358 SER B C 1
ATOM 5982 O O . SER B 1 358 ? 30.938 -30.516 -2.547 1 35.88 358 SER B O 1
ATOM 5984 N N . GLY B 1 359 ? 29.594 -30.047 -4.215 1 37.47 359 GLY B N 1
ATOM 5985 C CA . GLY B 1 359 ? 30.828 -29.359 -4.57 1 37.47 359 GLY B CA 1
ATOM 5986 C C . GLY B 1 359 ? 31.094 -28.125 -3.73 1 37.47 359 GLY B C 1
ATOM 5987 O O . GLY B 1 359 ? 30.281 -27.766 -2.873 1 37.47 359 GLY B O 1
ATOM 5988 N N . GLU B 1 360 ? 32.156 -27.25 -3.994 1 43.81 360 GLU B N 1
ATOM 5989 C CA . GLU B 1 360 ? 32.625 -26.062 -3.289 1 43.81 360 GLU B CA 1
ATOM 5990 C C . GLU B 1 360 ? 31.484 -25.078 -3.053 1 43.81 360 GLU B C 1
ATOM 5992 O O . GLU B 1 360 ? 30.906 -24.547 -4.004 1 43.81 360 GLU B O 1
ATOM 5997 N N . LEU B 1 361 ? 30.625 -25.281 -2.088 1 48.94 361 LEU B N 1
ATOM 5998 C CA . LEU B 1 361 ? 29.516 -24.453 -1.653 1 48.94 361 LEU B CA 1
ATOM 5999 C C . LEU B 1 361 ? 29.844 -22.969 -1.802 1 48.94 361 LEU B C 1
ATOM 6001 O O . LEU B 1 361 ? 30.891 -22.516 -1.32 1 48.94 361 LEU B O 1
ATOM 6005 N N . ALA B 1 362 ? 29.344 -22.406 -2.762 1 57.09 362 ALA B N 1
ATOM 6006 C CA . ALA B 1 362 ? 29.547 -20.969 -2.832 1 57.09 362 ALA B CA 1
ATOM 6007 C C . ALA B 1 362 ? 29.281 -20.312 -1.478 1 57.09 362 ALA B C 1
ATOM 6009 O O . ALA B 1 362 ? 28.375 -20.703 -0.752 1 57.09 362 ALA B O 1
ATOM 6010 N N . PRO B 1 363 ? 30.25 -19.562 -0.981 1 64.62 363 PRO B N 1
ATOM 6011 C CA . PRO B 1 363 ? 30.172 -18.906 0.326 1 64.62 363 PRO B CA 1
ATOM 6012 C C . PRO B 1 363 ? 28.891 -18.109 0.519 1 64.62 363 PRO B C 1
ATOM 6014 O O . PRO B 1 363 ? 28.406 -17.969 1.644 1 64.62 363 PRO B O 1
ATOM 6017 N N . MET B 1 364 ? 28.266 -17.609 -0.655 1 77.06 364 MET B N 1
ATOM 6018 C CA . MET B 1 364 ? 27.047 -16.844 -0.516 1 77.06 364 MET B CA 1
ATOM 6019 C C . MET B 1 364 ? 26.125 -17.062 -1.709 1 77.06 364 MET B C 1
ATOM 6021 O O . MET B 1 364 ? 26.578 -17.344 -2.812 1 77.06 364 MET B O 1
ATOM 6025 N N . PHE B 1 365 ? 24.844 -17.156 -1.405 1 83.62 365 PHE B N 1
ATOM 6026 C CA . PHE B 1 365 ? 23.938 -17.141 -2.543 1 83.62 365 PHE B CA 1
ATOM 6027 C C . PHE B 1 365 ? 22.844 -16.094 -2.336 1 83.62 365 PHE B C 1
ATOM 6029 O O . PHE B 1 365 ? 22.609 -15.648 -1.214 1 83.62 365 PHE B O 1
ATOM 6036 N N . VAL B 1 366 ? 22.297 -15.625 -3.449 1 88.88 366 VAL B N 1
ATOM 6037 C CA . VAL B 1 366 ? 21.234 -14.625 -3.439 1 88.88 366 VAL B CA 1
ATOM 6038 C C . VAL B 1 366 ? 19.938 -15.25 -3.908 1 88.88 366 VAL B C 1
ATOM 6040 O O . VAL B 1 366 ? 19.922 -16.328 -4.5 1 88.88 366 VAL B O 1
ATOM 6043 N N . PRO B 1 367 ? 18.797 -14.625 -3.654 1 88.94 367 PRO B N 1
ATOM 6044 C CA . PRO B 1 367 ? 17.516 -15.172 -4.117 1 88.94 367 PRO B CA 1
ATOM 6045 C C . PRO B 1 367 ? 17.469 -15.352 -5.633 1 88.94 367 PRO B C 1
ATOM 6047 O O . PRO B 1 367 ? 18.109 -14.609 -6.367 1 88.94 367 PRO B O 1
ATOM 6050 N N . GLY B 1 368 ? 16.625 -16.297 -6.055 1 86.62 368 GLY B N 1
ATOM 6051 C CA . GLY B 1 368 ? 16.469 -16.547 -7.48 1 86.62 368 GLY B CA 1
ATOM 6052 C C . GLY B 1 368 ? 15.641 -15.484 -8.172 1 86.62 368 GLY B C 1
ATOM 6053 O O . GLY B 1 368 ? 15.203 -14.516 -7.543 1 86.62 368 GLY B O 1
ATOM 6054 N N . PRO B 1 369 ? 15.422 -15.656 -9.477 1 89.5 369 PRO B N 1
ATOM 6055 C CA . PRO B 1 369 ? 14.766 -14.633 -10.297 1 89.5 369 PRO B CA 1
ATOM 6056 C C . PRO B 1 369 ? 13.297 -14.438 -9.922 1 89.5 369 PRO B C 1
ATOM 6058 O O . PRO B 1 369 ? 12.664 -13.484 -10.383 1 89.5 369 PRO B O 1
ATOM 6061 N N . TYR B 1 370 ? 12.797 -15.336 -9.102 1 90.69 370 TYR B N 1
ATOM 6062 C CA . TYR B 1 370 ? 11.414 -15.188 -8.664 1 90.69 370 TYR B CA 1
ATOM 6063 C C . TYR B 1 370 ? 11.258 -13.984 -7.742 1 90.69 370 TYR B C 1
ATOM 6065 O O . TYR B 1 370 ? 10.148 -13.516 -7.496 1 90.69 370 TYR B O 1
ATOM 6073 N N . ALA B 1 371 ? 12.367 -13.5 -7.176 1 93.06 371 ALA B N 1
ATOM 6074 C CA . ALA B 1 371 ? 12.336 -12.414 -6.195 1 93.06 371 ALA B CA 1
ATOM 6075 C C . ALA B 1 371 ? 12.898 -11.125 -6.785 1 93.06 371 ALA B C 1
ATOM 6077 O O . ALA B 1 371 ? 13.93 -11.141 -7.469 1 93.06 371 ALA B O 1
ATOM 6078 N N . ILE B 1 372 ? 12.297 -10.031 -6.5 1 96.06 372 ILE B N 1
ATOM 6079 C CA . ILE B 1 372 ? 12.734 -8.727 -6.992 1 96.06 372 ILE B CA 1
ATOM 6080 C C . ILE B 1 372 ? 14.148 -8.445 -6.508 1 96.06 372 ILE B C 1
ATOM 6082 O O . ILE B 1 372 ? 14.914 -7.742 -7.176 1 96.06 372 ILE B O 1
ATOM 6086 N N . ALA B 1 373 ? 14.555 -8.992 -5.359 1 96.12 373 ALA B N 1
ATOM 6087 C CA . ALA B 1 373 ? 15.914 -8.836 -4.859 1 96.12 373 ALA B CA 1
ATOM 6088 C C . ALA B 1 373 ? 16.938 -9.305 -5.891 1 96.12 373 ALA B C 1
ATOM 6090 O O . ALA B 1 373 ? 17.984 -8.68 -6.066 1 96.12 373 ALA B O 1
ATOM 6091 N N . HIS B 1 374 ? 16.609 -10.414 -6.523 1 93.06 374 HIS B N 1
ATOM 6092 C CA . HIS B 1 374 ? 17.484 -10.938 -7.566 1 93.06 374 HIS B CA 1
ATOM 6093 C C . HIS B 1 374 ? 17.734 -9.891 -8.648 1 93.06 374 HIS B C 1
ATOM 6095 O O . HIS B 1 374 ? 18.859 -9.695 -9.078 1 93.06 374 HIS B O 1
ATOM 6101 N N . HIS B 1 375 ? 16.719 -9.273 -9.047 1 93.75 375 HIS B N 1
ATOM 6102 C CA . HIS B 1 375 ? 16.812 -8.32 -10.141 1 93.75 375 HIS B CA 1
ATOM 6103 C C . HIS B 1 375 ? 17.547 -7.055 -9.719 1 93.75 375 HIS B C 1
ATOM 6105 O O . HIS B 1 375 ? 18.281 -6.469 -10.508 1 93.75 375 HIS B O 1
ATOM 6111 N N . LEU B 1 376 ? 17.312 -6.609 -8.531 1 96.44 376 LEU B N 1
ATOM 6112 C CA . LEU B 1 376 ? 18.062 -5.48 -7.992 1 96.44 376 LEU B CA 1
ATOM 6113 C C . LEU B 1 376 ? 19.562 -5.781 -7.977 1 96.44 376 LEU B C 1
ATOM 6115 O O . LEU B 1 376 ? 20.359 -4.984 -8.469 1 96.44 376 LEU B O 1
ATOM 6119 N N . ILE B 1 377 ? 19.906 -6.922 -7.418 1 95.31 377 ILE B N 1
ATOM 6120 C CA . ILE B 1 377 ? 21.312 -7.316 -7.25 1 95.31 377 ILE B CA 1
ATOM 6121 C C . ILE B 1 377 ? 21.953 -7.512 -8.617 1 95.31 377 ILE B C 1
ATOM 6123 O O . ILE B 1 377 ? 23.062 -7.023 -8.859 1 95.31 377 ILE B O 1
ATOM 6127 N N . THR B 1 378 ? 21.25 -8.18 -9.469 1 93.44 378 THR B N 1
ATOM 6128 C CA . THR B 1 378 ? 21.781 -8.477 -10.789 1 93.44 378 THR B CA 1
ATOM 6129 C C . THR B 1 378 ? 22 -7.191 -11.586 1 93.44 378 THR B C 1
ATOM 6131 O O . THR B 1 378 ? 23.016 -7.043 -12.273 1 93.44 378 THR B O 1
ATOM 6134 N N . SER B 1 379 ? 21.047 -6.309 -11.562 1 94.12 379 SER B N 1
ATOM 6135 C CA . SER B 1 379 ? 21.156 -5.055 -12.297 1 94.12 379 SER B CA 1
ATOM 6136 C C . SER B 1 379 ? 22.391 -4.266 -11.852 1 94.12 379 SER B C 1
ATOM 6138 O O . SER B 1 379 ? 23.047 -3.605 -12.664 1 94.12 379 SER B O 1
ATOM 6140 N N . TRP B 1 380 ? 22.688 -4.258 -10.602 1 95.81 380 TRP B N 1
ATOM 6141 C CA . TRP B 1 380 ? 23.875 -3.57 -10.078 1 95.81 380 TRP B CA 1
ATOM 6142 C C . TRP B 1 380 ? 25.141 -4.32 -10.438 1 95.81 380 TRP B C 1
ATOM 6144 O O . TRP B 1 380 ? 26.141 -3.709 -10.852 1 95.81 380 TRP B O 1
ATOM 6154 N N . ALA B 1 381 ? 25.172 -5.598 -10.289 1 94.75 381 ALA B N 1
ATOM 6155 C CA . ALA B 1 381 ? 26.359 -6.418 -10.508 1 94.75 381 ALA B CA 1
ATOM 6156 C C . ALA B 1 381 ? 26.766 -6.414 -11.977 1 94.75 381 ALA B C 1
ATOM 6158 O O . ALA B 1 381 ? 27.953 -6.465 -12.297 1 94.75 381 ALA B O 1
ATOM 6159 N N . PHE B 1 382 ? 25.797 -6.387 -12.82 1 92.31 382 PHE B N 1
ATOM 6160 C CA . PHE B 1 382 ? 26.031 -6.426 -14.258 1 92.31 382 PHE B CA 1
ATOM 6161 C C . PHE B 1 382 ? 25.344 -5.258 -14.953 1 92.31 382 PHE B C 1
ATOM 6163 O O . PHE B 1 382 ? 24.391 -5.449 -15.703 1 92.31 382 PHE B O 1
ATOM 6170 N N . PRO B 1 383 ? 25.938 -4 -14.828 1 85.69 383 PRO B N 1
ATOM 6171 C CA . PRO B 1 383 ? 25.281 -2.836 -15.414 1 85.69 383 PRO B CA 1
ATOM 6172 C C . PRO B 1 383 ? 25.219 -2.895 -16.938 1 85.69 383 PRO B C 1
ATOM 6174 O O . PRO B 1 383 ? 24.328 -2.309 -17.547 1 85.69 383 PRO B O 1
ATOM 6177 N N . ASP B 1 384 ? 26.328 -3.346 -17.672 1 73.44 384 ASP B N 1
ATOM 6178 C CA . ASP B 1 384 ? 26.406 -3.398 -19.125 1 73.44 384 ASP B CA 1
ATOM 6179 C C . ASP B 1 384 ? 25.547 -4.523 -19.688 1 73.44 384 ASP B C 1
ATOM 6181 O O . ASP B 1 384 ? 25.188 -4.512 -20.875 1 73.44 384 ASP B O 1
ATOM 6185 N N . LYS B 1 385 ? 25.516 -5.543 -19.031 1 59 385 LYS B N 1
ATOM 6186 C CA . LYS B 1 385 ? 24.719 -6.66 -19.531 1 59 385 LYS B CA 1
ATOM 6187 C C . LYS B 1 385 ? 23.219 -6.328 -19.484 1 59 385 LYS B C 1
ATOM 6189 O O . LYS B 1 385 ? 22.719 -5.809 -18.484 1 59 385 LYS B O 1
ATOM 6194 N N . ASN B 1 386 ? 22.844 -5.574 -20.578 1 47.66 386 ASN B N 1
ATOM 6195 C CA . ASN B 1 386 ? 21.391 -5.594 -20.656 1 47.66 386 ASN B CA 1
ATOM 6196 C C . ASN B 1 386 ? 20.812 -6.879 -20.062 1 47.66 386 ASN B C 1
ATOM 6198 O O . ASN B 1 386 ? 20.859 -7.934 -20.703 1 47.66 386 ASN B O 1
ATOM 6202 N N . ILE B 1 387 ? 21.141 -7.055 -18.969 1 40.97 387 ILE B N 1
ATOM 6203 C CA . ILE B 1 387 ? 20.953 -8.344 -18.297 1 40.97 387 ILE B CA 1
ATOM 6204 C C . ILE B 1 387 ? 19.719 -9.039 -18.859 1 40.97 387 ILE B C 1
ATOM 6206 O O . ILE B 1 387 ? 19.5 -10.227 -18.594 1 40.97 387 ILE B O 1
ATOM 6210 N N . ASN B 1 388 ? 18.641 -8.266 -18.875 1 37.84 388 ASN B N 1
ATOM 6211 C CA . ASN B 1 388 ? 17.578 -9.148 -19.328 1 37.84 388 ASN B CA 1
ATOM 6212 C C . ASN B 1 388 ? 17.828 -9.633 -20.75 1 37.84 388 ASN B C 1
ATOM 6214 O O . ASN B 1 388 ? 16.906 -10.086 -21.438 1 37.84 388 ASN B O 1
ATOM 6218 N N . GLY B 1 389 ? 19.141 -10.016 -21.219 1 34.12 389 GLY B N 1
ATOM 6219 C CA . GLY B 1 389 ? 19.422 -10.648 -22.5 1 34.12 389 GLY B CA 1
ATOM 6220 C C . GLY B 1 389 ? 18.797 -9.914 -23.672 1 34.12 389 GLY B C 1
ATOM 6221 O O . GLY B 1 389 ? 18.859 -10.383 -24.812 1 34.12 389 GLY B O 1
ATOM 6222 N N . VAL B 1 390 ? 17.781 -9.102 -23.688 1 30.7 390 VAL B N 1
ATOM 6223 C CA . VAL B 1 390 ? 17.328 -8.359 -24.844 1 30.7 390 VAL B CA 1
ATOM 6224 C C . VAL B 1 390 ? 18.203 -7.137 -25.062 1 30.7 390 VAL B C 1
ATOM 6226 O O . VAL B 1 390 ? 18.391 -6.324 -24.156 1 30.7 390 VAL B O 1
ATOM 6229 N N . GLU B 1 391 ? 19.109 -7.098 -26.047 1 29.73 391 GLU B N 1
ATOM 6230 C CA . GLU B 1 391 ? 19.938 -6.055 -26.641 1 29.73 391 GLU B CA 1
ATOM 6231 C C . GLU B 1 391 ? 19.172 -4.746 -26.781 1 29.73 391 GLU B C 1
ATOM 6233 O O . GLU B 1 391 ? 18.125 -4.707 -27.453 1 29.73 391 GLU B O 1
ATOM 6238 N N . TYR B 1 392 ? 19.031 -3.84 -25.984 1 29.28 392 TYR B N 1
ATOM 6239 C CA . TYR B 1 392 ? 18.641 -2.506 -26.422 1 29.28 392 TYR B CA 1
ATOM 6240 C C . TYR B 1 392 ? 19.703 -1.905 -27.344 1 29.28 392 TYR B C 1
ATOM 6242 O O . TYR B 1 392 ? 20.891 -1.938 -27.031 1 29.28 392 TYR B O 1
ATOM 6250 N N . PRO B 1 393 ? 19.484 -1.773 -28.719 1 27.64 393 PRO B N 1
ATOM 6251 C CA . PRO B 1 393 ? 20.453 -1.091 -29.578 1 27.64 393 PRO B CA 1
ATOM 6252 C C . PRO B 1 393 ? 20.844 0.29 -29.047 1 27.64 393 PRO B C 1
ATOM 6254 O O . PRO B 1 393 ? 19.984 1.049 -28.609 1 27.64 393 PRO B O 1
ATOM 6257 N N . SER B 1 394 ? 21.969 0.549 -28.688 1 28.2 394 SER B N 1
ATOM 6258 C CA . SER B 1 394 ? 22.641 1.789 -28.312 1 28.2 394 SER B CA 1
ATOM 6259 C C . SER B 1 394 ? 22.609 2.799 -29.453 1 28.2 394 SER B C 1
ATOM 6261 O O . SER B 1 394 ? 23.219 3.869 -29.359 1 28.2 394 SER B O 1
ATOM 6263 N N . LYS B 1 395 ? 22.219 2.484 -30.828 1 26.34 395 LYS B N 1
ATOM 6264 C CA . LYS B 1 395 ? 22.969 3.195 -31.859 1 26.34 395 LYS B CA 1
ATOM 6265 C C . LYS B 1 395 ? 22.719 4.699 -31.781 1 26.34 395 LYS B C 1
ATOM 6267 O O . LYS B 1 395 ? 23.609 5.496 -32.094 1 26.34 395 LYS B O 1
ATOM 6272 N N . GLN B 1 396 ? 21.578 5.371 -32.094 1 25.03 396 GLN B N 1
ATOM 6273 C CA . GLN B 1 396 ? 21.781 6.363 -33.156 1 25.03 396 GLN B CA 1
ATOM 6274 C C . GLN B 1 396 ? 22.469 7.613 -32.625 1 25.03 396 GLN B C 1
ATOM 6276 O O . GLN B 1 396 ? 22.094 8.117 -31.562 1 25.03 396 GLN B O 1
ATOM 6281 N N . PRO B 1 397 ? 23.719 7.961 -33.188 1 26.02 397 PRO B N 1
ATOM 6282 C CA . PRO B 1 397 ? 24.562 9.156 -33.031 1 26.02 397 PRO B CA 1
ATOM 6283 C C . PRO B 1 397 ? 23.781 10.453 -33.25 1 26.02 397 PRO B C 1
ATOM 6285 O O . PRO B 1 397 ? 22.969 10.547 -34.156 1 26.02 397 PRO B O 1
ATOM 6288 N N . CYS B 1 398 ? 23.297 11.109 -32.281 1 23.23 398 CYS B N 1
ATOM 6289 C CA . CYS B 1 398 ? 22.828 12.469 -32.531 1 23.23 398 CYS B CA 1
ATOM 6290 C C . CYS B 1 398 ? 23.906 13.289 -33.25 1 23.23 398 CYS B C 1
ATOM 6292 O O . CYS B 1 398 ? 24.875 13.719 -32.625 1 23.23 398 CYS B O 1
ATOM 6294 N N . GLY B 1 399 ? 24.344 12.828 -34.5 1 23.05 399 GLY B N 1
ATOM 6295 C CA . GLY B 1 399 ? 25.25 13.609 -35.344 1 23.05 399 GLY B CA 1
ATOM 6296 C C . GLY B 1 399 ? 24.766 15.023 -35.594 1 23.05 399 GLY B C 1
ATOM 6297 O O . GLY B 1 399 ? 25.484 15.844 -36.156 1 23.05 399 GLY B O 1
ATOM 6298 N N . PHE B 1 400 ? 23.516 15.461 -35.688 1 21.31 400 PHE B N 1
ATOM 6299 C CA . PHE B 1 400 ? 23.422 16.609 -36.594 1 21.31 400 PHE B CA 1
ATOM 6300 C C . PHE B 1 400 ? 23.953 17.859 -35.906 1 21.31 400 PHE B C 1
ATOM 6302 O O . PHE B 1 400 ? 23.266 18.5 -35.125 1 21.31 400 PHE B O 1
ATOM 6309 N N . ILE B 1 401 ? 25.109 17.891 -35.188 1 23.27 401 ILE B N 1
ATOM 6310 C CA . ILE B 1 401 ? 25.641 19.219 -34.875 1 23.27 401 ILE B CA 1
ATOM 6311 C C . ILE B 1 401 ? 26 19.938 -36.188 1 23.27 401 ILE B C 1
ATOM 6313 O O . ILE B 1 401 ? 26.984 19.594 -36.844 1 23.27 401 ILE B O 1
ATOM 6317 N N . SER B 1 402 ? 25.109 20.031 -37.281 1 19.47 402 SER B N 1
ATOM 6318 C CA . SER B 1 402 ? 25.609 20.891 -38.344 1 19.47 402 SER B CA 1
ATOM 6319 C C . SER B 1 402 ? 26.109 22.219 -37.781 1 19.47 402 SER B C 1
ATOM 6321 O O . SER B 1 402 ? 25.672 22.641 -36.719 1 19.47 402 SER B O 1
ATOM 6323 N N . ASN B 1 403 ? 27.219 22.75 -38.438 1 22.97 403 ASN B N 1
ATOM 6324 C CA . ASN B 1 403 ? 28.078 23.906 -38.656 1 22.97 403 ASN B CA 1
ATOM 6325 C C . ASN B 1 403 ? 27.266 25.172 -38.906 1 22.97 403 ASN B C 1
ATOM 6327 O O . ASN B 1 403 ? 27.844 26.234 -39.156 1 22.97 403 ASN B O 1
ATOM 6331 N N . LEU B 1 404 ? 25.953 25.391 -38.688 1 20.14 404 LEU B N 1
ATOM 6332 C CA . LEU B 1 404 ? 25.875 26.781 -39.125 1 20.14 404 LEU B CA 1
ATOM 6333 C C . LEU B 1 404 ? 26.5 27.703 -38.062 1 20.14 404 LEU B C 1
ATOM 6335 O O . LEU B 1 404 ? 26.375 27.453 -36.875 1 20.14 404 LEU B O 1
#

InterPro domains:
  IPR000086 NUDIX hydrolase domain [PF00293] (209-323)
  IPR000086 NUDIX hydrolase domain [PS51462] (205-337)
  IPR015376 Zinc ribbon, NADH pyrophosphatase [PF09297] (172-204)
  IPR015797 NUDIX hydrolase-like domain superfamily [SSF55811] (157-333)
  IPR020084 NUDIX hydrolase, conserved site [PS00893] (241-262)
  IPR020476 NUDIX hydrolase [PR00502] (236-250)
  IPR020476 NUDIX hydrolase [PR00502] (250-265)
  IPR049734 NADH pyrophosphatase-like, C-terminal domain [cd03429] (208-381)
  IPR050241 NAD-capped RNA hydrolase NudC subfamily [PTHR42904] (20-382)

Radius of gyration: 28.24 Å; Cα contacts (8 Å, |Δi|>4): 1655; chains: 2; bounding box: 76×80×80 Å

Sequence (808 aa):
MPINLHTFAGNPLRSNSPNPSNPFPQTSLIETLKSRISDNTTNHSLSPNFKVLPLRNGKPLASSTMDGNSGLSWHLGWIGLGDLKGILVNCGGAQLRSEWFVYLGSSVVEDEVYWAIDVSVVNGLVPEFGSMKLCFVDLRTLMVATYWEDLKAMGNLAIAGYARALLEWHKKSRFCGHCGEKTVPKEAGRRKQCSSESCKQSIYPRLDPVVIMLVIDQENDRALLSRQLRFPRRMWSCLAGFIEPGESLEEAVRRETWEETGIEVGKVVYHSSQPWPVGPPSMPCQLMVGFVAYAKSLEINVDKEELEDAKWYSREDVRKALTFAEYKKAQTSSAKVEQMCKGVKKTHSSARNFNVKSGELAPMFVPGPYAIAHHLITSWAFPDKNINGVEYPSKQPCGFISNLMPINLHTFAGNPLRSNSPNPSNPFPQTSLIETLKSRISDNTTNHSLSPNFKVLPLRNGKPLASSTMDGNSGLSWHLGWIGLGDLKGILVNCGGAQLRSEWFVYLGSSVVEDEVYWAIDVSVVNGLVPEFGSMKLCFVDLRTLMVATYWEDLKAMGNLAIAGYARALLEWHKKSRFCGHCGEKTVPKEAGRRKQCSSESCKQSIYPRLDPVVIMLVIDQENDRALLSRQLRFPRRMWSCLAGFIEPGESLEEAVRRETWEETGIEVGKVVYHSSQPWPVGPPSMPCQLMVGFVAYAKSLEINVDKEELEDAKWYSREDVRKALTFAEYKKAQTSSAKVEQMCKGVKKTHSSARNFNVKSGELAPMFVPGPYAIAHHLITSWAFPDKNINGVEYPSKQPCGFISNL

pLDDT: mean 81.6, std 20.68, range [19.47, 98.81]

Nearest PDB structures (foldseek):
  6o3p-assembly1_B  TM=8.291E-01  e=1.568E-27  Mus musculus
  6scx-assembly2_C-2  TM=8.190E-01  e=1.321E-27  Homo sapiens
  6o3p-assembly1_A  TM=8.428E-01  e=7.327E-27  Mus musculus
  6scx-assembly1_A  TM=8.069E-01  e=2.476E-27  Homo sapiens
  6scx-assembly1_B  TM=8.146E-01  e=3.693E-27  Homo sapiens